Protein 3T5T (pdb70)

B-factor: mean 16.8, std 8.83, range [2.0, 46.46]

Organism: Streptomyces hygroscopicus subsp. limoneus (NCBI:txid264445)

CATH classification: 3.40.50.2000 (+1 more: 3.40.50.2000)

Solvent-accessible surface area: 35972 Å² total; per-residue (Å²): 131,44,27,0,1,2,4,84,3,56,24,58,54,55,86,30,111,95,88,53,111,123,58,6,82,3,33,34,47,51,38,9,17,13,0,0,1,0,0,14,37,34,139,35,39,0,7,0,2,4,70,51,128,78,2,69,126,7,6,59,116,67,113,124,10,10,88,0,69,4,79,35,47,71,134,13,74,1,78,12,21,125,5,78,51,56,20,11,155,49,0,40,67,3,3,8,14,66,28,6,31,1,1,2,1,8,8,16,24,9,26,56,112,12,54,8,22,65,112,6,86,99,3,50,42,22,6,36,127,0,4,79,49,0,0,72,22,2,27,156,28,0,76,181,6,90,117,3,31,1,1,1,0,5,13,5,0,6,7,0,0,28,31,0,20,124,97,48,90,119,7,20,0,0,0,0,0,14,9,0,3,0,9,16,17,3,2,33,1,0,7,70,72,1,8,36,18,3,0,65,6,0,0,7,0,3,0,0,0,0,8,1,68,45,4,2,94,16,0,1,43,0,0,35,38,20,7,128,65,12,158,46,59,67,154,48,42,8,0,66,13,159,87,42,86,1,69,1,51,45,5,23,1,0,14,12,68,115,27,67,86,157,34,6,174,36,3,124,150,13,0,107,60,36,79,0,0,0,4,6,9,60,0,8,1,1,24,4,1,33,6,1,0,66,0,1,8,55,5,24,153,70,40,53,14,133,111,6,52,0,0,0,1,2,24,41,38,40,85,143,4,96,26,8,48,64,3,23,116,38,0,86,50,0,12,62,84,1,31,93,110,58,32,102,51,18,2,77,55,25,65,36,86,52,35,75,45,21,15,4,0,0,76,32,0,11,0,0,3,4,0,1,4,4,13,4,5,17,45,28,0,0,34,0,5,37,8,12,127,104,39,3,14,0,1,0,0,25,24,3,2,0,18,82,30,0,12,169,88,17,84,40,2,0,0,4,7,20,20,28,3,8,89,11,2,40,41,1,22,90,21,31,102,190,103,29,34,102,30,3,36,120,7,62,84,18,0,113,83,84,28,10,112,48,3,3,96,38,0,44,82,4,3,63,56,10,68,90,66,98,128,60,94,40,25,0,2,2,11,106,9,60,25,56,58,54,88,21,116,94,89,55,110,124,57,5,83,6,34,45,46,54,33,9,27,13,0,0,6,0,0,8,37,36,136,35,33,0,5,0,3,1,55,44,139,73,5,53,124,8,8,59,129,65,90,119,10,13,83,0,58,6,80,30,49,72,127,13,70,0,62,8,22,127,3,69,51,92,97,23,193,86,7,104,50,24,72,2,10,44,24,2,59,15,0,0,1,7,12,23,24,9,16,53,112,13,53,8,22,67,92,4,90,109,4,47,48,62,17,36,130,4,4,86,46,0,0,70,18,2,28,160,27,0,76,178,5,94,88,4,16,1,0,1,0,6,15,14,0,0,4,0,0,26,32,0,14,120,94,52,78,116,8,20,0,0,0,0,0,17,8,0,0,0,9,16,16,2,0,33,1,0,8,75,72,2,8,34,16,0,0,61,5,0,0,6,0,2,0,0,0,0,10,0,69,42,5,1,93,16,0,1,42,0,0,38,40,20,4,133,58,13,156,45,61,67,150,45,42,7,0,70,14,162,89,44,60,1,66,0,53,45,4,24,1,0,14,17,63,137,23,70,75,158,36,6,174,41,3,123,153,13,0,106,64,34,83,0,0,0,4,7,9,62,1,3,2,2,25,3,0,30,5,1,0,66,0,2,14,49,2,23,159,71,40,52,14,140,123,4,51,0,0,0,1,2,24,45,39,54,80,130,39,110,32,14,49,66,2,20,119,39,0,87,56,2,12,62,81,0,32,90,108,58,33,100,53,18,3,74,52,26,67,38,77,58,35,86,47,24,14,4,0,0,97,25,0,23,0,0,2,3,0,1,4,5,12,5,6,18,44,29,0,0,37,0,6,37,20,11,136,109,40,3,10,0,1,0,0,25,26,3,2,0,17,85,29,0,9,173,91,18,79,40,2,0,0,4,6,16,19,29,3,6,88,12,1,36,40,2,28,87,26,19,97,197,99,46,34,105,23,5,32,119,4,64,85,17,0,113,81,80,28,11,114,48,3,2,93,37,0,43,84,5,5,63,53,6,54,62,34,55,102,92,119

Secondary structure (DSSP, 8-state):
-EEEEES---EEEEE-TTT-SEEEEEPSSHHHHHHHHHHHHHT--EEEE--SHHHHHHHHH-TT-EEEE-TTS-EEEEEEE---HHHHHHHHHHHSTTTHHHHHTT---SSS---B-HHHHHHHHHHHHHHHHHHHHHHHHTTT-SS-EEEEESGGGTTHHHHHHHH-TTS-EEEE--S----HHHHTTS-HHHHHHHHHHHTTSSEEEESSHHHHHHHHHHHHHH-TT-EEETTTTEEEETTEEEEEEE----B-GGG--PPPTTHHHHHTTSEEEEEEEESSGGG-HHHHHHHHHHHHHTSS-TTEEEEEEEE---TTSHHHHHHHHHHHHHHHHHHHHH-TTSEEEEE---HHHHHHHHHH-SEEEE--SSBS--SHHHHHHHH-SS--EEEEETTBTTHHHHGGGSEEE-TTBHHHHHHHHHHHHH--HHHHHHHHHHHHHHHTT-BHHHHHHHHHHHHHHHHHH-/--EEEEEES---EEEEE-TTTSSEEEEEPSSHHHHHHHHHHHHHT--EEEE--SHHHHHHHHH-TT-EEEE-TTS-EEEEEEE---TTTSS--S--HHHHHHHHHHTT---SSS---B-HHHHHHHHHHHHHHHHHHHHHHHHTTT-SSEEEEEESGGGTTHHHHHHHH-TTS-EEEE--S----HHHHTTS-HHHHHHHHHHHTTSSEEEESSHHHHHHHHHHHHHH-TT-EEETTTTEEEETTEEEEEEE----B-GGG--PPPTTHHHHHTTSEEEEEEEESSGGG-HHHHHHHHHHHHHTS--TTEEEEEEEE---TTSHHHHHHHHHHHHHHHHHHHHH-TTSEEEEE---HHHHHHHHHH-SEEEE--S-BS--SHHHHHHHH-SS--EEEEETTBTTHHHHGGGSEEE-TTBHHHHHHHHHHHHHS-HHHHHHHHHHHHHHHTT-BHHHHHHHHHHHHHHHHHHHHH-

InterPro domains:
  IPR001830 Glycosyl transferase, family 20 [PF00982] (48-471)
  IPR001830 Glycosyl transferase, family 20 [PTHR10788] (91-475)

Structure (mmCIF, N/CA/C/O backbone):
data_3T5T
#
_entry.id   3T5T
#
_cell.length_a   80.671
_cell.length_b   46.693
_cell.length_c   123.879
_cell.angle_alpha   90.00
_cell.angle_beta   108.08
_cell.angle_gamma   90.00
#
_symmetry.space_group_name_H-M   'P 1 21 1'
#
loop_
_entity.id
_entity.type
_entity.pdbx_description
1 polymer 'Putative glycosyltransferase'
2 non-polymer 'MAGNESIUM ION'
3 non-polymer IMIDAZOLE
4 water water
#
loop_
_atom_site.group_PDB
_atom_site.id
_atom_site.type_symbol
_atom_site.label_atom_id
_atom_site.label_alt_id
_atom_site.label_comp_id
_atom_site.label_asym_id
_atom_site.label_entity_id
_atom_site.label_seq_id
_atom_site.pdbx_PDB_ins_code
_atom_site.Cartn_x
_atom_site.Cartn_y
_atom_site.Cartn_z
_atom_site.occupancy
_atom_site.B_iso_or_equiv
_atom_site.auth_seq_id
_atom_site.auth_comp_id
_atom_site.auth_asym_id
_atom_site.auth_atom_id
_atom_site.pdbx_PDB_model_num
ATOM 1 N N . GLU A 1 4 ? 45.038 32.244 18.573 1.00 22.33 5 GLU A N 1
ATOM 2 C CA . GLU A 1 4 ? 45.291 30.787 18.472 1.00 21.45 5 GLU A CA 1
ATOM 3 C C . GLU A 1 4 ? 44.061 30.061 18.953 1.00 19.42 5 GLU A C 1
ATOM 4 O O . GLU A 1 4 ? 43.625 30.253 20.092 1.00 18.42 5 GLU A O 1
ATOM 10 N N . ILE A 1 5 ? 43.524 29.220 18.084 1.00 18.16 6 ILE A N 1
ATOM 11 C CA . ILE A 1 5 ? 42.301 28.501 18.377 1.00 16.84 6 ILE A CA 1
ATOM 12 C C . ILE A 1 5 ? 42.623 27.046 18.696 1.00 16.11 6 ILE A C 1
ATOM 13 O O . ILE A 1 5 ? 43.441 26.406 18.019 1.00 16.14 6 ILE A O 1
ATOM 18 N N . PHE A 1 6 ? 41.990 26.547 19.752 1.00 14.94 7 PHE A N 1
ATOM 19 C CA . PHE A 1 6 ? 42.203 25.190 20.219 1.00 14.17 7 PHE A CA 1
ATOM 20 C C . PHE A 1 6 ? 40.887 24.452 20.149 1.00 14.18 7 PHE A C 1
ATOM 21 O O . PHE A 1 6 ? 39.853 24.960 20.596 1.00 15.05 7 PHE A O 1
ATOM 29 N N . LEU A 1 7 ? 40.930 23.271 19.550 1.00 13.15 8 LEU A N 1
ATOM 30 C CA . LEU A 1 7 ? 39.713 22.532 19.249 1.00 12.43 8 LEU A CA 1
ATOM 31 C C . LEU A 1 7 ? 39.830 21.130 19.814 1.00 11.87 8 LEU A C 1
ATOM 32 O O . LEU A 1 7 ? 40.824 20.445 19.571 1.00 12.06 8 LEU A O 1
ATOM 37 N N . ALA A 1 8 ? 38.803 20.711 20.553 1.00 10.85 9 ALA A N 1
ATOM 38 C CA . ALA A 1 8 ? 38.801 19.401 21.201 1.00 10.77 9 ALA A CA 1
ATOM 39 C C . ALA A 1 8 ? 37.451 18.702 21.099 1.00 10.39 9 ALA A C 1
ATOM 40 O O . ALA A 1 8 ? 36.403 19.344 21.201 1.00 10.18 9 ALA A O 1
ATOM 42 N N . SER A 1 9 ? 37.489 17.383 20.903 1.00 10.25 10 SER A N 1
ATOM 43 C CA . SER A 1 9 ? 36.312 16.521 21.038 1.00 10.05 10 SER A CA 1
ATOM 44 C C . SER A 1 9 ? 36.834 15.125 21.334 1.00 10.54 10 SER A C 1
ATOM 45 O O . SER A 1 9 ? 37.996 14.818 21.046 1.00 10.65 10 SER A O 1
ATOM 48 N N . LYS A 1 10 ? 35.988 14.274 21.903 1.00 9.99 11 LYS A N 1
ATOM 49 C CA . LYS A 1 10 ? 36.455 12.957 22.347 1.00 10.70 11 LYS A CA 1
ATOM 50 C C . LYS A 1 10 ? 36.717 11.966 21.199 1.00 11.25 11 LYS A C 1
ATOM 51 O O . LYS A 1 10 ? 37.817 11.413 21.074 1.00 11.92 11 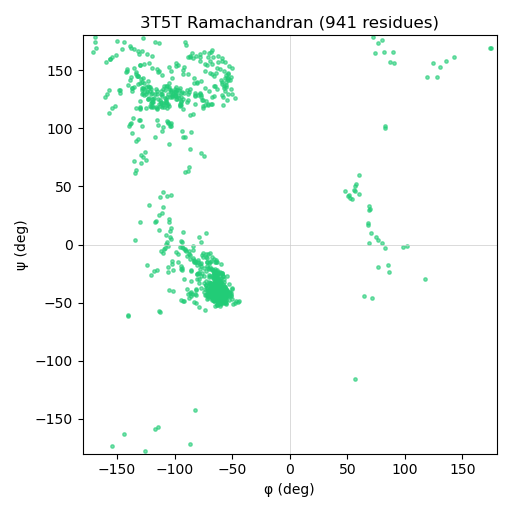LYS A O 1
ATOM 57 N N . ARG A 1 11 ? 35.695 11.735 20.383 1.00 11.95 12 ARG A N 1
ATOM 58 C CA . ARG A 1 11 ? 35.672 10.589 19.481 1.00 13.28 12 ARG A CA 1
ATOM 59 C C . ARG A 1 11 ? 36.436 10.785 18.183 1.00 13.71 12 ARG A C 1
ATOM 60 O O . ARG A 1 11 ? 36.121 11.685 17.405 1.00 13.66 12 ARG A O 1
ATOM 68 N N . ALA A 1 12 ? 37.419 9.914 17.963 1.00 14.53 13 ALA A N 1
ATOM 69 C CA . ALA A 1 12 ? 38.136 9.835 16.688 1.00 15.65 13 ALA A CA 1
ATOM 70 C C . ALA A 1 12 ? 38.305 8.365 16.307 1.00 16.42 13 ALA A C 1
ATOM 71 O O . ALA A 1 12 ? 39.070 7.633 16.944 1.00 16.97 13 ALA A O 1
ATOM 73 N N . ALA A 1 13 ? 37.574 7.938 15.282 1.00 16.94 14 ALA A N 1
ATOM 74 C CA . ALA A 1 13 ? 37.644 6.552 14.815 1.00 18.02 14 ALA A CA 1
ATOM 75 C C . ALA A 1 13 ? 38.672 6.438 13.695 1.00 18.78 14 ALA A C 1
ATOM 76 O O . ALA A 1 13 ? 38.372 6.641 12.513 1.00 18.77 14 ALA A O 1
ATOM 78 N N . ILE A 1 14 ? 39.894 6.112 14.095 1.00 19.18 15 ILE A N 1
ATOM 79 C CA . ILE A 1 14 ? 41.041 6.127 13.191 1.00 20.17 15 ILE A CA 1
ATOM 80 C C . ILE A 1 14 ? 41.468 4.710 12.839 1.00 21.03 15 ILE A C 1
ATOM 81 O O . ILE A 1 14 ? 41.510 3.822 13.688 1.00 20.39 15 ILE A O 1
ATOM 86 N N . THR A 1 15 ? 41.755 4.505 11.561 1.00 22.00 16 THR A N 1
ATOM 87 C CA . THR A 1 15 ? 42.355 3.265 11.093 1.00 23.25 16 THR A CA 1
ATOM 88 C C . THR A 1 15 ? 43.806 3.553 10.741 1.00 23.35 16 THR A C 1
ATOM 89 O O . THR A 1 15 ? 44.114 4.577 10.131 1.00 22.86 16 THR A O 1
ATOM 93 N N . TYR A 1 16 ? 44.694 2.655 11.156 1.00 24.09 17 TYR A N 1
ATOM 94 C CA . TYR A 1 16 ? 46.109 2.757 10.834 1.00 25.30 17 TYR A CA 1
ATOM 95 C C . TYR A 1 16 ? 46.478 1.641 9.870 1.00 26.13 17 TYR A C 1
ATOM 96 O O . TYR A 1 16 ? 46.342 0.456 10.187 1.00 26.83 17 TYR A O 1
ATOM 105 N N . ASP A 1 17 ? 46.918 2.028 8.679 1.00 26.56 18 ASP A N 1
ATOM 106 C CA . ASP A 1 17 ? 47.288 1.060 7.656 1.00 26.93 18 ASP A CA 1
ATOM 107 C C . ASP A 1 17 ? 48.479 1.575 6.864 1.00 27.28 18 ASP A C 1
ATOM 108 O O . ASP A 1 17 ? 49.178 2.482 7.314 1.00 26.64 18 ASP A O 1
ATOM 113 N N . THR A 1 18 ? 48.715 0.978 5.699 1.00 27.52 19 THR A N 1
ATOM 114 C CA . THR A 1 18 ? 49.747 1.444 4.785 1.00 28.08 19 THR A CA 1
ATOM 115 C C . THR A 1 18 ? 49.082 2.278 3.697 1.00 27.76 19 THR A C 1
ATOM 116 O O . THR A 1 18 ? 48.066 1.866 3.131 1.00 27.45 19 THR A O 1
ATOM 120 N N . ASP A 1 19 ? 49.638 3.461 3.435 1.00 27.31 20 ASP A N 1
ATOM 121 C CA . ASP A 1 19 ? 49.135 4.344 2.393 1.00 27.39 20 ASP A CA 1
ATOM 122 C C . ASP A 1 19 ? 49.390 3.674 1.046 1.00 27.52 20 ASP A C 1
ATOM 123 O O . ASP A 1 19 ? 50.537 3.369 0.720 1.00 27.43 20 ASP A O 1
ATOM 128 N N . PRO A 1 20 ? 48.321 3.430 0.266 1.00 27.19 21 PRO A N 1
ATOM 129 C CA . PRO A 1 20 ? 48.507 2.724 -1.004 1.00 27.72 21 PRO A CA 1
ATOM 130 C C . PRO A 1 20 ? 49.377 3.478 -2.009 1.00 28.06 21 PRO A C 1
ATOM 131 O O . PRO A 1 20 ? 50.007 2.849 -2.842 1.00 28.92 21 PRO A O 1
ATOM 135 N N . ALA A 1 21 ? 49.416 4.804 -1.920 1.00 27.75 22 ALA A N 1
ATOM 136 C CA . ALA A 1 21 ? 50.132 5.618 -2.903 1.00 28.43 22 ALA A CA 1
ATOM 137 C C . ALA A 1 21 ? 51.621 5.786 -2.602 1.00 28.56 22 ALA A C 1
ATOM 138 O O . ALA A 1 21 ? 52.431 5.904 -3.517 1.00 29.81 22 ALA A O 1
ATOM 140 N N . THR A 1 22 ? 51.979 5.799 -1.324 1.00 27.52 23 THR A N 1
ATOM 141 C CA . THR A 1 22 ? 53.354 6.107 -0.912 1.00 27.35 23 THR A CA 1
ATOM 142 C C . THR A 1 22 ? 54.051 4.926 -0.247 1.00 27.12 23 THR A C 1
ATOM 143 O O . THR A 1 22 ? 55.277 4.893 -0.170 1.00 27.24 23 THR A O 1
ATOM 147 N N . GLY A 1 23 ? 53.275 3.981 0.274 1.00 26.46 24 GLY A N 1
ATOM 148 C CA . GLY A 1 23 ? 53.842 2.835 0.979 1.00 26.78 24 GLY A CA 1
ATOM 149 C C . GLY A 1 23 ? 54.192 3.102 2.437 1.00 26.77 24 GLY A C 1
ATOM 150 O O . GLY A 1 23 ? 54.623 2.193 3.150 1.00 26.49 24 GLY A O 1
ATOM 151 N N . GLU A 1 24 ? 54.007 4.349 2.870 1.00 26.67 25 GLU A N 1
ATOM 152 C CA . GLU A 1 24 ? 54.310 4.775 4.245 1.00 27.16 25 GLU A CA 1
ATOM 153 C C . GLU A 1 24 ? 53.111 4.518 5.167 1.00 26.21 25 GLU A C 1
ATOM 154 O O . GLU A 1 24 ? 51.979 4.370 4.686 1.00 25.92 25 GLU A O 1
ATOM 160 N N . PRO A 1 25 ? 53.343 4.480 6.500 1.00 25.84 26 PRO A N 1
ATOM 161 C CA . PRO A 1 25 ? 52.219 4.304 7.427 1.00 25.25 26 PRO A CA 1
ATOM 162 C C . PRO A 1 25 ? 51.206 5.433 7.278 1.00 25.06 26 PRO A C 1
ATOM 163 O O . PRO A 1 25 ? 51.587 6.582 7.044 1.00 25.08 26 PRO A O 1
ATOM 167 N N . ARG A 1 26 ? 49.928 5.087 7.381 1.00 24.43 27 ARG A N 1
ATOM 168 C CA . ARG A 1 26 ? 48.849 6.043 7.186 1.00 24.41 27 ARG A CA 1
ATOM 169 C C . ARG A 1 26 ? 47.836 5.949 8.318 1.00 23.51 27 ARG A C 1
ATOM 170 O O . ARG A 1 26 ? 47.567 4.863 8.843 1.00 22.94 27 ARG A O 1
ATOM 178 N N . ALA A 1 27 ? 47.283 7.102 8.684 1.00 22.98 28 ALA A N 1
ATOM 179 C CA . ALA A 1 27 ? 46.127 7.166 9.570 1.00 22.77 28 ALA A CA 1
ATOM 180 C C . ALA A 1 27 ? 44.995 7.867 8.835 1.00 22.75 28 ALA A C 1
ATOM 181 O O . ALA A 1 27 ? 45.199 8.936 8.255 1.00 23.14 28 ALA A O 1
ATOM 183 N N . TRP A 1 28 ? 43.818 7.252 8.832 1.00 22.67 29 TRP A N 1
ATOM 184 C CA . TRP A 1 28 ? 42.645 7.871 8.222 1.00 23.17 29 TRP A CA 1
ATOM 185 C C . TRP A 1 28 ? 41.403 7.790 9.108 1.00 22.59 29 TRP A C 1
ATOM 186 O O . TRP A 1 28 ? 41.214 6.838 9.869 1.00 21.99 29 TRP A O 1
ATOM 197 N N . LEU A 1 29 ? 40.572 8.819 9.012 1.00 22.22 30 LEU A N 1
ATOM 198 C CA . LEU A 1 29 ? 39.402 8.950 9.863 1.00 22.26 30 LEU A CA 1
ATOM 199 C C . LEU A 1 29 ? 38.146 8.404 9.201 1.00 23.08 30 LEU A C 1
ATOM 200 O O . LEU A 1 29 ? 37.882 8.688 8.032 1.00 23.21 30 LEU A O 1
ATOM 205 N N . ALA A 1 30 ? 37.373 7.638 9.968 1.00 23.93 31 ALA A N 1
ATOM 206 C CA . ALA A 1 30 ? 36.080 7.136 9.511 1.00 24.98 31 ALA A CA 1
ATOM 207 C C . ALA A 1 30 ? 35.199 8.301 9.077 1.00 25.69 31 ALA A C 1
ATOM 208 O O . ALA A 1 30 ? 35.218 9.368 9.697 1.00 25.32 31 ALA A O 1
ATOM 210 N N . PRO A 1 31 ? 34.456 8.119 7.974 1.00 26.87 32 PRO A N 1
ATOM 211 C CA . PRO A 1 31 ? 33.532 9.156 7.543 1.00 27.40 32 PRO A CA 1
ATOM 212 C C . PRO A 1 31 ? 32.276 9.113 8.404 1.00 27.18 32 PRO A C 1
ATOM 213 O O . PRO A 1 31 ? 31.981 8.083 9.020 1.00 27.86 32 PRO A O 1
ATOM 217 N N . GLY A 1 32 ? 31.549 10.222 8.465 1.00 27.20 33 GLY A N 1
ATOM 218 C CA . GLY A 1 32 ? 30.325 10.271 9.263 1.00 26.62 33 GLY A CA 1
ATOM 219 C C . GLY A 1 32 ? 30.583 10.328 10.761 1.00 25.56 33 GLY A C 1
ATOM 220 O O . GLY A 1 32 ? 31.691 10.040 11.238 1.00 26.97 33 GLY A O 1
ATOM 221 N N . GLY A 1 33 ? 29.547 10.682 11.509 1.00 23.93 34 GLY A N 1
ATOM 222 C CA . GLY A 1 33 ? 29.674 10.888 12.934 1.00 21.79 34 GLY A CA 1
ATOM 223 C C . GLY A 1 33 ? 30.262 12.251 13.255 1.00 20.44 34 GLY A C 1
ATOM 224 O O . GLY A 1 33 ? 30.655 13.019 12.366 1.00 20.28 34 GLY A O 1
ATOM 225 N N . THR A 1 34 ? 30.328 12.534 14.545 1.00 18.87 35 THR A N 1
ATOM 226 C CA . THR A 1 34 ? 30.790 13.815 15.053 1.00 17.26 35 THR A CA 1
ATOM 227 C C . THR A 1 34 ? 32.281 14.049 14.775 1.00 16.62 35 THR A C 1
ATOM 228 O O . THR A 1 34 ? 32.692 15.174 14.486 1.00 15.57 35 THR A O 1
ATOM 232 N N . GLY A 1 35 ? 33.062 12.969 14.835 1.00 15.55 36 GLY A N 1
ATOM 233 C CA . GLY A 1 35 ? 34.496 13.028 14.598 1.00 15.49 36 GLY A CA 1
ATOM 234 C C . GLY A 1 35 ? 34.837 13.641 13.250 1.00 15.65 36 GLY A C 1
ATOM 235 O O . GLY A 1 35 ? 35.689 14.530 13.172 1.00 15.88 36 GLY A O 1
ATOM 236 N N . ASN A 1 36 ? 34.168 13.182 12.191 1.00 15.96 37 ASN A N 1
ATOM 237 C CA . ASN A 1 36 ? 34.384 13.747 10.854 1.00 16.50 37 ASN A CA 1
ATOM 238 C C . ASN A 1 36 ? 34.034 15.237 10.784 1.00 15.92 37 ASN A C 1
ATOM 239 O O . ASN A 1 36 ? 34.739 16.019 10.142 1.00 16.26 37 ASN A O 1
ATOM 244 N N . VAL A 1 37 ? 32.950 15.626 11.451 1.00 14.69 38 VAL A N 1
ATOM 245 C CA . VAL A 1 37 ? 32.543 17.026 11.503 1.00 13.91 38 VAL A CA 1
ATOM 246 C C . VAL A 1 37 ? 33.597 17.911 12.179 1.00 13.54 38 VAL A C 1
ATOM 247 O O . VAL A 1 37 ? 33.978 18.956 11.646 1.00 13.38 38 VAL A O 1
ATOM 251 N N . VAL A 1 38 ? 34.066 17.485 13.350 1.00 12.64 39 VAL A N 1
ATOM 252 C CA . VAL A 1 38 ? 35.075 18.242 14.087 1.00 12.32 39 VAL A CA 1
ATOM 253 C C . VAL A 1 38 ? 36.405 18.263 13.334 1.00 13.03 39 VAL A C 1
ATOM 254 O O . VAL A 1 38 ? 37.079 19.298 13.277 1.00 13.49 39 VAL A O 1
ATOM 258 N N . ALA A 1 39 ? 36.758 17.131 12.723 1.00 13.57 40 ALA A N 1
ATOM 259 C CA . ALA A 1 39 ? 37.970 17.041 11.911 1.00 14.29 40 ALA A CA 1
ATOM 260 C C . ALA A 1 39 ? 37.916 18.001 10.727 1.00 15.33 40 ALA A C 1
ATOM 261 O O . ALA A 1 39 ? 38.903 18.669 10.408 1.00 15.39 40 ALA A O 1
ATOM 263 N N . GLU A 1 40 ? 36.761 18.071 10.066 1.00 15.71 41 GLU A N 1
ATOM 264 C CA . GLU A 1 40 ? 36.611 19.021 8.968 1.00 16.74 41 GLU A CA 1
ATOM 265 C C . GLU A 1 40 ? 36.741 20.467 9.445 1.00 16.17 41 GLU A C 1
ATOM 266 O O . GLU A 1 40 ? 37.346 21.294 8.765 1.00 16.56 41 GLU A O 1
ATOM 272 N N . GLN A 1 41 ? 36.189 20.762 10.618 1.00 14.92 42 GLN A N 1
ATOM 273 C CA . GLN A 1 41 ? 36.352 22.079 11.223 1.00 14.69 42 GLN A CA 1
ATOM 274 C C . GLN A 1 41 ? 37.819 22.435 11.502 1.00 14.94 42 GLN A C 1
ATOM 275 O O . GLN A 1 41 ? 38.237 23.571 11.285 1.00 15.02 42 GLN A O 1
ATOM 281 N N . ALA A 1 42 ? 38.588 21.465 11.997 1.00 14.82 43 ALA A N 1
ATOM 282 C CA . ALA A 1 42 ? 40.035 21.641 12.182 1.00 15.60 43 ALA A CA 1
ATOM 283 C C . ALA A 1 42 ? 40.716 22.031 10.865 1.00 16.93 43 ALA A C 1
ATOM 284 O O . ALA A 1 42 ? 41.601 22.897 10.844 1.00 17.51 43 ALA A O 1
ATOM 286 N N . GLY A 1 43 ? 40.287 21.394 9.776 1.00 17.60 44 GLY A N 1
ATOM 287 C CA . GLY A 1 43 ? 40.800 21.686 8.440 1.00 18.88 44 GLY A CA 1
ATOM 288 C C . GLY A 1 43 ? 40.458 23.097 8.018 1.00 19.47 44 GLY A C 1
ATOM 289 O O . GLY A 1 43 ? 41.326 23.836 7.534 1.00 20.11 44 GLY A O 1
ATOM 290 N N . VAL A 1 44 ? 39.200 23.471 8.229 1.00 19.25 45 VAL A N 1
ATOM 291 C CA . VAL A 1 44 ? 38.690 24.802 7.879 1.00 19.70 45 VAL A CA 1
ATOM 292 C C . VAL A 1 44 ? 39.490 25.895 8.596 1.00 19.69 45 VAL A C 1
ATOM 293 O O . VAL A 1 44 ? 39.831 26.919 7.994 1.00 19.86 45 VAL A O 1
ATOM 297 N N . LEU A 1 45 ? 39.818 25.654 9.863 1.00 18.98 46 LEU A N 1
ATOM 298 C CA . LEU A 1 45 ? 40.507 26.642 10.681 1.00 19.21 46 LEU A CA 1
ATOM 299 C C . LEU A 1 45 ? 42.037 26.519 10.624 1.00 19.97 46 LEU A C 1
ATOM 300 O O . LEU A 1 45 ? 42.743 27.352 11.191 1.00 20.01 46 LEU A O 1
ATOM 305 N N . ASN A 1 46 ? 42.538 25.497 9.928 1.00 20.77 47 ASN A N 1
ATOM 306 C CA . ASN A 1 46 ? 43.977 25.214 9.861 1.00 22.09 47 ASN A CA 1
ATOM 307 C C . ASN A 1 46 ? 44.615 25.013 11.241 1.00 21.07 47 ASN A C 1
ATOM 308 O O . ASN A 1 46 ? 45.683 25.558 11.532 1.00 21.42 47 ASN A O 1
ATOM 313 N N . ILE A 1 47 ? 43.952 24.227 12.087 1.00 19.64 48 ILE A N 1
ATOM 314 C CA . ILE A 1 47 ? 44.436 23.958 13.443 1.00 18.59 48 ILE A CA 1
ATOM 315 C C . ILE A 1 47 ? 44.480 22.455 13.711 1.00 18.06 48 ILE A C 1
ATOM 316 O O . ILE A 1 47 ? 43.930 21.668 12.945 1.00 18.05 48 ILE A O 1
ATOM 321 N N . SER A 1 48 ? 45.158 22.061 14.783 1.00 17.55 49 SER A N 1
ATOM 322 C CA . SER A 1 48 ? 45.168 20.669 15.203 1.00 17.60 49 SER A CA 1
ATOM 323 C C . SER A 1 48 ? 43.864 20.340 15.915 1.00 16.40 49 SER A C 1
ATOM 324 O O . SER A 1 48 ? 43.114 21.230 16.327 1.00 16.56 49 SER A O 1
ATOM 327 N N . TRP A 1 49 ? 43.607 19.051 16.056 1.00 15.34 50 TRP A N 1
ATOM 328 C CA . TRP A 1 49 ? 42.419 18.564 16.726 1.00 14.43 50 TRP A CA 1
ATOM 329 C C . TRP A 1 49 ? 42.872 17.709 17.899 1.00 13.79 50 TRP A C 1
ATOM 330 O O . TRP A 1 49 ? 43.625 16.748 17.718 1.00 13.99 50 TRP A O 1
ATOM 341 N N . ILE A 1 50 ? 42.450 18.095 19.101 1.00 13.23 51 ILE A N 1
ATOM 342 C CA . ILE A 1 50 ? 42.728 17.315 20.311 1.00 12.47 51 ILE A CA 1
ATOM 343 C C . ILE A 1 50 ? 41.602 16.307 20.522 1.00 11.91 51 ILE A C 1
ATOM 344 O O . ILE A 1 50 ? 40.432 16.682 20.601 1.00 11.94 51 ILE A O 1
ATOM 349 N N . ALA A 1 51 ? 41.954 15.023 20.586 1.00 11.99 52 ALA A N 1
ATOM 350 C CA . ALA A 1 51 ? 40.940 13.968 20.744 1.00 11.42 52 ALA A CA 1
ATOM 351 C C . ALA A 1 51 ? 41.452 12.823 21.625 1.00 11.48 52 ALA A C 1
ATOM 352 O O . ALA A 1 51 ? 42.618 12.805 21.996 1.00 11.88 52 ALA A O 1
ATOM 354 N N . SER A 1 52 ? 40.594 11.858 21.947 1.00 11.37 53 SER A N 1
ATOM 355 C CA . SER A 1 52 ? 41.017 10.751 22.809 1.00 12.30 53 SER A CA 1
ATOM 356 C C . SER A 1 52 ? 41.662 9.624 22.021 1.00 13.11 53 SER A C 1
ATOM 357 O O . SER A 1 52 ? 41.121 9.187 21.010 1.00 13.46 53 SER A O 1
ATOM 360 N N . ALA A 1 53 ? 42.801 9.130 22.499 1.00 14.53 54 ALA A N 1
ATOM 361 C CA . ALA A 1 53 ? 43.286 7.827 22.058 1.00 16.42 54 ALA A CA 1
ATOM 362 C C . ALA A 1 53 ? 42.369 6.747 22.648 1.00 17.92 54 ALA A C 1
ATOM 363 O O . ALA A 1 53 ? 42.223 6.665 23.870 1.00 17.97 54 ALA A O 1
ATOM 365 N N . ASP A 1 54 ? 41.725 5.944 21.796 1.00 20.15 55 ASP A N 1
ATOM 366 C CA . ASP A 1 54 ? 40.751 4.942 22.281 1.00 22.43 55 ASP A CA 1
ATOM 367 C C . ASP A 1 54 ? 41.165 3.468 22.189 1.00 23.90 55 ASP A C 1
ATOM 368 O O . ASP A 1 54 ? 40.407 2.583 22.621 1.00 24.57 55 ASP A O 1
ATOM 373 N N . SER A 1 55 ? 42.339 3.212 21.612 1.00 24.92 56 SER A N 1
ATOM 374 C CA . SER A 1 55 ? 42.884 1.851 21.447 1.00 25.91 56 SER A CA 1
ATOM 375 C C . SER A 1 55 ? 44.406 1.855 21.584 1.00 26.22 56 SER A C 1
ATOM 376 O O . SER A 1 55 ? 45.015 2.927 21.567 1.00 26.28 56 SER A O 1
ATOM 379 N N . GLU A 1 56 ? 45.031 0.674 21.700 1.00 26.94 57 GLU A N 1
ATOM 380 C CA . GLU A 1 56 ? 46.498 0.607 21.814 1.00 27.62 57 GLU A CA 1
ATOM 381 C C . GLU A 1 56 ? 47.173 1.235 20.605 1.00 26.99 57 GLU A C 1
ATOM 382 O O . GLU A 1 56 ? 48.166 1.944 20.746 1.00 27.27 57 GLU A O 1
ATOM 388 N N . ASP A 1 57 ? 46.630 0.964 19.423 1.00 26.71 58 ASP A N 1
ATOM 389 C CA . ASP A 1 57 ? 47.134 1.558 18.184 1.00 26.58 58 ASP A CA 1
ATOM 390 C C . ASP A 1 57 ? 47.147 3.088 18.234 1.00 25.43 58 ASP A C 1
ATOM 391 O O . ASP A 1 57 ? 48.126 3.712 17.816 1.00 24.85 58 ASP A O 1
ATOM 396 N N . ASP A 1 58 ? 46.069 3.683 18.760 1.00 24.11 59 ASP A N 1
ATOM 397 C CA . ASP A 1 58 ? 46.006 5.133 18.968 1.00 23.41 59 ASP A CA 1
ATOM 398 C C . ASP A 1 58 ? 47.072 5.591 19.953 1.00 23.21 59 ASP A C 1
ATOM 399 O O . ASP A 1 58 ? 47.747 6.590 19.722 1.00 22.71 59 ASP A O 1
ATOM 404 N N . ARG A 1 59 ? 47.211 4.871 21.065 1.00 23.21 60 ARG A N 1
ATOM 405 C CA . ARG A 1 59 ? 48.257 5.193 22.026 1.00 24.01 60 ARG A CA 1
ATOM 406 C C . ARG A 1 59 ? 49.662 5.078 21.457 1.00 24.13 60 ARG A C 1
ATOM 407 O O . ARG A 1 59 ? 50.507 5.927 21.732 1.00 23.70 60 ARG A O 1
ATOM 415 N N . ARG A 1 60 ? 49.901 4.024 20.679 1.00 24.74 61 ARG A N 1
ATOM 416 C CA . ARG A 1 60 ? 51.196 3.822 20.028 1.00 25.53 61 ARG A CA 1
ATOM 417 C C . ARG A 1 60 ? 51.473 4.969 19.065 1.00 25.20 61 ARG A C 1
ATOM 418 O O . ARG A 1 60 ? 52.542 5.582 19.106 1.00 25.23 61 ARG A O 1
ATOM 426 N N . ALA A 1 61 ? 50.494 5.267 18.212 1.00 24.67 62 ALA A N 1
ATOM 427 C CA . ALA A 1 61 ? 50.640 6.324 17.216 1.00 24.64 62 ALA A CA 1
ATOM 428 C C . ALA A 1 61 ? 50.878 7.671 17.884 1.00 24.02 62 ALA A C 1
ATOM 429 O O . ALA A 1 61 ? 51.739 8.435 17.450 1.00 23.84 62 ALA A O 1
ATOM 431 N N . SER A 1 62 ? 50.132 7.935 18.958 1.00 23.65 63 SER A N 1
ATOM 432 C CA . SER A 1 62 ? 50.269 9.168 19.733 1.00 23.60 63 SER A CA 1
ATOM 433 C C . SER A 1 62 ? 51.653 9.266 20.380 1.00 24.12 63 SER A C 1
ATOM 434 O O . SER A 1 62 ? 52.302 10.317 20.316 1.00 23.71 63 SER A O 1
ATOM 437 N N . ALA A 1 63 ? 52.100 8.165 20.983 1.00 24.40 64 ALA A N 1
ATOM 438 C CA . ALA A 1 63 ? 53.407 8.127 21.634 1.00 25.70 64 ALA A CA 1
ATOM 439 C C . ALA A 1 63 ? 54.538 8.284 20.614 1.00 26.61 64 ALA A C 1
ATOM 440 O O . ALA A 1 63 ? 55.524 8.960 20.890 1.00 27.36 64 ALA A O 1
ATOM 442 N N . LEU A 1 64 ? 54.383 7.674 19.437 1.00 27.91 65 LEU A N 1
ATOM 443 C CA . LEU A 1 64 ? 55.409 7.732 18.380 1.00 29.31 65 LEU A CA 1
ATOM 444 C C . LEU A 1 64 ? 55.423 9.051 17.609 1.00 29.93 65 LEU A C 1
ATOM 445 O O . LEU A 1 64 ? 56.425 9.386 16.967 1.00 30.21 65 LEU A O 1
ATOM 450 N N . ASN A 1 65 ? 54.303 9.772 17.649 1.00 29.74 66 ASN A N 1
ATOM 451 C CA . ASN A 1 65 ? 54.165 11.064 16.978 1.00 30.57 66 ASN A CA 1
ATOM 452 C C . ASN A 1 65 ? 53.632 12.126 17.952 1.00 30.40 66 ASN A C 1
ATOM 453 O O . ASN A 1 65 ? 52.445 12.471 17.916 1.00 29.87 66 ASN A O 1
ATOM 458 N N . PRO A 1 66 ? 54.505 12.642 18.837 1.00 30.72 67 PRO A N 1
ATOM 459 C CA . PRO A 1 66 ? 54.082 13.596 19.871 1.00 30.71 67 PRO A CA 1
ATOM 460 C C . PRO A 1 66 ? 53.650 14.967 19.323 1.00 31.05 67 PRO A C 1
ATOM 461 O O . PRO A 1 66 ? 52.934 15.698 20.003 1.00 30.61 67 PRO A O 1
ATOM 465 N N . ASP A 1 67 ? 54.084 15.300 18.109 1.00 31.86 68 ASP A N 1
ATOM 466 C CA . ASP A 1 67 ? 53.694 16.553 17.455 1.00 32.22 68 ASP A CA 1
ATOM 467 C C . ASP A 1 67 ? 52.277 16.473 16.904 1.00 31.50 68 ASP A C 1
ATOM 468 O O . ASP A 1 67 ? 51.643 17.493 16.626 1.00 32.12 68 ASP A O 1
ATOM 473 N N . GLY A 1 68 ? 51.789 15.248 16.752 1.00 30.75 69 GLY A N 1
ATOM 474 C CA . GLY A 1 68 ? 50.465 15.007 16.207 1.00 29.44 69 GLY A CA 1
ATOM 475 C C . GLY A 1 68 ? 50.536 13.976 15.105 1.00 29.37 69 GLY A C 1
ATOM 476 O O . GLY A 1 68 ? 51.567 13.810 14.443 1.00 29.22 69 GLY A O 1
ATOM 477 N N . VAL A 1 69 ? 49.434 13.267 14.922 1.00 28.51 70 VAL A N 1
ATOM 478 C CA . VAL A 1 69 ? 49.343 12.277 13.878 1.00 29.00 70 VAL A CA 1
ATOM 479 C C . VAL A 1 69 ? 48.709 12.929 12.653 1.00 29.54 70 VAL A C 1
ATOM 480 O O . VAL A 1 69 ? 47.622 13.515 12.732 1.00 28.37 70 VAL A O 1
ATOM 484 N N . THR A 1 70 ? 49.422 12.859 11.533 1.00 30.52 71 THR A N 1
ATOM 485 C CA . THR A 1 70 ? 48.897 13.312 10.262 1.00 31.81 71 THR A CA 1
ATOM 486 C C . THR A 1 70 ? 47.795 12.349 9.871 1.00 32.38 71 THR A C 1
ATOM 487 O O . THR A 1 70 ? 48.007 11.144 9.759 1.00 32.45 71 THR A O 1
ATOM 491 N N . MET A 1 71 ? 46.601 12.889 9.699 1.00 33.29 72 MET A N 1
ATOM 492 C CA . MET A 1 71 ? 45.448 12.051 9.480 1.00 34.42 72 MET A CA 1
ATOM 493 C C . MET A 1 71 ? 44.702 12.501 8.243 1.00 35.15 72 MET A C 1
ATOM 494 O O . MET A 1 71 ? 44.451 13.692 8.047 1.00 35.08 72 MET A O 1
ATOM 499 N N . GLU A 1 72 ? 44.372 11.526 7.406 1.00 36.46 73 GLU A N 1
ATOM 500 C CA . GLU A 1 72 ? 43.671 11.765 6.158 1.00 37.87 73 GLU A CA 1
ATOM 501 C C . GLU A 1 72 ? 42.166 11.704 6.399 1.00 37.83 73 GLU A C 1
ATOM 502 O O . GLU A 1 72 ? 41.675 10.786 7.055 1.00 37.16 73 GLU A O 1
ATOM 508 N N . LEU A 1 73 ? 41.445 12.690 5.871 1.00 38.44 74 LEU A N 1
ATOM 509 C CA . LEU A 1 73 ? 39.983 12.709 5.944 1.00 38.69 74 LEU A CA 1
ATOM 510 C C . LEU A 1 73 ? 39.375 12.191 4.642 1.00 39.76 74 LEU A C 1
ATOM 511 O O . LEU A 1 73 ? 40.020 12.239 3.588 1.00 40.44 74 LEU A O 1
ATOM 516 N N . HIS A 1 74 ? 38.140 11.697 4.720 1.00 40.09 75 HIS A N 1
ATOM 517 C CA . HIS A 1 74 ? 37.437 11.154 3.552 1.00 41.29 75 HIS A CA 1
ATOM 518 C C . HIS A 1 74 ? 37.348 12.145 2.383 1.00 41.85 75 HIS A C 1
ATOM 519 O O . HIS A 1 74 ? 37.483 11.751 1.219 1.00 42.66 75 HIS A O 1
ATOM 526 N N . SER A 1 75 ? 37.130 13.421 2.701 1.00 41.68 76 SER A N 1
ATOM 527 C CA . SER A 1 75 ? 37.012 14.479 1.692 1.00 42.20 76 SER A CA 1
ATOM 528 C C . SER A 1 75 ? 38.308 14.676 0.911 1.00 42.59 76 SER A C 1
ATOM 529 O O . SER A 1 75 ? 38.314 15.315 -0.140 1.00 43.25 76 SER A O 1
ATOM 532 N N . GLY A 1 76 ? 39.398 14.124 1.437 1.00 42.35 77 GLY A N 1
ATOM 533 C CA . GLY A 1 76 ? 40.718 14.255 0.831 1.00 42.47 77 GLY A CA 1
ATOM 534 C C . GLY A 1 76 ? 41.702 14.987 1.725 1.00 41.81 77 GLY A C 1
ATOM 535 O O . GLY A 1 76 ? 42.902 14.716 1.681 1.00 42.36 77 GLY A O 1
ATOM 536 N N . ARG A 1 77 ? 41.187 15.900 2.550 1.00 40.69 78 ARG A N 1
ATOM 537 C CA . ARG A 1 77 ? 42.017 16.798 3.363 1.00 39.81 78 ARG A CA 1
ATOM 538 C C . ARG A 1 77 ? 42.908 16.101 4.395 1.00 38.46 78 ARG A C 1
ATOM 539 O O . ARG A 1 77 ? 42.686 14.943 4.756 1.00 38.15 78 ARG A O 1
ATOM 547 N N . GLU A 1 78 ? 43.913 16.834 4.865 1.00 37.08 79 GLU A N 1
ATOM 548 C CA . GLU A 1 78 ? 44.843 16.337 5.872 1.00 35.78 79 GLU A CA 1
ATOM 549 C C . GLU A 1 78 ? 44.957 17.319 7.034 1.00 33.70 79 GLU A C 1
ATOM 550 O O . GLU A 1 78 ? 45.068 18.534 6.828 1.00 33.82 79 GLU A O 1
ATOM 556 N N . ILE A 1 79 ? 44.902 16.779 8.249 1.00 31.24 80 ILE A N 1
ATOM 557 C CA . ILE A 1 79 ? 45.043 17.559 9.480 1.00 28.82 80 ILE A CA 1
ATOM 558 C C . ILE A 1 79 ? 45.927 16.816 10.487 1.00 27.83 80 ILE A C 1
ATOM 559 O O . ILE A 1 79 ? 46.242 15.638 10.298 1.00 27.85 80 ILE A O 1
ATOM 564 N N . LEU A 1 80 ? 46.314 17.505 11.557 1.00 26.12 81 LEU A N 1
ATOM 565 C CA . LEU A 1 80 ? 47.059 16.884 12.643 1.00 24.76 81 LEU A CA 1
ATOM 566 C C . LEU A 1 80 ? 46.133 16.604 13.814 1.00 23.12 81 LEU A C 1
ATOM 567 O O . LEU A 1 80 ? 45.391 17.488 14.257 1.00 22.30 81 LEU A O 1
ATOM 572 N N . VAL A 1 81 ? 46.166 15.368 14.298 1.00 21.67 82 VAL A N 1
ATOM 573 C CA . VAL A 1 81 ? 45.387 14.997 15.475 1.00 20.38 82 VAL A CA 1
ATOM 574 C C . VAL A 1 81 ? 46.311 14.727 16.656 1.00 20.14 82 VAL A C 1
ATOM 575 O O . VAL A 1 81 ? 47.305 14.000 16.541 1.00 19.90 82 VAL A O 1
ATOM 579 N N . ARG A 1 82 ? 45.997 15.363 17.777 1.00 19.34 83 ARG A N 1
ATOM 580 C CA . ARG A 1 82 ? 46.772 15.211 18.995 1.00 19.34 83 ARG A CA 1
ATOM 581 C C . ARG A 1 82 ? 45.958 14.340 19.940 1.00 18.09 83 ARG A C 1
ATOM 582 O O . ARG A 1 82 ? 44.969 14.795 20.518 1.00 17.38 83 ARG A O 1
ATOM 590 N N . LEU A 1 83 ? 46.360 13.079 20.067 1.00 17.42 84 LEU A N 1
ATOM 591 C CA . LEU A 1 83 ? 45.572 12.081 20.794 1.00 16.83 84 LEU A CA 1
ATOM 592 C C . LEU A 1 83 ? 46.009 11.942 22.246 1.00 16.53 84 LEU A C 1
ATOM 593 O O . LEU A 1 83 ? 47.181 11.646 22.529 1.00 17.03 84 LEU A O 1
ATOM 598 N N . ILE A 1 84 ? 45.063 12.156 23.156 1.00 15.25 85 ILE A N 1
ATOM 599 C CA . ILE A 1 84 ? 45.311 12.047 24.588 1.00 14.89 85 ILE A CA 1
ATOM 600 C C . ILE A 1 84 ? 45.370 10.587 25.017 1.00 15.31 85 ILE A C 1
ATOM 601 O O . ILE A 1 84 ? 44.450 9.812 24.761 1.00 14.07 85 ILE A O 1
ATOM 606 N N . ARG A 1 85 ? 46.449 10.226 25.700 1.00 16.30 86 ARG A N 1
ATOM 607 C CA . ARG A 1 85 ? 46.590 8.877 26.229 1.00 17.91 86 ARG A CA 1
ATOM 608 C C . ARG A 1 85 ? 46.026 8.834 27.643 1.00 17.99 86 ARG A C 1
ATOM 609 O O . ARG A 1 85 ? 46.714 9.158 28.609 1.00 19.08 86 ARG A O 1
ATOM 617 N N . HIS A 1 86 ? 44.747 8.480 27.750 1.00 17.62 87 HIS A N 1
ATOM 618 C CA . HIS A 1 86 ? 44.099 8.362 29.048 1.00 18.16 87 HIS A CA 1
ATOM 619 C C . HIS A 1 86 ? 44.517 7.049 29.692 1.00 18.90 87 HIS A C 1
ATOM 620 O O . HIS A 1 86 ? 44.957 6.132 29.002 1.00 19.76 87 HIS A O 1
ATOM 627 N N . ASP A 1 87 ? 44.334 6.951 31.006 1.00 19.65 88 ASP A N 1
ATOM 628 C CA . ASP A 1 87 ? 44.376 5.645 31.666 1.00 20.53 88 ASP A CA 1
ATOM 629 C C . ASP A 1 87 ? 43.322 4.729 31.038 1.00 20.37 88 ASP A C 1
ATOM 630 O O . ASP A 1 87 ? 42.150 5.103 30.944 1.00 19.67 88 ASP A O 1
ATOM 635 N N . PRO A 1 88 ? 43.734 3.531 30.584 1.00 20.71 89 PRO A N 1
ATOM 636 C CA . PRO A 1 88 ? 42.810 2.666 29.841 1.00 20.77 89 PRO A CA 1
ATOM 637 C C . PRO A 1 88 ? 41.565 2.252 30.643 1.00 20.55 89 PRO A C 1
ATOM 638 O O . PRO A 1 88 ? 40.475 2.150 30.067 1.00 20.69 89 PRO A O 1
ATOM 642 N N . ALA A 1 89 ? 41.719 2.043 31.948 1.00 20.23 90 ALA A N 1
ATOM 643 C CA . ALA A 1 89 ? 40.598 1.619 32.797 1.00 19.94 90 ALA A CA 1
ATOM 644 C C . ALA A 1 89 ? 39.605 2.762 32.978 1.00 19.59 90 ALA A C 1
ATOM 645 O O . ALA A 1 89 ? 38.386 2.562 32.854 1.00 19.64 90 ALA A O 1
ATOM 647 N N . VAL A 1 90 ? 40.126 3.949 33.274 1.00 18.80 91 VAL A N 1
ATOM 648 C CA . VAL A 1 90 ? 39.296 5.152 33.345 1.00 17.93 91 VAL A CA 1
ATOM 649 C C . VAL A 1 90 ? 38.547 5.329 32.026 1.00 17.77 91 VAL A C 1
ATOM 650 O O . VAL A 1 90 ? 37.322 5.482 32.025 1.00 16.81 91 VAL A O 1
ATOM 654 N N . PHE A 1 91 ? 39.276 5.264 30.908 1.00 17.50 92 PHE A N 1
ATOM 655 C CA . PHE A 1 91 ? 38.661 5.509 29.599 1.00 17.41 92 PHE A CA 1
ATOM 656 C C . PHE A 1 91 ? 37.543 4.520 29.268 1.00 17.45 92 PHE A C 1
ATOM 657 O O . PHE A 1 91 ? 36.465 4.918 28.817 1.00 17.13 92 PHE A O 1
ATOM 665 N N . ARG A 1 92 ? 37.805 3.233 29.490 1.00 17.94 93 ARG A N 1
ATOM 666 C CA . ARG A 1 92 ? 36.810 2.186 29.239 1.00 18.90 93 ARG A CA 1
ATOM 667 C C . ARG A 1 92 ? 35.503 2.432 29.982 1.00 17.96 93 ARG A C 1
ATOM 668 O O . ARG A 1 92 ? 34.424 2.306 29.393 1.00 17.64 93 ARG A O 1
ATOM 676 N N . ASN A 1 93 ? 35.604 2.796 31.262 1.00 17.40 94 ASN A N 1
ATOM 677 C CA . ASN A 1 93 ? 34.416 3.075 32.068 1.00 17.22 94 ASN A CA 1
ATOM 678 C C . ASN A 1 93 ? 33.711 4.350 31.631 1.00 16.60 94 ASN A C 1
ATOM 679 O O . ASN A 1 93 ? 32.479 4.417 31.655 1.00 16.44 94 ASN A O 1
ATOM 684 N N . VAL A 1 94 ? 34.485 5.367 31.252 1.00 15.71 95 VAL A N 1
ATOM 685 C CA . VAL A 1 94 ? 33.872 6.616 30.774 1.00 15.51 95 VAL A CA 1
ATOM 686 C C . VAL A 1 94 ? 33.122 6.363 29.461 1.00 15.79 95 VAL A C 1
ATOM 687 O O . VAL A 1 94 ? 31.979 6.801 29.289 1.00 15.59 95 VAL A O 1
ATOM 691 N N . GLN A 1 95 ? 33.739 5.623 28.546 1.00 16.78 96 GLN A N 1
ATOM 692 C CA . GLN A 1 95 ? 33.054 5.284 27.304 1.00 18.30 96 GLN A CA 1
ATOM 693 C C . GLN A 1 95 ? 31.726 4.570 27.608 1.00 18.84 96 GLN A C 1
ATOM 694 O O . GLN A 1 95 ? 30.718 4.831 26.951 1.00 17.97 96 GLN A O 1
ATOM 700 N N . ASN A 1 96 ? 31.705 3.728 28.645 1.00 20.23 97 ASN A N 1
ATOM 701 C CA . ASN A 1 96 ? 30.428 3.145 29.114 1.00 21.31 97 ASN A CA 1
ATOM 702 C C . ASN A 1 96 ? 29.379 4.181 29.595 1.00 21.42 97 ASN A C 1
ATOM 703 O O . ASN A 1 96 ? 28.199 4.099 29.234 1.00 22.01 97 ASN A O 1
ATOM 708 N N . PHE A 1 97 ? 29.835 5.134 30.411 1.00 20.65 98 PHE A N 1
ATOM 709 C CA . PHE A 1 97 ? 29.103 6.319 30.852 1.00 20.55 98 PHE A CA 1
ATOM 710 C C . PHE A 1 97 ? 28.528 7.126 29.672 1.00 20.34 98 PHE A C 1
ATOM 711 O O . PHE A 1 97 ? 27.455 7.721 29.781 1.00 20.18 98 PHE A O 1
ATOM 719 N N . MET A 1 98 ? 29.240 7.153 28.549 1.00 20.50 99 MET A N 1
ATOM 720 C CA . MET A 1 98 ? 28.789 7.936 27.388 1.00 20.95 99 MET A CA 1
ATOM 721 C C . MET A 1 98 ? 27.822 7.210 26.425 1.00 21.30 99 MET A C 1
ATOM 722 O O . MET A 1 98 ? 27.201 7.866 25.597 1.00 20.04 99 MET A O 1
ATOM 727 N N . THR A 1 99 ? 27.676 5.883 26.556 1.00 21.98 100 THR A N 1
ATOM 728 C CA . THR A 1 99 ? 26.774 5.082 25.685 1.00 22.28 100 THR A CA 1
ATOM 729 C C . THR A 1 99 ? 25.332 5.039 26.190 1.00 23.34 100 THR A C 1
ATOM 730 O O . THR A 1 99 ? 24.990 5.745 27.136 1.00 23.10 100 THR A O 1
ATOM 734 N N . ALA A 1 100 ? 24.493 4.205 25.568 1.00 23.75 101 ALA A N 1
ATOM 735 C CA . ALA A 1 100 ? 23.060 4.105 25.923 1.00 24.59 101 ALA A CA 1
ATOM 736 C C . ALA A 1 100 ? 22.789 3.552 27.334 1.00 24.99 101 ALA A C 1
ATOM 737 O O . ALA A 1 100 ? 21.658 3.601 27.828 1.00 25.06 101 ALA A O 1
ATOM 739 N N . ASN A 1 101 ? 23.818 2.997 27.967 1.00 25.25 102 ASN A N 1
ATOM 740 C CA . ASN A 1 101 ? 23.919 3.127 29.400 1.00 25.44 102 ASN A CA 1
ATOM 741 C C . ASN A 1 101 ? 24.140 4.641 29.639 1.00 24.32 102 ASN A C 1
ATOM 742 O O . ASN A 1 101 ? 24.762 5.309 28.826 1.00 25.20 102 ASN A O 1
ATOM 747 N N . LEU A 1 102 ? 23.596 5.193 30.714 1.00 23.05 103 LEU A N 1
ATOM 748 C CA . LEU A 1 102 ? 23.912 6.558 31.113 1.00 20.56 103 LEU A CA 1
ATOM 749 C C . LEU A 1 102 ? 23.651 7.664 30.061 1.00 18.55 103 LEU A C 1
ATOM 750 O O . LEU A 1 102 ? 22.497 7.904 29.698 1.00 18.00 103 LEU A O 1
ATOM 755 N N . MET A 1 103 ? 24.699 8.346 29.593 1.00 15.85 104 MET A N 1
ATOM 756 C CA . MET A 1 103 ? 24.503 9.681 29.020 1.00 14.30 104 MET A CA 1
ATOM 757 C C . MET A 1 103 ? 23.750 9.714 27.688 1.00 12.42 104 MET A C 1
ATOM 758 O O . MET A 1 103 ? 22.987 10.659 27.427 1.00 12.02 104 MET A O 1
ATOM 763 N N . TRP A 1 104 ? 23.927 8.677 26.867 1.00 10.90 105 TRP A N 1
ATOM 764 C CA . TRP A 1 104 ? 23.205 8.649 25.600 1.00 9.80 105 TRP A CA 1
ATOM 765 C C . TRP A 1 104 ? 21.691 8.556 25.847 1.00 8.95 105 TRP A C 1
ATOM 766 O O . TRP A 1 104 ? 20.913 9.247 25.184 1.00 8.41 105 TRP A O 1
ATOM 777 N N . ALA A 1 105 ? 21.284 7.702 26.787 1.00 7.87 106 ALA A N 1
ATOM 778 C CA . ALA A 1 105 ? 19.866 7.563 27.102 1.00 7.59 106 ALA A CA 1
ATOM 779 C C . ALA A 1 105 ? 19.330 8.801 27.807 1.00 7.12 106 ALA A C 1
ATOM 780 O O . ALA A 1 105 ? 18.146 9.077 27.716 1.00 7.45 106 ALA A O 1
ATOM 782 N N . ALA A 1 106 ? 20.197 9.517 28.521 1.00 6.72 107 ALA A N 1
ATOM 783 C CA . ALA A 1 106 ? 19.813 10.761 29.242 1.00 6.88 107 ALA A CA 1
ATOM 784 C C . ALA A 1 106 ? 19.526 11.914 28.305 1.00 7.39 107 ALA A C 1
ATOM 785 O O . ALA A 1 106 ? 18.597 12.689 28.547 1.00 8.84 107 ALA A O 1
ATOM 787 N N . ASN A 1 107 ? 20.311 12.038 27.237 1.00 7.36 108 ASN A N 1
ATOM 788 C CA . ASN A 1 107 ? 20.120 13.149 26.297 1.00 7.47 108 ASN A CA 1
ATOM 789 C C . ASN A 1 107 ? 19.293 12.777 25.073 1.00 6.78 108 ASN A C 1
ATOM 790 O O . ASN A 1 107 ? 18.828 13.653 24.350 1.00 8.31 108 ASN A O 1
ATOM 795 N N . ASN A 1 108 ? 19.112 11.480 24.834 1.00 6.75 109 ASN A N 1
ATOM 796 C CA . ASN A 1 108 ? 18.371 11.031 23.654 1.00 6.53 109 ASN A CA 1
ATOM 797 C C . ASN A 1 108 ? 17.099 10.272 23.974 1.00 6.88 109 ASN A C 1
ATOM 798 O O . ASN A 1 108 ? 16.579 9.550 23.116 1.00 6.99 109 ASN A O 1
ATOM 803 N N . TYR A 1 109 ? 16.610 10.443 25.204 1.00 6.80 110 TYR A N 1
ATOM 804 C CA . TYR A 1 109 ? 15.246 10.049 25.551 1.00 7.24 110 TYR A CA 1
ATOM 805 C C . TYR A 1 109 ? 15.009 8.554 25.347 1.00 7.52 110 TYR A C 1
ATOM 806 O O . TYR A 1 109 ? 14.146 8.162 24.543 1.00 8.88 110 TYR A O 1
ATOM 815 N N . GLY A 1 110 ? 15.780 7.726 26.057 1.00 7.11 111 GLY A N 1
ATOM 816 C CA . GLY A 1 110 ? 15.630 6.268 25.986 1.00 6.53 111 GLY A CA 1
ATOM 817 C C . GLY A 1 110 ? 15.010 5.563 27.185 1.00 6.65 111 GLY A C 1
ATOM 818 O O . GLY A 1 110 ? 14.859 4.334 27.171 1.00 6.86 111 GLY A O 1
ATOM 819 N N . TRP A 1 111 ? 14.630 6.318 28.212 1.00 5.74 112 TRP A N 1
ATOM 820 C CA . TRP A 1 111 ? 14.151 5.706 29.453 1.00 5.60 112 TRP A CA 1
ATOM 821 C C . TRP A 1 111 ? 12.636 5.790 29.633 1.00 5.71 112 TRP A C 1
ATOM 822 O O . TRP A 1 111 ? 12.023 6.834 29.370 1.00 6.38 112 TRP A O 1
ATOM 833 N N . ASP A 1 112 ? 12.036 4.702 30.125 1.00 5.77 113 ASP A N 1
ATOM 834 C CA . ASP A 1 112 ? 10.608 4.713 30.424 1.00 5.70 113 ASP A CA 1
ATOM 835 C C . ASP A 1 112 ? 10.215 5.203 31.822 1.00 5.21 113 ASP A C 1
ATOM 836 O O . ASP A 1 112 ? 9.022 5.301 32.104 1.00 5.26 113 ASP A O 1
ATOM 841 N N . ARG A 1 113 ? 11.214 5.466 32.678 1.00 5.42 114 ARG A N 1
ATOM 842 C CA . ARG A 1 113 ? 11.027 5.902 34.080 1.00 5.21 114 ARG A CA 1
ATOM 843 C C . ARG A 1 113 ? 10.355 4.869 34.999 1.00 5.39 114 ARG A C 1
ATOM 844 O O . ARG A 1 113 ? 10.821 4.635 36.123 1.00 5.48 114 ARG A O 1
ATOM 852 N N . TRP A 1 114 ? 9.285 4.221 34.532 1.00 5.48 115 TRP A N 1
ATOM 853 C CA . TRP A 1 114 ? 8.636 3.198 35.358 1.00 5.78 115 TRP A CA 1
ATOM 854 C C . TRP A 1 114 ? 9.554 2.019 35.726 1.00 6.29 115 TRP A C 1
ATOM 855 O O . TRP A 1 114 ? 9.541 1.533 36.868 1.00 6.60 115 TRP A O 1
ATOM 866 N N . THR A 1 115 ? 10.367 1.579 34.776 1.00 6.79 116 THR A N 1
ATOM 867 C CA . THR A 1 115 ? 11.215 0.413 35.024 1.00 7.02 116 THR A CA 1
ATOM 868 C C . THR A 1 115 ? 12.711 0.681 34.888 1.00 7.43 116 THR A C 1
ATOM 869 O O . THR A 1 115 ? 13.507 -0.068 35.456 1.00 8.45 116 THR A O 1
ATOM 873 N N . GLN A 1 116 ? 13.089 1.682 34.093 1.00 7.24 117 GLN A N 1
ATOM 874 C CA . GLN A 1 116 ? 14.487 2.086 33.937 1.00 8.02 117 GLN A CA 1
ATOM 875 C C . GLN A 1 116 ? 14.544 3.621 33.992 1.00 7.44 117 GLN A C 1
ATOM 876 O O . GLN A 1 116 ? 13.600 4.283 33.586 1.00 7.38 117 GLN A O 1
ATOM 882 N N . PRO A 1 117 ? 15.666 4.200 34.440 1.00 6.96 118 PRO A N 1
ATOM 883 C CA . PRO A 1 117 ? 16.884 3.593 34.943 1.00 6.95 118 PRO A CA 1
ATOM 884 C C . PRO A 1 117 ? 16.807 3.377 36.449 1.00 7.20 118 PRO A C 1
ATOM 885 O O . PRO A 1 117 ? 15.884 3.865 37.105 1.00 6.73 118 PRO A O 1
ATOM 889 N N . SER A 1 118 ? 17.796 2.676 36.994 1.00 7.50 119 SER A N 1
ATOM 890 C CA . SER A 1 118 ? 17.948 2.547 38.445 1.00 8.17 119 SER A CA 1
ATOM 891 C C . SER A 1 118 ? 19.423 2.689 38.720 1.00 8.53 119 SER A C 1
ATOM 892 O O . SER A 1 118 ? 20.200 1.754 38.446 1.00 10.27 119 SER A O 1
ATOM 895 N N . PHE A 1 119 ? 19.820 3.843 39.242 1.00 7.93 120 PHE A N 1
ATOM 896 C CA . PHE A 1 119 ? 21.249 4.117 39.419 1.00 7.95 120 PHE A CA 1
ATOM 897 C C . PHE A 1 119 ? 21.797 3.506 40.693 1.00 9.09 120 PHE A C 1
ATOM 898 O O . PHE A 1 119 ? 21.233 3.674 41.758 1.00 9.50 120 PHE A O 1
ATOM 906 N N . GLY A 1 120 ? 22.904 2.790 40.559 1.00 9.52 121 GLY A N 1
ATOM 907 C CA . GLY A 1 120 ? 23.548 2.168 41.697 1.00 11.08 121 GLY A CA 1
ATOM 908 C C . GLY A 1 120 ? 24.933 2.735 41.901 1.00 11.25 121 GLY A C 1
ATOM 909 O O . GLY A 1 120 ? 25.244 3.853 41.464 1.00 11.93 121 GLY A O 1
ATOM 910 N N . SER A 1 121 ? 25.769 1.971 42.598 1.00 12.25 122 SER A N 1
ATOM 911 C CA . SER A 1 121 ? 27.134 2.422 42.856 1.00 12.74 122 SER A CA 1
ATOM 912 C C . SER A 1 121 ? 27.909 2.599 41.543 1.00 12.81 122 SER A C 1
ATOM 913 O O . SER A 1 121 ? 28.848 3.393 41.485 1.00 12.91 122 SER A O 1
ATOM 916 N N . ASP A 1 122 ? 27.510 1.884 40.488 1.00 13.17 123 ASP A N 1
ATOM 917 C CA . ASP A 1 122 ? 28.172 2.044 39.183 1.00 13.63 123 ASP A CA 1
ATOM 918 C C . ASP A 1 122 ? 28.118 3.489 38.682 1.00 12.75 123 ASP A C 1
ATOM 919 O O . ASP A 1 122 ? 29.078 3.981 38.092 1.00 12.05 123 ASP A O 1
ATOM 924 N N . ALA A 1 123 ? 27.009 4.175 38.948 1.00 11.30 124 ALA A N 1
ATOM 925 C CA . ALA A 1 123 ? 26.890 5.575 38.548 1.00 11.39 124 ALA A CA 1
ATOM 926 C C . ALA A 1 123 ? 27.821 6.491 39.351 1.00 11.16 124 ALA A C 1
ATOM 927 O O . ALA A 1 123 ? 28.323 7.484 38.815 1.00 10.78 124 ALA A O 1
ATOM 929 N N . ARG A 1 124 ? 28.049 6.159 40.623 1.00 11.15 125 ARG A N 1
ATOM 930 C CA . ARG A 1 124 ? 28.973 6.912 41.488 1.00 12.00 125 ARG A CA 1
ATOM 931 C C . ARG A 1 124 ? 30.405 6.752 40.975 1.00 12.08 125 ARG A C 1
ATOM 932 O O . ARG A 1 124 ? 31.138 7.725 40.848 1.00 11.91 125 ARG A O 1
ATOM 940 N N . GLU A 1 125 ? 30.779 5.514 40.663 1.00 13.01 126 GLU A N 1
ATOM 941 C CA . GLU A 1 125 ? 32.118 5.221 40.135 1.00 13.62 126 GLU A CA 1
ATOM 942 C C . GLU A 1 125 ? 32.307 5.830 38.751 1.00 13.04 126 GLU A C 1
ATOM 943 O O . GLU A 1 125 ? 33.394 6.346 38.432 1.00 13.46 126 GLU A O 1
ATOM 949 N N . GLY A 1 126 ? 31.241 5.785 37.945 1.00 12.00 127 GLY A N 1
ATOM 950 C CA . GLY A 1 126 ? 31.225 6.388 36.607 1.00 11.55 127 GLY A CA 1
ATOM 951 C C . GLY A 1 126 ? 31.472 7.889 36.653 1.00 11.17 127 GLY A C 1
ATOM 952 O O . GLY A 1 126 ? 32.243 8.421 35.855 1.00 11.17 127 GLY A O 1
ATOM 953 N N . TRP A 1 127 ? 30.823 8.561 37.598 1.00 10.34 128 TRP A N 1
ATOM 954 C CA . TRP A 1 127 ? 30.990 9.998 37.759 1.00 10.52 128 TRP A CA 1
ATOM 955 C C . TRP A 1 127 ? 32.430 10.331 38.177 1.00 10.16 128 TRP A C 1
ATOM 956 O O . TRP A 1 127 ? 33.029 11.275 37.642 1.00 10.14 128 TRP A O 1
ATOM 967 N N . ALA A 1 128 ? 32.981 9.551 39.107 1.00 10.43 129 ALA A N 1
ATOM 968 C CA . ALA A 1 128 ? 34.370 9.733 39.536 1.00 10.35 129 ALA A CA 1
ATOM 969 C C . ALA A 1 128 ? 35.331 9.621 38.357 1.00 10.71 129 ALA A C 1
ATOM 970 O O . ALA A 1 128 ? 36.222 10.465 38.198 1.00 11.03 129 ALA A O 1
ATOM 972 N N . ASP A 1 129 ? 35.155 8.586 37.538 1.00 10.92 130 ASP A N 1
ATOM 973 C CA . ASP A 1 129 ? 35.994 8.373 36.359 1.00 11.77 130 ASP A CA 1
ATOM 974 C C . ASP A 1 129 ? 35.806 9.480 35.323 1.00 11.26 130 ASP A C 1
ATOM 975 O O . ASP A 1 129 ? 36.779 9.964 34.726 1.00 11.16 130 ASP A O 1
ATOM 980 N N . PHE A 1 130 ? 34.560 9.908 35.134 1.00 10.63 131 PHE A N 1
ATOM 981 C CA . PHE A 1 130 ? 34.282 11.065 34.285 1.00 10.99 131 PHE A CA 1
ATOM 982 C C . PHE A 1 130 ? 35.072 12.316 34.687 1.00 10.64 131 PHE A C 1
ATOM 983 O O . PHE A 1 130 ? 35.539 13.060 33.820 1.00 10.41 131 PHE A O 1
ATOM 991 N N . GLY A 1 131 ? 35.204 12.558 35.990 1.00 10.29 132 GLY A N 1
ATOM 992 C CA . GLY A 1 131 ? 35.978 13.690 36.502 1.00 11.20 132 GLY A CA 1
ATOM 993 C C . GLY A 1 131 ? 37.449 13.572 36.125 1.00 11.53 132 GLY A C 1
ATOM 994 O O . GLY A 1 131 ? 38.098 14.569 35.776 1.00 11.55 132 GLY A O 1
ATOM 995 N N . ARG A 1 132 ? 37.971 12.350 36.192 1.00 12.10 133 ARG A N 1
ATOM 996 C CA . ARG A 1 132 ? 39.373 12.108 35.850 1.00 12.66 133 ARG A CA 1
ATOM 997 C C . ARG A 1 132 ? 39.584 12.334 34.358 1.00 12.18 133 ARG A C 1
ATOM 998 O O . ARG A 1 132 ? 40.543 12.985 33.957 1.00 12.67 133 ARG A O 1
ATOM 1006 N N . PHE A 1 133 ? 38.675 11.797 33.544 1.00 11.01 134 PHE A N 1
ATOM 1007 C CA . PHE A 1 133 ? 38.694 11.963 32.085 1.00 10.78 134 PHE A CA 1
ATOM 1008 C C . PHE A 1 133 ? 38.596 13.444 31.687 1.00 10.49 134 PHE A C 1
ATOM 1009 O O . PHE A 1 133 ? 39.333 13.921 30.808 1.00 10.18 134 PHE A O 1
ATOM 1017 N N . THR A 1 134 ? 37.703 14.166 32.361 1.00 10.08 135 THR A N 1
ATOM 1018 C CA . THR A 1 134 ? 37.526 15.601 32.139 1.00 9.92 135 THR A CA 1
ATOM 1019 C C . THR A 1 134 ? 38.827 16.348 32.456 1.00 10.77 135 THR A C 1
ATOM 1020 O O . THR A 1 134 ? 39.242 17.239 31.708 1.00 10.55 135 THR A O 1
ATOM 1024 N N . ARG A 1 135 ? 39.474 15.967 33.552 1.00 11.31 136 ARG A N 1
ATOM 1025 C CA . ARG A 1 135 ? 40.731 16.602 33.947 1.00 12.95 136 ARG A CA 1
ATOM 1026 C C . ARG A 1 135 ? 41.825 16.333 32.907 1.00 13.29 136 ARG A C 1
ATOM 1027 O O . ARG A 1 135 ? 42.629 17.224 32.609 1.00 13.28 136 ARG A O 1
ATOM 1035 N N . ASP A 1 136 ? 41.843 15.125 32.343 1.00 14.18 137 ASP A N 1
ATOM 1036 C CA . ASP A 1 136 ? 42.799 14.796 31.271 1.00 15.27 137 ASP A CA 1
ATOM 1037 C C . ASP A 1 136 ? 42.632 15.696 30.071 1.00 14.56 137 ASP A C 1
ATOM 1038 O O . ASP A 1 136 ? 43.620 16.162 29.478 1.00 14.64 137 ASP A O 1
ATOM 1043 N N . PHE A 1 137 ? 41.379 15.948 29.703 1.00 13.53 138 PHE A N 1
ATOM 1044 C CA . PHE A 1 137 ? 41.115 16.815 28.578 1.00 12.52 138 PHE A CA 1
ATOM 1045 C C . PHE A 1 137 ? 41.501 18.248 28.858 1.00 11.95 138 PHE A C 1
ATOM 1046 O O . PHE A 1 137 ? 42.156 18.876 28.042 1.00 11.70 138 PHE A O 1
ATOM 1054 N N . ALA A 1 138 ? 41.099 18.764 30.014 1.00 11.48 139 ALA A N 1
ATOM 1055 C CA . ALA A 1 138 ? 41.450 20.126 30.372 1.00 11.27 139 ALA A CA 1
ATOM 1056 C C . ALA A 1 138 ? 42.960 20.298 30.439 1.00 11.87 139 ALA A C 1
ATOM 1057 O O . ALA A 1 138 ? 43.493 21.272 29.911 1.00 12.19 139 ALA A O 1
ATOM 1059 N N . ASP A 1 139 ? 43.658 19.341 31.049 1.00 11.76 140 ASP A N 1
ATOM 1060 C CA . ASP A 1 139 ? 45.126 19.415 31.097 1.00 13.10 140 ASP A CA 1
ATOM 1061 C C . ASP A 1 139 ? 45.762 19.399 29.702 1.00 13.07 140 ASP A C 1
ATOM 1062 O O . ASP A 1 139 ? 46.724 20.129 29.454 1.00 13.40 140 ASP A O 1
ATOM 1067 N N . ALA A 1 140 ? 45.243 18.567 28.795 1.00 12.42 141 ALA A N 1
ATOM 1068 C CA . ALA A 1 140 ? 45.741 18.558 27.408 1.00 12.60 141 ALA A CA 1
ATOM 1069 C C . ALA A 1 140 ? 45.547 19.899 26.707 1.00 12.32 141 ALA A C 1
ATOM 1070 O O . ALA A 1 140 ? 46.429 20.385 25.991 1.00 13.14 141 ALA A O 1
ATOM 1072 N N . ILE A 1 141 ? 44.368 20.473 26.891 1.00 11.80 142 ILE A N 1
ATOM 1073 C CA . ILE A 1 141 ? 44.007 21.706 26.218 1.00 11.15 142 ILE A CA 1
ATOM 1074 C C . ILE A 1 141 ? 44.848 22.842 26.803 1.00 11.48 142 ILE A C 1
ATOM 1075 O O . ILE A 1 141 ? 45.379 23.672 26.067 1.00 11.76 142 ILE A O 1
ATOM 1080 N N . LEU A 1 142 ? 44.970 22.862 28.127 1.00 11.23 143 LEU A N 1
ATOM 1081 C CA . LEU A 1 142 ? 45.774 23.889 28.801 1.00 11.54 143 LEU A CA 1
ATOM 1082 C C . LEU A 1 142 ? 47.254 23.763 28.453 1.00 12.00 143 LEU A C 1
ATOM 1083 O O . LEU A 1 142 ? 47.918 24.770 28.205 1.00 12.06 143 LEU A O 1
ATOM 1088 N N . LYS A 1 143 ? 47.756 22.529 28.405 1.00 12.00 144 LYS A N 1
ATOM 1089 C CA . LYS A 1 143 ? 49.151 22.277 28.044 1.00 12.70 144 LYS A CA 1
ATOM 1090 C C . LYS A 1 143 ? 49.412 22.823 26.637 1.00 13.03 144 LYS A C 1
ATOM 1091 O O . LYS A 1 143 ? 50.394 23.523 26.408 1.00 13.34 144 LYS A O 1
ATOM 1097 N N . SER A 1 144 ? 48.511 22.539 25.700 1.00 13.20 145 SER A N 1
ATOM 1098 C CA . SER A 1 144 ? 48.720 22.987 24.315 1.00 14.80 145 SER A CA 1
ATOM 1099 C C . SER A 1 144 ? 48.716 24.507 24.159 1.00 14.77 145 SER A C 1
ATOM 1100 O O . SER A 1 144 ? 49.359 25.042 23.255 1.00 15.12 145 SER A O 1
ATOM 1103 N N . SER A 1 145 ? 47.999 25.187 25.057 1.00 14.24 146 SER A N 1
ATOM 1104 C CA . SER A 1 145 ? 47.764 26.625 24.958 1.00 14.25 146 SER A CA 1
ATOM 1105 C C . SER A 1 145 ? 48.561 27.435 25.981 1.00 15.10 146 SER A C 1
ATOM 1106 O O . SER A 1 145 ? 48.357 28.644 26.113 1.00 15.39 146 SER A O 1
ATOM 1109 N N . ALA A 1 146 ? 49.472 26.781 26.697 1.00 15.27 147 ALA A N 1
ATOM 1110 C CA . ALA A 1 146 ? 50.070 27.402 27.884 1.00 16.48 147 ALA A CA 1
ATOM 1111 C C . ALA A 1 146 ? 50.836 28.705 27.615 1.00 17.47 147 ALA A C 1
ATOM 1112 O O . ALA A 1 146 ? 50.798 29.618 28.446 1.00 18.32 147 ALA A O 1
ATOM 1114 N N . GLN A 1 147 ? 51.512 28.801 26.472 1.00 18.62 148 GLN A N 1
ATOM 1115 C CA . GLN A 1 147 ? 52.259 30.026 26.128 1.00 19.99 148 GLN A CA 1
ATOM 1116 C C . GLN A 1 147 ? 51.413 31.035 25.347 1.00 20.00 148 GLN A C 1
ATOM 1117 O O . GLN A 1 147 ? 51.859 32.148 25.060 1.00 21.02 148 GLN A O 1
ATOM 1123 N N . SER A 1 148 ? 50.194 30.646 24.998 1.00 19.71 149 SER A N 1
ATOM 1124 C CA . SER A 1 148 ? 49.317 31.527 24.242 1.00 19.77 149 SER A CA 1
ATOM 1125 C C . SER A 1 148 ? 48.840 32.704 25.107 1.00 19.87 149 SER A C 1
ATOM 1126 O O . SER A 1 148 ? 48.409 32.526 26.244 1.00 19.18 149 SER A O 1
ATOM 1129 N N . ALA A 1 149 ? 48.938 33.911 24.563 1.00 20.28 150 ALA A N 1
ATOM 1130 C CA . ALA A 1 149 ? 48.482 35.099 25.273 1.00 20.63 150 ALA A CA 1
ATOM 1131 C C . ALA A 1 149 ? 46.960 35.192 25.282 1.00 20.43 150 ALA A C 1
ATOM 1132 O O . ALA A 1 149 ? 46.357 35.543 26.304 1.00 21.00 150 ALA A O 1
ATOM 1134 N N . ASP A 1 150 ? 46.350 34.861 24.144 1.00 20.06 151 ASP A N 1
ATOM 1135 C CA . ASP A 1 150 ? 44.915 35.025 23.938 1.00 19.91 151 ASP A CA 1
ATOM 1136 C C . ASP A 1 150 ? 44.270 33.782 23.290 1.00 18.17 151 ASP A C 1
ATOM 1137 O O . ASP A 1 150 ? 43.718 33.863 22.188 1.00 18.92 151 ASP A O 1
ATOM 1142 N N . PRO A 1 151 ? 44.329 32.628 23.976 1.00 16.60 152 PRO A N 1
ATOM 1143 C CA . PRO A 1 151 ? 43.790 31.402 23.388 1.00 15.07 152 PRO A CA 1
ATOM 1144 C C . PRO A 1 151 ? 42.265 31.433 23.290 1.00 14.12 152 PRO A C 1
ATOM 1145 O O . PRO A 1 151 ? 41.608 32.035 24.137 1.00 14.25 152 PRO A O 1
ATOM 1149 N N . VAL A 1 152 ? 41.733 30.783 22.260 1.00 12.97 153 VAL A N 1
ATOM 1150 C CA . VAL A 1 152 ? 40.290 30.614 22.054 1.00 12.58 153 VAL A CA 1
ATOM 1151 C C . VAL A 1 152 ? 40.020 29.121 22.118 1.00 11.88 153 VAL A C 1
ATOM 1152 O O . VAL A 1 152 ? 40.701 28.337 21.449 1.00 13.01 153 VAL A O 1
ATOM 1156 N N . TYR A 1 153 ? 39.044 28.729 22.932 1.00 11.29 154 TYR A N 1
ATOM 1157 C CA . TYR A 1 153 ? 38.745 27.323 23.146 1.00 10.72 154 TYR A CA 1
ATOM 1158 C C . TYR A 1 153 ? 37.393 26.938 22.548 1.00 10.58 154 TYR A C 1
ATOM 1159 O O . TYR A 1 153 ? 36.364 27.489 22.922 1.00 10.52 154 TYR A O 1
ATOM 1168 N N . LEU A 1 154 ? 37.422 25.967 21.642 1.00 10.32 155 LEU A N 1
ATOM 1169 C CA . LEU A 1 154 ? 36.221 25.398 21.036 1.00 9.97 155 LEU A CA 1
ATOM 1170 C C . LEU A 1 154 ? 36.145 23.946 21.470 1.00 9.86 155 LEU A C 1
ATOM 1171 O O . LEU A 1 154 ? 36.937 23.112 21.036 1.00 10.03 155 LEU A O 1
ATOM 1176 N N . VAL A 1 155 ? 35.208 23.674 22.367 1.00 8.93 156 VAL A N 1
ATOM 1177 C CA . VAL A 1 155 ? 35.074 22.387 23.023 1.00 8.76 156 VAL A CA 1
ATOM 1178 C C . VAL A 1 155 ? 33.822 21.740 22.452 1.00 8.45 156 VAL A C 1
ATOM 1179 O O . VAL A 1 155 ? 32.723 22.284 22.601 1.00 8.60 156 VAL A O 1
ATOM 1183 N N . HIS A 1 156 ? 33.982 20.589 21.800 1.00 8.33 157 HIS A N 1
ATOM 1184 C CA . HIS A 1 156 ? 32.870 19.949 21.113 1.00 9.07 157 HIS A CA 1
ATOM 1185 C C . HIS A 1 156 ? 32.336 18.635 21.680 1.00 8.98 157 HIS A C 1
ATOM 1186 O O . HIS A 1 156 ? 33.086 17.701 21.936 1.00 9.58 157 HIS A O 1
ATOM 1193 N N . ASP A 1 157 ? 31.011 18.634 21.834 1.00 9.21 158 ASP A N 1
ATOM 1194 C CA . ASP A 1 157 ? 30.125 17.498 22.146 1.00 8.68 158 ASP A CA 1
ATOM 1195 C C . ASP A 1 157 ? 30.009 17.085 23.619 1.00 8.73 158 ASP A C 1
ATOM 1196 O O . ASP A 1 157 ? 30.773 17.533 24.489 1.00 8.68 158 ASP A O 1
ATOM 1201 N N . TYR A 1 158 ? 28.993 16.265 23.876 1.00 8.06 159 TYR A N 1
ATOM 1202 C CA . TYR A 1 158 ? 28.478 16.051 25.216 1.00 7.62 159 TYR A CA 1
ATOM 1203 C C . TYR A 1 158 ? 29.490 15.391 26.139 1.00 7.32 159 TYR A C 1
ATOM 1204 O O . TYR A 1 158 ? 29.398 15.530 27.359 1.00 7.37 159 TYR A O 1
ATOM 1213 N N . GLN A 1 159 ? 30.461 14.671 25.579 1.00 6.99 160 GLN A N 1
ATOM 1214 C CA . GLN A 1 159 ? 31.455 14.021 26.435 1.00 7.24 160 GLN A CA 1
ATOM 1215 C C . GLN A 1 159 ? 32.365 14.990 27.178 1.00 7.35 160 GLN A C 1
ATOM 1216 O O . GLN A 1 159 ? 32.936 14.640 28.215 1.00 7.47 160 GLN A O 1
ATOM 1222 N N . LEU A 1 160 ? 32.466 16.209 26.652 1.00 6.84 161 LEU A N 1
ATOM 1223 C CA . LEU A 1 160 ? 33.352 17.213 27.210 1.00 7.40 161 LEU A CA 1
ATOM 1224 C C . LEU A 1 160 ? 32.603 18.297 28.010 1.00 7.42 161 LEU A C 1
ATOM 1225 O O . LEU A 1 160 ? 33.128 19.394 28.228 1.00 7.62 161 LEU A O 1
ATOM 1230 N N . VAL A 1 161 ? 31.396 17.984 28.479 1.00 6.95 162 VAL A N 1
ATOM 1231 C CA . VAL A 1 161 ? 30.596 18.982 29.223 1.00 6.97 162 VAL A CA 1
ATOM 1232 C C . VAL A 1 161 ? 31.267 19.492 30.503 1.00 7.69 162 VAL A C 1
ATOM 1233 O O . VAL A 1 161 ? 30.947 20.582 30.972 1.00 8.18 162 VAL A O 1
ATOM 1237 N N . GLY A 1 162 ? 32.187 18.713 31.063 1.00 7.64 163 GLY A N 1
ATOM 1238 C CA . GLY A 1 162 ? 32.886 19.119 32.286 1.00 7.51 163 GLY A CA 1
ATOM 1239 C C . GLY A 1 162 ? 34.054 20.047 32.035 1.00 8.26 163 GLY A C 1
ATOM 1240 O O . GLY A 1 162 ? 34.553 20.695 32.958 1.00 8.59 163 GLY A O 1
ATOM 1241 N N . VAL A 1 163 ? 34.487 20.121 30.785 1.00 7.62 164 VAL A N 1
ATOM 1242 C CA . VAL A 1 163 ? 35.738 20.816 30.451 1.00 8.04 164 VAL A CA 1
ATOM 1243 C C . VAL A 1 163 ? 35.699 22.349 30.661 1.00 8.13 164 VAL A C 1
ATOM 1244 O O . VAL A 1 163 ? 36.675 22.918 31.184 1.00 9.27 164 VAL A O 1
ATOM 1248 N N . PRO A 1 164 ? 34.599 23.030 30.271 1.00 8.48 165 PRO A N 1
ATOM 1249 C CA . PRO A 1 164 ? 34.657 24.499 30.381 1.00 8.88 165 PRO A CA 1
ATOM 1250 C C . PRO A 1 164 ? 34.983 25.031 31.783 1.00 9.13 165 PRO A C 1
ATOM 1251 O O . PRO A 1 164 ? 35.791 25.955 31.899 1.00 9.58 165 PRO A O 1
ATOM 1255 N N . ALA A 1 165 ? 34.400 24.443 32.829 1.00 9.27 166 ALA A N 1
ATOM 1256 C CA . ALA A 1 165 ? 34.697 24.872 34.196 1.00 9.21 166 ALA A CA 1
ATOM 1257 C C . ALA A 1 165 ? 36.198 24.772 34.520 1.00 9.40 166 ALA A C 1
ATOM 1258 O O . ALA A 1 165 ? 36.768 25.666 35.150 1.00 10.30 166 ALA A O 1
ATOM 1260 N N . LEU A 1 166 ? 36.833 23.685 34.091 1.00 9.73 167 LEU A N 1
ATOM 1261 C CA . LEU A 1 166 ? 38.259 23.496 34.372 1.00 9.74 167 LEU A CA 1
ATOM 1262 C C . LEU A 1 166 ? 39.124 24.485 33.589 1.00 10.23 167 LEU A C 1
ATOM 1263 O O . LEU A 1 166 ? 40.125 24.986 34.115 1.00 10.71 167 LEU A O 1
ATOM 1268 N N . LEU A 1 167 ? 38.761 24.753 32.332 1.00 10.40 168 LEU A N 1
ATOM 1269 C CA . LEU A 1 167 ? 39.484 25.761 31.537 1.00 11.17 168 LEU A CA 1
ATOM 1270 C C . LEU A 1 167 ? 39.326 27.155 32.136 1.00 11.65 168 LEU A C 1
ATOM 1271 O O . LEU A 1 167 ? 40.292 27.901 32.249 1.00 13.06 168 LEU A O 1
ATOM 1276 N N . ARG A 1 168 ? 38.098 27.497 32.513 1.00 11.64 169 ARG A N 1
ATOM 1277 C CA . ARG A 1 168 ? 37.791 28.802 33.099 1.00 12.16 169 ARG A CA 1
ATOM 1278 C C . ARG A 1 168 ? 38.564 29.041 34.406 1.00 13.31 169 ARG A C 1
ATOM 1279 O O . ARG A 1 168 ? 38.997 30.173 34.689 1.00 13.53 169 ARG A O 1
ATOM 1287 N N . GLU A 1 169 ? 38.766 27.979 35.180 1.00 13.44 170 GLU A N 1
ATOM 1288 C CA . GLU A 1 169 ? 39.561 28.064 36.414 1.00 15.27 170 GLU A CA 1
ATOM 1289 C C . GLU A 1 169 ? 40.970 28.607 36.157 1.00 15.29 170 GLU A C 1
ATOM 1290 O O . GLU A 1 169 ? 41.482 29.427 36.924 1.00 15.75 170 GLU A O 1
ATOM 1296 N N . GLN A 1 170 ? 41.583 28.170 35.065 1.00 14.92 171 GLN A N 1
ATOM 1297 C CA . GLN A 1 170 ? 42.956 28.561 34.749 1.00 15.51 171 GLN A CA 1
ATOM 1298 C C . GLN A 1 170 ? 43.001 29.794 33.872 1.00 15.57 171 GLN A C 1
ATOM 1299 O O . GLN A 1 170 ? 43.952 30.575 33.937 1.00 15.35 171 GLN A O 1
ATOM 1305 N N . ARG A 1 171 ? 41.961 29.948 33.060 1.00 15.01 172 ARG A N 1
ATOM 1306 C CA . ARG A 1 171 ? 41.890 30.993 32.050 1.00 15.58 172 ARG A CA 1
ATOM 1307 C C . ARG A 1 171 ? 40.619 31.816 32.241 1.00 15.94 172 ARG A C 1
ATOM 1308 O O . ARG A 1 171 ? 39.676 31.704 31.448 1.00 15.46 172 ARG A O 1
ATOM 1316 N N . PRO A 1 172 ? 40.587 32.660 33.289 1.00 16.35 173 PRO A N 1
ATOM 1317 C CA . PRO A 1 172 ? 39.366 33.410 33.591 1.00 17.15 173 PRO A CA 1
ATOM 1318 C C . PRO A 1 172 ? 38.852 34.280 32.438 1.00 17.20 173 PRO A C 1
ATOM 1319 O O . PRO A 1 172 ? 37.639 34.473 32.318 1.00 17.87 173 PRO A O 1
ATOM 1323 N N . ASP A 1 173 ? 39.755 34.767 31.591 1.00 18.03 174 ASP A N 1
ATOM 1324 C CA . ASP A 1 173 ? 39.389 35.736 30.548 1.00 18.47 174 ASP A CA 1
ATOM 1325 C C . ASP A 1 173 ? 39.298 35.158 29.132 1.00 17.33 174 ASP A C 1
ATOM 1326 O O . ASP A 1 173 ? 39.105 35.906 28.177 1.00 17.90 174 ASP A O 1
ATOM 1331 N N . ALA A 1 174 ? 39.428 33.844 28.984 1.00 15.03 175 ALA A N 1
ATOM 1332 C CA . ALA A 1 174 ? 39.446 33.244 27.643 1.00 13.96 175 ALA A CA 1
ATOM 1333 C C . ALA A 1 174 ? 38.036 33.003 27.065 1.00 13.16 175 ALA A C 1
ATOM 1334 O O . ALA A 1 174 ? 37.124 32.612 27.808 1.00 12.92 175 ALA A O 1
ATOM 1336 N N . PRO A 1 175 ? 37.865 33.199 25.738 1.00 12.25 176 PRO A N 1
ATOM 1337 C CA . PRO A 1 175 ? 36.630 32.786 25.074 1.00 11.79 176 PRO A CA 1
ATOM 1338 C C . PRO A 1 175 ? 36.561 31.264 25.099 1.00 10.85 176 PRO A C 1
ATOM 1339 O O . PRO A 1 175 ? 37.531 30.595 24.707 1.00 10.95 176 PRO A O 1
ATOM 1343 N N . ILE A 1 176 ? 35.451 30.729 25.604 1.00 9.68 177 ILE A N 1
ATOM 1344 C CA . ILE A 1 176 ? 35.229 29.283 25.597 1.00 9.18 177 ILE A CA 1
ATOM 1345 C C . ILE A 1 176 ? 33.854 28.990 25.020 1.00 8.69 177 ILE A C 1
ATOM 1346 O O . ILE A 1 176 ? 32.843 29.382 25.597 1.00 8.87 177 ILE A O 1
ATOM 1351 N N . LEU A 1 177 ? 33.831 28.281 23.894 1.00 8.37 178 LEU A N 1
ATOM 1352 C CA . LEU A 1 177 ? 32.590 27.753 23.344 1.00 8.39 178 LEU A CA 1
ATOM 1353 C C . LEU A 1 177 ? 32.453 26.279 23.713 1.00 7.95 178 LEU A C 1
ATOM 1354 O O . LEU A 1 177 ? 33.390 25.505 23.506 1.00 8.56 178 LEU A O 1
ATOM 1359 N N . LEU A 1 178 ? 31.303 25.901 24.275 1.00 7.63 179 LEU A N 1
ATOM 1360 C CA . LEU A 1 178 ? 30.917 24.484 24.338 1.00 7.44 179 LEU A CA 1
ATOM 1361 C C . LEU A 1 178 ? 29.810 24.268 23.327 1.00 7.50 179 LEU A C 1
ATOM 1362 O O . LEU A 1 178 ? 28.757 24.913 23.409 1.00 7.84 179 LEU A O 1
ATOM 1367 N N . PHE A 1 179 ? 30.057 23.381 22.359 1.00 7.35 180 PHE A N 1
ATOM 1368 C CA . PHE A 1 179 ? 29.040 23.051 21.375 1.00 7.46 180 PHE A CA 1
ATOM 1369 C C . PHE A 1 179 ? 28.611 21.602 21.497 1.00 7.53 180 PHE A C 1
ATOM 1370 O O . PHE A 1 179 ? 29.405 20.700 21.269 1.00 7.54 180 PHE A O 1
ATOM 1378 N N . VAL A 1 180 ? 27.336 21.406 21.812 1.00 7.71 181 VAL A N 1
ATOM 1379 C CA . VAL A 1 180 ? 26.776 20.068 22.010 1.00 7.93 181 VAL A CA 1
ATOM 1380 C C . VAL A 1 180 ? 26.060 19.622 20.744 1.00 7.86 181 VAL A C 1
ATOM 1381 O O . VAL A 1 180 ? 25.199 20.339 20.232 1.00 7.98 181 VAL A O 1
ATOM 1385 N N . HIS A 1 181 ? 26.420 18.429 20.258 1.00 7.98 182 HIS A N 1
ATOM 1386 C CA . HIS A 1 181 ? 25.917 17.905 18.971 1.00 7.62 182 HIS A CA 1
ATOM 1387 C C . HIS A 1 181 ? 24.653 17.069 19.099 1.00 7.75 182 HIS A C 1
ATOM 1388 O O . HIS A 1 181 ? 24.096 16.614 18.082 1.00 8.27 182 HIS A O 1
ATOM 1395 N N . ILE A 1 182 ? 24.209 16.859 20.332 1.00 7.22 183 ILE A N 1
ATOM 1396 C CA . ILE A 1 182 ? 23.045 16.024 20.588 1.00 7.15 183 ILE A CA 1
ATOM 1397 C C . ILE A 1 182 ? 21.920 16.847 21.215 1.00 5.95 183 ILE A C 1
ATOM 1398 O O . ILE A 1 182 ? 22.114 18.032 21.501 1.00 6.47 183 ILE A O 1
ATOM 1403 N N . PRO A 1 183 ? 20.733 16.251 21.415 1.00 6.28 184 PRO A N 1
ATOM 1404 C CA . PRO A 1 183 ? 19.677 17.052 22.017 1.00 5.56 184 PRO A CA 1
ATOM 1405 C C . PRO A 1 183 ? 19.981 17.390 23.474 1.00 5.41 184 PRO A C 1
ATOM 1406 O O . PRO A 1 183 ? 20.881 16.777 24.069 1.00 5.64 184 PRO A O 1
ATOM 1410 N N . TRP A 1 184 ? 19.233 18.345 24.024 1.00 5.38 185 TRP A N 1
ATOM 1411 C CA . TRP A 1 184 ? 19.161 18.526 25.482 1.00 5.12 185 TRP A CA 1
ATOM 1412 C C . TRP A 1 184 ? 17.717 18.221 25.902 1.00 5.05 185 TRP A C 1
ATOM 1413 O O . TRP A 1 184 ? 16.777 18.744 25.301 1.00 6.06 185 TRP A O 1
ATOM 1424 N N . PRO A 1 185 ? 17.540 17.360 26.911 1.00 5.45 186 PRO A N 1
ATOM 1425 C CA . PRO A 1 185 ? 16.194 16.907 27.253 1.00 4.90 186 PRO A CA 1
ATOM 1426 C C . PRO A 1 185 ? 15.417 17.881 28.116 1.00 4.93 186 PRO A C 1
ATOM 1427 O O . PRO A 1 185 ? 15.999 18.753 28.765 1.00 4.92 186 PRO A O 1
ATOM 1431 N N . SER A 1 186 ? 14.098 17.704 28.145 1.00 4.85 187 SER A N 1
ATOM 1432 C CA . SER A 1 186 ? 13.243 18.515 28.998 1.00 5.49 187 SER A CA 1
ATOM 1433 C C . SER A 1 186 ? 13.750 18.467 30.427 1.00 5.63 187 SER A C 1
ATOM 1434 O O . SER A 1 186 ? 14.340 17.470 30.843 1.00 5.66 187 SER A O 1
ATOM 1437 N N . ALA A 1 187 ? 13.465 19.516 31.199 1.00 5.30 188 ALA A N 1
ATOM 1438 C CA . ALA A 1 187 ? 13.925 19.563 32.594 1.00 5.18 188 ALA A CA 1
ATOM 1439 C C . ALA A 1 187 ? 13.542 18.322 33.410 1.00 5.52 188 ALA A C 1
ATOM 1440 O O . ALA A 1 187 ? 14.367 17.786 34.169 1.00 6.22 188 ALA A O 1
ATOM 1442 N N . ASP A 1 188 ? 12.293 17.866 33.277 1.00 5.47 189 ASP A N 1
ATOM 1443 C CA . ASP A 1 188 ? 11.827 16.720 34.071 1.00 4.97 189 ASP A CA 1
ATOM 1444 C C . ASP A 1 188 ? 12.628 15.459 33.744 1.00 4.87 189 ASP A C 1
ATOM 1445 O O . ASP A 1 188 ? 12.849 14.594 34.610 1.00 6.03 189 ASP A O 1
ATOM 1450 N N . TYR A 1 189 ? 13.076 15.374 32.496 1.00 4.79 190 TYR A N 1
ATOM 1451 C CA . TYR A 1 189 ? 13.794 14.203 32.021 1.00 4.74 190 TYR A CA 1
ATOM 1452 C C . TYR A 1 189 ? 15.256 14.294 32.430 1.00 4.75 190 TYR A C 1
ATOM 1453 O O . TYR A 1 189 ? 15.852 13.304 32.863 1.00 4.74 190 TYR A O 1
ATOM 1462 N N . TRP A 1 190 ? 15.834 15.488 32.292 1.00 5.62 191 TRP A N 1
ATOM 1463 C CA . TRP A 1 190 ? 17.198 15.728 32.762 1.00 5.54 191 TRP A CA 1
ATOM 146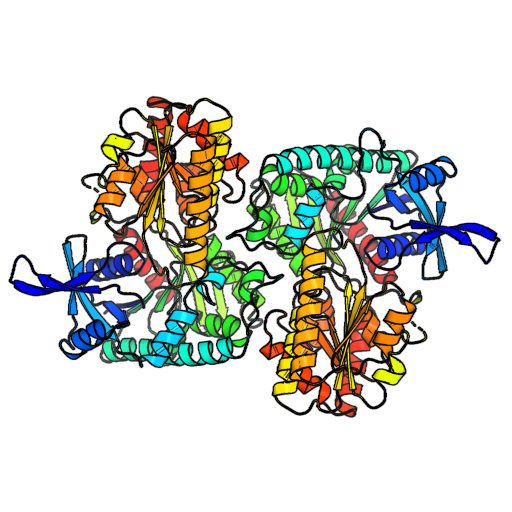4 C C . TRP A 1 190 ? 17.393 15.328 34.230 1.00 5.99 191 TRP A C 1
ATOM 1465 O O . TRP A 1 190 ? 18.408 14.713 34.587 1.00 6.66 191 TRP A O 1
ATOM 1476 N N . ARG A 1 191 ? 16.425 15.658 35.079 1.00 5.96 192 ARG A N 1
ATOM 1477 C CA . ARG A 1 191 ? 16.597 15.390 36.503 1.00 6.70 192 ARG A CA 1
ATOM 1478 C C . ARG A 1 191 ? 16.346 13.923 36.869 1.00 6.08 192 ARG A C 1
ATOM 1479 O O . ARG A 1 191 ? 16.398 13.554 38.029 1.00 6.06 192 ARG A O 1
ATOM 1487 N N . ILE A 1 192 ? 16.142 13.073 35.865 1.00 4.99 193 ILE A N 1
ATOM 1488 C CA . ILE A 1 192 ? 16.227 11.617 36.108 1.00 4.92 193 ILE A CA 1
ATOM 1489 C C . ILE A 1 192 ? 17.628 11.271 36.626 1.00 4.96 193 ILE A C 1
ATOM 1490 O O . ILE A 1 192 ? 17.776 10.412 37.488 1.00 5.40 193 ILE A O 1
ATOM 1495 N N . LEU A 1 193 ? 18.655 11.957 36.116 1.00 4.91 194 LEU A N 1
ATOM 1496 C CA . LEU A 1 193 ? 20.043 11.647 36.514 1.00 5.31 194 LEU A CA 1
ATOM 1497 C C . LEU A 1 193 ? 20.283 11.834 38.008 1.00 5.09 194 LEU A C 1
ATOM 1498 O O . LEU A 1 193 ? 19.635 12.674 38.645 1.00 6.19 194 LEU A O 1
ATOM 1503 N N . PRO A 1 194 ? 21.220 11.064 38.582 1.00 5.50 195 PRO A N 1
ATOM 1504 C CA . PRO A 1 194 ? 21.584 11.269 39.985 1.00 5.66 195 PRO A CA 1
ATOM 1505 C C . PRO A 1 194 ? 21.960 12.708 40.251 1.00 5.73 195 PRO A C 1
ATOM 1506 O O . PRO A 1 194 ? 22.526 13.377 39.381 1.00 6.06 195 PRO A O 1
ATOM 1510 N N . LYS A 1 195 ? 21.651 13.172 41.456 1.00 5.50 196 LYS A N 1
ATOM 1511 C CA . LYS A 1 195 ? 21.920 14.554 41.855 1.00 5.58 196 LYS A CA 1
ATOM 1512 C C . LYS A 1 195 ? 23.334 15.063 41.513 1.00 6.00 196 LYS A C 1
ATOM 1513 O O . LYS A 1 195 ? 23.478 16.153 40.961 1.00 6.42 196 LYS A O 1
ATOM 1519 N N . GLU A 1 196 ? 24.376 14.302 41.845 1.00 6.64 197 GLU A N 1
ATOM 1520 C CA . GLU A 1 196 ? 25.734 14.812 41.597 1.00 7.35 197 GLU A CA 1
ATOM 1521 C C . GLU A 1 196 ? 26.048 14.965 40.102 1.00 6.59 197 GLU A C 1
ATOM 1522 O O . GLU A 1 196 ? 26.840 15.814 39.711 1.00 6.54 197 GLU A O 1
ATOM 1528 N N . ILE A 1 197 ? 25.402 14.151 39.274 1.00 5.93 198 ILE A N 1
ATOM 1529 C CA . ILE A 1 197 ? 25.592 14.211 37.818 1.00 5.36 198 ILE A CA 1
ATOM 1530 C C . ILE A 1 197 ? 24.751 15.321 37.184 1.00 5.74 198 ILE A C 1
ATOM 1531 O O . ILE A 1 197 ? 25.285 16.153 36.432 1.00 5.41 198 ILE A O 1
ATOM 1536 N N . ARG A 1 198 ? 23.448 15.360 37.495 1.00 5.79 199 ARG A N 1
ATOM 1537 C CA . ARG A 1 198 ? 22.522 16.362 36.904 1.00 6.52 199 ARG A CA 1
ATOM 1538 C C . ARG A 1 198 ? 23.012 17.776 37.215 1.00 7.21 199 ARG A C 1
ATOM 1539 O O . ARG A 1 198 ? 22.942 18.684 36.373 1.00 7.60 199 ARG A O 1
ATOM 1547 N N . THR A 1 199 ? 23.509 17.966 38.430 1.00 7.48 200 THR A N 1
ATOM 1548 C CA . THR A 1 199 ? 24.046 19.282 38.816 1.00 7.29 200 THR A CA 1
ATOM 1549 C C . THR A 1 199 ? 25.509 19.467 38.394 1.00 7.24 200 THR A C 1
ATOM 1550 O O . THR A 1 199 ? 25.877 20.529 37.904 1.00 8.01 200 THR A O 1
ATOM 1554 N N . GLY A 1 200 ? 26.337 18.440 38.584 1.00 5.86 201 GLY A N 1
ATOM 1555 C CA . GLY A 1 200 ? 27.773 18.542 38.250 1.00 5.71 201 GLY A CA 1
ATOM 1556 C C . GLY A 1 200 ? 28.013 18.868 36.790 1.00 5.79 201 GLY A C 1
ATOM 1557 O O . GLY A 1 200 ? 28.940 19.629 36.453 1.00 6.45 201 GLY A O 1
ATOM 1558 N N . ILE A 1 201 ? 27.177 18.308 35.917 1.00 5.65 202 ILE A N 1
ATOM 1559 C CA . ILE A 1 201 ? 27.304 18.583 34.481 1.00 5.93 202 ILE A CA 1
ATOM 1560 C C . ILE A 1 201 ? 26.950 20.037 34.201 1.00 6.42 202 ILE A C 1
ATOM 1561 O O . ILE A 1 201 ? 27.678 20.721 33.473 1.00 6.14 202 ILE A O 1
ATOM 1566 N N . LEU A 1 202 ? 25.869 20.533 34.804 1.00 6.86 203 LEU A N 1
ATOM 1567 C CA . LEU A 1 202 ? 25.550 21.968 34.662 1.00 7.14 203 LEU A CA 1
ATOM 1568 C C . LEU A 1 202 ? 26.652 22.886 35.183 1.00 8.38 203 LEU A C 1
ATOM 1569 O O . LEU A 1 202 ? 26.985 23.896 34.535 1.00 8.17 203 LEU A O 1
ATOM 1574 N N . HIS A 1 203 ? 27.229 22.534 36.333 1.00 7.93 204 HIS A N 1
ATOM 1575 C CA . HIS A 1 203 ? 28.373 23.276 36.871 1.00 9.15 204 HIS A CA 1
ATOM 1576 C C . HIS A 1 203 ? 29.574 23.248 35.924 1.00 8.67 204 HIS A C 1
ATOM 1577 O O . HIS A 1 203 ? 30.359 24.195 35.891 1.00 9.45 204 HIS A O 1
ATOM 1584 N N . GLY A 1 204 ? 29.726 22.165 35.170 1.00 7.46 205 GLY A N 1
ATOM 1585 C CA . GLY A 1 204 ? 30.841 22.038 34.228 1.00 7.18 205 GLY A CA 1
ATOM 1586 C C . GLY A 1 204 ? 30.657 22.893 32.995 1.00 7.12 205 GLY A C 1
ATOM 1587 O O . GLY A 1 204 ? 31.625 23.382 32.441 1.00 7.11 205 GLY A O 1
ATOM 1588 N N . MET A 1 205 ? 29.398 23.056 32.571 1.00 7.14 206 MET A N 1
ATOM 1589 C CA . MET A 1 205 ? 29.056 23.716 31.303 1.00 6.61 206 MET A CA 1
ATOM 1590 C C . MET A 1 205 ? 28.945 25.234 31.434 1.00 6.97 206 MET A C 1
ATOM 1591 O O . MET A 1 205 ? 29.408 25.987 30.568 1.00 7.25 206 MET A O 1
ATOM 1596 N N . LEU A 1 206 ? 28.324 25.681 32.515 1.00 7.79 207 LEU A N 1
ATOM 1597 C CA . LEU A 1 206 ? 27.966 27.100 32.616 1.00 8.44 207 LEU A CA 1
ATOM 1598 C C . LEU A 1 206 ? 29.123 28.103 32.573 1.00 8.19 207 LEU A C 1
ATOM 1599 O O . LEU A 1 206 ? 28.907 29.227 32.129 1.00 9.19 207 LEU A O 1
ATOM 1604 N N . PRO A 1 207 ? 30.339 27.716 33.030 1.00 8.56 208 PRO A N 1
ATOM 1605 C CA . PRO A 1 207 ? 31.477 28.642 32.894 1.00 8.90 208 PRO A CA 1
ATOM 1606 C C . PRO A 1 207 ? 31.879 28.960 31.452 1.00 8.97 208 PRO A C 1
ATOM 1607 O O . PRO A 1 207 ? 32.626 29.914 31.248 1.00 9.83 208 PRO A O 1
ATOM 1611 N N . ALA A 1 208 ? 31.388 28.202 30.463 1.00 8.63 209 ALA A N 1
ATOM 1612 C CA . ALA A 1 208 ? 31.613 28.582 29.065 1.00 8.87 209 ALA A CA 1
ATOM 1613 C C . ALA A 1 208 ? 31.090 29.982 28.782 1.00 9.05 209 ALA A C 1
ATOM 1614 O O . ALA A 1 208 ? 30.115 30.430 29.393 1.00 10.06 209 ALA A O 1
ATOM 1616 N N . THR A 1 209 ? 31.745 30.663 27.850 1.00 9.49 210 THR A N 1
ATOM 1617 C CA . THR A 1 209 ? 31.275 31.951 27.350 1.00 9.17 210 THR A CA 1
ATOM 1618 C C . THR A 1 209 ? 29.959 31.737 26.610 1.00 9.50 210 THR A C 1
ATOM 1619 O O . THR A 1 209 ? 28.990 32.493 26.784 1.00 9.37 210 THR A O 1
ATOM 1623 N N . THR A 1 210 ? 29.949 30.694 25.787 1.00 9.33 211 THR A N 1
ATOM 1624 C CA . THR A 1 210 ? 28.839 30.383 24.897 1.00 8.99 211 THR A CA 1
ATOM 1625 C C . THR A 1 210 ? 28.585 28.883 24.937 1.00 8.81 211 THR A C 1
ATOM 1626 O O . THR A 1 210 ? 29.524 28.090 24.881 1.00 9.06 211 THR A O 1
ATOM 1630 N N . ILE A 1 211 ? 27.315 28.496 25.039 1.00 8.29 212 ILE A N 1
ATOM 1631 C CA . ILE A 1 211 ? 26.930 27.094 24.848 1.00 8.28 212 ILE A CA 1
ATOM 1632 C C . ILE A 1 211 ? 26.056 27.040 23.600 1.00 8.14 212 ILE A C 1
ATOM 1633 O O . ILE A 1 211 ? 25.061 27.752 23.503 1.00 8.93 212 ILE A O 1
ATOM 1638 N N . GLY A 1 212 ? 26.442 26.205 22.644 1.00 8.74 213 GLY A N 1
ATOM 1639 C CA . GLY A 1 212 ? 25.688 26.070 21.399 1.00 8.19 213 GLY A CA 1
ATOM 1640 C C . GLY A 1 212 ? 25.067 24.703 21.264 1.00 8.29 213 GLY A C 1
ATOM 1641 O O . GLY A 1 212 ? 25.621 23.710 21.752 1.00 7.65 213 GLY A O 1
ATOM 1642 N N . PHE A 1 213 ? 23.921 24.666 20.585 1.00 8.19 214 PHE A N 1
ATOM 1643 C CA . PHE A 1 213 ? 23.228 23.433 20.190 1.00 7.78 214 PHE A CA 1
ATOM 1644 C C . PHE A 1 213 ? 22.794 23.632 18.740 1.00 7.87 214 PHE A C 1
ATOM 1645 O O . PHE A 1 213 ? 22.853 24.752 18.218 1.00 8.26 214 PHE A O 1
ATOM 1653 N N . PHE A 1 214 ? 22.352 22.559 18.095 1.00 7.80 215 PHE A N 1
ATOM 1654 C CA . PHE A 1 214 ? 21.906 22.624 16.698 1.00 8.52 215 PHE A CA 1
ATOM 1655 C C . PHE A 1 214 ? 20.485 23.165 16.518 1.00 8.93 215 PHE A C 1
ATOM 1656 O O . PHE A 1 214 ? 20.089 23.524 15.392 1.00 9.27 215 PHE A O 1
ATOM 1664 N N . ALA A 1 215 ? 19.718 23.210 17.607 1.00 8.91 216 ALA A N 1
ATOM 1665 C CA . ALA A 1 215 ? 18.299 23.589 17.535 1.00 8.56 216 ALA A CA 1
ATOM 1666 C C . ALA A 1 215 ? 17.851 24.427 18.711 1.00 9.07 216 ALA A C 1
ATOM 1667 O O . ALA A 1 215 ? 18.338 24.254 19.846 1.00 9.20 216 ALA A O 1
ATOM 1669 N N . ASP A 1 216 ? 16.888 25.312 18.437 1.00 8.41 217 ASP A N 1
ATOM 1670 C CA . ASP A 1 216 ? 16.265 26.147 19.472 1.00 9.22 217 ASP A CA 1
ATOM 1671 C C . ASP A 1 216 ? 15.693 25.313 20.618 1.00 8.09 217 ASP A C 1
ATOM 1672 O O . ASP A 1 216 ? 15.776 25.719 21.769 1.00 8.29 217 ASP A O 1
ATOM 1677 N N . ARG A 1 217 ? 15.076 24.177 20.294 1.00 7.99 218 ARG A N 1
ATOM 1678 C CA . ARG A 1 217 ? 14.419 23.345 21.315 1.00 7.18 218 ARG A CA 1
ATOM 1679 C C . ARG A 1 217 ? 15.418 22.875 22.367 1.00 7.20 218 ARG A C 1
ATOM 1680 O O . ARG A 1 217 ? 15.107 22.828 23.569 1.00 7.60 218 ARG A O 1
ATOM 1688 N N . TRP A 1 218 ? 16.624 22.557 21.915 1.00 6.21 219 TRP A N 1
ATOM 1689 C CA . TRP A 1 218 ? 17.643 22.077 22.830 1.00 6.70 219 TRP A CA 1
ATOM 1690 C C . TRP A 1 218 ? 18.101 23.198 23.748 1.00 6.62 219 TRP A C 1
ATOM 1691 O O . TRP A 1 218 ? 18.248 22.992 24.951 1.00 7.40 219 TRP A O 1
ATOM 1702 N N . CYS A 1 219 ? 18.282 24.395 23.188 1.00 7.51 220 CYS A N 1
ATOM 1703 C CA . CYS A 1 219 ? 18.598 25.582 24.002 1.00 7.65 220 CYS A CA 1
ATOM 1704 C C . CYS A 1 219 ? 17.527 25.855 25.051 1.00 7.39 220 CYS A C 1
ATOM 1705 O O . CYS A 1 219 ? 17.865 26.106 26.208 1.00 7.76 220 CYS A O 1
ATOM 1708 N N . ARG A 1 220 ? 16.251 25.797 24.658 1.00 6.65 221 ARG A N 1
ATOM 1709 C CA . ARG A 1 220 ? 15.136 26.014 25.607 1.00 7.27 221 ARG A CA 1
ATOM 1710 C C . ARG A 1 220 ? 15.148 24.978 26.725 1.00 7.25 221 ARG A C 1
ATOM 1711 O O . ARG A 1 220 ? 14.983 25.335 27.913 1.00 6.77 221 ARG A O 1
ATOM 1719 N N . ASN A 1 221 ? 15.367 23.711 26.350 1.00 5.94 222 ASN A N 1
ATOM 1720 C CA . ASN A 1 221 ? 15.350 22.620 27.334 1.00 5.63 222 ASN A CA 1
ATOM 1721 C C . ASN A 1 221 ? 16.517 22.788 28.300 1.00 5.71 222 ASN A C 1
ATOM 1722 O O . ASN A 1 221 ? 16.368 22.530 29.504 1.00 5.78 222 ASN A O 1
ATOM 1727 N N . PHE A 1 222 ? 17.655 23.235 27.769 1.00 5.86 223 PHE A N 1
ATOM 1728 C CA . PHE A 1 222 ? 18.826 23.515 28.600 1.00 5.82 223 PHE A CA 1
ATOM 1729 C C . PHE A 1 222 ? 18.532 24.601 29.626 1.00 6.05 223 PHE A C 1
ATOM 1730 O O . PHE A 1 222 ? 18.791 24.407 30.813 1.00 6.64 223 PHE A O 1
ATOM 1738 N N . LEU A 1 223 ? 17.994 25.740 29.176 1.00 6.19 224 LEU A N 1
ATOM 1739 C CA . LEU A 1 223 ? 17.603 26.800 30.103 1.00 7.21 224 LEU A CA 1
ATOM 1740 C C . LEU A 1 223 ? 16.623 26.335 31.170 1.00 6.47 224 LEU A C 1
ATOM 1741 O O . LEU A 1 223 ? 16.783 26.679 32.341 1.00 6.44 224 LEU A O 1
ATOM 1746 N N . GLU A 1 224 ? 15.636 25.529 30.785 1.00 6.47 225 GLU A N 1
ATOM 1747 C CA . GLU A 1 224 ? 14.664 25.034 31.761 1.00 7.42 225 GLU A CA 1
ATOM 1748 C C . GLU A 1 224 ? 15.307 24.105 32.784 1.00 6.38 225 GLU A C 1
ATOM 1749 O O . GLU A 1 224 ? 14.942 24.137 33.958 1.00 6.62 225 GLU A O 1
ATOM 1755 N N . SER A 1 225 ? 16.276 23.311 32.330 1.00 6.46 226 SER A N 1
ATOM 1756 C CA . SER A 1 225 ? 17.029 22.429 33.230 1.00 6.11 226 SER A CA 1
ATOM 1757 C C . SER A 1 225 ? 17.817 23.241 34.271 1.00 6.50 226 SER A C 1
ATOM 1758 O O . SER A 1 225 ? 17.782 22.941 35.457 1.00 6.50 226 SER A O 1
ATOM 1761 N N . VAL A 1 226 ? 18.495 24.293 33.813 1.00 6.44 227 VAL A N 1
ATOM 1762 C CA . VAL A 1 226 ? 19.227 25.206 34.692 1.00 6.63 227 VAL A CA 1
ATOM 1763 C C . VAL A 1 226 ? 18.288 25.877 35.712 1.00 7.00 227 VAL A C 1
ATOM 1764 O O . VAL A 1 226 ? 18.563 25.867 36.917 1.00 6.88 227 VAL A O 1
ATOM 1768 N N . ALA A 1 227 ? 17.177 26.430 35.227 1.00 7.11 228 ALA A N 1
ATOM 1769 C CA . ALA A 1 227 ? 16.193 27.084 36.102 1.00 7.96 228 ALA A CA 1
ATOM 1770 C C . ALA A 1 227 ? 15.667 26.124 37.169 1.00 8.29 228 ALA A C 1
ATOM 1771 O O . ALA A 1 227 ? 15.461 26.511 38.331 1.00 8.50 228 ALA A O 1
ATOM 1773 N N . ASP A 1 228 ? 15.460 24.868 36.771 1.00 7.54 229 ASP A N 1
ATOM 1774 C CA . ASP A 1 228 ? 14.895 23.848 37.649 1.00 8.44 229 ASP A CA 1
ATOM 1775 C C . ASP A 1 228 ? 15.869 23.418 38.749 1.00 8.92 229 ASP A C 1
ATOM 1776 O O . ASP A 1 228 ? 15.480 23.267 39.909 1.00 10.11 229 ASP A O 1
ATOM 1781 N N . LEU A 1 229 ? 17.137 23.268 38.398 1.00 8.20 230 LEU A N 1
ATOM 1782 C CA . LEU A 1 229 ? 18.102 22.631 39.292 1.00 8.29 230 LEU A CA 1
ATOM 1783 C C . LEU A 1 229 ? 19.021 23.565 40.056 1.00 9.38 230 LEU A C 1
ATOM 1784 O O . LEU A 1 229 ? 19.559 23.175 41.088 1.00 9.90 230 LEU A O 1
ATOM 1789 N N . LEU A 1 230 ? 19.204 24.783 39.548 1.00 10.49 231 LEU A N 1
ATOM 1790 C CA . LEU A 1 230 ? 20.122 25.730 40.158 1.00 11.32 231 LEU A CA 1
ATOM 1791 C C . LEU A 1 230 ? 19.345 26.941 40.647 1.00 12.90 231 LEU A C 1
ATOM 1792 O O . LEU A 1 230 ? 19.132 27.879 39.882 1.00 12.06 231 LEU A O 1
ATOM 1797 N N . PRO A 1 231 ? 18.917 26.925 41.923 1.00 14.51 232 PRO A N 1
ATOM 1798 C CA . PRO A 1 231 ? 18.060 27.996 42.442 1.00 15.89 232 PRO A CA 1
ATOM 1799 C C . PRO A 1 231 ? 18.767 29.343 42.393 1.00 16.58 232 PRO A C 1
ATOM 1800 O O . PRO A 1 231 ? 18.093 30.387 42.356 1.00 17.15 232 PRO A O 1
ATOM 1804 N N . ASP A 1 232 ? 20.100 29.303 42.382 1.00 16.68 233 ASP A N 1
ATOM 1805 C CA . ASP A 1 232 ? 20.934 30.497 42.341 1.00 18.01 233 ASP A CA 1
ATOM 1806 C C . ASP A 1 232 ? 21.167 31.066 40.929 1.00 17.05 233 ASP A C 1
ATOM 1807 O O . ASP A 1 232 ? 21.764 32.132 40.758 1.00 17.73 233 ASP A O 1
ATOM 1812 N N . ALA A 1 233 ? 20.675 30.358 39.920 1.00 16.22 234 ALA A N 1
ATOM 1813 C CA . ALA A 1 233 ? 20.808 30.817 38.536 1.00 15.90 234 ALA A CA 1
ATOM 1814 C C . ALA A 1 233 ? 19.595 31.638 38.105 1.00 16.14 234 ALA A C 1
ATOM 1815 O O . ALA A 1 233 ? 18.474 31.392 38.547 1.00 16.35 234 ALA A O 1
ATOM 1817 N N . ARG A 1 234 ? 19.825 32.625 37.247 1.00 16.53 235 ARG A N 1
ATOM 1818 C CA . ARG A 1 234 ? 18.732 33.410 36.689 1.00 17.15 235 ARG A CA 1
ATOM 1819 C C . ARG A 1 234 ? 18.762 33.229 35.191 1.00 16.41 235 ARG A C 1
ATOM 1820 O O . ARG A 1 234 ? 19.792 33.483 34.565 1.00 15.84 235 ARG A O 1
ATOM 1828 N N . ILE A 1 235 ? 17.652 32.758 34.622 1.00 16.18 236 ILE A N 1
ATOM 1829 C CA . ILE A 1 235 ? 17.573 32.580 33.175 1.00 15.67 236 ILE A CA 1
ATOM 1830 C C . ILE A 1 235 ? 16.725 33.668 32.548 1.00 16.09 236 ILE A C 1
ATOM 1831 O O . ILE A 1 235 ? 15.831 34.223 33.189 1.00 15.24 236 ILE A O 1
ATOM 1836 N N . ASP A 1 236 ? 17.014 33.965 31.289 1.00 16.18 237 ASP A N 1
ATOM 1837 C CA . ASP A 1 236 ? 16.196 34.892 30.526 1.00 16.95 237 ASP A CA 1
ATOM 1838 C C . ASP A 1 236 ? 15.884 34.196 29.217 1.00 16.88 237 ASP A C 1
ATOM 1839 O O . ASP A 1 236 ? 16.764 34.043 28.372 1.00 16.19 237 ASP A O 1
ATOM 1844 N N . ARG A 1 237 ? 14.634 33.753 29.068 1.00 17.29 238 ARG A N 1
ATOM 1845 C CA . ARG A 1 237 ? 14.218 32.971 27.903 1.00 18.07 238 ARG A CA 1
ATOM 1846 C C . ARG A 1 237 ? 14.316 33.748 26.590 1.00 18.77 238 ARG A C 1
ATOM 1847 O O . ARG A 1 237 ? 14.553 33.163 25.531 1.00 20.00 238 ARG A O 1
ATOM 1855 N N . GLU A 1 238 ? 14.140 35.062 26.668 1.00 18.95 239 GLU A N 1
ATOM 1856 C CA . GLU A 1 238 ? 14.141 35.927 25.489 1.00 19.21 239 GLU A CA 1
ATOM 1857 C C . GLU A 1 238 ? 15.581 36.248 25.073 1.00 18.92 239 GLU A C 1
ATOM 1858 O O . GLU A 1 238 ? 15.921 36.197 23.884 1.00 19.99 239 GLU A O 1
ATOM 1864 N N . ALA A 1 239 ? 16.429 36.556 26.053 1.00 17.97 240 ALA A N 1
ATOM 1865 C CA . ALA A 1 239 ? 17.830 36.872 25.789 1.00 17.18 240 ALA A CA 1
ATOM 1866 C C . ALA A 1 239 ? 18.666 35.616 25.567 1.00 16.44 240 ALA A C 1
ATOM 1867 O O . ALA A 1 239 ? 19.803 35.718 25.098 1.00 15.76 240 ALA A O 1
ATOM 1869 N N . MET A 1 240 ? 18.098 34.458 25.917 1.00 15.37 241 MET A N 1
ATOM 1870 C CA . MET A 1 240 ? 18.804 33.170 25.878 1.00 15.01 241 MET A CA 1
ATOM 1871 C C . MET A 1 240 ? 20.079 33.233 26.727 1.00 13.91 241 MET A C 1
ATOM 1872 O O . MET A 1 240 ? 21.176 32.873 26.270 1.00 13.35 241 MET A O 1
ATOM 1877 N N . THR A 1 241 ? 19.945 33.697 27.962 1.00 13.05 242 THR A N 1
ATOM 1878 C CA . THR A 1 241 ? 21.115 33.802 28.839 1.00 13.18 242 THR A CA 1
ATOM 1879 C C . THR A 1 241 ? 20.893 33.106 30.170 1.00 12.60 242 THR A C 1
ATOM 1880 O O . THR A 1 241 ? 19.753 32.950 30.613 1.00 12.32 242 THR A O 1
ATOM 1884 N N . VAL A 1 242 ? 21.999 32.707 30.788 1.00 12.43 243 VAL A N 1
ATOM 1885 C CA . VAL A 1 242 ? 22.028 32.271 32.186 1.00 13.00 243 VAL A CA 1
ATOM 1886 C C . VAL A 1 242 ? 22.982 33.199 32.934 1.00 14.07 243 VAL A C 1
ATOM 1887 O O . VAL A 1 242 ? 24.094 33.476 32.450 1.00 14.44 243 VAL A O 1
ATOM 1891 N N . GLU A 1 243 ? 22.543 33.673 34.101 1.00 15.11 244 GLU A N 1
ATOM 1892 C CA . GLU A 1 243 ? 23.401 34.414 35.023 1.00 16.68 244 GLU A CA 1
ATOM 1893 C C . GLU A 1 243 ? 23.516 33.596 36.312 1.00 16.69 244 GLU A C 1
ATOM 1894 O O . GLU A 1 243 ? 22.511 33.315 36.975 1.00 16.18 244 GLU A O 1
ATOM 1900 N N . TRP A 1 244 ? 24.734 33.186 36.641 1.00 16.89 245 TRP A N 1
ATOM 1901 C CA . TRP A 1 244 ? 24.945 32.243 37.739 1.00 17.72 245 TRP A CA 1
ATOM 1902 C C . TRP A 1 244 ? 26.312 32.445 38.368 1.00 18.98 245 TRP A C 1
ATOM 1903 O O . TRP A 1 244 ? 27.327 32.301 37.700 1.00 19.57 245 TRP A O 1
ATOM 1914 N N . ARG A 1 245 ? 26.325 32.786 39.655 1.00 20.37 246 ARG A N 1
ATOM 1915 C CA . ARG A 1 245 ? 27.568 32.973 40.409 1.00 22.18 246 ARG A CA 1
ATOM 1916 C C . ARG A 1 245 ? 28.498 33.979 39.714 1.00 23.14 246 ARG A C 1
ATOM 1917 O O . ARG A 1 245 ? 29.710 33.806 39.680 1.00 23.93 246 ARG A O 1
ATOM 1925 N N . GLY A 1 246 ? 27.909 35.039 39.166 1.00 24.07 247 GLY A N 1
ATOM 1926 C CA . GLY A 1 246 ? 28.663 36.020 38.379 1.00 25.71 247 GLY A CA 1
ATOM 1927 C C . GLY A 1 246 ? 29.198 35.537 37.031 1.00 26.14 247 GLY A C 1
ATOM 1928 O O . GLY A 1 246 ? 29.899 36.292 36.354 1.00 27.58 247 GLY A O 1
ATOM 1929 N N . HIS A 1 247 ? 28.918 34.275 36.671 1.00 26.09 248 HIS A N 1
ATOM 1930 C CA . HIS A 1 247 ? 29.146 33.743 35.313 1.00 25.00 248 HIS A CA 1
ATOM 1931 C C . HIS A 1 247 ? 27.935 34.163 34.453 1.00 24.02 248 HIS A C 1
ATOM 1932 O O . HIS A 1 247 ? 26.780 33.961 34.849 1.00 23.12 248 HIS A O 1
ATOM 1939 N N . ARG A 1 248 ? 28.197 34.776 33.299 1.00 23.02 249 ARG A N 1
ATOM 1940 C CA . ARG A 1 248 ? 27.150 35.042 32.313 1.00 20.95 249 ARG A CA 1
ATOM 1941 C C . ARG A 1 248 ? 27.385 34.101 31.136 1.00 18.75 249 ARG A C 1
ATOM 1942 O O . ARG A 1 248 ? 28.495 34.059 30.595 1.00 18.41 249 ARG A O 1
ATOM 1950 N N . THR A 1 249 ? 26.357 33.332 30.764 1.00 15.74 250 THR A N 1
ATOM 1951 C CA . THR A 1 249 ? 26.463 32.354 29.681 1.00 13.73 250 THR A CA 1
ATOM 1952 C C . THR A 1 249 ? 25.395 32.629 28.632 1.00 12.62 250 THR A C 1
ATOM 1953 O O . THR A 1 249 ? 24.219 32.811 28.967 1.00 12.60 250 THR A O 1
ATOM 1957 N N . ARG A 1 250 ? 25.802 32.643 27.365 1.00 11.70 251 ARG A N 1
ATOM 1958 C CA . ARG A 1 250 ? 24.866 32.817 26.261 1.00 11.09 251 ARG A CA 1
ATOM 1959 C C . ARG A 1 250 ? 24.605 31.489 25.583 1.00 10.53 251 ARG A C 1
ATOM 1960 O O . ARG A 1 250 ? 25.538 30.736 25.274 1.00 10.32 251 ARG A O 1
ATOM 1968 N N . LEU A 1 251 ? 23.330 31.221 25.347 1.00 9.35 252 LEU A N 1
ATOM 1969 C CA . LEU A 1 251 ? 22.915 30.029 24.629 1.00 9.65 252 LEU A CA 1
ATOM 1970 C C . LEU A 1 251 ? 22.623 30.400 23.186 1.00 8.93 252 LEU A C 1
ATOM 1971 O O . LEU A 1 251 ? 21.928 31.375 22.925 1.00 10.25 252 LEU A O 1
ATOM 1976 N N . ARG A 1 252 ? 23.160 29.621 22.253 1.00 8.80 253 ARG A N 1
ATOM 1977 C CA . ARG A 1 252 ? 22.968 29.900 20.828 1.00 8.98 253 ARG A CA 1
ATOM 1978 C C . ARG A 1 252 ? 22.572 28.668 20.042 1.00 9.00 253 ARG A C 1
ATOM 1979 O O . ARG A 1 252 ? 23.018 27.554 20.336 1.00 9.15 253 ARG A O 1
ATOM 1987 N N . THR A 1 253 ? 21.726 28.884 19.038 1.00 9.13 254 THR A N 1
ATOM 1988 C CA . THR A 1 253 ? 21.397 27.851 18.072 1.00 9.40 254 THR A CA 1
ATOM 1989 C C . THR A 1 253 ? 22.256 28.079 16.849 1.00 10.43 254 THR A C 1
ATOM 1990 O O . THR A 1 253 ? 22.248 29.174 16.283 1.00 11.42 254 THR A O 1
ATOM 1994 N N . MET A 1 254 ? 22.995 27.044 16.446 1.00 10.58 255 MET A N 1
ATOM 1995 C CA . MET A 1 254 ? 23.850 27.127 15.264 1.00 11.07 255 MET A CA 1
ATOM 1996 C C . MET A 1 254 ? 23.615 25.860 14.435 1.00 11.01 255 MET A C 1
ATOM 1997 O O . MET A 1 254 ? 24.290 24.850 14.639 1.00 10.65 255 MET A O 1
ATOM 2002 N N . PRO A 1 255 ? 22.627 25.897 13.521 1.00 10.87 256 PRO A N 1
ATOM 2003 C CA . PRO A 1 255 ? 22.328 24.739 12.682 1.00 10.78 256 PRO A CA 1
ATOM 2004 C C . PRO A 1 255 ? 23.469 24.363 11.739 1.00 11.38 256 PRO A C 1
ATOM 2005 O O . PRO A 1 255 ? 24.232 25.228 11.288 1.00 11.98 256 PRO A O 1
ATOM 2009 N N . LEU A 1 256 ? 23.582 23.069 11.486 1.00 11.26 257 LEU A N 1
ATOM 2010 C CA . LEU A 1 256 ? 24.552 22.527 10.558 1.00 11.56 257 LEU A CA 1
ATOM 2011 C C . LEU A 1 256 ? 23.785 21.602 9.637 1.00 11.93 257 LEU A C 1
ATOM 2012 O O . LEU A 1 256 ? 22.895 20.868 10.083 1.00 12.30 257 LEU A O 1
ATOM 2017 N N . GLY A 1 257 ? 24.110 21.655 8.349 1.00 12.46 258 GLY A N 1
ATOM 2018 C CA . GLY A 1 257 ? 23.444 20.810 7.378 1.00 13.14 258 GLY A CA 1
ATOM 2019 C C . GLY A 1 257 ? 24.338 19.751 6.761 1.00 14.20 258 GLY A C 1
ATOM 2020 O O . GLY A 1 257 ? 24.045 18.553 6.848 1.00 14.55 258 GLY A O 1
ATOM 2021 N N . TYR A 1 258 ? 25.429 20.188 6.132 1.00 15.04 259 TYR A N 1
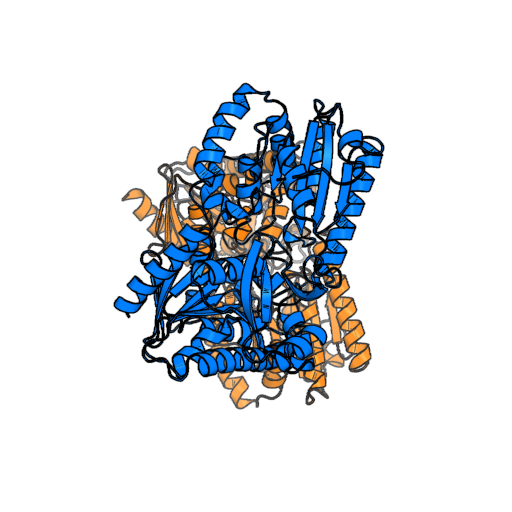ATOM 2022 C CA . TYR A 1 258 ? 26.256 19.288 5.336 1.00 15.96 259 TYR A CA 1
ATOM 2023 C C . TYR A 1 258 ? 27.578 19.943 4.951 1.00 17.40 259 TYR A C 1
ATOM 2024 O O . TYR A 1 258 ? 27.770 21.152 5.114 1.00 16.88 259 TYR A O 1
ATOM 2033 N N . SER A 1 259 ? 28.482 19.125 4.427 1.00 18.77 260 SER A N 1
ATOM 2034 C CA . SER A 1 259 ? 29.704 19.615 3.819 1.00 20.94 260 SER A CA 1
ATOM 2035 C C . SER A 1 259 ? 29.620 19.387 2.307 1.00 22.73 260 SER A C 1
ATOM 2036 O O . SER A 1 259 ? 29.443 18.248 1.863 1.00 22.88 260 SER A O 1
ATOM 2039 N N . PRO A 1 260 ? 29.730 20.468 1.510 1.00 24.62 261 PRO A N 1
ATOM 2040 C CA . PRO A 1 260 ? 29.689 20.312 0.054 1.00 26.73 261 PRO A CA 1
ATOM 2041 C C . PRO A 1 260 ? 30.752 19.330 -0.454 1.00 29.00 261 PRO A C 1
ATOM 2042 O O . PRO A 1 260 ? 30.489 18.550 -1.376 1.00 29.25 261 PRO A O 1
ATOM 2046 N N . LEU A 1 261 ? 31.920 19.343 0.185 1.00 31.10 262 LEU A N 1
ATOM 2047 C CA . LEU A 1 261 ? 33.060 18.527 -0.239 1.00 33.94 262 LEU A CA 1
ATOM 2048 C C . LEU A 1 261 ? 32.826 17.024 -0.063 1.00 34.90 262 LEU A C 1
ATOM 2049 O O . LEU A 1 261 ? 33.476 16.214 -0.726 1.00 36.05 262 LEU A O 1
ATOM 2054 N N . THR A 1 262 ? 31.890 16.656 0.809 1.00 35.79 263 THR A N 1
ATOM 2055 C CA . THR A 1 262 ? 31.572 15.243 1.030 1.00 36.53 263 THR A CA 1
ATOM 2056 C C . THR A 1 262 ? 30.481 14.725 0.075 1.00 37.01 263 THR A C 1
ATOM 2057 O O . THR A 1 262 ? 30.235 13.517 0.002 1.00 37.25 263 THR A O 1
ATOM 2061 N N . LEU A 1 263 ? 29.844 15.631 -0.665 1.00 37.25 264 LEU A N 1
ATOM 2062 C CA . LEU A 1 263 ? 28.820 15.235 -1.633 1.00 37.83 264 LEU A CA 1
ATOM 2063 C C . LEU A 1 263 ? 29.389 15.082 -3.043 1.00 38.87 264 LEU A C 1
ATOM 2064 O O . LEU A 1 263 ? 30.020 15.997 -3.575 1.00 39.61 264 LEU A O 1
ATOM 2069 N N . PRO A 1 268 ? 29.031 7.544 -7.256 1.00 39.45 269 PRO A N 1
ATOM 2070 C CA . PRO A 1 268 ? 29.346 6.277 -6.598 1.00 38.97 269 PRO A CA 1
ATOM 2071 C C . PRO A 1 268 ? 28.338 5.176 -6.945 1.00 38.78 269 PRO A C 1
ATOM 2072 O O . PRO A 1 268 ? 27.209 5.474 -7.349 1.00 39.03 269 PRO A O 1
ATOM 2076 N N . GLN A 1 269 ? 28.753 3.921 -6.793 1.00 38.31 270 GLN A N 1
ATOM 2077 C CA . GLN A 1 269 ? 27.900 2.771 -7.095 1.00 38.04 270 GLN A CA 1
ATOM 2078 C C . GLN A 1 269 ? 27.122 2.285 -5.870 1.00 36.33 270 GLN A C 1
ATOM 2079 O O . GLN A 1 269 ? 27.561 2.460 -4.736 1.00 35.72 270 GLN A O 1
ATOM 2085 N N . LEU A 1 270 ? 25.963 1.677 -6.117 1.00 35.50 271 LEU A N 1
ATOM 2086 C CA . LEU A 1 270 ? 25.144 1.074 -5.066 1.00 34.09 271 LEU A CA 1
ATOM 2087 C C . LEU A 1 270 ? 25.834 -0.177 -4.501 1.00 33.96 271 LEU A C 1
ATOM 2088 O O . LEU A 1 270 ? 26.692 -0.757 -5.166 1.00 34.78 271 LEU A O 1
ATOM 2093 N N . PRO A 1 271 ? 25.473 -0.590 -3.269 1.00 33.25 272 PRO A N 1
ATOM 2094 C CA . PRO A 1 271 ? 26.053 -1.815 -2.708 1.00 33.08 272 PRO A CA 1
ATOM 2095 C C . PRO A 1 271 ? 25.685 -3.031 -3.551 1.00 33.67 272 PRO A C 1
ATOM 2096 O O . PRO A 1 271 ? 24.680 -2.997 -4.270 1.00 33.79 272 PRO A O 1
ATOM 2100 N N . GLU A 1 272 ? 26.484 -4.092 -3.464 1.00 34.07 273 GLU A N 1
ATOM 2101 C CA . GLU A 1 272 ? 26.265 -5.277 -4.298 1.00 34.88 273 GLU A CA 1
ATOM 2102 C C . GLU A 1 272 ? 24.826 -5.770 -4.210 1.00 34.21 273 GLU A C 1
ATOM 2103 O O . GLU A 1 272 ? 24.248 -5.855 -3.122 1.00 33.61 273 GLU A O 1
ATOM 2109 N N . GLY A 1 273 ? 24.248 -6.055 -5.372 1.00 34.04 274 GLY A N 1
ATOM 2110 C CA . GLY A 1 273 ? 22.924 -6.651 -5.453 1.00 33.49 274 GLY A CA 1
ATOM 2111 C C . GLY A 1 273 ? 21.769 -5.672 -5.421 1.00 32.54 274 GLY A C 1
ATOM 2112 O O . GLY A 1 273 ? 20.687 -5.989 -5.907 1.00 32.50 274 GLY A O 1
ATOM 2113 N N . ILE A 1 274 ? 21.997 -4.488 -4.853 1.00 31.74 275 ILE A N 1
ATOM 2114 C CA . ILE A 1 274 ? 20.923 -3.501 -4.650 1.00 30.98 275 ILE A CA 1
ATOM 2115 C C . ILE A 1 274 ? 20.317 -2.981 -5.966 1.00 31.32 275 ILE A C 1
ATOM 2116 O O . ILE A 1 274 ? 19.091 -2.934 -6.108 1.00 30.73 275 ILE A O 1
ATOM 2121 N N . GLU A 1 275 ? 21.165 -2.620 -6.931 1.00 31.99 276 GLU A N 1
ATOM 2122 C CA . GLU A 1 275 ? 20.666 -2.104 -8.218 1.00 32.63 276 GLU A CA 1
ATOM 2123 C C . GLU A 1 275 ? 19.716 -3.086 -8.900 1.00 32.88 276 GLU A C 1
ATOM 2124 O O . GLU A 1 275 ? 18.624 -2.708 -9.327 1.00 32.76 276 GLU A O 1
ATOM 2130 N N . GLU A 1 276 ? 20.136 -4.346 -8.988 1.00 33.23 277 GLU A N 1
ATOM 2131 C CA . GLU A 1 276 ? 19.341 -5.379 -9.646 1.00 33.47 277 GLU A CA 1
ATOM 2132 C C . GLU A 1 276 ? 18.050 -5.659 -8.882 1.00 32.40 277 GLU A C 1
ATOM 2133 O O . GLU A 1 276 ? 16.983 -5.815 -9.485 1.00 32.49 277 GLU A O 1
ATOM 2139 N N . TRP A 1 277 ? 18.163 -5.717 -7.555 1.00 30.81 278 TRP A N 1
ATOM 2140 C CA . TRP A 1 277 ? 17.021 -5.939 -6.672 1.00 29.71 278 TRP A CA 1
ATOM 2141 C C . TRP A 1 277 ? 15.993 -4.805 -6.812 1.00 29.35 278 TRP A C 1
ATOM 2142 O O . TRP A 1 277 ? 14.787 -5.061 -6.883 1.00 29.64 278 TRP A O 1
ATOM 2153 N N . ALA A 1 278 ? 16.481 -3.568 -6.903 1.00 28.98 279 ALA A N 1
ATOM 2154 C CA . ALA A 1 278 ? 15.625 -2.375 -6.997 1.00 28.67 279 ALA A CA 1
ATOM 2155 C C . ALA A 1 278 ? 15.082 -2.095 -8.400 1.00 29.19 279 ALA A C 1
ATOM 2156 O O . ALA A 1 278 ? 14.126 -1.336 -8.553 1.00 29.15 279 ALA A O 1
ATOM 2158 N N . ASP A 1 279 ? 15.693 -2.704 -9.417 1.00 29.92 280 ASP A N 1
ATOM 2159 C CA . ASP A 1 279 ? 15.330 -2.448 -10.817 1.00 30.63 280 ASP A CA 1
ATOM 2160 C C . ASP A 1 279 ? 13.849 -2.694 -11.091 1.00 30.15 280 ASP A C 1
ATOM 2161 O O . ASP A 1 279 ? 13.295 -3.714 -10.687 1.00 30.31 280 ASP A O 1
ATOM 2166 N N . GLY A 1 280 ? 13.212 -1.742 -11.764 1.00 29.70 281 GLY A N 1
ATOM 2167 C CA . GLY A 1 280 ? 11.782 -1.811 -12.045 1.00 29.43 281 GLY A CA 1
ATOM 2168 C C . GLY A 1 280 ? 10.859 -1.489 -10.881 1.00 28.24 281 GLY A C 1
ATOM 2169 O O . GLY A 1 280 ? 9.636 -1.588 -11.009 1.00 28.48 281 GLY A O 1
ATOM 2170 N N . HIS A 1 281 ? 11.442 -1.105 -9.745 1.00 27.46 282 HIS A N 1
ATOM 2171 C CA . HIS A 1 281 ? 10.682 -0.810 -8.533 1.00 26.18 282 HIS A CA 1
ATOM 2172 C C . HIS A 1 281 ? 10.883 0.626 -8.060 1.00 25.43 282 HIS A C 1
ATOM 2173 O O . HIS A 1 281 ? 11.930 1.222 -8.302 1.00 25.70 282 HIS A O 1
ATOM 2180 N N . ARG A 1 282 ? 9.878 1.177 -7.382 1.00 24.50 283 ARG A N 1
ATOM 2181 C CA . ARG A 1 282 ? 10.075 2.406 -6.613 1.00 23.47 283 ARG A CA 1
ATOM 2182 C C . ARG A 1 282 ? 10.792 1.979 -5.340 1.00 22.54 283 ARG A C 1
ATOM 2183 O O . ARG A 1 282 ? 10.503 0.909 -4.799 1.00 22.72 283 ARG A O 1
ATOM 2191 N N . LEU A 1 283 ? 11.742 2.788 -4.880 1.00 21.01 284 LEU A N 1
ATOM 2192 C CA . LEU A 1 283 ? 12.538 2.418 -3.716 1.00 20.31 284 LEU A CA 1
ATOM 2193 C C . LEU A 1 283 ? 12.415 3.405 -2.563 1.00 18.82 284 LEU A C 1
ATOM 2194 O O . LEU A 1 283 ? 12.769 4.574 -2.692 1.00 19.04 284 LEU A O 1
ATOM 2199 N N . VAL A 1 284 ? 11.914 2.913 -1.440 1.00 17.93 285 VAL A N 1
ATOM 2200 C CA . VAL A 1 284 ? 11.911 3.686 -0.197 1.00 16.45 285 VAL A CA 1
ATOM 2201 C C . VAL A 1 284 ? 13.226 3.412 0.512 1.00 16.13 285 VAL A C 1
ATOM 2202 O O . VAL A 1 284 ? 13.608 2.251 0.676 1.00 16.57 285 VAL A O 1
ATOM 2206 N N . VAL A 1 285 ? 13.928 4.470 0.923 1.00 15.38 286 VAL A N 1
ATOM 2207 C CA . VAL A 1 285 ? 15.202 4.300 1.634 1.00 15.14 286 VAL A CA 1
ATOM 2208 C C . VAL A 1 285 ? 15.151 4.907 3.038 1.00 14.48 286 VAL A C 1
ATOM 2209 O O . VAL A 1 285 ? 14.852 6.092 3.201 1.00 14.25 286 VAL A O 1
ATOM 2213 N N . HIS A 1 286 ? 15.427 4.075 4.038 1.00 14.16 287 HIS A N 1
ATOM 2214 C CA . HIS A 1 286 ? 15.693 4.545 5.402 1.00 13.75 287 HIS A CA 1
ATOM 2215 C C . HIS A 1 286 ? 17.184 4.343 5.640 1.00 14.37 287 HIS A C 1
ATOM 2216 O O . HIS A 1 286 ? 17.717 3.274 5.330 1.00 15.05 287 HIS A O 1
ATOM 2223 N N . SER A 1 287 ? 17.861 5.359 6.168 1.00 14.47 288 SER A N 1
ATOM 2224 C CA . SER A 1 287 ? 19.322 5.286 6.348 1.00 15.83 288 SER A CA 1
ATOM 2225 C C . SER A 1 287 ? 19.753 5.845 7.702 1.00 15.57 288 SER A C 1
ATOM 2226 O O . SER A 1 287 ? 19.313 6.925 8.088 1.00 15.95 288 SER A O 1
ATOM 2229 N N . GLY A 1 288 ? 20.605 5.116 8.426 1.00 15.71 289 GLY A N 1
ATOM 2230 C CA . GLY A 1 288 ? 21.181 5.643 9.674 1.00 15.30 289 GLY A CA 1
ATOM 2231 C C . GLY A 1 288 ? 22.023 4.647 10.448 1.00 14.73 289 GLY A C 1
ATOM 2232 O O . GLY A 1 288 ? 22.021 3.460 10.141 1.00 14.98 289 GLY A O 1
ATOM 2233 N N . ARG A 1 289 ? 22.735 5.145 11.460 1.00 14.97 290 ARG A N 1
ATOM 2234 C CA . ARG A 1 289 ? 23.514 4.299 12.373 1.00 15.58 290 ARG A CA 1
ATOM 2235 C C . ARG A 1 289 ? 22.654 3.276 13.103 1.00 14.38 290 ARG A C 1
ATOM 2236 O O . ARG A 1 289 ? 21.441 3.462 13.250 1.00 13.94 290 ARG A O 1
ATOM 2244 N N . THR A 1 290 ? 23.286 2.201 13.572 1.00 13.36 291 THR A N 1
ATOM 2245 C CA . THR A 1 290 ? 22.619 1.228 14.430 1.00 12.81 291 THR A CA 1
ATOM 2246 C C . THR A 1 290 ? 22.452 1.833 15.829 1.00 12.63 291 THR A C 1
ATOM 2247 O O . THR A 1 290 ? 23.169 1.515 16.776 1.00 13.02 291 THR A O 1
ATOM 2251 N N . ASP A 1 291 ? 21.487 2.731 15.939 1.00 11.54 292 ASP A N 1
ATOM 2252 C CA . ASP A 1 291 ? 21.206 3.396 17.190 1.00 10.80 292 ASP A CA 1
ATOM 2253 C C . ASP A 1 291 ? 19.695 3.493 17.260 1.00 9.69 292 ASP A C 1
ATOM 2254 O O . ASP A 1 291 ? 19.061 3.811 16.258 1.00 9.23 292 ASP A O 1
ATOM 2259 N N . PRO A 1 292 ? 19.109 3.219 18.435 1.00 9.25 293 PRO A N 1
ATOM 2260 C CA . PRO A 1 292 ? 17.662 3.174 18.510 1.00 8.91 293 PRO A CA 1
ATOM 2261 C C . PRO A 1 292 ? 16.997 4.481 18.107 1.00 8.46 293 PRO A C 1
ATOM 2262 O O . PRO A 1 292 ? 15.850 4.456 17.683 1.00 9.14 293 PRO A O 1
ATOM 2266 N N . ILE A 1 293 ? 17.690 5.611 18.216 1.00 7.92 294 ILE A N 1
ATOM 2267 C CA . ILE A 1 293 ? 17.043 6.865 17.825 1.00 7.26 294 ILE A CA 1
ATOM 2268 C C . ILE A 1 293 ? 16.710 6.892 16.336 1.00 7.24 294 ILE A C 1
ATOM 2269 O O . ILE A 1 293 ? 15.827 7.613 15.932 1.00 7.08 294 ILE A O 1
ATOM 2274 N N . LYS A 1 294 ? 17.398 6.088 15.534 1.00 7.26 295 LYS A N 1
ATOM 2275 C CA . LYS A 1 294 ? 17.199 6.167 14.083 1.00 8.18 295 LYS A CA 1
ATOM 2276 C C . LYS A 1 294 ? 15.836 5.633 13.630 1.00 7.79 295 LYS A C 1
ATOM 2277 O O . LYS A 1 294 ? 15.363 6.006 12.568 1.00 8.66 295 LYS A O 1
ATOM 2283 N N . ASN A 1 295 ? 15.206 4.796 14.456 1.00 7.82 296 ASN A N 1
ATOM 2284 C CA . ASN A 1 295 ? 13.761 4.474 14.333 1.00 7.47 296 ASN A CA 1
ATOM 2285 C C . ASN A 1 295 ? 13.385 3.647 13.103 1.00 7.93 296 ASN A C 1
ATOM 2286 O O . ASN A 1 295 ? 12.265 3.741 12.606 1.00 8.55 296 ASN A O 1
ATOM 2291 N N . ALA A 1 296 ? 14.306 2.819 12.624 1.00 8.90 297 ALA A N 1
ATOM 2292 C CA . ALA A 1 296 ? 14.029 1.992 11.441 1.00 9.53 297 ALA A CA 1
ATOM 2293 C C . ALA A 1 296 ? 12.900 0.984 11.639 1.00 9.90 297 ALA A C 1
ATOM 2294 O O . ALA A 1 296 ? 12.217 0.641 10.673 1.00 10.80 297 ALA A O 1
ATOM 2296 N N . GLU A 1 297 ? 12.695 0.507 12.870 1.00 9.71 298 GLU A N 1
ATOM 2297 C CA . GLU A 1 297 ? 11.674 -0.520 13.093 1.00 10.31 298 GLU A CA 1
ATOM 2298 C C . GLU A 1 297 ? 10.315 0.073 12.788 1.00 9.98 298 GLU A C 1
ATOM 2299 O O . GLU A 1 297 ? 9.509 -0.542 12.094 1.00 9.74 298 GLU A O 1
ATOM 2305 N N . ARG A 1 298 ? 10.073 1.284 13.289 1.00 9.01 299 ARG A N 1
ATOM 2306 C CA . ARG A 1 298 ? 8.790 1.920 13.063 1.00 9.40 299 ARG A CA 1
ATOM 2307 C C . ARG A 1 298 ? 8.621 2.297 11.600 1.00 9.54 299 ARG A C 1
ATOM 2308 O O . ARG A 1 298 ? 7.511 2.246 11.089 1.00 9.82 299 ARG A O 1
ATOM 2316 N N . ALA A 1 299 ? 9.715 2.664 10.928 1.00 10.01 300 ALA A N 1
ATOM 2317 C CA . ALA A 1 299 ? 9.656 2.974 9.493 1.00 10.71 300 ALA A CA 1
ATOM 2318 C C . ALA A 1 299 ? 9.219 1.753 8.679 1.00 11.32 300 ALA A C 1
ATOM 2319 O O . ALA A 1 299 ? 8.407 1.877 7.759 1.00 11.57 300 ALA A O 1
ATOM 2321 N N . VAL A 1 300 ? 9.727 0.578 9.045 1.00 11.46 301 VAL A N 1
ATOM 2322 C CA . VAL A 1 300 ? 9.315 -0.675 8.371 1.00 12.15 301 VAL A CA 1
ATOM 2323 C C . VAL A 1 300 ? 7.842 -1.020 8.622 1.00 12.37 301 VAL A C 1
ATOM 2324 O O . VAL A 1 300 ? 7.110 -1.413 7.699 1.00 12.32 301 VAL A O 1
ATOM 2328 N N . ARG A 1 301 ? 7.410 -0.877 9.870 1.00 11.29 302 ARG A N 1
ATOM 2329 C CA . ARG A 1 301 ? 6.014 -1.131 10.218 1.00 11.69 302 ARG A CA 1
ATOM 2330 C C . ARG A 1 301 ? 5.098 -0.162 9.477 1.00 11.54 302 ARG A C 1
ATOM 2331 O O . ARG A 1 301 ? 4.024 -0.559 9.004 1.00 11.66 302 ARG A O 1
ATOM 2339 N N . ALA A 1 302 ? 5.516 1.106 9.370 1.00 11.26 303 ALA A N 1
ATOM 2340 C CA . ALA A 1 302 ? 4.717 2.104 8.661 1.00 11.25 303 ALA A CA 1
ATOM 2341 C C . ALA A 1 302 ? 4.614 1.753 7.194 1.00 12.12 303 ALA A C 1
ATOM 2342 O O . ALA A 1 302 ? 3.555 1.931 6.584 1.00 12.43 303 ALA A O 1
ATOM 2344 N N . PHE A 1 303 ? 5.708 1.247 6.630 1.00 11.98 304 PHE A N 1
ATOM 2345 C CA . PHE A 1 303 ? 5.724 0.785 5.248 1.00 13.09 304 PHE A CA 1
ATOM 2346 C C . PHE A 1 303 ? 4.721 -0.345 5.012 1.00 13.55 304 PHE A C 1
ATOM 2347 O O . PHE A 1 303 ? 3.960 -0.293 4.047 1.00 13.63 304 PHE A O 1
ATOM 2355 N N . VAL A 1 304 ? 4.732 -1.360 5.880 1.00 13.35 305 VAL A N 1
ATOM 2356 C CA . VAL A 1 304 ? 3.751 -2.447 5.806 1.00 14.21 305 VAL A CA 1
ATOM 2357 C C . VAL A 1 304 ? 2.318 -1.917 5.852 1.00 14.66 305 VAL A C 1
ATOM 2358 O O . VAL A 1 304 ? 1.477 -2.354 5.086 1.00 14.94 305 VAL A O 1
ATOM 2362 N N . LEU A 1 305 ? 2.048 -0.969 6.746 1.00 14.24 306 LEU A N 1
ATOM 2363 C CA . LEU A 1 305 ? 0.708 -0.393 6.838 1.00 14.98 306 LEU A CA 1
ATOM 2364 C C . LEU A 1 305 ? 0.317 0.293 5.540 1.00 15.44 306 LEU A C 1
ATOM 2365 O O . LEU A 1 305 ? -0.834 0.184 5.100 1.00 15.91 306 LEU A O 1
ATOM 2370 N N . ALA A 1 306 ? 1.270 0.993 4.926 1.00 15.81 307 ALA A N 1
ATOM 2371 C CA . ALA A 1 306 ? 1.003 1.683 3.663 1.00 16.78 307 ALA A CA 1
ATOM 2372 C C . ALA A 1 306 ? 0.747 0.672 2.546 1.00 17.89 307 ALA A C 1
ATOM 2373 O O . ALA A 1 306 ? -0.170 0.859 1.741 1.00 18.14 307 ALA A O 1
ATOM 2375 N N . ALA A 1 307 ? 1.551 -0.389 2.510 1.00 18.60 308 ALA A N 1
ATOM 2376 C CA . ALA A 1 307 ? 1.432 -1.419 1.459 1.00 20.56 308 ALA A CA 1
ATOM 2377 C C . ALA A 1 307 ? 0.101 -2.163 1.519 1.00 21.88 308 ALA A C 1
ATOM 2378 O O . ALA A 1 307 ? -0.449 -2.543 0.475 1.00 22.50 308 ALA A O 1
ATOM 2380 N N . ARG A 1 308 ? -0.416 -2.365 2.731 1.00 22.36 309 ARG A N 1
ATOM 2381 C CA . ARG A 1 308 ? -1.729 -2.988 2.936 1.00 23.96 309 ARG A CA 1
ATOM 2382 C C . ARG A 1 308 ? -2.860 -2.234 2.239 1.00 25.36 309 ARG A C 1
ATOM 2383 O O . ARG A 1 308 ? -3.883 -2.828 1.890 1.00 26.28 309 ARG A O 1
ATOM 2391 N N . GLY A 1 309 ? -2.665 -0.929 2.047 1.00 26.21 310 GLY A N 1
ATOM 2392 C CA . GLY A 1 309 ? -3.691 -0.050 1.500 1.00 27.89 310 GLY A CA 1
ATOM 2393 C C . GLY A 1 309 ? -3.753 -0.043 -0.012 1.00 29.55 310 GLY A C 1
ATOM 2394 O O . GLY A 1 309 ? -4.710 0.478 -0.593 1.00 30.23 310 GLY A O 1
ATOM 2395 N N . GLY A 1 310 ? -2.739 -0.632 -0.647 1.00 30.52 311 GLY A N 1
ATOM 2396 C CA . GLY A 1 310 ? -2.659 -0.697 -2.101 1.00 31.94 311 GLY A CA 1
ATOM 2397 C C . GLY A 1 310 ? -1.988 0.527 -2.690 1.00 32.38 311 GLY A C 1
ATOM 2398 O O . GLY A 1 310 ? -1.953 1.594 -2.069 1.00 32.46 311 GLY A O 1
ATOM 2399 N N . GLY A 1 311 ? -1.448 0.372 -3.892 1.00 33.19 312 GLY A N 1
ATOM 2400 C CA . GLY A 1 311 ? -0.808 1.480 -4.592 1.00 33.57 312 GLY A CA 1
ATOM 2401 C C . GLY A 1 311 ? 0.704 1.436 -4.510 1.00 33.57 312 GLY A C 1
ATOM 2402 O O . GLY A 1 311 ? 1.383 2.305 -5.067 1.00 34.12 312 GLY A O 1
ATOM 2403 N N . LEU A 1 312 ? 1.226 0.427 -3.810 1.00 33.06 313 LEU A N 1
ATOM 2404 C CA . LEU A 1 312 ? 2.664 0.239 -3.645 1.00 32.68 313 LEU A CA 1
ATOM 2405 C C . LEU A 1 312 ? 3.095 -1.136 -4.166 1.00 32.76 313 LEU A C 1
ATOM 2406 O O . LEU A 1 312 ? 4.011 -1.761 -3.633 1.00 32.35 313 LEU A O 1
ATOM 2411 N N . GLU A 1 313 ? 2.434 -1.602 -5.223 1.00 33.21 314 GLU A N 1
ATOM 2412 C CA . GLU A 1 313 ? 2.662 -2.958 -5.729 1.00 33.59 314 GLU A CA 1
ATOM 2413 C C . GLU A 1 313 ? 4.073 -3.189 -6.286 1.00 32.82 314 GLU A C 1
ATOM 2414 O O . GLU A 1 313 ? 4.601 -4.299 -6.201 1.00 33.41 314 GLU A O 1
ATOM 2420 N N . LYS A 1 314 ? 4.679 -2.149 -6.852 1.00 31.43 315 LYS A N 1
ATOM 2421 C CA . LYS A 1 314 ? 6.046 -2.265 -7.363 1.00 30.27 315 LYS A CA 1
ATOM 2422 C C . LYS A 1 314 ? 7.001 -1.410 -6.545 1.00 28.47 315 LYS A C 1
ATOM 2423 O O . LYS A 1 314 ? 7.894 -0.758 -7.085 1.00 28.00 315 LYS A O 1
ATOM 2429 N N . THR A 1 315 ? 6.800 -1.428 -5.231 1.00 26.48 316 THR A N 1
ATOM 2430 C CA . THR A 1 315 ? 7.626 -0.659 -4.317 1.00 24.66 316 THR A CA 1
ATOM 2431 C C . THR A 1 315 ? 8.377 -1.610 -3.396 1.00 23.69 316 THR A C 1
ATOM 2432 O O . THR A 1 315 ? 7.802 -2.568 -2.868 1.00 23.37 316 THR A O 1
ATOM 2436 N N . ARG A 1 316 ? 9.669 -1.350 -3.241 1.00 22.52 317 ARG A N 1
ATOM 2437 C CA . ARG A 1 316 ? 10.484 -2.044 -2.246 1.00 21.54 317 ARG A CA 1
ATOM 2438 C C . ARG A 1 316 ? 11.085 -1.070 -1.229 1.00 20.21 317 ARG A C 1
ATOM 2439 O O . ARG A 1 316 ? 11.135 0.143 -1.468 1.00 19.31 317 ARG A O 1
ATOM 2447 N N . MET A 1 317 ? 11.521 -1.604 -0.090 1.00 18.89 318 MET A N 1
ATOM 2448 C CA . MET A 1 317 ? 12.156 -0.774 0.930 1.00 17.96 318 MET A CA 1
ATOM 2449 C C . MET A 1 317 ? 13.542 -1.257 1.303 1.00 17.64 318 MET A C 1
ATOM 2450 O O . MET A 1 317 ? 13.748 -2.439 1.574 1.00 17.88 318 MET A O 1
ATOM 2455 N N . LEU A 1 318 ? 14.478 -0.318 1.316 1.00 17.16 319 LEU A N 1
ATOM 2456 C CA . LEU A 1 318 ? 15.848 -0.566 1.733 1.00 17.38 319 LEU A CA 1
ATOM 2457 C C . LEU A 1 318 ? 16.100 0.080 3.091 1.00 16.59 319 LEU A C 1
ATOM 2458 O O . LEU A 1 318 ? 15.912 1.287 3.256 1.00 16.30 319 LEU A O 1
ATOM 2463 N N . VAL A 1 319 ? 16.512 -0.740 4.052 1.00 16.45 320 VAL A N 1
ATOM 2464 C CA . VAL A 1 319 ? 16.919 -0.253 5.372 1.00 16.22 320 VAL A CA 1
ATOM 2465 C C . VAL A 1 319 ? 18.437 -0.289 5.412 1.00 16.81 320 VAL A C 1
ATOM 2466 O O . VAL A 1 319 ? 19.054 -1.354 5.503 1.00 16.59 320 VAL A O 1
ATOM 2470 N N . ARG A 1 320 ? 19.020 0.893 5.300 1.00 16.89 321 ARG A N 1
ATOM 2471 C CA . ARG A 1 320 ? 20.451 1.051 5.305 1.00 17.74 321 ARG A CA 1
ATOM 2472 C C . ARG A 1 320 ? 20.914 1.329 6.725 1.00 17.29 321 ARG A C 1
ATOM 2473 O O . ARG A 1 320 ? 20.557 2.348 7.306 1.00 15.97 321 ARG A O 1
ATOM 2481 N N . MET A 1 321 ? 21.712 0.427 7.284 1.00 17.70 322 MET A N 1
ATOM 2482 C CA . MET A 1 321 ? 22.149 0.575 8.655 1.00 18.25 322 MET A CA 1
ATOM 2483 C C . MET A 1 321 ? 23.665 0.631 8.711 1.00 18.46 322 MET A C 1
ATOM 2484 O O . MET A 1 321 ? 24.344 -0.184 8.087 1.00 19.54 322 MET A O 1
ATOM 2489 N N . ASN A 1 322 ? 24.190 1.604 9.447 1.00 18.42 323 ASN A N 1
ATOM 2490 C CA . ASN A 1 322 ? 25.638 1.768 9.577 1.00 19.19 323 ASN A CA 1
ATOM 2491 C C . ASN A 1 322 ? 26.105 1.257 10.932 1.00 19.19 323 ASN A C 1
ATOM 2492 O O . ASN A 1 322 ? 25.891 1.927 11.945 1.00 18.92 323 ASN A O 1
ATOM 2497 N N . PRO A 1 323 ? 26.730 0.058 10.955 1.00 20.23 324 PRO A N 1
ATOM 2498 C CA . PRO A 1 323 ? 27.141 -0.619 12.182 1.00 20.75 324 PRO A CA 1
ATOM 2499 C C . PRO A 1 323 ? 28.016 0.274 13.049 1.00 20.98 324 PRO A C 1
ATOM 2500 O O . PRO A 1 323 ? 29.039 0.780 12.582 1.00 22.24 324 PRO A O 1
ATOM 2504 N N . ASN A 1 324 ? 27.600 0.466 14.302 1.00 20.77 325 ASN A N 1
ATOM 2505 C CA . ASN A 1 324 ? 28.248 1.373 15.231 1.00 20.89 325 ASN A CA 1
ATOM 2506 C C . ASN A 1 324 ? 27.896 0.927 16.636 1.00 20.59 325 ASN A C 1
ATOM 2507 O O . ASN A 1 324 ? 26.723 0.986 17.038 1.00 19.41 325 ASN A O 1
ATOM 2512 N N . ARG A 1 325 ? 28.907 0.460 17.367 1.00 20.55 326 ARG A N 1
ATOM 2513 C CA . ARG A 1 325 ? 28.756 0.120 18.786 1.00 20.39 326 ARG A CA 1
ATOM 2514 C C . ARG A 1 325 ? 27.667 -0.922 19.025 1.00 19.59 326 ARG A C 1
ATOM 2515 O O . ARG A 1 325 ? 26.766 -0.740 19.856 1.00 19.34 326 ARG A O 1
ATOM 2523 N N . LEU A 1 326 ? 27.771 -2.022 18.286 1.00 19.84 327 LEU A N 1
ATOM 2524 C CA . LEU A 1 326 ? 26.835 -3.137 18.395 1.00 19.82 327 LEU A CA 1
ATOM 2525 C C . LEU A 1 326 ? 26.959 -3.911 19.713 1.00 19.80 327 LEU A C 1
ATOM 2526 O O . LEU A 1 326 ? 26.132 -4.779 20.016 1.00 20.64 327 LEU A O 1
ATOM 2531 N N . TYR A 1 327 ? 27.978 -3.586 20.504 1.00 19.13 328 TYR A N 1
ATOM 2532 C CA . TYR A 1 327 ? 28.132 -4.183 21.828 1.00 19.01 328 TYR A CA 1
ATOM 2533 C C . TYR A 1 327 ? 27.261 -3.515 22.895 1.00 18.29 328 TYR A C 1
ATOM 2534 O O . TYR A 1 327 ? 27.106 -4.052 23.993 1.00 18.95 328 TYR A O 1
ATOM 2543 N N . VAL A 1 328 ? 26.726 -2.332 22.594 1.00 17.11 329 VAL A N 1
ATOM 2544 C CA . VAL A 1 328 ? 25.835 -1.638 23.521 1.00 15.82 329 VAL A CA 1
ATOM 2545 C C . VAL A 1 328 ? 24.481 -2.331 23.447 1.00 15.46 329 VAL A C 1
ATOM 2546 O O . VAL A 1 328 ? 23.924 -2.459 22.351 1.00 15.43 329 VAL A O 1
ATOM 2550 N N . PRO A 1 329 ? 23.956 -2.803 24.601 1.00 14.98 330 PRO A N 1
ATOM 2551 C CA . PRO A 1 329 ? 22.699 -3.567 24.581 1.00 14.38 330 PRO A CA 1
ATOM 2552 C C . PRO A 1 329 ? 21.532 -2.910 23.817 1.00 13.49 330 PRO A C 1
ATOM 2553 O O . PRO A 1 329 ? 20.849 -3.596 23.044 1.00 13.55 330 PRO A O 1
ATOM 2557 N N . ALA A 1 330 ? 21.309 -1.613 24.014 1.00 12.47 331 ALA A N 1
ATOM 2558 C CA . ALA A 1 330 ? 20.216 -0.921 23.312 1.00 11.85 331 ALA A CA 1
ATOM 2559 C C . ALA A 1 330 ? 20.390 -0.932 21.783 1.00 11.88 331 ALA A C 1
ATOM 2560 O O . ALA A 1 330 ? 19.400 -0.962 21.044 1.00 11.58 331 ALA A O 1
ATOM 2562 N N . ASN A 1 331 ? 21.638 -0.891 21.313 1.00 11.70 332 ASN A N 1
ATOM 2563 C CA . ASN A 1 331 ? 21.917 -0.962 19.871 1.00 12.37 332 ASN A CA 1
ATOM 2564 C C . ASN A 1 331 ? 21.683 -2.366 19.329 1.00 12.68 332 ASN A C 1
ATOM 2565 O O . ASN A 1 331 ? 21.105 -2.536 18.262 1.00 13.00 332 ASN A O 1
ATOM 2570 N N . ALA A 1 332 ? 22.144 -3.376 20.066 1.00 12.90 333 ALA A N 1
ATOM 2571 C CA . ALA A 1 332 ? 21.899 -4.765 19.687 1.00 13.30 333 ALA A CA 1
ATOM 2572 C C . ALA A 1 332 ? 20.404 -5.062 19.629 1.00 13.17 333 ALA A C 1
ATOM 2573 O O . ALA A 1 332 ? 19.931 -5.716 18.686 1.00 14.67 333 ALA A O 1
ATOM 2575 N N . ASP A 1 333 ? 19.667 -4.582 20.633 1.00 12.90 334 ASP A N 1
ATOM 2576 C CA . ASP A 1 333 ? 18.225 -4.781 20.693 1.00 12.80 334 ASP A CA 1
ATOM 2577 C C . ASP A 1 333 ? 17.546 -4.108 19.509 1.00 12.30 334 ASP A C 1
ATOM 2578 O O . ASP A 1 333 ? 16.654 -4.688 18.901 1.00 11.90 334 ASP A O 1
ATOM 2583 N N . TYR A 1 334 ? 17.985 -2.887 19.202 1.00 11.45 335 TYR A N 1
ATOM 2584 C CA . TYR A 1 334 ? 17.466 -2.142 18.043 1.00 11.18 335 TYR A CA 1
ATOM 2585 C C . TYR A 1 334 ? 17.613 -2.924 16.742 1.00 11.67 335 TYR A C 1
ATOM 2586 O O . TYR A 1 334 ? 16.647 -3.086 15.998 1.00 11.55 335 TYR A O 1
ATOM 2595 N N . VAL A 1 335 ? 18.811 -3.442 16.488 1.00 12.23 336 VAL A N 1
ATOM 2596 C CA . VAL A 1 335 ? 19.055 -4.233 15.288 1.00 12.85 336 VAL A CA 1
ATOM 2597 C C . VAL A 1 335 ? 18.157 -5.467 15.253 1.00 13.65 336 VAL A C 1
ATOM 2598 O O . VAL A 1 335 ? 17.571 -5.764 14.225 1.00 13.55 336 VAL A O 1
ATOM 2602 N N . HIS A 1 336 ? 18.020 -6.157 16.383 1.00 13.65 337 HIS A N 1
ATOM 2603 C CA . HIS A 1 336 ? 17.124 -7.312 16.460 1.00 14.64 337 HIS A CA 1
ATOM 2604 C C . HIS A 1 336 ? 15.676 -6.957 16.119 1.00 14.33 337 HIS A C 1
ATOM 2605 O O . HIS A 1 336 ? 15.019 -7.669 15.360 1.00 14.57 337 HIS A O 1
ATOM 2612 N N . ARG A 1 337 ? 15.189 -5.845 16.661 1.00 13.62 338 ARG A N 1
ATOM 2613 C CA . ARG A 1 337 ? 13.823 -5.406 16.403 1.00 13.01 338 ARG A CA 1
ATOM 2614 C C . ARG A 1 337 ? 13.613 -5.043 14.935 1.00 12.96 338 ARG A C 1
ATOM 2615 O O . ARG A 1 337 ? 12.566 -5.338 14.367 1.00 13.36 338 ARG A O 1
ATOM 2623 N N . VAL A 1 338 ? 14.603 -4.389 14.332 1.00 12.50 339 VAL A N 1
ATOM 2624 C CA . VAL A 1 338 ? 14.542 -4.058 12.906 1.00 12.84 339 VAL A CA 1
ATOM 2625 C C . VAL A 1 338 ? 14.546 -5.334 12.051 1.00 13.43 339 VAL A C 1
ATOM 2626 O O . VAL A 1 338 ? 13.741 -5.464 11.139 1.00 13.79 339 VAL A O 1
ATOM 2630 N N . GLU A 1 339 ? 15.433 -6.275 12.364 1.00 14.08 340 GLU A N 1
ATOM 2631 C CA . GLU A 1 339 ? 15.451 -7.572 11.657 1.00 15.03 340 GLU A CA 1
ATOM 2632 C C . GLU A 1 339 ? 14.117 -8.312 11.744 1.00 15.46 340 GLU A C 1
ATOM 2633 O O . GLU A 1 339 ? 13.649 -8.881 10.752 1.00 16.42 340 GLU A O 1
ATOM 2639 N N . THR A 1 340 ? 13.524 -8.307 12.932 1.00 14.96 341 THR A N 1
ATOM 2640 C CA . THR A 1 340 ? 12.214 -8.913 13.173 1.00 15.18 341 THR A CA 1
ATOM 2641 C C . THR A 1 340 ? 11.138 -8.263 12.296 1.00 14.58 341 THR A C 1
ATOM 2642 O O . THR A 1 340 ? 10.367 -8.958 11.634 1.00 14.59 341 THR A O 1
ATOM 2646 N N . ALA A 1 341 ? 11.103 -6.931 12.271 1.00 14.05 342 ALA A N 1
ATOM 2647 C CA . ALA A 1 341 ? 10.083 -6.223 11.481 1.00 13.82 342 ALA A CA 1
ATOM 2648 C C . ALA A 1 341 ? 10.253 -6.460 9.980 1.00 14.66 342 ALA A C 1
ATOM 2649 O O . ALA A 1 341 ? 9.262 -6.582 9.247 1.00 15.13 342 ALA A O 1
ATOM 2651 N N . VAL A 1 342 ? 11.501 -6.520 9.524 1.00 15.09 343 VAL A N 1
ATOM 2652 C CA . VAL A 1 342 ? 11.783 -6.800 8.113 1.00 16.22 343 VAL A CA 1
ATOM 2653 C C . VAL A 1 342 ? 11.346 -8.218 7.711 1.00 17.19 343 VAL A C 1
ATOM 2654 O O . VAL A 1 342 ? 10.735 -8.416 6.649 1.00 17.59 343 VAL A O 1
ATOM 2658 N N . ALA A 1 343 ? 11.645 -9.200 8.559 1.00 17.80 344 ALA A N 1
ATOM 2659 C CA . ALA A 1 343 ? 11.181 -10.568 8.319 1.00 18.55 344 ALA A CA 1
ATOM 2660 C C . ALA A 1 343 ? 9.653 -10.668 8.321 1.00 18.83 344 ALA A C 1
ATOM 2661 O O . ALA A 1 343 ? 9.078 -11.368 7.493 1.00 19.28 344 ALA A O 1
ATOM 2663 N N . GLU A 1 344 ? 8.999 -9.962 9.239 1.00 18.69 345 GLU A N 1
ATOM 2664 C CA . GLU A 1 344 ? 7.538 -9.984 9.300 1.00 19.24 345 GLU A CA 1
ATOM 2665 C C . GLU A 1 344 ? 6.911 -9.262 8.110 1.00 19.09 345 GLU A C 1
ATOM 2666 O O . GLU A 1 344 ? 5.841 -9.665 7.640 1.00 19.96 345 GLU A O 1
ATOM 2672 N N . ALA A 1 345 ? 7.589 -8.225 7.609 1.00 18.60 346 ALA A N 1
ATOM 2673 C CA . ALA A 1 345 ? 7.140 -7.504 6.406 1.00 19.04 346 ALA A CA 1
ATOM 2674 C C . ALA A 1 345 ? 7.167 -8.423 5.196 1.00 19.99 346 ALA A C 1
ATOM 2675 O O . ALA A 1 345 ? 6.209 -8.474 4.417 1.00 20.22 346 ALA A O 1
ATOM 2677 N N . ASN A 1 346 ? 8.280 -9.135 5.047 1.00 20.59 347 ASN A N 1
ATOM 2678 C CA . ASN A 1 346 ? 8.449 -10.071 3.932 1.00 21.72 347 ASN A CA 1
ATOM 2679 C C . ASN A 1 346 ? 7.479 -11.238 3.986 1.00 22.74 347 ASN A C 1
ATOM 2680 O O . ASN A 1 346 ? 6.952 -11.664 2.948 1.00 23.65 347 ASN A O 1
ATOM 2685 N N . ALA A 1 347 ? 7.219 -11.737 5.193 1.00 23.13 348 ALA A N 1
ATOM 2686 C CA . ALA A 1 347 ? 6.266 -12.836 5.383 1.00 24.14 348 ALA A CA 1
ATOM 2687 C C . ALA A 1 347 ? 4.855 -12.436 4.944 1.00 24.63 348 ALA A C 1
ATOM 2688 O O . ALA A 1 347 ? 4.093 -13.271 4.440 1.00 25.02 348 ALA A O 1
ATOM 2690 N N . GLU A 1 348 ? 4.521 -11.156 5.126 1.00 24.84 349 GLU A N 1
ATOM 2691 C CA . GLU A 1 348 ? 3.209 -10.629 4.749 1.00 25.65 349 GLU A CA 1
ATOM 2692 C C . GLU A 1 348 ? 3.131 -10.163 3.298 1.00 25.99 349 GLU A C 1
ATOM 2693 O O . GLU A 1 348 ? 2.172 -10.490 2.588 1.00 26.43 349 GLU A O 1
ATOM 2699 N N . LEU A 1 349 ? 4.138 -9.409 2.859 1.00 25.92 350 LEU A N 1
ATOM 2700 C CA . LEU A 1 349 ? 4.069 -8.704 1.572 1.00 26.02 350 LEU A CA 1
ATOM 2701 C C . LEU A 1 349 ? 4.698 -9.479 0.419 1.00 27.03 350 LEU A C 1
ATOM 2702 O O . LEU A 1 349 ? 4.403 -9.210 -0.751 1.00 27.32 350 LEU A O 1
ATOM 2707 N N . GLY A 1 350 ? 5.572 -10.422 0.756 1.00 26.99 351 GLY A N 1
ATOM 2708 C CA . GLY A 1 350 ? 6.241 -11.247 -0.238 1.00 27.94 351 GLY A CA 1
ATOM 2709 C C . GLY A 1 350 ? 7.736 -11.217 -0.020 1.00 27.93 351 GLY A C 1
ATOM 2710 O O . GLY A 1 350 ? 8.292 -10.190 0.391 1.00 27.25 351 GLY A O 1
ATOM 2711 N N . SER A 1 351 ? 8.392 -12.347 -0.271 1.00 28.38 352 SER A N 1
ATOM 2712 C CA . SER A 1 351 ? 9.843 -12.436 -0.091 1.00 28.73 352 SER A CA 1
ATOM 2713 C C . SER A 1 351 ? 10.553 -11.299 -0.825 1.00 28.34 352 SER A C 1
ATOM 2714 O O . SER A 1 351 ? 10.128 -10.893 -1.911 1.00 28.80 352 SER A O 1
ATOM 2717 N N . ASP A 1 352 ? 11.602 -10.771 -0.196 1.00 27.96 353 ASP A N 1
ATOM 2718 C CA . ASP A 1 352 ? 12.478 -9.728 -0.763 1.00 27.46 353 ASP A CA 1
ATOM 2719 C C . ASP A 1 352 ? 11.842 -8.329 -0.969 1.00 26.24 353 ASP A C 1
ATOM 2720 O O . ASP A 1 352 ? 12.386 -7.497 -1.702 1.00 26.01 353 ASP A O 1
ATOM 2725 N N . THR A 1 353 ? 10.708 -8.070 -0.320 1.00 24.73 354 THR A N 1
ATOM 2726 C CA . THR A 1 353 ? 10.091 -6.740 -0.366 1.00 22.97 354 THR A CA 1
ATOM 2727 C C . THR A 1 353 ? 10.975 -5.718 0.360 1.00 22.23 354 THR A C 1
ATOM 2728 O O . THR A 1 353 ? 11.201 -4.599 -0.127 1.00 22.15 354 THR A O 1
ATOM 2732 N N . VAL A 1 354 ? 11.485 -6.121 1.518 1.00 20.86 355 VAL A N 1
ATOM 2733 C CA . VAL A 1 354 ? 12.322 -5.253 2.333 1.00 20.06 355 VAL A CA 1
ATOM 2734 C C . VAL A 1 354 ? 13.679 -5.917 2.550 1.00 20.38 355 VAL A C 1
ATOM 2735 O O . VAL A 1 354 ? 13.758 -7.113 2.841 1.00 20.27 355 VAL A O 1
ATOM 2739 N N . ARG A 1 355 ? 14.737 -5.124 2.403 1.00 20.47 356 ARG A N 1
ATOM 2740 C CA . ARG A 1 355 ? 16.098 -5.581 2.640 1.00 21.27 356 ARG A CA 1
ATOM 2741 C C . ARG A 1 355 ? 16.830 -4.672 3.600 1.00 21.04 356 ARG A C 1
ATOM 2742 O O . ARG A 1 355 ? 16.650 -3.454 3.578 1.00 21.22 356 ARG A O 1
ATOM 2750 N N . ILE A 1 356 ? 17.662 -5.286 4.432 1.00 21.09 357 ILE A N 1
ATOM 2751 C CA . ILE A 1 356 ? 18.611 -4.577 5.263 1.00 21.42 357 ILE A CA 1
ATOM 2752 C C . ILE A 1 356 ? 19.964 -4.621 4.561 1.00 22.47 357 ILE A C 1
ATOM 2753 O O . ILE A 1 356 ? 20.376 -5.676 4.081 1.00 22.82 357 ILE A O 1
ATOM 2758 N N . ASP A 1 357 ? 20.636 -3.478 4.474 1.00 22.77 358 ASP A N 1
ATOM 2759 C CA . ASP A 1 357 ? 21.990 -3.437 3.931 1.00 24.10 358 ASP A CA 1
ATOM 2760 C C . ASP A 1 357 ? 22.921 -2.676 4.863 1.00 24.43 358 ASP A C 1
ATOM 2761 O O . ASP A 1 357 ? 22.743 -1.471 5.083 1.00 23.96 358 ASP A O 1
ATOM 2766 N N . ASN A 1 358 ? 23.916 -3.394 5.390 1.00 25.16 359 ASN A N 1
ATOM 2767 C CA . ASN A 1 358 ? 24.786 -2.900 6.458 1.00 26.02 359 ASN A CA 1
ATOM 2768 C C . ASN A 1 358 ? 26.257 -2.715 6.101 1.00 26.33 359 ASN A C 1
ATOM 2769 O O . ASN A 1 358 ? 26.950 -3.688 5.777 1.00 27.52 359 ASN A O 1
ATOM 2774 N N . ASP A 1 359 ? 26.718 -1.464 6.169 1.00 25.92 360 ASP A N 1
ATOM 2775 C CA . ASP A 1 359 ? 28.147 -1.111 6.091 1.00 26.02 360 ASP A CA 1
ATOM 2776 C C . ASP A 1 359 ? 28.372 0.361 6.466 1.00 25.79 360 ASP A C 1
ATOM 2777 O O . ASP A 1 359 ? 27.406 1.103 6.693 1.00 25.68 360 ASP A O 1
ATOM 2782 N N . ASN A 1 360 ? 29.638 0.770 6.553 1.00 25.91 361 ASN A N 1
ATOM 2783 C CA . ASN A 1 360 ? 29.993 2.161 6.863 1.00 25.77 361 ASN A CA 1
ATOM 2784 C C . ASN A 1 360 ? 30.628 2.898 5.678 1.00 26.17 361 ASN A C 1
ATOM 2785 O O . ASN A 1 360 ? 31.404 3.850 5.846 1.00 26.39 361 ASN A O 1
ATOM 2790 N N . ASP A 1 361 ? 30.266 2.454 4.480 1.00 26.37 362 ASP A N 1
ATOM 2791 C CA . ASP A 1 361 ? 30.806 2.990 3.238 1.00 26.87 362 ASP A CA 1
ATOM 2792 C C . ASP A 1 361 ? 29.990 4.200 2.796 1.00 26.55 362 ASP A C 1
ATOM 2793 O O . ASP A 1 361 ? 28.837 4.053 2.392 1.00 26.26 362 ASP A O 1
ATOM 2798 N N . VAL A 1 362 ? 30.595 5.387 2.857 1.00 26.40 363 VAL A N 1
ATOM 2799 C CA . VAL A 1 362 ? 29.906 6.636 2.493 1.00 26.61 363 VAL A CA 1
ATOM 2800 C C . VAL A 1 362 ? 29.411 6.644 1.057 1.00 26.69 363 VAL A C 1
ATOM 2801 O O . VAL A 1 362 ? 28.319 7.142 0.774 1.00 26.35 363 VAL A O 1
ATOM 2805 N N . ASN A 1 363 ? 30.216 6.082 0.159 1.00 27.17 364 ASN A N 1
ATOM 2806 C CA . ASN A 1 363 ? 29.849 5.971 -1.237 1.00 27.49 364 ASN A CA 1
ATOM 2807 C C . ASN A 1 363 ? 28.557 5.199 -1.413 1.00 26.69 364 ASN A C 1
ATOM 2808 O O . ASN A 1 363 ? 27.694 5.614 -2.176 1.00 26.50 364 ASN A O 1
ATOM 2813 N N . HIS A 1 364 ? 28.421 4.090 -0.683 1.00 25.63 365 HIS A N 1
ATOM 2814 C CA . HIS A 1 364 ? 27.179 3.326 -0.696 1.00 24.59 365 HIS A CA 1
ATOM 2815 C C . HIS A 1 364 ? 26.006 4.151 -0.174 1.00 23.60 365 HIS A C 1
ATOM 2816 O O . HIS A 1 364 ? 24.925 4.109 -0.757 1.00 23.53 365 HIS A O 1
ATOM 2823 N N . THR A 1 365 ? 26.228 4.912 0.898 1.00 22.85 366 THR A N 1
ATOM 2824 C CA . THR A 1 365 ? 25.192 5.806 1.444 1.00 22.18 366 THR A CA 1
ATOM 2825 C C . THR A 1 365 ? 24.735 6.856 0.423 1.00 22.34 366 THR A C 1
ATOM 2826 O O . THR A 1 365 ? 23.541 7.012 0.187 1.00 22.16 366 THR A O 1
ATOM 2830 N N . ILE A 1 366 ? 25.685 7.564 -0.181 1.00 22.98 367 ILE A N 1
ATOM 2831 C CA . ILE A 1 366 ? 25.350 8.579 -1.188 1.00 23.39 367 ILE A CA 1
ATOM 2832 C C . ILE A 1 366 ? 24.578 7.981 -2.366 1.00 23.31 367 ILE A C 1
ATOM 2833 O O . ILE A 1 366 ? 23.594 8.569 -2.834 1.00 23.08 367 ILE A O 1
ATOM 2838 N N . ALA A 1 367 ? 25.013 6.805 -2.817 1.00 23.26 368 ALA A N 1
ATOM 2839 C CA . ALA A 1 367 ? 24.365 6.101 -3.926 1.00 23.71 368 ALA A CA 1
ATOM 2840 C C . ALA A 1 367 ? 22.924 5.738 -3.585 1.00 23.33 368 ALA A C 1
ATOM 2841 O O . ALA A 1 367 ? 22.032 5.853 -4.428 1.00 23.90 368 ALA A O 1
ATOM 2843 N N . CYS A 1 368 ? 22.700 5.303 -2.347 1.00 22.50 369 CYS A N 1
ATOM 2844 C CA . CYS A 1 368 ? 21.346 4.988 -1.903 1.00 22.00 369 CYS A CA 1
ATOM 2845 C C . CYS A 1 368 ? 20.489 6.253 -1.862 1.00 21.11 369 CYS A C 1
ATOM 2846 O O . CYS A 1 368 ? 19.321 6.217 -2.239 1.00 20.30 369 CYS A O 1
ATOM 2849 N N . PHE A 1 369 ? 21.084 7.368 -1.429 1.00 21.13 370 PHE A N 1
ATOM 2850 C CA . PHE A 1 369 ? 20.394 8.666 -1.420 1.00 20.85 370 PHE A CA 1
ATOM 2851 C C . PHE A 1 369 ? 19.966 9.073 -2.832 1.00 21.74 370 PHE A C 1
ATOM 2852 O O . PHE A 1 369 ? 18.856 9.571 -3.029 1.00 21.70 370 PHE A O 1
ATOM 2860 N N . ARG A 1 370 ? 20.867 8.869 -3.797 1.00 22.57 371 ARG A N 1
ATOM 2861 C CA . ARG A 1 370 ? 20.619 9.174 -5.211 1.00 23.41 371 ARG A CA 1
ATOM 2862 C C . ARG A 1 370 ? 19.494 8.335 -5.807 1.00 23.23 371 ARG A C 1
ATOM 2863 O O . ARG A 1 370 ? 18.645 8.852 -6.532 1.00 23.57 371 ARG A O 1
ATOM 2871 N N . ARG A 1 371 ? 19.494 7.042 -5.492 1.00 23.07 372 ARG A N 1
ATOM 2872 C CA . ARG A 1 371 ? 18.550 6.091 -6.081 1.00 22.76 372 ARG A CA 1
ATOM 2873 C C . ARG A 1 371 ? 17.139 6.237 -5.513 1.00 21.94 372 ARG A C 1
ATOM 2874 O O . ARG A 1 371 ? 16.162 5.923 -6.191 1.00 21.92 372 ARG A O 1
ATOM 2882 N N . ALA A 1 372 ? 17.037 6.724 -4.276 1.00 20.47 373 ALA A N 1
ATOM 2883 C CA . ALA A 1 372 ? 15.758 6.723 -3.559 1.00 19.48 373 ALA A CA 1
ATOM 2884 C C . ALA A 1 372 ? 14.640 7.462 -4.284 1.00 19.49 373 ALA A C 1
ATOM 2885 O O . ALA A 1 372 ? 14.848 8.549 -4.827 1.00 19.39 373 ALA A O 1
ATOM 2887 N N . ASP A 1 373 ? 13.461 6.845 -4.284 1.00 18.97 374 ASP A N 1
ATOM 2888 C CA . ASP A 1 373 ? 12.237 7.482 -4.760 1.00 19.50 374 ASP A CA 1
ATOM 2889 C C . ASP A 1 373 ? 11.474 8.135 -3.600 1.00 18.32 374 ASP A C 1
ATOM 2890 O O . ASP A 1 373 ? 10.631 9.014 -3.813 1.00 18.56 374 ASP A O 1
ATOM 2895 N N . LEU A 1 374 ? 11.778 7.686 -2.383 1.00 17.34 375 LEU A N 1
ATOM 2896 C CA . LEU A 1 374 ? 11.284 8.298 -1.138 1.00 15.74 375 LEU A CA 1
ATOM 2897 C C . LEU A 1 374 ? 12.355 8.136 -0.066 1.00 15.17 375 LEU A C 1
ATOM 2898 O O . LEU A 1 374 ? 12.909 7.055 0.096 1.00 14.48 375 LEU A O 1
ATOM 2903 N N . LEU A 1 375 ? 12.646 9.217 0.659 1.00 14.55 376 LEU A N 1
ATOM 2904 C CA . LEU A 1 375 ? 13.626 9.181 1.742 1.00 13.94 376 LEU A CA 1
ATOM 2905 C C . LEU A 1 375 ? 12.911 9.298 3.085 1.00 13.23 376 LEU A C 1
ATOM 2906 O O . LEU A 1 375 ? 11.985 10.095 3.215 1.00 13.52 376 LEU A O 1
ATOM 2911 N N . ILE A 1 376 ? 13.318 8.484 4.059 1.00 12.64 377 ILE A N 1
ATOM 2912 C CA . ILE A 1 376 ? 12.707 8.525 5.392 1.00 12.23 377 ILE A CA 1
ATOM 2913 C C . ILE A 1 376 ? 13.782 8.733 6.451 1.00 11.58 377 ILE A C 1
ATOM 2914 O O . ILE A 1 376 ? 14.681 7.898 6.594 1.00 11.83 377 ILE A O 1
ATOM 2919 N N . PHE A 1 377 ? 13.681 9.855 7.168 1.00 11.00 378 PHE A N 1
ATOM 2920 C CA . PHE A 1 377 ? 14.538 10.164 8.316 1.00 10.31 378 PHE A CA 1
ATOM 2921 C C . PHE A 1 377 ? 13.616 10.472 9.483 1.00 9.72 378 PHE A C 1
ATOM 2922 O O . PHE A 1 377 ? 13.332 11.634 9.784 1.00 9.81 378 PHE A O 1
ATOM 2930 N N . ASN A 1 378 ? 13.104 9.412 10.098 1.00 8.90 379 ASN A N 1
ATOM 2931 C CA . ASN A 1 378 ? 12.026 9.519 11.071 1.00 8.51 379 ASN A CA 1
ATOM 2932 C C . ASN A 1 378 ? 12.518 9.286 12.500 1.00 7.99 379 ASN A C 1
ATOM 2933 O O . ASN A 1 378 ? 11.836 8.648 13.298 1.00 8.50 379 ASN A O 1
ATOM 2938 N N . SER A 1 379 ? 13.681 9.834 12.833 1.00 8.23 380 SER A N 1
ATOM 2939 C CA . SER A 1 379 ? 14.305 9.589 14.152 1.00 8.13 380 SER A CA 1
ATOM 2940 C C . SER A 1 379 ? 13.350 9.841 15.312 1.00 7.75 380 SER A C 1
ATOM 2941 O O . SER A 1 379 ? 12.537 10.761 15.267 1.00 7.76 380 SER A O 1
ATOM 2944 N N . THR A 1 380 ? 13.462 9.030 16.365 1.00 6.82 381 THR A N 1
ATOM 2945 C CA . THR A 1 380 ? 12.682 9.291 17.574 1.00 6.80 381 THR A CA 1
ATOM 2946 C C . THR A 1 380 ? 13.045 10.660 18.149 1.00 6.55 381 THR A C 1
ATOM 2947 O O . THR A 1 380 ? 12.191 11.381 18.641 1.00 6.59 381 THR A O 1
ATOM 2951 N N . VAL A 1 381 ? 14.334 10.984 18.078 1.00 7.03 382 VAL A N 1
ATOM 2952 C CA . VAL A 1 381 ? 14.867 12.306 18.363 1.00 7.21 382 VAL A CA 1
ATOM 2953 C C . VAL A 1 381 ? 16.234 12.345 17.663 1.00 7.13 382 VAL A C 1
ATOM 2954 O O . VAL A 1 381 ? 16.810 11.292 17.381 1.00 8.23 382 VAL A O 1
ATOM 2958 N N . ASP A 1 382 ? 16.743 13.535 17.352 1.00 7.99 383 ASP A N 1
ATOM 2959 C CA . ASP A 1 382 ? 18.072 13.624 16.724 1.00 8.86 383 ASP A CA 1
ATOM 2960 C C . ASP A 1 382 ? 18.608 15.020 17.014 1.00 8.30 383 ASP A C 1
ATOM 2961 O O . ASP A 1 382 ? 17.888 16.011 16.868 1.00 8.32 383 ASP A O 1
ATOM 2966 N N . GLY A 1 383 ? 19.858 15.116 17.452 1.00 7.52 384 GLY A N 1
ATOM 2967 C CA . GLY A 1 383 ? 20.459 16.435 17.690 1.00 7.54 384 GLY A CA 1
ATOM 2968 C C . GLY A 1 383 ? 20.272 17.333 16.483 1.00 8.45 384 GLY A C 1
ATOM 2969 O O . GLY A 1 383 ? 19.877 18.493 16.624 1.00 8.21 384 GLY A O 1
ATOM 2970 N N . GLN A 1 384 ? 20.554 16.797 15.291 1.00 8.78 385 GLN A N 1
ATOM 2971 C CA . GLN A 1 384 ? 20.233 17.510 14.046 1.00 10.19 385 GLN A CA 1
ATOM 2972 C C . GLN A 1 384 ? 19.706 16.562 12.971 1.00 10.84 385 GLN A C 1
ATOM 2973 O O . GLN A 1 384 ? 18.539 16.672 12.564 1.00 11.22 385 GLN A O 1
ATOM 2979 N N . ASN A 1 385 ? 20.553 15.598 12.586 1.00 11.80 386 ASN A N 1
ATOM 2980 C CA . ASN A 1 385 ? 20.385 14.721 11.404 1.00 12.52 386 ASN A CA 1
ATOM 2981 C C . ASN A 1 385 ? 20.887 15.435 10.149 1.00 12.77 386 ASN A C 1
ATOM 2982 O O . ASN A 1 385 ? 20.208 16.311 9.594 1.00 12.83 386 ASN A O 1
ATOM 2987 N N . LEU A 1 386 ? 22.105 15.088 9.734 1.00 13.38 387 LEU A N 1
ATOM 2988 C CA . LEU A 1 386 ? 22.707 15.742 8.577 1.00 13.66 387 LEU A CA 1
ATOM 2989 C C . LEU A 1 386 ? 22.266 15.057 7.287 1.00 14.43 387 LEU A C 1
ATOM 2990 O O . LEU A 1 386 ? 22.288 15.665 6.212 1.00 13.93 387 LEU A O 1
ATOM 2995 N N . SER A 1 387 ? 21.842 13.799 7.404 1.00 14.67 388 SER A N 1
ATOM 2996 C CA . SER A 1 387 ? 21.369 13.039 6.250 1.00 15.36 388 SER A CA 1
ATOM 2997 C C . SER A 1 387 ? 20.176 13.707 5.574 1.00 15.40 388 SER A C 1
ATOM 2998 O O . SER A 1 387 ? 20.023 13.625 4.363 1.00 15.54 388 SER A O 1
ATOM 3001 N N . THR A 1 388 ? 19.335 14.389 6.349 1.00 14.47 389 THR A N 1
ATOM 3002 C CA . THR A 1 388 ? 18.188 15.064 5.739 1.00 14.99 389 THR A CA 1
ATOM 3003 C C . THR A 1 388 ? 18.560 16.323 4.931 1.00 14.88 389 THR A C 1
ATOM 3004 O O . THR A 1 388 ? 17.715 16.882 4.240 1.00 15.62 389 THR A O 1
ATOM 3008 N N . PHE A 1 389 ? 19.806 16.779 5.042 1.00 14.43 390 PHE A N 1
ATOM 3009 C CA . PHE A 1 389 ? 20.315 17.837 4.166 1.00 15.00 390 PHE A CA 1
ATOM 3010 C C . PHE A 1 389 ? 21.042 17.204 2.980 1.00 15.30 390 PHE A C 1
ATOM 3011 O O . PHE A 1 389 ? 20.803 17.580 1.838 1.00 16.18 390 PHE A O 1
ATOM 3019 N N . GLU A 1 390 ? 21.915 16.235 3.262 1.00 15.63 391 GLU A N 1
ATOM 3020 C CA . GLU A 1 390 ? 22.707 15.566 2.220 1.00 16.16 391 GLU A CA 1
ATOM 3021 C C . GLU A 1 390 ? 21.829 14.882 1.179 1.00 16.37 391 GLU A C 1
ATOM 3022 O O . GLU A 1 390 ? 22.078 15.019 -0.018 1.00 16.85 391 GLU A O 1
ATOM 3028 N N . ALA A 1 391 ? 20.821 14.134 1.630 1.00 15.66 392 ALA A N 1
ATOM 3029 C CA . ALA A 1 391 ? 20.038 13.296 0.712 1.00 16.23 392 ALA A CA 1
ATOM 3030 C C . ALA A 1 391 ? 19.268 14.091 -0.343 1.00 16.65 392 ALA A C 1
ATOM 3031 O O . ALA A 1 391 ? 19.407 13.798 -1.536 1.00 18.04 392 ALA A O 1
ATOM 3033 N N . PRO A 1 392 ? 18.477 15.106 0.067 1.00 16.57 393 PRO A N 1
ATOM 3034 C CA . PRO A 1 392 ? 17.796 15.865 -0.992 1.00 17.29 393 PRO A CA 1
ATOM 3035 C C . PRO A 1 392 ? 18.764 16.570 -1.944 1.00 18.16 393 PRO A C 1
ATOM 3036 O O . PRO A 1 392 ? 18.444 16.747 -3.122 1.00 19.65 393 PRO A O 1
ATOM 3040 N N . LEU A 1 393 ? 19.938 16.955 -1.449 1.00 18.45 394 LEU A N 1
ATOM 3041 C CA . LEU A 1 393 ? 20.901 17.684 -2.282 1.00 19.70 394 LEU A CA 1
ATOM 3042 C C . LEU A 1 393 ? 21.573 16.802 -3.338 1.00 20.69 394 LEU A C 1
ATOM 3043 O O . LEU A 1 393 ? 22.047 17.311 -4.354 1.00 22.10 394 LEU A O 1
ATOM 3048 N N . VAL A 1 394 ? 21.593 15.487 -3.113 1.00 21.30 395 VAL A N 1
ATOM 3049 C CA . VAL A 1 394 ? 22.157 14.551 -4.102 1.00 22.15 395 VAL A CA 1
ATOM 3050 C C . VAL A 1 394 ? 21.117 13.742 -4.875 1.00 22.88 395 VAL A C 1
ATOM 3051 O O . VAL A 1 394 ? 21.426 13.214 -5.950 1.00 23.27 395 VAL A O 1
ATOM 3055 N N . ASN A 1 395 ? 19.900 13.646 -4.340 1.00 22.66 396 ASN A N 1
ATOM 3056 C CA . ASN A 1 395 ? 18.858 12.818 -4.945 1.00 23.82 396 ASN A CA 1
ATOM 3057 C C . ASN A 1 395 ? 18.572 13.194 -6.393 1.00 25.29 396 ASN A C 1
ATOM 3058 O O . ASN A 1 395 ? 18.579 14.369 -6.742 1.00 25.93 396 ASN A O 1
ATOM 3063 N N . GLU A 1 396 ? 18.301 12.188 -7.218 1.00 26.75 397 GLU A N 1
ATOM 3064 C CA . GLU A 1 396 ? 18.135 12.389 -8.654 1.00 28.55 397 GLU A CA 1
ATOM 3065 C C . GLU A 1 396 ? 16.723 12.059 -9.145 1.00 28.34 397 GLU A C 1
ATOM 3066 O O . GLU A 1 396 ? 16.509 11.822 -10.340 1.00 29.72 397 GLU A O 1
ATOM 3072 N N . ARG A 1 397 ? 15.763 12.058 -8.225 1.00 27.01 398 ARG A N 1
ATOM 3073 C CA . ARG A 1 397 ? 14.398 11.611 -8.506 1.00 26.52 398 ARG A CA 1
ATOM 3074 C C . ARG A 1 397 ? 13.368 12.571 -7.951 1.00 25.23 398 ARG A C 1
ATOM 3075 O O . ARG A 1 397 ? 12.171 12.308 -8.027 1.00 25.04 398 ARG A O 1
ATOM 3083 N N . ASP A 1 398 ? 13.834 13.679 -7.382 1.00 24.15 399 ASP A N 1
ATOM 3084 C CA . ASP A 1 398 ? 12.967 14.604 -6.658 1.00 23.18 399 ASP A CA 1
ATOM 3085 C C . ASP A 1 398 ? 12.146 13.852 -5.616 1.00 21.87 399 ASP A C 1
ATOM 3086 O O . ASP A 1 398 ? 10.950 14.089 -5.440 1.00 21.89 399 ASP A O 1
ATOM 3091 N N . ALA A 1 399 ? 12.816 12.929 -4.932 1.00 20.85 400 ALA A N 1
ATOM 3092 C CA . ALA A 1 399 ? 12.195 12.149 -3.871 1.00 19.48 400 ALA A CA 1
ATOM 3093 C C . ALA A 1 399 ? 11.663 13.073 -2.788 1.00 18.44 400 ALA A C 1
ATOM 3094 O O . ALA A 1 399 ? 12.299 14.077 -2.457 1.00 18.09 400 ALA A O 1
ATOM 3096 N N . ASP A 1 400 ? 10.479 12.756 -2.266 1.00 17.51 401 ASP A N 1
ATOM 3097 C CA . ASP A 1 400 ? 9.994 13.437 -1.086 1.00 16.99 401 ASP A CA 1
ATOM 3098 C C . ASP A 1 400 ? 10.826 12.964 0.090 1.00 15.94 401 ASP A C 1
ATOM 3099 O O . ASP A 1 400 ? 11.521 11.936 0.021 1.00 15.43 401 ASP A O 1
ATOM 3104 N N . VAL A 1 401 ? 10.786 13.755 1.151 1.00 15.12 402 VAL A N 1
ATOM 3105 C CA . VAL A 1 401 ? 11.476 13.419 2.388 1.00 14.37 402 VAL A CA 1
ATOM 3106 C C . VAL A 1 401 ? 10.438 13.372 3.498 1.00 13.46 402 VAL A C 1
ATOM 3107 O O . VAL A 1 401 ? 9.667 14.322 3.681 1.00 12.72 402 VAL A O 1
ATOM 3111 N N . ILE A 1 402 ? 10.399 12.245 4.205 1.00 12.62 403 ILE A N 1
ATOM 3112 C CA . ILE A 1 402 ? 9.631 12.137 5.443 1.00 11.98 403 ILE A CA 1
ATOM 3113 C C . ILE A 1 402 ? 10.606 12.402 6.585 1.00 11.47 403 ILE A C 1
ATOM 3114 O O . ILE A 1 402 ? 11.612 11.708 6.734 1.00 11.45 403 ILE A O 1
ATOM 3119 N N . LEU A 1 403 ? 10.327 13.446 7.355 1.00 10.89 404 LEU A N 1
ATOM 3120 C CA . LEU A 1 403 ? 11.252 13.882 8.388 1.00 10.74 404 LEU A CA 1
ATOM 3121 C C . LEU A 1 403 ? 10.539 13.937 9.717 1.00 9.84 404 LEU A C 1
ATOM 3122 O O . LEU A 1 403 ? 9.479 14.548 9.825 1.00 8.98 404 LEU A O 1
ATOM 3127 N N . SER A 1 404 ? 11.125 13.315 10.738 1.00 8.47 405 SER A N 1
ATOM 3128 C CA . SER A 1 404 ? 10.583 13.449 12.080 1.00 8.38 405 SER A CA 1
ATOM 3129 C C . SER A 1 404 ? 10.646 14.885 12.586 1.00 7.93 405 SER A C 1
ATOM 3130 O O . SER A 1 404 ? 11.688 15.550 12.498 1.00 8.10 405 SER A O 1
ATOM 3133 N N . GLU A 1 405 ? 9.528 15.334 13.152 1.00 7.24 406 GLU A N 1
ATOM 3134 C CA . GLU A 1 405 ? 9.446 16.630 13.824 1.00 8.06 406 GLU A CA 1
ATOM 3135 C C . GLU A 1 405 ? 10.423 16.775 15.003 1.00 7.86 406 GLU A C 1
ATOM 3136 O O . GLU A 1 405 ? 10.659 17.891 15.484 1.00 8.67 406 GLU A O 1
ATOM 3142 N N . THR A 1 406 ? 10.958 15.653 15.483 1.00 7.46 407 THR A N 1
ATOM 3143 C CA . THR A 1 406 ? 11.861 15.658 16.640 1.00 7.45 407 THR A CA 1
ATOM 3144 C C . THR A 1 406 ? 13.353 15.724 16.285 1.00 7.71 407 THR A C 1
ATOM 3145 O O . THR A 1 406 ? 14.202 15.687 17.184 1.00 7.80 407 THR A O 1
ATOM 3149 N N . CYS A 1 407 ? 13.668 15.809 14.990 1.00 8.52 408 CYS A N 1
ATOM 3150 C CA . CYS A 1 407 ? 15.041 16.065 14.541 1.00 9.01 408 CYS A CA 1
ATOM 3151 C C . CYS A 1 407 ? 15.326 17.555 14.635 1.00 8.45 408 CYS A C 1
ATOM 3152 O O . CYS A 1 407 ? 14.478 18.370 14.264 1.00 8.47 408 CYS A O 1
ATOM 3155 N N . GLY A 1 408 ? 16.531 17.906 15.073 1.00 7.99 409 GLY A N 1
ATOM 3156 C CA . GLY A 1 408 ? 16.975 19.306 15.046 1.00 8.06 409 GLY A CA 1
ATOM 3157 C C . GLY A 1 408 ? 16.761 19.932 13.684 1.00 8.52 409 GLY A C 1
ATOM 3158 O O . GLY A 1 408 ? 16.372 21.100 13.567 1.00 9.26 409 GLY A O 1
ATOM 3159 N N . ALA A 1 409 ? 17.007 19.136 12.648 1.00 7.88 410 ALA A N 1
ATOM 3160 C CA . ALA A 1 409 ? 16.876 19.592 11.261 1.00 8.48 410 ALA A CA 1
ATOM 3161 C C . ALA A 1 409 ? 15.470 20.080 10.922 1.00 8.96 410 ALA A C 1
ATOM 3162 O O . ALA A 1 409 ? 15.307 20.904 10.017 1.00 9.33 410 ALA A O 1
ATOM 3164 N N . ALA A 1 410 ? 14.456 19.593 11.646 1.00 8.82 411 ALA A N 1
ATOM 3165 C CA . ALA A 1 410 ? 13.067 19.979 11.346 1.00 9.40 411 ALA A CA 1
ATOM 3166 C C . ALA A 1 410 ? 12.838 21.477 11.530 1.00 9.62 411 ALA A C 1
ATOM 3167 O O . ALA A 1 410 ? 11.937 22.057 10.921 1.00 10.19 411 ALA A O 1
ATOM 3169 N N . GLU A 1 411 ? 13.652 22.107 12.371 1.00 9.71 412 GLU A N 1
ATOM 3170 C CA . GLU A 1 411 ? 13.536 23.545 12.598 1.00 10.14 412 GLU A CA 1
ATOM 3171 C C . GLU A 1 411 ? 13.904 24.353 11.349 1.00 11.06 412 GLU A C 1
ATOM 3172 O O . GLU A 1 411 ? 13.449 25.484 11.178 1.00 11.63 412 GLU A O 1
ATOM 3178 N N . VAL A 1 412 ? 14.736 23.773 10.493 1.00 11.32 413 VAL A N 1
ATOM 3179 C CA . VAL A 1 412 ? 15.144 24.423 9.241 1.00 12.70 413 VAL A CA 1
ATOM 3180 C C . VAL A 1 412 ? 14.375 23.876 8.040 1.00 12.96 413 VAL A C 1
ATOM 3181 O O . VAL A 1 412 ? 13.965 24.647 7.157 1.00 13.61 413 VAL A O 1
ATOM 3185 N N . LEU A 1 413 ? 14.158 22.559 8.024 1.00 12.72 414 LEU A N 1
ATOM 3186 C CA . LEU A 1 413 ? 13.602 21.869 6.850 1.00 13.40 414 LEU A CA 1
ATOM 3187 C C . LEU A 1 413 ? 12.192 21.303 7.014 1.00 13.18 414 LEU A C 1
ATOM 3188 O O . LEU A 1 413 ? 11.621 20.794 6.050 1.00 13.91 414 LEU A O 1
ATOM 3193 N N . GLY A 1 414 ? 11.628 21.374 8.215 1.00 13.07 415 GLY A N 1
ATOM 3194 C CA . GLY A 1 414 ? 10.301 20.774 8.469 1.00 13.71 415 GLY A CA 1
ATOM 3195 C C . GLY A 1 414 ? 9.208 21.193 7.501 1.00 14.33 415 GLY A C 1
ATOM 3196 O O . GLY A 1 414 ? 8.400 20.368 7.046 1.00 14.17 415 GLY A O 1
ATOM 3197 N N . GLU A 1 415 ? 9.187 22.477 7.162 1.00 15.08 416 GLU A N 1
ATOM 3198 C CA . GLU A 1 415 ? 8.137 23.007 6.291 1.00 16.04 416 GLU A CA 1
ATOM 3199 C C . GLU A 1 415 ? 8.336 22.610 4.834 1.00 15.94 416 GLU A C 1
ATOM 3200 O O . GLU A 1 415 ? 7.439 22.801 4.007 1.00 16.32 416 GLU A O 1
ATOM 3206 N N . TYR A 1 416 ? 9.509 22.059 4.521 1.00 15.00 417 TYR A N 1
ATOM 3207 C CA . TYR A 1 416 ? 9.854 21.687 3.151 1.00 15.28 417 TYR A CA 1
ATOM 3208 C C . TYR A 1 416 ? 9.794 20.180 2.942 1.00 15.07 417 TYR A C 1
ATOM 3209 O O . TYR A 1 416 ? 10.021 19.690 1.833 1.00 16.09 417 TYR A O 1
ATOM 3218 N N . CYS A 1 417 ? 9.473 19.457 4.010 1.00 14.01 418 CYS A N 1
ATOM 3219 C CA . CYS A 1 417 ? 9.405 17.999 3.975 1.00 13.88 418 CYS A CA 1
ATOM 3220 C C . CYS A 1 417 ? 8.035 17.561 4.488 1.00 13.04 418 CYS A C 1
ATOM 3221 O O . CYS A 1 417 ? 7.190 18.406 4.795 1.00 13.43 418 CYS A O 1
ATOM 3224 N N . ARG A 1 418 ? 7.804 16.253 4.572 1.00 12.11 419 ARG A N 1
ATOM 3225 C CA . ARG A 1 418 ? 6.593 15.753 5.215 1.00 12.10 419 ARG A CA 1
ATOM 3226 C C . ARG A 1 418 ? 6.958 15.481 6.662 1.00 11.15 419 ARG A C 1
ATOM 3227 O O . ARG A 1 418 ? 7.555 14.452 6.985 1.00 11.34 419 ARG A O 1
ATOM 3235 N N . SER A 1 419 ? 6.644 16.448 7.523 1.00 10.75 420 SER A N 1
ATOM 3236 C CA . SER A 1 419 ? 6.968 16.352 8.942 1.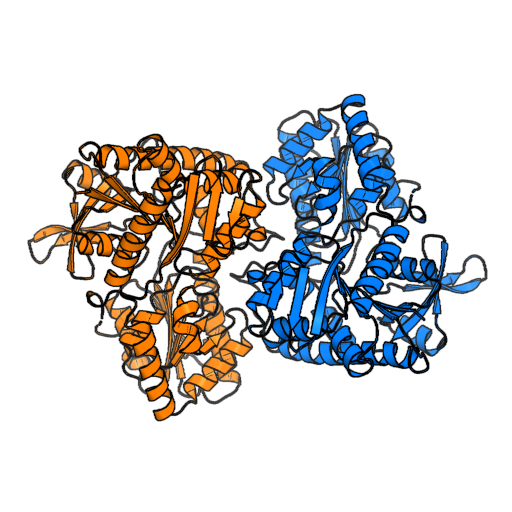00 10.27 420 SER A CA 1
ATOM 3237 C C . SER A 1 419 ? 5.996 15.422 9.655 1.00 10.14 420 SER A C 1
ATOM 3238 O O . SER A 1 419 ? 4.767 15.590 9.542 1.00 10.67 420 SER A O 1
ATOM 3241 N N . VAL A 1 420 ? 6.549 14.459 10.392 1.00 9.25 421 VAL A N 1
ATOM 3242 C CA . VAL A 1 420 ? 5.737 13.455 11.073 1.00 8.78 421 VAL A CA 1
ATOM 3243 C C . VAL A 1 420 ? 6.093 13.292 12.550 1.00 7.62 421 VAL A C 1
ATOM 3244 O O . VAL A 1 420 ? 7.211 13.583 12.985 1.00 7.98 421 VAL A O 1
ATOM 3248 N N . ASN A 1 421 ? 5.109 12.830 13.312 1.00 7.79 422 ASN A N 1
ATOM 3249 C CA . ASN A 1 421 ? 5.321 12.309 14.659 1.00 7.11 422 ASN A CA 1
ATOM 3250 C C . ASN A 1 421 ? 5.941 10.910 14.487 1.00 6.88 422 ASN A C 1
ATOM 3251 O O . ASN A 1 421 ? 5.333 10.030 13.875 1.00 6.89 422 ASN A O 1
ATOM 3256 N N . PRO A 1 422 ? 7.161 10.702 15.016 1.00 6.24 423 PRO A N 1
ATOM 3257 C CA . PRO A 1 422 ? 7.892 9.456 14.736 1.00 6.60 423 PRO A CA 1
ATOM 3258 C C . PRO A 1 422 ? 7.316 8.225 15.452 1.00 6.64 423 PRO A C 1
ATOM 3259 O O . PRO A 1 422 ? 7.742 7.090 15.178 1.00 6.94 423 PRO A O 1
ATOM 3263 N N . PHE A 1 423 ? 6.358 8.457 16.352 1.00 6.34 424 PHE A N 1
ATOM 3264 C CA . PHE A 1 423 ? 5.722 7.373 17.136 1.00 6.24 424 PHE A CA 1
ATOM 3265 C C . PHE A 1 423 ? 4.397 6.936 16.559 1.00 7.08 424 PHE A C 1
ATOM 3266 O O . PHE A 1 423 ? 3.819 5.952 17.026 1.00 7.65 424 PHE A O 1
ATOM 3274 N N . ASP A 1 424 ? 3.927 7.652 15.537 1.00 6.94 425 ASP A N 1
ATOM 3275 C CA . ASP A 1 424 ? 2.603 7.403 14.981 1.00 7.41 425 ASP A CA 1
ATOM 3276 C C . ASP A 1 424 ? 2.748 6.654 13.663 1.00 7.94 425 ASP A C 1
ATOM 3277 O O . ASP A 1 424 ? 3.083 7.256 12.640 1.00 8.32 425 ASP A O 1
ATOM 3282 N N . LEU A 1 425 ? 2.502 5.340 13.701 1.00 8.15 426 LEU A N 1
ATOM 3283 C CA . LEU A 1 425 ? 2.667 4.501 12.513 1.00 8.94 426 LEU A CA 1
ATOM 3284 C C . LEU A 1 425 ? 1.667 4.849 11.402 1.00 9.45 426 LEU A C 1
ATOM 3285 O O . LEU A 1 425 ? 1.988 4.748 10.220 1.00 9.71 426 LEU A O 1
ATOM 3290 N N . VAL A 1 426 ? 0.460 5.248 11.788 1.00 9.64 427 VAL A N 1
ATOM 3291 C CA . VAL A 1 426 ? -0.580 5.518 10.805 1.00 10.57 427 VAL A CA 1
ATOM 3292 C C . VAL A 1 426 ? -0.209 6.813 10.104 1.00 10.38 427 VAL A C 1
ATOM 3293 O O . VAL A 1 426 ? -0.310 6.913 8.884 1.00 10.89 427 VAL A O 1
ATOM 3297 N N . GLU A 1 427 ? 0.233 7.812 10.867 1.00 9.39 428 GLU A N 1
ATOM 3298 C CA . GLU A 1 427 ? 0.639 9.056 10.218 1.00 9.64 428 GLU A CA 1
ATOM 3299 C C . GLU A 1 427 ? 1.769 8.797 9.230 1.00 9.75 428 GLU A C 1
ATOM 3300 O O . GLU A 1 427 ? 1.764 9.319 8.100 1.00 10.41 428 GLU A O 1
ATOM 3306 N N . GLN A 1 428 ? 2.738 7.991 9.660 1.00 9.51 429 GLN A N 1
ATOM 3307 C CA . GLN A 1 428 ? 3.897 7.721 8.826 1.00 9.82 429 GLN A CA 1
ATOM 3308 C C . GLN A 1 428 ? 3.503 6.918 7.601 1.00 10.13 429 GLN A C 1
ATOM 3309 O O . GLN A 1 428 ? 3.998 7.205 6.528 1.00 10.40 429 GLN A O 1
ATOM 3315 N N . ALA A 1 429 ? 2.589 5.957 7.765 1.00 10.62 430 ALA A N 1
ATOM 3316 C CA . ALA A 1 429 ? 2.074 5.179 6.621 1.00 11.65 430 ALA A CA 1
ATOM 3317 C C . ALA A 1 429 ? 1.358 6.079 5.618 1.00 12.46 430 ALA A C 1
ATOM 3318 O O . ALA A 1 429 ? 1.578 5.964 4.404 1.00 13.22 430 ALA A O 1
ATOM 3320 N N . GLU A 1 430 ? 0.522 6.986 6.126 1.00 12.73 431 GLU A N 1
ATOM 3321 C CA . GLU A 1 430 ? -0.204 7.920 5.260 1.00 13.49 431 GLU A CA 1
ATOM 3322 C C . GLU A 1 430 ? 0.758 8.837 4.508 1.00 13.50 431 GLU A C 1
ATOM 3323 O O . GLU A 1 430 ? 0.517 9.160 3.342 1.00 14.00 431 GLU A O 1
ATOM 3329 N N . ALA A 1 431 ? 1.862 9.220 5.157 1.00 13.10 432 ALA A N 1
ATOM 3330 C CA . ALA A 1 431 ? 2.896 10.034 4.506 1.00 12.78 432 ALA A CA 1
ATOM 3331 C C . ALA A 1 431 ? 3.664 9.259 3.433 1.00 13.45 432 ALA A C 1
ATOM 3332 O O . ALA A 1 431 ? 3.997 9.819 2.404 1.00 13.70 432 ALA A O 1
ATOM 3334 N N . ILE A 1 432 ? 3.954 7.984 3.686 1.00 13.68 433 ILE A N 1
ATOM 3335 C CA . ILE A 1 432 ? 4.581 7.113 2.682 1.00 14.08 433 ILE A CA 1
ATOM 3336 C C . ILE A 1 432 ? 3.670 7.027 1.451 1.00 15.57 433 ILE A C 1
ATOM 3337 O O . ILE A 1 432 ? 4.120 7.231 0.322 1.00 16.15 433 ILE A O 1
ATOM 3342 N N . SER A 1 433 ? 2.393 6.743 1.690 1.00 16.29 434 SER A N 1
ATOM 3343 C CA . SER A 1 433 ? 1.401 6.662 0.618 1.00 17.58 434 SER A CA 1
ATOM 3344 C C . SER A 1 433 ? 1.245 7.959 -0.171 1.00 17.52 434 SER A C 1
ATOM 3345 O O . SER A 1 433 ? 1.211 7.929 -1.406 1.00 18.85 434 SER A O 1
ATOM 3348 N N . ALA A 1 434 ? 1.157 9.087 0.528 1.00 17.17 435 ALA A N 1
ATOM 3349 C CA . ALA A 1 434 ? 0.996 10.382 -0.142 1.00 17.67 435 ALA A CA 1
ATOM 3350 C C . ALA A 1 434 ? 2.248 10.763 -0.916 1.00 18.29 435 ALA A C 1
ATOM 3351 O O . ALA A 1 434 ? 2.153 11.309 -2.011 1.00 18.88 435 ALA A O 1
ATOM 3353 N N . ALA A 1 435 ? 3.418 10.462 -0.351 1.00 18.41 436 ALA A N 1
ATOM 3354 C CA . ALA A 1 435 ? 4.686 10.767 -1.009 1.00 19.09 436 ALA A CA 1
ATOM 3355 C C . ALA A 1 435 ? 4.834 10.050 -2.343 1.00 20.45 436 ALA A C 1
ATOM 3356 O O . ALA A 1 435 ? 5.368 10.613 -3.299 1.00 21.65 436 ALA A O 1
ATOM 3358 N N . LEU A 1 436 ? 4.359 8.811 -2.402 1.00 21.12 437 LEU A N 1
ATOM 3359 C CA . LEU A 1 436 ? 4.474 8.003 -3.613 1.00 22.43 437 LEU A CA 1
ATOM 3360 C C . LEU A 1 436 ? 3.255 8.089 -4.536 1.00 23.23 437 LEU A C 1
ATOM 3361 O O . LEU A 1 436 ? 3.255 7.488 -5.610 1.00 24.36 437 LEU A O 1
ATOM 3366 N N . ALA A 1 437 ? 2.226 8.830 -4.128 1.00 23.76 438 ALA A N 1
ATOM 3367 C CA . ALA A 1 437 ? 1.066 9.051 -4.993 1.00 24.50 438 ALA A CA 1
ATOM 3368 C C . ALA A 1 437 ? 1.327 10.195 -5.974 1.00 25.35 438 ALA A C 1
ATOM 3369 O O . ALA A 1 437 ? 0.574 10.381 -6.932 1.00 26.00 438 ALA A O 1
ATOM 3371 N N . ALA A 1 438 ? 2.393 10.953 -5.720 1.00 25.72 439 ALA A N 1
ATOM 3372 C CA . ALA A 1 438 ? 2.766 12.096 -6.537 1.00 26.80 439 ALA A CA 1
ATOM 3373 C C . ALA A 1 438 ? 3.906 11.718 -7.469 1.00 27.99 439 ALA A C 1
ATOM 3374 O O . ALA A 1 438 ? 4.920 11.169 -7.027 1.00 28.57 439 ALA A O 1
ATOM 3376 N N . GLY A 1 439 ? 3.727 12.021 -8.749 1.00 29.77 440 GLY A N 1
ATOM 3377 C CA . GLY A 1 439 ? 4.705 11.723 -9.792 1.00 31.37 440 GLY A CA 1
ATOM 3378 C C . GLY A 1 439 ? 5.822 12.748 -9.907 1.00 32.02 440 GLY A C 1
ATOM 3379 O O . GLY A 1 439 ? 6.255 13.299 -8.904 1.00 30.76 440 GLY A O 1
ATOM 3380 N N . PRO A 1 440 ? 6.264 13.051 -11.149 1.00 33.22 441 PRO A N 1
ATOM 3381 C CA . PRO A 1 440 ? 7.528 13.783 -11.331 1.00 33.42 441 PRO A CA 1
ATOM 3382 C C . PRO A 1 440 ? 7.477 15.258 -10.928 1.00 33.39 441 PRO A C 1
ATOM 3383 O O . PRO A 1 440 ? 8.353 15.721 -10.180 1.00 32.90 441 PRO A O 1
ATOM 3387 N N . ARG A 1 441 ? 6.420 15.943 -11.380 1.00 33.29 442 ARG A N 1
ATOM 3388 C CA . ARG A 1 441 ? 6.282 17.400 -11.395 1.00 33.29 442 ARG A CA 1
ATOM 3389 C C . ARG A 1 441 ? 5.848 18.024 -10.078 1.00 32.68 442 ARG A C 1
ATOM 3390 O O . ARG A 1 441 ? 6.298 19.128 -9.725 1.00 32.81 442 ARG A O 1
ATOM 3398 N N . GLN A 1 442 ? 4.933 17.340 -9.385 1.00 32.28 443 GLN A N 1
ATOM 3399 C CA . GLN A 1 442 ? 4.439 17.730 -8.060 1.00 31.30 443 GLN A CA 1
ATOM 3400 C C . GLN A 1 442 ? 5.620 17.860 -7.158 1.00 30.63 443 GLN A C 1
ATOM 3401 O O . GLN A 1 442 ? 5.816 18.871 -6.437 1.00 31.13 443 GLN A O 1
ATOM 3407 N N . ARG A 1 443 ? 6.407 16.789 -7.185 1.00 29.15 444 ARG A N 1
ATOM 3408 C CA . ARG A 1 443 ? 7.533 16.672 -6.322 1.00 27.18 444 ARG A CA 1
ATOM 3409 C C . ARG A 1 443 ? 8.599 17.638 -6.792 1.00 26.39 444 ARG A C 1
ATOM 3410 O O . ARG A 1 443 ? 9.232 18.279 -5.965 1.00 25.84 444 ARG A O 1
ATOM 3418 N N . ALA A 1 444 ? 8.750 17.785 -8.112 1.00 26.18 445 ALA A N 1
ATOM 3419 C CA . ALA A 1 444 ? 9.802 18.642 -8.679 1.00 25.50 445 ALA A CA 1
ATOM 3420 C C . ALA A 1 444 ? 9.877 20.019 -8.013 1.00 24.74 445 ALA A C 1
ATOM 3421 O O . ALA A 1 444 ? 10.957 20.448 -7.592 1.00 24.64 445 ALA A O 1
ATOM 3423 N N . GLU A 1 445 ? 8.731 20.692 -7.903 1.00 24.28 446 GLU A N 1
ATOM 3424 C CA . GLU A 1 445 ? 8.659 22.032 -7.308 1.00 24.12 446 GLU A CA 1
ATOM 3425 C C . GLU A 1 445 ? 9.036 22.019 -5.815 1.00 22.53 446 GLU A C 1
ATOM 3426 O O . GLU A 1 445 ? 9.912 22.778 -5.378 1.00 21.90 446 GLU A O 1
ATOM 3432 N N . ALA A 1 446 ? 8.382 21.148 -5.046 1.00 21.18 447 ALA A N 1
ATOM 3433 C CA . ALA A 1 446 ? 8.734 20.942 -3.637 1.00 19.55 447 ALA A CA 1
ATOM 3434 C C . ALA A 1 446 ? 10.198 20.522 -3.427 1.00 19.19 447 ALA A C 1
ATOM 3435 O O . ALA A 1 446 ? 10.864 21.019 -2.510 1.00 18.04 447 ALA A O 1
ATOM 3437 N N . ALA A 1 447 ? 10.697 19.616 -4.271 1.00 18.69 448 ALA A N 1
ATOM 3438 C CA . ALA A 1 447 ? 12.093 19.168 -4.169 1.00 18.72 448 ALA A CA 1
ATOM 3439 C C . ALA A 1 447 ? 13.087 20.304 -4.402 1.00 18.79 448 ALA A C 1
ATOM 3440 O O . ALA A 1 447 ? 14.109 20.393 -3.726 1.00 18.03 448 ALA A O 1
ATOM 3442 N N . ALA A 1 448 ? 12.776 21.183 -5.352 1.00 18.93 449 ALA A N 1
ATOM 3443 C CA . ALA A 1 448 ? 13.620 22.349 -5.607 1.00 19.08 449 ALA A CA 1
ATOM 3444 C C . ALA A 1 448 ? 13.615 23.305 -4.413 1.00 18.68 449 ALA A C 1
ATOM 3445 O O . ALA A 1 448 ? 14.667 23.812 -4.024 1.00 19.06 449 ALA A O 1
ATOM 3447 N N . ARG A 1 449 ? 12.440 23.534 -3.825 1.00 18.52 450 ARG A N 1
ATOM 3448 C CA . ARG A 1 449 ? 12.335 24.415 -2.663 1.00 18.25 450 ARG A CA 1
ATOM 3449 C C . ARG A 1 449 ? 13.086 23.805 -1.471 1.00 17.08 450 ARG A C 1
ATOM 3450 O O . ARG A 1 449 ? 13.710 24.530 -0.693 1.00 16.84 450 ARG A O 1
ATOM 3458 N N . ARG A 1 450 ? 13.038 22.475 -1.362 1.00 16.51 451 ARG A N 1
ATOM 3459 C CA . ARG A 1 450 ? 13.733 21.731 -0.297 1.00 16.00 451 ARG A CA 1
ATOM 3460 C C . ARG A 1 450 ? 15.243 21.863 -0.431 1.00 16.26 451 ARG A C 1
ATOM 3461 O O . ARG A 1 450 ? 15.946 22.177 0.544 1.00 16.31 451 ARG A O 1
ATOM 3469 N N . ARG A 1 451 ? 15.742 21.642 -1.645 1.00 16.44 452 ARG A N 1
ATOM 3470 C CA . ARG A 1 451 ? 17.168 21.826 -1.912 1.00 16.73 452 ARG A CA 1
ATOM 3471 C C . ARG A 1 451 ? 17.597 23.263 -1.619 1.00 17.04 452 ARG A C 1
ATOM 3472 O O . ARG A 1 451 ? 18.648 23.475 -1.021 1.00 16.76 452 ARG A O 1
ATOM 3480 N N . ASP A 1 452 ? 16.779 24.240 -2.023 1.00 17.30 453 ASP A N 1
ATOM 3481 C CA . ASP A 1 452 ? 17.075 25.652 -1.743 1.00 17.81 453 ASP A CA 1
ATOM 3482 C C . ASP A 1 452 ? 17.155 25.934 -0.242 1.00 16.70 453 ASP A C 1
ATOM 3483 O O . ASP A 1 452 ? 17.998 26.712 0.203 1.00 17.13 453 ASP A O 1
ATOM 3488 N N . ALA A 1 453 ? 16.265 25.316 0.529 1.00 15.50 454 ALA A N 1
ATOM 3489 C CA . ALA A 1 453 ? 16.258 25.486 1.978 1.00 14.99 454 ALA A CA 1
ATOM 3490 C C . ALA A 1 453 ? 17.496 24.869 2.632 1.00 14.68 454 ALA A C 1
ATOM 3491 O O . ALA A 1 453 ? 18.017 25.403 3.622 1.00 14.72 454 ALA A O 1
ATOM 3493 N N . ALA A 1 454 ? 17.942 23.741 2.085 1.00 14.12 455 ALA A N 1
ATOM 3494 C CA . ALA A 1 454 ? 19.063 22.983 2.654 1.00 13.97 455 ALA A CA 1
ATOM 3495 C C . ALA A 1 454 ? 20.418 23.599 2.310 1.00 13.95 455 ALA A C 1
ATOM 3496 O O . ALA A 1 454 ? 21.340 23.547 3.127 1.00 13.81 455 ALA A O 1
ATOM 3498 N N . ARG A 1 455 ? 20.519 24.200 1.119 1.00 14.51 456 ARG A N 1
ATOM 3499 C CA . ARG A 1 455 ? 21.820 24.617 0.543 1.00 14.79 456 ARG A CA 1
ATOM 3500 C C . ARG A 1 455 ? 22.719 25.524 1.402 1.00 14.82 456 ARG A C 1
ATOM 3501 O O . ARG A 1 455 ? 23.924 25.302 1.466 1.00 14.61 456 ARG A O 1
ATOM 3509 N N . PRO A 1 456 ? 22.146 26.553 2.056 1.00 15.06 457 PRO A N 1
ATOM 3510 C CA . PRO A 1 456 ? 23.008 27.499 2.778 1.00 14.94 457 PRO A CA 1
ATOM 3511 C C . PRO A 1 456 ? 23.687 26.938 4.027 1.00 14.24 457 PRO A C 1
ATOM 3512 O O . PRO A 1 456 ? 24.641 27.538 4.516 1.00 14.57 457 PRO A O 1
ATOM 3516 N N . TRP A 1 457 ? 23.216 25.796 4.524 1.00 13.27 458 TRP A N 1
ATOM 3517 C CA . TRP A 1 457 ? 23.589 25.335 5.863 1.00 12.74 458 TRP A CA 1
ATOM 3518 C C . TRP A 1 457 ? 24.831 24.452 5.815 1.00 13.01 458 TRP A C 1
ATOM 3519 O O . TRP A 1 457 ? 24.803 23.273 6.157 1.00 13.14 458 TRP A O 1
ATOM 3530 N N . THR A 1 458 ? 25.931 25.052 5.370 1.00 13.40 459 THR A N 1
ATOM 3531 C CA . THR A 1 458 ? 27.186 24.334 5.179 1.00 13.60 459 THR A CA 1
ATOM 3532 C C . THR A 1 458 ? 28.010 24.241 6.457 1.00 13.36 459 THR A C 1
ATOM 3533 O O . THR A 1 458 ? 27.784 24.984 7.423 1.00 12.40 459 THR A O 1
ATOM 3537 N N . LEU A 1 459 ? 28.995 23.344 6.437 1.00 13.90 460 LEU A N 1
AT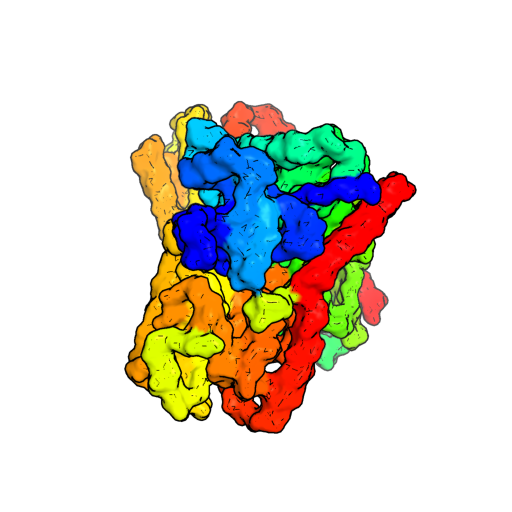OM 3538 C CA . LEU A 1 459 ? 29.952 23.228 7.530 1.00 14.27 460 LEU A CA 1
ATOM 3539 C C . LEU A 1 459 ? 30.740 24.519 7.753 1.00 14.30 460 LEU A C 1
ATOM 3540 O O . LEU A 1 459 ? 30.863 24.966 8.881 1.00 14.27 460 LEU A O 1
ATOM 3545 N N . GLU A 1 460 ? 31.264 25.126 6.691 1.00 15.40 461 GLU A N 1
ATOM 3546 C CA . GLU A 1 460 ? 32.034 26.361 6.849 1.00 16.35 461 GLU A CA 1
ATOM 3547 C C . GLU A 1 460 ? 31.176 27.511 7.404 1.00 15.67 461 GLU A C 1
ATOM 3548 O O . GLU A 1 460 ? 31.653 28.293 8.227 1.00 15.97 461 GLU A O 1
ATOM 3554 N N . ALA A 1 461 ? 29.908 27.589 6.994 1.00 14.91 462 ALA A N 1
ATOM 3555 C CA . ALA A 1 461 ? 28.987 28.589 7.564 1.00 14.52 462 ALA A CA 1
ATOM 3556 C C . ALA A 1 461 ? 28.797 28.395 9.069 1.00 13.51 462 ALA A C 1
ATOM 3557 O O . ALA A 1 461 ? 28.754 29.364 9.836 1.00 13.57 462 ALA A O 1
ATOM 3559 N N . TRP A 1 462 ? 28.704 27.136 9.480 1.00 13.02 463 TRP A N 1
ATOM 3560 C CA . TRP A 1 462 ? 28.488 26.763 10.888 1.00 12.27 463 TRP A CA 1
ATOM 3561 C C . TRP A 1 462 ? 29.723 27.083 11.745 1.00 12.37 463 TRP A C 1
ATOM 3562 O O . TRP A 1 462 ? 29.606 27.559 12.884 1.00 11.87 463 TRP A O 1
ATOM 3573 N N . VAL A 1 463 ? 30.903 26.837 11.189 1.00 12.58 464 VAL A N 1
ATOM 3574 C CA . VAL A 1 463 ? 32.152 27.206 11.860 1.00 13.04 464 VAL A CA 1
ATOM 3575 C C . VAL A 1 463 ? 32.191 28.734 12.015 1.00 13.45 464 VAL A C 1
ATOM 3576 O O . VAL A 1 463 ? 32.543 29.242 13.079 1.00 13.02 464 VAL A O 1
ATOM 3580 N N . GLN A 1 464 ? 31.813 29.471 10.965 1.00 14.21 465 GLN A N 1
ATOM 3581 C CA . GLN A 1 464 ? 31.751 30.928 11.073 1.00 15.48 465 GLN A CA 1
ATOM 3582 C C . GLN A 1 464 ? 30.759 31.375 12.145 1.00 14.92 465 GLN A C 1
ATOM 3583 O O . GLN A 1 464 ? 31.034 32.324 12.879 1.00 15.62 465 GLN A O 1
ATOM 3589 N N . ALA A 1 465 ? 29.622 30.686 12.238 1.00 14.39 466 ALA A N 1
ATOM 3590 C CA . ALA A 1 465 ? 28.627 31.007 13.265 1.00 14.15 466 ALA A CA 1
ATOM 3591 C C . ALA A 1 465 ? 29.215 30.805 14.662 1.00 13.49 466 ALA A C 1
ATOM 3592 O O . ALA A 1 465 ? 28.940 31.593 15.575 1.00 13.75 466 ALA A O 1
ATOM 3594 N N . GLN A 1 466 ? 30.031 29.764 14.825 1.00 12.77 467 GLN A N 1
ATOM 3595 C CA . GLN A 1 466 ? 30.687 29.495 16.110 1.00 12.49 467 GLN A CA 1
ATOM 3596 C C . GLN A 1 466 ? 31.577 30.657 16.509 1.00 12.92 467 GLN A C 1
ATOM 3597 O O . GLN A 1 466 ? 31.495 31.156 17.634 1.00 12.60 467 GLN A O 1
ATOM 3603 N N . LEU A 1 467 ? 32.429 31.078 15.576 1.00 13.32 468 LEU A N 1
ATOM 3604 C CA . LEU A 1 467 ? 33.365 32.163 15.834 1.00 14.25 468 LEU A CA 1
ATOM 3605 C C . LEU A 1 467 ? 32.673 33.504 16.055 1.00 14.51 468 LEU A C 1
ATOM 3606 O O . LEU A 1 467 ? 33.043 34.230 16.981 1.00 14.53 468 LEU A O 1
ATOM 3611 N N . ASP A 1 468 ? 31.655 33.807 15.239 1.00 15.22 469 ASP A N 1
ATOM 3612 C CA . ASP A 1 468 ? 30.944 35.083 15.343 1.00 15.92 469 ASP A CA 1
ATOM 3613 C C . ASP A 1 468 ? 30.182 35.175 16.655 1.00 15.28 469 ASP A C 1
ATOM 3614 O O . ASP A 1 468 ? 30.175 36.225 17.297 1.00 15.50 469 ASP A O 1
ATOM 3619 N N . GLY A 1 469 ? 29.526 34.072 17.021 1.00 14.46 470 GLY A N 1
ATOM 3620 C CA . GLY A 1 469 ? 28.728 34.005 18.247 1.00 13.40 470 GLY A CA 1
ATOM 3621 C C . GLY A 1 469 ? 29.625 34.138 19.459 1.00 13.06 470 GLY A C 1
ATOM 3622 O O . GLY A 1 469 ? 29.386 34.964 20.342 1.00 12.90 470 GLY A O 1
ATOM 3623 N N . LEU A 1 470 ? 30.699 33.358 19.463 1.00 12.17 471 LEU A N 1
ATOM 3624 C CA . LEU A 1 470 ? 31.646 33.377 20.563 1.00 12.02 471 LEU A CA 1
ATOM 3625 C C . LEU A 1 470 ? 32.286 34.754 20.721 1.00 12.54 471 LEU A C 1
ATOM 3626 O O . LEU A 1 470 ? 32.450 35.235 21.846 1.00 12.82 471 LEU A O 1
ATOM 3631 N N . ALA A 1 471 ? 32.668 35.382 19.608 1.00 12.81 472 ALA A N 1
ATOM 3632 C CA . ALA A 1 471 ? 33.292 36.706 19.681 1.00 13.71 472 ALA A CA 1
ATOM 3633 C C . ALA A 1 471 ? 32.377 37.753 20.325 1.00 13.62 472 ALA A C 1
ATOM 3634 O O . ALA A 1 471 ? 32.820 38.529 21.176 1.00 14.03 472 ALA A O 1
ATOM 3636 N N . ALA A 1 472 ? 31.107 37.759 19.930 1.00 13.99 473 ALA A N 1
ATOM 3637 C CA . ALA A 1 472 ? 30.151 38.726 20.469 1.00 14.09 473 ALA A CA 1
ATOM 3638 C C . ALA A 1 472 ? 29.912 38.467 21.950 1.00 14.12 473 ALA A C 1
ATOM 3639 O O . ALA A 1 472 ? 29.906 39.400 22.758 1.00 14.10 473 ALA A O 1
ATOM 3641 N N . ASP A 1 473 ? 29.751 37.192 22.301 1.00 13.84 474 ASP A N 1
ATOM 3642 C CA . ASP A 1 473 ? 29.504 36.798 23.692 1.00 14.25 474 ASP A CA 1
ATOM 3643 C C . ASP A 1 473 ? 30.708 37.122 24.588 1.00 14.78 474 ASP A C 1
ATOM 3644 O O . ASP A 1 473 ? 30.539 37.627 25.703 1.00 14.61 474 ASP A O 1
ATOM 3649 N N . HIS A 1 474 ? 31.915 36.872 24.080 1.00 15.13 475 HIS A N 1
ATOM 3650 C CA . HIS A 1 474 ? 33.145 37.207 24.806 1.00 15.68 475 HIS A CA 1
ATOM 3651 C C . HIS A 1 474 ? 33.262 38.715 25.066 1.00 16.87 475 HIS A C 1
ATOM 3652 O O . HIS A 1 474 ? 33.643 39.147 26.160 1.00 16.72 475 HIS A O 1
ATOM 3659 N N . ALA A 1 475 ? 32.941 39.516 24.059 1.00 17.63 476 ALA A N 1
ATOM 3660 C CA . ALA A 1 475 ? 32.998 40.966 24.230 1.00 19.50 476 ALA A CA 1
ATOM 3661 C C . ALA A 1 475 ? 31.944 41.461 25.222 1.00 20.87 476 ALA A C 1
ATOM 3662 O O . ALA A 1 475 ? 32.142 42.485 25.874 1.00 22.31 476 ALA A O 1
ATOM 3664 N N . ALA A 1 476 ? 30.834 40.729 25.334 1.00 21.36 477 ALA A N 1
ATOM 3665 C CA . ALA A 1 476 ? 29.786 41.047 26.315 1.00 22.62 477 ALA A CA 1
ATOM 3666 C C . ALA A 1 476 ? 30.187 40.626 27.731 1.00 23.67 477 ALA A C 1
ATOM 3667 O O . ALA A 1 476 ? 29.697 41.185 28.711 1.00 24.42 477 ALA A O 1
ATOM 3669 N N . ARG A 1 477 ? 31.076 39.643 27.825 1.00 24.81 478 ARG A N 1
ATOM 3670 C CA . ARG A 1 477 ? 31.542 39.153 29.117 1.00 25.41 478 ARG A CA 1
ATOM 3671 C C . ARG A 1 477 ? 33.006 39.514 29.348 1.00 26.17 478 ARG A C 1
ATOM 3672 O O . ARG A 1 477 ? 33.330 40.285 30.251 1.00 27.59 478 ARG A O 1
ATOM 3680 N N . GLY B 1 2 ? -25.938 33.031 44.389 1.00 29.48 3 GLY B N 1
ATOM 3681 C CA . GLY B 1 2 ? -27.086 32.960 43.431 1.00 28.93 3 GLY B CA 1
ATOM 3682 C C . GLY B 1 2 ? -26.836 31.974 42.299 1.00 28.51 3 GLY B C 1
ATOM 3683 O O . GLY B 1 2 ? -27.570 31.956 41.305 1.00 29.23 3 GLY B O 1
ATOM 3684 N N . SER B 1 3 ? -25.802 31.152 42.457 1.00 27.17 4 SER B N 1
ATOM 3685 C CA . SER B 1 3 ? -25.436 30.142 41.460 1.00 25.90 4 SER B CA 1
ATOM 3686 C C . SER B 1 3 ? -25.609 28.730 41.999 1.00 24.51 4 SER B C 1
ATOM 3687 O O . SER B 1 3 ? -25.424 28.484 43.192 1.00 25.27 4 SER B O 1
ATOM 3690 N N . GLU B 1 4 ? -25.947 27.806 41.105 1.00 22.50 5 GLU B N 1
ATOM 3691 C CA . GLU B 1 4 ? -25.995 26.385 41.423 1.00 20.24 5 GLU B CA 1
ATOM 3692 C C . GLU B 1 4 ? -24.702 25.748 40.913 1.00 17.42 5 GLU B C 1
ATOM 3693 O O . GLU B 1 4 ? -24.289 25.999 39.780 1.00 15.57 5 GLU B O 1
ATOM 3699 N N . ILE B 1 5 ? -24.075 24.922 41.751 1.00 15.19 6 ILE B N 1
ATOM 3700 C CA . ILE B 1 5 ? -22.791 24.303 41.407 1.00 13.25 6 ILE B CA 1
ATOM 3701 C C . ILE B 1 5 ? -22.982 22.838 40.994 1.00 12.10 6 ILE B C 1
ATOM 3702 O O . ILE B 1 5 ? -23.669 22.069 41.668 1.00 11.39 6 ILE B O 1
ATOM 3707 N N . PHE B 1 6 ? -22.363 22.479 39.875 1.00 10.25 7 PHE B N 1
ATOM 3708 C CA . PHE B 1 6 ? -22.434 21.139 39.324 1.00 10.13 7 PHE B CA 1
ATOM 3709 C C . PHE B 1 6 ? -21.048 20.533 39.291 1.00 10.05 7 PHE B C 1
ATOM 3710 O O . PHE B 1 6 ? -20.111 21.136 38.761 1.00 11.06 7 PHE B O 1
ATOM 3718 N N . LEU B 1 7 ? -20.931 19.357 39.889 1.00 9.19 8 LEU B N 1
ATOM 3719 C CA . LEU B 1 7 ? -19.647 18.736 40.131 1.00 8.36 8 LEU B CA 1
ATOM 3720 C C . LEU B 1 7 ? -19.654 17.370 39.486 1.00 8.32 8 LEU B C 1
ATOM 3721 O O . LEU B 1 7 ? -20.533 16.547 39.773 1.00 8.95 8 LEU B O 1
ATOM 3726 N N . ALA B 1 8 ? -18.663 17.127 38.632 1.00 8.04 9 ALA B N 1
ATOM 3727 C CA . ALA B 1 8 ? -18.615 15.880 37.890 1.00 8.33 9 ALA B CA 1
ATOM 3728 C C . ALA B 1 8 ? -17.222 15.289 37.830 1.00 8.06 9 ALA B C 1
ATOM 3729 O O . ALA B 1 8 ? -16.236 16.012 37.750 1.00 7.43 9 ALA B O 1
ATOM 3731 N N . SER B 1 9 ? -17.156 13.955 37.881 1.00 8.36 10 SER B N 1
ATOM 3732 C CA . SER B 1 9 ? -15.937 13.231 37.558 1.00 7.98 10 SER B CA 1
ATOM 3733 C C . SER B 1 9 ? -16.352 11.868 37.002 1.00 8.23 10 SER B C 1
ATOM 3734 O O . SER B 1 9 ? -17.505 11.463 37.168 1.00 8.88 10 SER B O 1
ATOM 3737 N N . LYS B 1 10 ? -15.451 11.158 36.327 1.00 7.67 11 LYS B N 1
ATOM 3738 C CA . LYS B 1 10 ? -15.887 9.923 35.657 1.00 8.88 11 LYS B CA 1
ATOM 3739 C C . LYS B 1 10 ? -16.040 8.725 36.595 1.00 9.36 11 LYS B C 1
ATOM 3740 O O . LYS B 1 10 ? -17.100 8.099 36.628 1.00 8.91 11 LYS B O 1
ATOM 3746 N N . ARG B 1 11 ? -14.986 8.416 37.346 1.00 10.17 12 ARG B N 1
ATOM 3747 C CA . ARG B 1 11 ? -14.904 7.155 38.074 1.00 11.24 12 ARG B CA 1
ATOM 3748 C C . ARG B 1 11 ? -15.634 7.182 39.399 1.00 11.70 12 ARG B C 1
ATOM 3749 O O . ARG B 1 11 ? -15.397 8.052 40.212 1.00 11.95 12 ARG B O 1
ATOM 3757 N N . ALA B 1 12 ? -16.513 6.207 39.612 1.00 12.68 13 ALA B N 1
ATOM 3758 C CA . ALA B 1 12 ? -17.165 6.053 40.902 1.00 13.89 13 ALA B CA 1
ATOM 3759 C C . ALA B 1 12 ? -17.226 4.557 41.236 1.00 14.76 13 ALA B C 1
ATOM 3760 O O . ALA B 1 12 ? -18.030 3.825 40.671 1.00 15.87 13 ALA B O 1
ATOM 3762 N N . ALA B 1 13 ? -16.350 4.120 42.137 1.00 15.10 14 ALA B N 1
ATOM 3763 C CA . ALA B 1 13 ? -16.226 2.705 42.477 1.00 15.84 14 ALA B CA 1
ATOM 3764 C C . ALA B 1 13 ? -17.232 2.356 43.567 1.00 16.17 14 ALA B C 1
ATOM 3765 O O . ALA B 1 13 ? -16.908 2.326 44.754 1.00 15.62 14 ALA B O 1
ATOM 3767 N N . ILE B 1 14 ? -18.468 2.109 43.142 1.00 17.07 15 ILE B N 1
ATOM 3768 C CA . ILE B 1 14 ? -19.587 1.956 44.076 1.00 17.89 15 ILE B CA 1
ATOM 3769 C C . ILE B 1 14 ? -20.000 0.490 44.195 1.00 19.30 15 ILE B C 1
ATOM 3770 O O . ILE B 1 14 ? -20.189 -0.185 43.183 1.00 19.38 15 ILE B O 1
ATOM 3775 N N . THR B 1 15 ? -20.097 0.019 45.443 1.00 20.31 16 THR B N 1
ATOM 3776 C CA . THR B 1 15 ? -20.576 -1.325 45.799 1.00 22.49 16 THR B CA 1
ATOM 3777 C C . THR B 1 15 ? -21.998 -1.172 46.316 1.00 22.70 16 THR B C 1
ATOM 3778 O O . THR B 1 15 ? -22.356 -0.135 46.892 1.00 22.63 16 THR B O 1
ATOM 3782 N N . TYR B 1 16 ? -22.804 -2.205 46.101 1.00 23.68 17 TYR B N 1
ATOM 3783 C CA . TYR B 1 16 ? -24.174 -2.244 46.584 1.00 24.51 17 TYR B CA 1
ATOM 3784 C C . TYR B 1 16 ? -24.328 -3.436 47.533 1.00 25.26 17 TYR B C 1
ATOM 3785 O O . TYR B 1 16 ? -23.975 -4.573 47.190 1.00 25.97 17 TYR B O 1
ATOM 3794 N N . ASP B 1 17 ? -24.804 -3.157 48.743 1.00 25.42 18 ASP B N 1
ATOM 3795 C CA . ASP B 1 17 ? -24.944 -4.177 49.788 1.00 25.61 18 ASP B CA 1
ATOM 3796 C C . ASP B 1 17 ? -26.042 -3.767 50.767 1.00 25.47 18 ASP B C 1
ATOM 3797 O O . ASP B 1 17 ? -26.745 -2.795 50.523 1.00 25.23 18 ASP B O 1
ATOM 3802 N N . THR B 1 18 ? -26.212 -4.521 51.853 1.00 25.43 19 THR B N 1
ATOM 3803 C CA . THR B 1 18 ? -27.167 -4.139 52.897 1.00 25.30 19 THR B CA 1
ATOM 3804 C C . THR B 1 18 ? -26.458 -3.306 53.976 1.00 24.78 19 THR B C 1
ATOM 3805 O O . THR B 1 18 ? -25.377 -3.675 54.445 1.00 25.18 19 THR B O 1
ATOM 3809 N N . ASP B 1 19 ? -27.051 -2.165 54.325 1.00 24.32 20 ASP B N 1
ATOM 3810 C CA . ASP B 1 19 ? -26.563 -1.321 55.409 1.00 23.82 20 ASP B CA 1
ATOM 3811 C C . ASP B 1 19 ? -26.914 -2.025 56.722 1.00 23.78 20 ASP B C 1
ATOM 3812 O O . ASP B 1 19 ? -28.086 -2.271 56.985 1.00 23.78 20 ASP B O 1
ATOM 3817 N N . PRO B 1 20 ? -25.902 -2.355 57.544 1.00 23.41 21 PRO B N 1
ATOM 3818 C CA . PRO B 1 20 ? -26.247 -2.944 58.848 1.00 23.58 21 PRO B CA 1
ATOM 3819 C C . PRO B 1 20 ? -27.012 -1.984 59.772 1.00 23.42 21 PRO B C 1
ATOM 3820 O O . PRO B 1 20 ? -27.722 -2.426 60.666 1.00 23.69 21 PRO B O 1
ATOM 3824 N N . ALA B 1 21 ? -26.870 -0.679 59.560 1.00 23.17 22 ALA B N 1
ATOM 3825 C CA . ALA B 1 21 ? -27.524 0.290 60.443 1.00 23.63 22 ALA B CA 1
ATOM 3826 C C . ALA B 1 21 ? -29.031 0.359 60.225 1.00 24.02 22 ALA B C 1
ATOM 3827 O O . ALA B 1 21 ? -29.783 0.622 61.159 1.00 24.79 22 ALA B O 1
ATOM 3829 N N . THR B 1 22 ? -29.466 0.114 58.987 1.00 23.88 23 THR B N 1
ATOM 3830 C CA . THR B 1 22 ? -30.862 0.317 58.588 1.00 23.96 23 THR B CA 1
ATOM 3831 C C . THR B 1 22 ? -31.511 -0.935 57.991 1.00 23.89 23 THR B C 1
ATOM 3832 O O . THR B 1 22 ? -32.730 -1.004 57.867 1.00 24.00 23 THR B O 1
ATOM 3836 N N . GLY B 1 23 ? -30.694 -1.900 57.576 1.00 23.60 24 GLY B N 1
ATOM 3837 C CA . GLY B 1 23 ? -31.198 -3.093 56.895 1.00 24.40 24 GLY B CA 1
ATOM 3838 C C . GLY B 1 23 ? -31.714 -2.805 55.493 1.00 24.48 24 GLY B C 1
ATOM 3839 O O . GLY B 1 23 ? -32.339 -3.660 54.863 1.00 24.92 24 GLY B O 1
ATOM 3840 N N . GLU B 1 24 ? -31.450 -1.591 55.012 1.00 24.75 25 GLU B N 1
ATOM 3841 C CA . GLU B 1 24 ? -31.856 -1.162 53.675 1.00 25.10 25 GLU B CA 1
ATOM 3842 C C . GLU B 1 24 ? -30.677 -1.324 52.708 1.00 24.44 25 GLU B C 1
ATOM 3843 O O . GLU B 1 24 ? -29.520 -1.320 53.139 1.00 23.65 25 GLU B O 1
ATOM 3849 N N . PRO B 1 25 ? -30.965 -1.498 51.400 1.00 24.30 26 PRO B N 1
ATOM 3850 C CA . PRO B 1 25 ? -29.916 -1.535 50.385 1.00 24.09 26 PRO B CA 1
ATOM 3851 C C . PRO B 1 25 ? -29.065 -0.268 50.455 1.00 23.67 26 PRO B C 1
ATOM 3852 O O . PRO B 1 25 ? -29.609 0.826 50.595 1.00 23.53 26 PRO B O 1
ATOM 3856 N N . ARG B 1 26 ? -27.745 -0.432 50.381 1.00 23.43 27 ARG B N 1
ATOM 3857 C CA . ARG B 1 26 ? -26.792 0.661 50.592 1.00 23.07 27 ARG B CA 1
ATOM 3858 C C . ARG B 1 26 ? -25.823 0.775 49.419 1.00 22.41 27 ARG B C 1
ATOM 3859 O O . ARG B 1 26 ? -25.355 -0.244 48.897 1.00 22.91 27 ARG B O 1
ATOM 3867 N N . ALA B 1 27 ? -25.529 2.007 49.009 1.00 21.91 28 ALA B N 1
ATOM 3868 C CA . ALA B 1 27 ? -24.401 2.273 48.108 1.00 21.43 28 ALA B CA 1
ATOM 3869 C C . ALA B 1 27 ? -23.213 2.823 48.871 1.00 20.75 28 ALA B C 1
ATOM 3870 O O . ALA B 1 27 ? -23.334 3.810 49.603 1.00 20.60 28 ALA B O 1
ATOM 3872 N N . TRP B 1 28 ? -22.052 2.198 48.699 1.00 20.80 29 TRP B N 1
ATOM 3873 C CA . TRP B 1 28 ? -20.857 2.739 49.331 1.00 20.69 29 TRP B CA 1
ATOM 3874 C C . TRP B 1 28 ? -19.664 2.801 48.390 1.00 19.83 29 TRP B C 1
ATOM 3875 O O . TRP B 1 28 ? -19.524 2.003 47.461 1.00 19.32 29 TRP B O 1
ATOM 3886 N N . LEU B 1 29 ? -18.830 3.797 48.635 1.00 19.18 30 LEU B N 1
ATOM 3887 C CA . LEU B 1 29 ? -17.755 4.122 47.738 1.00 19.09 30 LEU B CA 1
ATOM 3888 C C . LEU B 1 29 ? -16.479 3.486 48.227 1.00 19.48 30 LEU B C 1
ATOM 3889 O O . LEU B 1 29 ? -16.119 3.634 49.389 1.00 19.50 30 LEU B O 1
ATOM 3894 N N . ALA B 1 30 ? -15.802 2.772 47.336 1.00 20.52 31 ALA B N 1
ATOM 3895 C CA . ALA B 1 30 ? -14.458 2.270 47.622 1.00 21.86 31 ALA B CA 1
ATOM 3896 C C . ALA B 1 30 ? -13.552 3.421 48.074 1.00 22.30 31 ALA B C 1
ATOM 3897 O O . ALA B 1 30 ? -13.692 4.552 47.603 1.00 22.37 31 ALA B O 1
ATOM 3899 N N . PRO B 1 31 ? -12.646 3.147 49.032 1.00 23.20 32 PRO B N 1
ATOM 3900 C CA . PRO B 1 31 ? -11.764 4.200 49.520 1.00 23.53 32 PRO B CA 1
ATOM 3901 C C . PRO B 1 31 ? -10.686 4.588 48.499 1.00 23.46 32 PRO B C 1
ATOM 3902 O O . PRO B 1 31 ? -10.338 3.789 47.625 1.00 24.58 32 PRO B O 1
ATOM 3906 N N . GLY B 1 32 ? -10.198 5.818 48.603 1.00 23.54 33 GLY B N 1
ATOM 3907 C CA . GLY B 1 32 ? -9.091 6.291 47.770 1.00 22.67 33 GLY B CA 1
ATOM 3908 C C . GLY B 1 32 ? -9.441 6.533 46.314 1.00 21.67 33 GLY B C 1
ATOM 3909 O O . GLY B 1 32 ? -10.579 6.308 45.873 1.00 22.48 33 GLY B O 1
ATOM 3910 N N . GLY B 1 33 ? -8.449 6.998 45.563 1.00 19.74 34 GLY B N 1
ATOM 3911 C CA . GLY B 1 33 ? -8.657 7.392 44.188 1.00 17.73 34 GLY B CA 1
ATOM 3912 C C . GLY B 1 33 ? -9.336 8.752 44.124 1.00 15.86 34 GLY B C 1
ATOM 3913 O O . GLY B 1 33 ? -9.752 9.310 45.153 1.00 15.49 34 GLY B O 1
ATOM 3914 N N . THR B 1 34 ? -9.456 9.266 42.907 1.00 14.17 35 THR B N 1
ATOM 3915 C CA . THR B 1 34 ? -10.071 10.568 42.657 1.00 12.72 35 THR B CA 1
ATOM 3916 C C . THR B 1 34 ? -11.519 10.595 43.156 1.00 12.02 35 THR B C 1
ATOM 3917 O O . THR B 1 34 ? -11.971 11.609 43.699 1.00 10.85 35 THR B O 1
ATOM 3921 N N . GLY B 1 35 ? -12.218 9.470 42.985 1.00 11.32 36 GLY B N 1
ATOM 3922 C CA . GLY B 1 35 ? -13.629 9.334 43.377 1.00 11.92 36 GLY B CA 1
ATOM 3923 C C . GLY B 1 35 ? -13.876 9.732 44.823 1.00 11.94 36 GLY B C 1
ATOM 3924 O O . GLY B 1 35 ? -14.790 10.508 45.126 1.00 11.37 36 GLY B O 1
ATOM 3925 N N . ASN B 1 36 ? -13.037 9.229 45.723 1.00 12.27 37 ASN B N 1
ATOM 3926 C CA . ASN B 1 36 ? -13.201 9.567 47.133 1.00 12.86 37 ASN B CA 1
ATOM 3927 C C . ASN B 1 36 ? -13.024 11.060 47.407 1.00 11.97 37 ASN B C 1
ATOM 392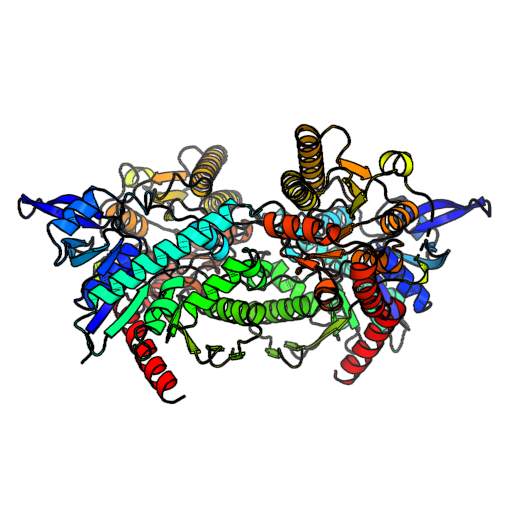8 O O . ASN B 1 36 ? -13.762 11.639 48.207 1.00 12.17 37 ASN B O 1
ATOM 3933 N N . VAL B 1 37 ? -12.073 11.685 46.709 1.00 10.78 38 VAL B N 1
ATOM 3934 C CA . VAL B 1 37 ? -11.811 13.114 46.857 1.00 9.82 38 VAL B CA 1
ATOM 3935 C C . VAL B 1 37 ? -12.998 13.937 46.357 1.00 9.72 38 VAL B C 1
ATOM 3936 O O . VAL B 1 37 ? -13.465 14.851 47.040 1.00 9.28 38 VAL B O 1
ATOM 3940 N N . VAL B 1 38 ? -13.482 13.595 45.169 1.00 8.72 39 VAL B N 1
ATOM 3941 C CA . VAL B 1 38 ? -14.596 14.319 44.561 1.00 8.74 39 VAL B CA 1
ATOM 3942 C C . VAL B 1 38 ? -15.883 14.152 45.361 1.00 9.16 39 VAL B C 1
ATOM 3943 O O . VAL B 1 38 ? -16.626 15.124 45.581 1.00 8.87 39 VAL B O 1
ATOM 3947 N N . ALA B 1 39 ? -16.131 12.929 45.820 1.00 9.06 40 ALA B N 1
ATOM 3948 C CA . ALA B 1 39 ? -17.279 12.665 46.681 1.00 10.28 40 ALA B CA 1
ATOM 3949 C C . ALA B 1 39 ? -17.242 13.495 47.962 1.00 10.70 40 ALA B C 1
ATOM 3950 O O . ALA B 1 39 ? -18.259 14.061 48.370 1.00 11.88 40 ALA B O 1
ATOM 3952 N N . GLU B 1 40 ? -16.080 13.581 48.600 1.00 11.00 41 GLU B N 1
ATOM 3953 C CA . GLU B 1 40 ? -15.937 14.442 49.787 1.00 11.66 41 GLU B CA 1
ATOM 3954 C C . GLU B 1 40 ? -16.203 15.913 49.480 1.00 11.13 41 GLU B C 1
ATOM 3955 O O . GLU B 1 40 ? -16.856 16.602 50.259 1.00 11.53 41 GLU B O 1
ATOM 3961 N N . GLN B 1 41 ? -15.725 16.387 48.329 1.00 10.55 42 GLN B N 1
ATOM 3962 C CA . GLN B 1 41 ? -16.042 17.742 47.856 1.00 10.51 42 GLN B CA 1
ATOM 3963 C C . GLN B 1 41 ? -17.550 17.932 47.666 1.00 10.99 42 GLN B C 1
ATOM 3964 O O . GLN B 1 41 ? -18.090 18.977 48.012 1.00 11.07 42 GLN B O 1
ATOM 3970 N N . ALA B 1 42 ? -18.231 16.925 47.115 1.00 10.89 43 ALA B N 1
ATOM 3971 C CA . ALA B 1 42 ? -19.690 17.003 46.983 1.00 12.06 43 ALA B CA 1
ATOM 3972 C C . ALA B 1 42 ? -20.324 17.228 48.352 1.00 12.71 43 ALA B C 1
ATOM 3973 O O . ALA B 1 42 ? -21.228 18.043 48.496 1.00 13.70 43 ALA B O 1
ATOM 3975 N N . GLY B 1 43 ? -19.807 16.521 49.356 1.00 12.78 44 GLY B N 1
ATOM 3976 C CA . GLY B 1 43 ? -20.262 16.662 50.738 1.00 13.58 44 GLY B CA 1
ATOM 3977 C C . GLY B 1 43 ? -19.991 18.024 51.349 1.00 14.15 44 GLY B C 1
ATOM 3978 O O . GLY B 1 43 ? -20.871 18.594 51.998 1.00 15.08 44 GLY B O 1
ATOM 3979 N N . VAL B 1 44 ? -18.776 18.536 51.148 1.00 13.88 45 VAL B N 1
ATOM 3980 C CA . VAL B 1 44 ? -18.401 19.882 51.633 1.00 14.16 45 VAL B CA 1
ATOM 3981 C C . VAL B 1 44 ? -19.335 20.949 51.039 1.00 14.24 45 VAL B C 1
ATOM 3982 O O . VAL B 1 44 ? -19.772 21.876 51.738 1.00 14.28 45 VAL B O 1
ATOM 3986 N N . LEU B 1 45 ? -19.660 20.795 49.756 1.00 13.79 46 LEU B N 1
ATOM 3987 C CA . LEU B 1 45 ? -20.478 21.774 49.029 1.00 14.31 46 LEU B CA 1
ATOM 3988 C C . LEU B 1 45 ? -21.994 21.548 49.135 1.00 15.41 46 LEU B C 1
ATOM 3989 O O . LEU B 1 45 ? -22.790 22.410 48.717 1.00 15.64 46 LEU B O 1
ATOM 3994 N N . ASN B 1 46 ? -22.388 20.413 49.712 1.00 15.81 47 ASN B N 1
ATOM 3995 C CA . ASN B 1 46 ? -23.807 20.014 49.776 1.00 17.30 47 ASN B CA 1
ATOM 3996 C C . ASN B 1 46 ? -24.451 19.969 48.395 1.00 16.51 47 ASN B C 1
ATOM 3997 O O . ASN B 1 46 ? -25.548 20.506 48.173 1.00 16.65 47 ASN B O 1
ATOM 4002 N N . ILE B 1 47 ? -23.753 19.340 47.452 1.00 15.28 48 ILE B N 1
ATOM 4003 C CA . ILE B 1 47 ? -24.281 19.188 46.095 1.00 14.14 48 ILE B CA 1
ATOM 4004 C C . ILE B 1 47 ? -24.152 17.739 45.669 1.00 13.99 48 ILE B C 1
ATOM 4005 O O . ILE B 1 47 ? -23.438 16.972 46.306 1.00 13.52 48 ILE B O 1
ATOM 4010 N N . SER B 1 48 ? -24.871 17.364 44.614 1.00 13.76 49 SER B N 1
ATOM 4011 C CA . SER B 1 48 ? -24.780 16.021 44.059 1.00 13.74 49 SER B CA 1
ATOM 4012 C C . SER B 1 48 ? -23.470 15.824 43.309 1.00 12.55 49 SER B C 1
ATOM 4013 O O . SER B 1 48 ? -22.856 16.782 42.841 1.00 12.29 49 SER B O 1
ATOM 4016 N N . TRP B 1 49 ? -23.056 14.567 43.212 1.00 11.24 50 TRP B N 1
ATOM 4017 C CA . TRP B 1 49 ? -21.889 14.188 42.425 1.00 10.91 50 TRP B CA 1
ATOM 4018 C C . TRP B 1 49 ? -22.355 13.510 41.153 1.00 10.78 50 TRP B C 1
ATOM 4019 O O . TRP B 1 49 ? -23.050 12.494 41.208 1.00 11.55 50 TRP B O 1
ATOM 4030 N N . ILE B 1 50 ? -21.982 14.080 40.011 1.00 10.25 51 ILE B N 1
ATOM 4031 C CA . ILE B 1 50 ? -22.310 13.482 38.720 1.00 10.18 51 ILE B CA 1
ATOM 4032 C C . ILE B 1 50 ? -21.136 12.606 38.318 1.00 9.56 51 ILE B C 1
ATOM 4033 O O . ILE B 1 50 ? -19.997 13.078 38.272 1.00 9.23 51 ILE B O 1
ATOM 4038 N N . ALA B 1 51 ? -21.409 11.332 38.034 1.00 9.36 52 ALA B N 1
ATOM 4039 C CA . ALA B 1 51 ? -20.360 10.386 37.624 1.00 8.92 52 ALA B CA 1
ATOM 4040 C C . ALA B 1 51 ? -20.931 9.316 36.687 1.00 9.25 52 ALA B C 1
ATOM 4041 O O . ALA B 1 51 ? -22.137 9.277 36.472 1.00 10.15 52 ALA B O 1
ATOM 4043 N N . SER B 1 52 ? -20.072 8.444 36.154 1.00 9.93 53 SER B N 1
ATOM 4044 C CA . SER B 1 52 ? -20.512 7.436 35.168 1.00 10.68 53 SER B CA 1
ATOM 4045 C C . SER B 1 52 ? -21.022 6.128 35.773 1.00 10.96 53 SER B C 1
ATOM 4046 O O . SER B 1 52 ? -20.369 5.532 36.616 1.00 11.02 53 SER B O 1
ATOM 4049 N N . ALA B 1 53 ? -22.186 5.685 35.307 1.00 12.47 54 ALA B N 1
ATOM 4050 C CA . ALA B 1 53 ? -22.619 4.307 35.547 1.00 14.13 54 ALA B CA 1
ATOM 4051 C C . ALA B 1 53 ? -21.848 3.441 34.567 1.00 15.70 54 ALA B C 1
ATOM 4052 O O . ALA B 1 53 ? -21.786 3.754 33.375 1.00 15.64 54 ALA B O 1
ATOM 4054 N N . ASP B 1 54 ? -21.236 2.372 35.065 1.00 17.31 55 ASP B N 1
ATOM 4055 C CA . ASP B 1 54 ? -20.415 1.518 34.212 1.00 19.20 55 ASP B CA 1
ATOM 4056 C C . ASP B 1 54 ? -20.761 0.039 34.357 1.00 19.93 55 ASP B C 1
ATOM 4057 O O . ASP B 1 54 ? -19.962 -0.827 34.003 1.00 20.60 55 ASP B O 1
ATOM 4062 N N . SER B 1 55 ? -21.947 -0.238 34.882 1.00 20.75 56 SER B N 1
ATOM 4063 C CA . SER B 1 55 ? -22.407 -1.611 35.082 1.00 21.70 56 SER B CA 1
ATOM 4064 C C . SER B 1 55 ? -23.924 -1.637 35.078 1.00 22.55 56 SER B C 1
ATOM 4065 O O . SER B 1 55 ? -24.572 -0.605 35.275 1.00 22.49 56 SER B O 1
ATOM 4068 N N . GLU B 1 56 ? -24.493 -2.823 34.868 1.00 23.35 57 GLU B N 1
ATOM 4069 C CA . GLU B 1 56 ? -25.935 -3.002 34.970 1.00 24.69 57 GLU B CA 1
ATOM 4070 C C . GLU B 1 56 ? -26.462 -2.559 36.339 1.00 23.95 57 GLU B C 1
ATOM 4071 O O . GLU B 1 56 ? -27.502 -1.910 36.425 1.00 24.25 57 GLU B O 1
ATOM 4077 N N . ASP B 1 57 ? -25.731 -2.907 37.397 1.00 23.77 58 ASP B N 1
ATOM 4078 C CA . ASP B 1 57 ? -26.090 -2.522 38.767 1.00 23.78 58 ASP B CA 1
ATOM 4079 C C . ASP B 1 57 ? -26.214 -1.006 38.924 1.00 23.20 58 ASP B C 1
ATOM 4080 O O . ASP B 1 57 ? -27.161 -0.514 39.545 1.00 22.69 58 ASP B O 1
ATOM 4085 N N . ASP B 1 58 ? -25.252 -0.279 38.356 1.00 22.58 59 ASP B N 1
ATOM 4086 C CA . ASP B 1 58 ? -25.250 1.180 38.413 1.00 22.03 59 ASP B CA 1
ATOM 4087 C C . ASP B 1 58 ? -26.446 1.753 37.676 1.00 22.32 59 ASP B C 1
ATOM 4088 O O . ASP B 1 58 ? -27.121 2.651 38.179 1.00 21.65 59 ASP B O 1
ATOM 4093 N N . ARG B 1 59 ? -26.701 1.220 36.481 1.00 22.99 60 ARG B N 1
ATOM 4094 C CA . ARG B 1 59 ? -27.823 1.657 35.661 1.00 23.92 60 ARG B CA 1
ATOM 4095 C C . ARG B 1 59 ? -29.137 1.418 36.388 1.00 24.21 60 ARG B C 1
ATOM 4096 O O . ARG B 1 59 ? -29.998 2.303 36.422 1.00 24.14 60 ARG B O 1
ATOM 4104 N N . ARG B 1 60 ? -29.264 0.233 36.989 1.00 24.83 61 ARG B N 1
ATOM 4105 C CA . ARG B 1 60 ? -30.450 -0.165 37.749 1.00 26.26 61 ARG B CA 1
ATOM 4106 C C . ARG B 1 60 ? -30.695 0.755 38.947 1.00 25.73 61 ARG B C 1
ATOM 4107 O O . ARG B 1 60 ? -31.817 1.223 39.158 1.00 26.38 61 ARG B O 1
ATOM 4115 N N . ALA B 1 61 ? -29.637 1.024 39.712 1.00 24.91 62 ALA B N 1
ATOM 4116 C CA . ALA B 1 61 ? -29.704 1.921 40.861 1.00 24.45 62 ALA B CA 1
ATOM 4117 C C . ALA B 1 61 ? -30.082 3.332 40.446 1.00 24.11 62 ALA B C 1
ATOM 4118 O O . ALA B 1 61 ? -30.870 3.990 41.117 1.00 23.83 62 ALA B O 1
ATOM 4120 N N . SER B 1 62 ? -29.508 3.787 39.336 1.00 23.90 63 SER B N 1
ATOM 4121 C CA . SER B 1 62 ? -29.749 5.126 38.823 1.00 24.41 63 SER B CA 1
ATOM 4122 C C . SER B 1 62 ? -31.178 5.284 38.290 1.00 25.18 63 SER B C 1
ATOM 4123 O O . SER B 1 62 ? -31.815 6.315 38.513 1.00 25.16 63 SER B O 1
ATOM 4126 N N . ALA B 1 63 ? -31.679 4.253 37.612 1.00 26.11 64 ALA B N 1
ATOM 4127 C CA . ALA B 1 63 ? -33.042 4.259 37.061 1.00 27.37 64 ALA B CA 1
ATOM 4128 C C . ALA B 1 63 ? -34.130 4.263 38.143 1.00 28.34 64 ALA B C 1
ATOM 4129 O O . ALA B 1 63 ? -35.204 4.841 37.951 1.00 28.72 64 ALA B O 1
ATOM 4131 N N . LEU B 1 64 ? -33.850 3.612 39.269 1.00 29.20 65 LEU B N 1
ATOM 4132 C CA . LEU B 1 64 ? -34.783 3.563 40.399 1.00 30.39 65 LEU B CA 1
ATOM 4133 C C . LEU B 1 64 ? -34.729 4.837 41.236 1.00 30.73 65 LEU B C 1
ATOM 4134 O O . LEU B 1 64 ? -35.697 5.183 41.922 1.00 31.17 65 LEU B O 1
ATOM 4139 N N . ASN B 1 65 ? -33.590 5.525 41.176 1.00 30.55 66 ASN B N 1
ATOM 4140 C CA . ASN B 1 65 ? -33.364 6.746 41.946 1.00 30.87 66 ASN B CA 1
ATOM 4141 C C . ASN B 1 65 ? -32.865 7.885 41.049 1.00 30.58 66 ASN B C 1
ATOM 4142 O O . ASN B 1 65 ? -31.700 8.275 41.140 1.00 29.85 66 ASN B O 1
ATOM 4147 N N . PRO B 1 66 ? -33.741 8.424 40.173 1.00 31.02 67 PRO B N 1
ATOM 4148 C CA . PRO B 1 66 ? -33.283 9.432 39.214 1.00 31.08 67 PRO B CA 1
ATOM 4149 C C . PRO B 1 66 ? -32.861 10.745 39.868 1.00 31.15 67 PRO B C 1
ATOM 4150 O O . PRO B 1 66 ? -32.079 11.498 39.283 1.00 31.29 67 PRO B O 1
ATOM 4154 N N . ASP B 1 67 ? -33.374 10.994 41.073 1.00 31.75 68 ASP B N 1
ATOM 4155 C CA . ASP B 1 67 ? -32.959 12.121 41.907 1.00 31.81 68 ASP B CA 1
ATOM 4156 C C . ASP B 1 67 ? -31.554 11.897 42.483 1.00 31.01 68 ASP B C 1
ATOM 4157 O O . ASP B 1 67 ? -30.915 12.831 42.976 1.00 31.11 68 ASP B O 1
ATOM 4162 N N . GLY B 1 68 ? -31.080 10.656 42.413 1.00 30.08 69 GLY B N 1
ATOM 4163 C CA . GLY B 1 68 ? -29.737 10.310 42.865 1.00 29.07 69 GLY B CA 1
ATOM 4164 C C . GLY B 1 68 ? -29.736 9.205 43.907 1.00 28.66 69 GLY B C 1
ATOM 4165 O O . GLY B 1 68 ? -30.737 8.980 44.596 1.00 28.84 69 GLY B O 1
ATOM 4166 N N . VAL B 1 69 ? -28.610 8.513 44.009 1.00 27.81 70 VAL B N 1
ATOM 4167 C CA . VAL B 1 69 ? -28.432 7.472 45.010 1.00 28.06 70 VAL B CA 1
ATOM 4168 C C . VAL B 1 69 ? -27.760 8.068 46.244 1.00 28.17 70 VAL B C 1
ATOM 4169 O O . VAL B 1 69 ? -26.755 8.776 46.134 1.00 27.19 70 VAL B O 1
ATOM 4173 N N . THR B 1 70 ? -28.334 7.797 47.414 1.00 28.85 71 THR B N 1
ATOM 4174 C CA . THR B 1 70 ? -27.712 8.161 48.683 1.00 29.63 71 THR B CA 1
ATOM 4175 C C . THR B 1 70 ? -26.511 7.248 48.897 1.00 30.40 71 THR B C 1
ATOM 4176 O O . THR B 1 70 ? -26.637 6.025 48.914 1.00 30.34 71 THR B O 1
ATOM 4180 N N . MET B 1 71 ? -25.335 7.848 49.020 1.00 31.53 72 MET B N 1
ATOM 4181 C CA . MET B 1 71 ? -24.102 7.067 49.049 1.00 32.69 72 MET B CA 1
ATOM 4182 C C . MET B 1 71 ? -23.318 7.343 50.315 1.00 33.45 72 MET B C 1
ATOM 4183 O O . MET B 1 71 ? -23.265 8.485 50.802 1.00 33.66 72 MET B O 1
ATOM 4188 N N . GLU B 1 72 ? -22.736 6.273 50.855 1.00 34.30 73 GLU B N 1
ATOM 4189 C CA . GLU B 1 72 ? -21.975 6.324 52.095 1.00 35.31 73 GLU B CA 1
ATOM 4190 C C . GLU B 1 72 ? -20.479 6.403 51.811 1.00 35.28 73 GLU B C 1
ATOM 4191 O O . GLU B 1 72 ? -19.918 5.559 51.094 1.00 35.03 73 GLU B O 1
ATOM 4197 N N . LEU B 1 73 ? -19.851 7.428 52.378 1.00 35.81 74 LEU B N 1
ATOM 4198 C CA . LEU B 1 73 ? -18.409 7.638 52.258 1.00 35.98 74 LEU B CA 1
ATOM 4199 C C . LEU B 1 73 ? -17.704 6.851 53.359 1.00 36.71 74 LEU B C 1
ATOM 4200 O O . LEU B 1 73 ? -18.349 6.448 54.334 1.00 37.19 74 LEU B O 1
ATOM 4205 N N . HIS B 1 74 ? -16.395 6.621 53.209 1.00 37.06 75 HIS B N 1
ATOM 4206 C CA . HIS B 1 74 ? -15.598 6.025 54.295 1.00 37.78 75 HIS B CA 1
ATOM 4207 C C . HIS B 1 74 ? -15.659 6.905 55.547 1.00 38.13 75 HIS B C 1
ATOM 4208 O O . HIS B 1 74 ? -15.675 6.398 56.675 1.00 38.77 75 HIS B O 1
ATOM 4215 N N . SER B 1 75 ? -15.705 8.220 55.337 1.00 38.07 76 SER B N 1
ATOM 4216 C CA . SER B 1 75 ? -15.821 9.190 56.429 1.00 38.34 76 SER B CA 1
ATOM 4217 C C . SER B 1 75 ? -17.220 9.189 57.042 1.00 38.54 76 SER B C 1
ATOM 4218 O O . SER B 1 75 ? -17.563 10.087 57.814 1.00 39.08 76 SER B O 1
ATOM 4221 N N . GLY B 1 76 ? -18.031 8.201 56.663 1.00 38.46 77 GLY B N 1
ATOM 4222 C CA . GLY B 1 76 ? -19.395 8.053 57.183 1.00 38.28 77 GLY B CA 1
ATOM 4223 C C . GLY B 1 76 ? -20.387 9.022 56.565 1.00 37.64 77 GLY B C 1
ATOM 4224 O O . GLY B 1 76 ? -21.602 8.799 56.612 1.00 38.14 77 GLY B O 1
ATOM 4225 N N . ARG B 1 77 ? -19.865 10.093 55.970 1.00 36.63 78 ARG B N 1
ATOM 4226 C CA . ARG B 1 77 ? -20.681 11.189 55.451 1.00 35.74 78 ARG B CA 1
ATOM 4227 C C . ARG B 1 77 ? -21.539 10.746 54.267 1.00 34.60 78 ARG B C 1
ATOM 4228 O O . ARG B 1 77 ? -21.271 9.702 53.646 1.00 34.45 78 ARG B O 1
ATOM 4236 N N . GLU B 1 78 ? -22.574 11.532 53.965 1.00 33.41 79 GLU B N 1
ATOM 4237 C CA . GLU B 1 78 ? -23.532 11.156 52.922 1.00 31.88 79 GLU B CA 1
ATOM 4238 C C . GLU B 1 78 ? -23.851 12.250 51.904 1.00 29.84 79 GLU B C 1
ATOM 4239 O O . GLU B 1 78 ? -24.014 13.427 52.239 1.00 29.91 79 GLU B O 1
ATOM 4245 N N . ILE B 1 79 ? -23.912 11.824 50.649 1.00 27.54 80 ILE B N 1
ATOM 4246 C CA . ILE B 1 79 ? -24.172 12.693 49.511 1.00 25.06 80 ILE B CA 1
ATOM 4247 C C . ILE B 1 79 ? -25.129 11.975 48.561 1.00 23.97 80 ILE B C 1
ATOM 4248 O O . ILE B 1 79 ? -25.417 10.788 48.741 1.00 24.21 80 ILE B O 1
ATOM 4253 N N . LEU B 1 80 ? -25.621 12.695 47.561 1.00 21.96 81 LEU B N 1
ATOM 4254 C CA . LEU B 1 80 ? -26.347 12.078 46.461 1.00 20.86 81 LEU B CA 1
ATOM 4255 C C . LEU B 1 80 ? -25.404 11.907 45.284 1.00 19.61 81 LEU B C 1
ATOM 4256 O O . LEU B 1 80 ? -24.692 12.839 44.915 1.00 18.16 81 LEU B O 1
ATOM 4261 N N . VAL B 1 81 ? -25.390 10.707 44.713 1.00 18.88 82 VAL B N 1
ATOM 4262 C CA . VAL B 1 81 ? -24.612 10.447 43.505 1.00 18.16 82 VAL B CA 1
ATOM 4263 C C . VAL B 1 81 ? -25.564 10.216 42.342 1.00 17.90 82 VAL B C 1
ATOM 4264 O O . VAL B 1 81 ? -26.510 9.413 42.437 1.00 18.34 82 VAL B O 1
ATOM 4268 N N . ARG B 1 82 ? -25.339 10.959 41.268 1.00 17.45 83 ARG B N 1
ATOM 4269 C CA . ARG B 1 82 ? -26.149 10.832 40.076 1.00 18.30 83 ARG B CA 1
ATOM 4270 C C . ARG B 1 82 ? -25.329 10.199 38.954 1.00 17.23 83 ARG B C 1
ATOM 4271 O O . ARG B 1 82 ? -24.506 10.859 38.301 1.00 16.62 83 ARG B O 1
ATOM 4279 N N . LEU B 1 83 ? -25.561 8.907 38.742 1.00 16.53 84 LEU B N 1
ATOM 4280 C CA . LEU B 1 83 ? -24.788 8.144 37.766 1.00 15.54 84 LEU B CA 1
ATOM 4281 C C . LEU B 1 83 ? -25.418 8.229 36.386 1.00 15.81 84 LEU B C 1
ATOM 4282 O O . LEU B 1 83 ? -26.604 7.923 36.212 1.00 15.89 84 LEU B O 1
ATOM 4287 N N . ILE B 1 84 ? -24.622 8.676 35.416 1.00 14.75 85 ILE B N 1
ATOM 4288 C CA . ILE B 1 84 ? -25.067 8.827 34.030 1.00 15.00 85 ILE B CA 1
ATOM 4289 C C . ILE B 1 84 ? -25.213 7.458 33.384 1.00 15.67 85 ILE B C 1
ATOM 4290 O O . ILE B 1 84 ? -24.268 6.669 33.352 1.00 14.01 85 ILE B O 1
ATOM 4295 N N . ARG B 1 85 ? -26.404 7.184 32.870 1.00 17.00 86 ARG B N 1
ATOM 4296 C CA . ARG B 1 85 ? -26.688 5.864 32.312 1.00 19.05 86 ARG B CA 1
ATOM 4297 C C . ARG B 1 85 ? -26.296 5.787 30.837 1.00 19.66 86 ARG B C 1
ATOM 4298 O O . ARG B 1 85 ? -27.156 5.662 29.958 1.00 20.57 86 ARG B O 1
ATOM 4306 N N . HIS B 1 86 ? -24.991 5.866 30.582 1.00 19.59 87 HIS B N 1
ATOM 4307 C CA . HIS B 1 86 ? -24.438 5.745 29.236 1.00 20.39 87 HIS B CA 1
ATOM 4308 C C . HIS B 1 86 ? -25.020 4.499 28.581 1.00 21.97 87 HIS B C 1
ATOM 4309 O O . HIS B 1 86 ? -25.005 3.421 29.178 1.00 22.25 87 HIS B O 1
ATOM 4316 N N . ASP B 1 87 ? -25.542 4.656 27.367 1.00 23.92 88 ASP B N 1
ATOM 4317 C CA . ASP B 1 87 ? -26.238 3.555 26.702 1.00 26.31 88 ASP B CA 1
ATOM 4318 C C . ASP B 1 87 ? -25.320 2.349 26.550 1.00 27.26 88 ASP B C 1
ATOM 4319 O O . ASP B 1 87 ? -24.276 2.445 25.902 1.00 26.96 88 ASP B O 1
ATOM 4324 N N . PRO B 1 88 ? -25.717 1.207 27.143 1.00 28.92 89 PRO B N 1
ATOM 4325 C CA . PRO B 1 88 ? -24.883 -0.004 27.179 1.00 30.05 89 PRO B CA 1
ATOM 4326 C C . PRO B 1 88 ? -24.628 -0.633 25.805 1.00 31.25 89 PRO B C 1
ATOM 4327 O O . PRO B 1 88 ? -23.621 -1.329 25.625 1.00 31.72 89 PRO B O 1
ATOM 4331 N N . ALA B 1 89 ? -25.531 -0.395 24.854 1.00 32.28 90 ALA B N 1
ATOM 4332 C CA . ALA B 1 89 ? -25.357 -0.890 23.485 1.00 33.18 90 ALA B CA 1
ATOM 4333 C C . ALA B 1 89 ? -24.380 -0.034 22.675 1.00 33.11 90 ALA B C 1
ATOM 4334 O O . ALA B 1 89 ? -23.711 -0.535 21.772 1.00 33.81 90 ALA B O 1
ATOM 4336 N N . VAL B 1 90 ? -24.298 1.255 23.003 1.00 32.87 91 VAL B N 1
ATOM 4337 C CA . VAL B 1 90 ? -23.386 2.174 22.324 1.00 32.40 91 VAL B CA 1
ATOM 4338 C C . VAL B 1 90 ? -22.053 2.238 23.059 1.00 32.16 91 VAL B C 1
ATOM 4339 O O . VAL B 1 90 ? -20.988 2.133 22.443 1.00 32.37 91 VAL B O 1
ATOM 4343 N N . PHE B 1 91 ? -22.125 2.421 24.375 1.00 31.52 92 PHE B N 1
ATOM 4344 C CA . PHE B 1 91 ? -20.941 2.442 25.230 1.00 31.00 92 PHE B CA 1
ATOM 4345 C C . PHE B 1 91 ? -20.904 1.111 25.976 1.00 31.05 92 PHE B C 1
ATOM 4346 O O . PHE B 1 91 ? -21.440 0.977 27.078 1.00 31.44 92 PHE B O 1
ATOM 4354 N N . ARG B 1 92 ? -20.296 0.115 25.333 1.00 30.94 93 ARG B N 1
ATOM 4355 C CA . ARG B 1 92 ? -20.331 -1.265 25.806 1.00 30.76 93 ARG B CA 1
ATOM 4356 C C . ARG B 1 92 ? -19.452 -1.438 27.034 1.00 29.55 93 ARG B C 1
ATOM 4357 O O . ARG B 1 92 ? -19.764 -2.221 27.941 1.00 29.57 93 ARG B O 1
ATOM 4365 N N . ASN B 1 93 ? -18.356 -0.694 27.052 1.00 27.88 94 ASN B N 1
ATOM 4366 C CA . ASN B 1 93 ? -17.395 -0.774 28.134 1.00 26.62 94 ASN B CA 1
ATOM 4367 C C . ASN B 1 93 ? -16.976 0.640 28.502 1.00 25.12 94 ASN B C 1
ATOM 4368 O O . ASN B 1 93 ? -16.085 1.218 27.871 1.00 24.72 94 ASN B O 1
ATOM 4373 N N . VAL B 1 94 ? -17.642 1.183 29.521 1.00 24.11 95 VAL B N 1
ATOM 4374 C CA . VAL B 1 94 ? -17.361 2.521 30.031 1.00 23.39 95 VAL B CA 1
ATOM 4375 C C . VAL B 1 94 ? -16.161 2.511 30.967 1.00 23.15 95 VAL B C 1
ATOM 4376 O O . VAL B 1 94 ? -15.423 3.500 31.039 1.00 22.56 95 VAL B O 1
ATOM 4380 N N . GLN B 1 95 ? -15.957 1.383 31.650 1.00 23.14 96 GLN B N 1
ATOM 4381 C CA . GLN B 1 95 ? -14.879 1.216 32.628 1.00 23.88 96 GLN B CA 1
ATOM 4382 C C . GLN B 1 95 ? -13.518 1.620 32.089 1.00 23.68 96 GLN B C 1
ATOM 4383 O O . GLN B 1 95 ? -12.717 2.241 32.788 1.00 23.77 96 GLN B O 1
ATOM 4389 N N . ASN B 1 96 ? -13.262 1.246 30.844 1.00 23.58 97 ASN B N 1
ATOM 4390 C CA . ASN B 1 96 ? -11.950 1.386 30.253 1.00 24.03 97 ASN B CA 1
ATOM 4391 C C . ASN B 1 96 ? -12.038 2.108 28.915 1.00 23.53 97 ASN B C 1
ATOM 4392 O O . ASN B 1 96 ? -12.440 1.518 27.915 1.00 24.06 97 ASN B O 1
ATOM 4397 N N . PHE B 1 97 ? -11.695 3.391 28.897 1.00 21.75 98 PHE B N 1
ATOM 4398 C CA . PHE B 1 97 ? -11.637 4.112 27.633 1.00 21.28 98 PHE B CA 1
ATOM 4399 C C . PHE B 1 97 ? -10.210 4.259 27.176 1.00 19.85 98 PHE B C 1
ATOM 4400 O O . PHE B 1 97 ? -9.367 4.718 27.936 1.00 19.08 98 PHE B O 1
ATOM 4408 N N . MET B 1 98 ? -9.954 3.859 25.932 1.00 19.03 99 MET B N 1
ATOM 4409 C CA . MET B 1 98 ? -8.600 3.780 25.394 1.00 18.12 99 MET B CA 1
ATOM 4410 C C . MET B 1 98 ? -7.859 5.111 25.398 1.00 16.14 99 MET B C 1
ATOM 4411 O O . MET B 1 98 ? -6.694 5.155 25.772 1.00 15.43 99 MET B O 1
ATOM 4416 N N . THR B 1 99 ? -8.519 6.179 24.954 1.00 14.74 100 THR B N 1
ATOM 4417 C CA . THR B 1 99 ? -7.859 7.482 24.910 1.00 13.36 100 THR B CA 1
ATOM 4418 C C . THR B 1 99 ? -7.420 7.921 26.306 1.00 12.70 100 THR B C 1
ATOM 4419 O O . THR B 1 99 ? -6.327 8.455 26.477 1.00 11.86 100 THR B O 1
ATOM 4423 N N . ALA B 1 100 ? -8.274 7.695 27.301 1.00 12.13 101 ALA B N 1
ATOM 4424 C CA . ALA B 1 100 ? -7.934 8.035 28.670 1.00 12.04 101 ALA B CA 1
ATOM 4425 C C . ALA B 1 100 ? -6.728 7.221 29.138 1.00 12.02 101 ALA B C 1
ATOM 4426 O O . ALA B 1 100 ? -5.862 7.737 29.845 1.00 11.36 101 ALA B O 1
ATOM 4428 N N . ASN B 1 101 ? -6.669 5.947 28.751 1.00 11.71 102 ASN B N 1
ATOM 4429 C CA . ASN B 1 101 ? -5.528 5.103 29.125 1.00 12.39 102 ASN B CA 1
ATOM 4430 C C . ASN B 1 101 ? -4.235 5.562 28.474 1.00 12.58 102 ASN B C 1
ATOM 4431 O O . ASN B 1 101 ? -3.165 5.461 29.076 1.00 12.29 102 ASN B O 1
ATOM 4436 N N . LEU B 1 102 ? -4.333 6.066 27.245 1.00 12.57 103 LEU B N 1
ATOM 4437 C CA . LEU B 1 102 ? -3.154 6.635 26.588 1.00 12.34 103 LEU B CA 1
ATOM 4438 C C . LEU B 1 102 ? -2.710 7.895 27.319 1.00 11.56 103 LEU B C 1
ATOM 4439 O O . LEU B 1 102 ? -1.513 8.111 27.504 1.00 10.71 103 LEU B O 1
ATOM 4444 N N . MET B 1 103 ? -3.670 8.719 27.738 1.00 10.69 104 MET B N 1
ATOM 4445 C CA . MET B 1 103 ? -3.333 9.934 28.461 1.00 10.10 104 MET B CA 1
ATOM 4446 C C . MET B 1 103 ? -2.709 9.579 29.813 1.00 10.23 104 MET B C 1
ATOM 4447 O O . MET B 1 103 ? -1.783 10.240 30.246 1.00 8.95 104 MET B O 1
ATOM 4452 N N . TRP B 1 104 ? -3.197 8.520 30.459 1.00 9.78 105 TRP B N 1
ATOM 4453 C CA . TRP B 1 104 ? -2.577 8.071 31.720 1.00 10.08 105 TRP B CA 1
ATOM 4454 C C . TRP B 1 104 ? -1.090 7.760 31.525 1.00 9.92 105 TRP B C 1
ATOM 4455 O O . TRP B 1 104 ? -0.244 8.269 32.260 1.00 9.75 105 TRP B O 1
ATOM 4466 N N . ALA B 1 105 ? -0.774 6.958 30.511 1.00 9.42 106 ALA B N 1
ATOM 4467 C CA . ALA B 1 105 ? 0.601 6.586 30.234 1.00 8.69 106 ALA B CA 1
ATOM 4468 C C . ALA B 1 105 ? 1.443 7.814 29.836 1.00 8.10 106 ALA B C 1
ATOM 4469 O O . ALA B 1 105 ? 2.588 7.970 30.287 1.00 8.66 106 ALA B O 1
ATOM 4471 N N . ALA B 1 106 ? 0.879 8.695 29.021 1.00 7.21 107 ALA B N 1
ATOM 4472 C CA . ALA B 1 106 ? 1.609 9.912 28.615 1.00 7.13 107 ALA B CA 1
ATOM 4473 C C . ALA B 1 106 ? 1.908 10.794 29.817 1.00 7.44 107 ALA B C 1
ATOM 4474 O O . ALA B 1 106 ? 3.068 11.168 30.045 1.00 7.43 107 ALA B O 1
ATOM 4476 N N . ASN B 1 107 ? 0.876 11.078 30.611 1.00 6.29 108 ASN B N 1
ATOM 4477 C CA . ASN B 1 107 ? 1.008 12.059 31.700 1.00 6.49 108 ASN B CA 1
ATOM 4478 C C . ASN B 1 107 ? 1.781 11.558 32.897 1.00 6.11 108 ASN B C 1
ATOM 4479 O O . ASN B 1 107 ? 2.274 12.358 33.687 1.00 6.95 108 ASN B O 1
ATOM 4484 N N . ASN B 1 108 ? 1.889 10.237 33.029 1.00 5.03 109 ASN B N 1
ATOM 4485 C CA . ASN B 1 108 ? 2.701 9.643 34.081 1.00 4.72 109 ASN B CA 1
ATOM 4486 C C . ASN B 1 108 ? 4.037 9.081 33.586 1.00 5.37 109 ASN B C 1
ATOM 4487 O O . ASN B 1 108 ? 4.751 8.414 34.330 1.00 5.58 109 ASN B O 1
ATOM 4492 N N . TYR B 1 109 ? 4.375 9.417 32.345 1.00 5.58 110 TYR B N 1
ATOM 4493 C CA . TYR B 1 109 ? 5.729 9.214 31.777 1.00 6.13 110 TYR B CA 1
ATOM 4494 C C . TYR B 1 109 ? 6.137 7.764 31.553 1.00 6.81 110 TYR B C 1
ATOM 4495 O O . TYR B 1 109 ? 7.320 7.445 31.610 1.00 8.90 110 TYR B O 1
ATOM 4504 N N . GLY B 1 110 ? 5.191 6.893 31.223 1.00 6.10 111 GLY B N 1
ATOM 4505 C CA . GLY B 1 110 ? 5.505 5.458 31.194 1.00 5.46 111 GLY B CA 1
ATOM 4506 C C . GLY B 1 110 ? 6.152 4.869 29.943 1.00 6.38 111 GLY B C 1
ATOM 4507 O O . GLY B 1 110 ? 6.444 3.672 29.919 1.00 7.21 111 GLY B O 1
ATOM 4508 N N . TRP B 1 111 ? 6.383 5.687 28.921 1.00 5.73 112 TRP B N 1
ATOM 4509 C CA . TRP B 1 111 ? 6.983 5.199 27.670 1.00 6.25 112 TRP B CA 1
ATOM 4510 C C . TRP B 1 111 ? 8.468 5.544 27.525 1.00 6.13 112 TRP B C 1
ATOM 4511 O O . TRP B 1 111 ? 8.892 6.662 27.856 1.00 6.71 112 TRP B O 1
ATOM 4522 N N . ASP B 1 112 ? 9.235 4.614 26.947 1.00 6.30 113 ASP B N 1
ATOM 4523 C CA . ASP B 1 112 ? 10.667 4.853 26.717 1.00 6.19 113 ASP B CA 1
ATOM 4524 C C . ASP B 1 112 ? 11.017 5.560 25.399 1.00 5.88 113 ASP B C 1
ATOM 4525 O O . ASP B 1 112 ? 12.171 5.908 25.200 1.00 6.01 113 ASP B O 1
ATOM 4530 N N . ARG B 1 113 ? 10.035 5.717 24.514 1.00 6.08 114 ARG B N 1
ATOM 4531 C CA . ARG B 1 113 ? 10.198 6.361 23.195 1.00 6.08 114 ARG B CA 1
ATOM 4532 C C . ARG B 1 113 ? 11.003 5.499 22.200 1.00 6.39 114 ARG B C 1
ATOM 4533 O O . ARG B 1 113 ? 10.576 5.344 21.068 1.00 7.02 114 ARG B O 1
ATOM 4541 N N . TRP B 1 114 ? 12.133 4.930 22.627 1.00 6.83 115 TRP B N 1
ATOM 4542 C CA . TRP B 1 114 ? 12.915 4.059 21.724 1.00 7.42 115 TRP B CA 1
ATOM 4543 C C . TRP B 1 114 ? 12.105 2.862 21.237 1.00 8.03 115 TRP B C 1
ATOM 4544 O O . TRP B 1 114 ? 12.168 2.503 20.054 1.00 8.33 115 TRP B O 1
ATOM 4555 N N . THR B 1 115 ? 11.338 2.250 22.135 1.00 7.82 116 THR B N 1
ATOM 4556 C CA . THR B 1 115 ? 10.606 1.029 21.759 1.00 9.17 116 THR B CA 1
ATOM 4557 C C . THR B 1 115 ? 9.087 1.120 21.838 1.00 9.25 116 THR B C 1
ATOM 4558 O O . THR B 1 115 ? 8.404 0.341 21.166 1.00 9.72 116 THR B O 1
ATOM 4562 N N . GLN B 1 116 ? 8.576 2.050 22.653 1.00 8.99 117 GLN B N 1
ATOM 4563 C CA . GLN B 1 116 ? 7.144 2.277 22.845 1.00 9.13 117 GLN B CA 1
ATOM 4564 C C . GLN B 1 116 ? 6.941 3.786 22.957 1.00 7.65 117 GLN B C 1
ATOM 4565 O O . GLN B 1 116 ? 7.834 4.491 23.427 1.00 7.64 117 GLN B O 1
ATOM 4571 N N . PRO B 1 117 ? 5.771 4.291 22.556 1.00 7.48 118 PRO B N 1
ATOM 4572 C CA . PRO B 1 117 ? 4.639 3.580 21.942 1.00 7.54 118 PRO B CA 1
ATOM 4573 C C . PRO B 1 117 ? 4.735 3.580 20.406 1.00 8.33 118 PRO B C 1
ATOM 4574 O O . PRO B 1 117 ? 5.591 4.243 19.826 1.00 7.71 118 PRO B O 1
ATOM 4578 N N . SER B 1 118 ? 3.816 2.868 19.764 1.00 8.47 119 SER B N 1
ATOM 4579 C CA . SER B 1 118 ? 3.694 2.880 18.314 1.00 9.12 119 SER B CA 1
ATOM 4580 C C . SER B 1 118 ? 2.216 2.890 18.033 1.00 9.17 119 SER B C 1
ATOM 4581 O O . SER B 1 118 ? 1.539 1.855 18.152 1.00 10.20 119 SER B O 1
ATOM 4584 N N . PHE B 1 119 ? 1.705 4.069 17.685 1.00 9.27 120 PHE B N 1
ATOM 4585 C CA . PHE B 1 119 ? 0.264 4.241 17.526 1.00 9.17 120 PHE B CA 1
ATOM 4586 C C . PHE B 1 119 ? -0.215 3.725 16.187 1.00 9.99 120 PHE B C 1
ATOM 4587 O O . PHE B 1 119 ? 0.343 4.053 15.138 1.00 9.92 120 PHE B O 1
ATOM 4595 N N . GLY B 1 120 ? -1.240 2.883 16.240 1.00 10.80 121 GLY B N 1
ATOM 4596 C CA . GLY B 1 120 ? -1.849 2.344 15.035 1.00 11.71 121 GLY B CA 1
ATOM 4597 C C . GLY B 1 120 ? -3.276 2.822 14.873 1.00 12.12 121 GLY B C 1
ATOM 4598 O O . GLY B 1 120 ? -3.664 3.863 15.407 1.00 12.14 121 GLY B O 1
ATOM 4599 N N . SER B 1 121 ? -4.064 2.057 14.123 1.00 13.17 122 SER B N 1
ATOM 4600 C CA . SER B 1 121 ? -5.462 2.420 13.879 1.00 14.18 122 SER B CA 1
ATOM 4601 C C . SER B 1 121 ? -6.300 2.423 15.156 1.00 13.66 122 SER B C 1
ATOM 4602 O O . SER B 1 121 ? -7.296 3.155 15.227 1.00 14.19 122 SER B O 1
ATOM 4605 N N . ASP B 1 122 ? -5.901 1.617 16.145 1.00 14.39 123 ASP B N 1
ATOM 4606 C CA . ASP B 1 122 ? -6.573 1.559 17.447 1.00 14.53 123 ASP B CA 1
ATOM 4607 C C . ASP B 1 122 ? -6.668 2.954 18.077 1.00 13.53 123 ASP B C 1
ATOM 4608 O O . ASP B 1 122 ? -7.687 3.295 18.672 1.00 13.07 123 ASP B O 1
ATOM 4613 N N . ALA B 1 123 ? -5.615 3.753 17.933 1.00 12.33 124 ALA B N 1
ATOM 4614 C CA . ALA B 1 123 ? -5.604 5.112 18.505 1.00 12.14 124 ALA B CA 1
ATOM 4615 C C . ALA B 1 123 ? -6.607 6.034 17.827 1.00 12.19 124 ALA B C 1
ATOM 4616 O O . ALA B 1 123 ? -7.193 6.907 18.483 1.00 12.07 124 ALA B O 1
ATOM 4618 N N . ARG B 1 124 ? -6.805 5.845 16.521 1.00 12.99 125 ARG B N 1
ATOM 4619 C CA . ARG B 1 124 ? -7.777 6.616 15.743 1.00 13.53 125 ARG B CA 1
ATOM 4620 C C . ARG B 1 124 ? -9.195 6.262 16.191 1.00 13.91 125 ARG B C 1
ATOM 4621 O O . ARG B 1 124 ? -10.038 7.150 16.414 1.00 13.54 125 ARG B O 1
ATOM 4629 N N . GLU B 1 125 ? -9.443 4.958 16.320 1.00 14.27 126 GLU B N 1
ATOM 4630 C CA . GLU B 1 125 ? -10.755 4.448 16.758 1.00 14.85 126 GLU B CA 1
ATOM 4631 C C . GLU B 1 125 ? -11.054 4.898 18.176 1.00 13.41 126 GLU B C 1
ATOM 4632 O O . GLU B 1 125 ? -12.188 5.284 18.483 1.00 13.15 126 GLU B O 1
ATOM 4638 N N . GLY B 1 126 ? -10.031 4.839 19.030 1.00 12.32 127 GLY B N 1
ATOM 4639 C CA . GLY B 1 126 ? -10.143 5.261 20.413 1.00 11.63 127 GLY B CA 1
ATOM 4640 C C . GLY B 1 126 ? -10.499 6.736 20.512 1.00 11.05 127 GLY B C 1
ATOM 4641 O O . GLY B 1 126 ? -11.333 7.121 21.330 1.00 11.12 127 GLY B O 1
ATOM 4642 N N . TRP B 1 127 ? -9.863 7.563 19.679 1.00 10.47 128 TRP B N 1
ATOM 4643 C CA . TRP B 1 127 ? -10.149 9.000 19.666 1.00 10.11 128 TRP B CA 1
ATOM 4644 C C . TRP B 1 127 ? -11.594 9.291 19.267 1.00 10.61 128 TRP B C 1
ATOM 4645 O O . TRP B 1 127 ? -12.236 10.176 19.860 1.00 11.15 128 TRP B O 1
ATOM 4656 N N . ALA B 1 128 ? -12.107 8.555 18.277 1.00 11.18 129 ALA B N 1
ATOM 4657 C CA . ALA B 1 128 ? -13.529 8.686 17.898 1.00 11.51 129 ALA B CA 1
ATOM 4658 C C . ALA B 1 128 ? -14.444 8.330 19.073 1.00 12.05 129 ALA B C 1
ATOM 4659 O O . ALA B 1 128 ? -15.411 9.059 19.352 1.00 12.33 129 ALA B O 1
ATOM 4661 N N . ASP B 1 129 ? -14.136 7.228 19.759 1.00 12.70 130 ASP B N 1
ATOM 4662 C CA . ASP B 1 129 ? -14.890 6.806 20.947 1.00 13.50 130 ASP B CA 1
ATOM 4663 C C . ASP B 1 129 ? -14.808 7.848 22.063 1.00 13.05 130 ASP B C 1
ATOM 4664 O O . ASP B 1 129 ? -15.816 8.149 22.695 1.00 13.00 130 ASP B O 1
ATOM 4669 N N . PHE B 1 130 ? -13.613 8.404 22.279 1.00 13.01 131 PHE B N 1
ATOM 4670 C CA . PHE B 1 130 ? -13.404 9.516 23.230 1.00 13.41 131 PHE B CA 1
ATOM 4671 C C . PHE B 1 130 ? -14.412 10.625 22.987 1.00 13.36 131 PHE B C 1
ATOM 4672 O O . PHE B 1 130 ? -15.085 11.079 23.924 1.00 13.06 131 PHE B O 1
ATOM 4680 N N . GLY B 1 131 ? -14.506 11.053 21.726 1.00 12.54 132 GLY B N 1
ATOM 4681 C CA . GLY B 1 131 ? -15.443 12.088 21.312 1.00 12.67 132 GLY B CA 1
ATOM 4682 C C . GLY B 1 131 ? -16.877 11.762 21.677 1.00 12.26 132 GLY B C 1
ATOM 4683 O O . GLY B 1 131 ? -17.601 12.633 22.176 1.00 12.49 132 GLY B O 1
ATOM 4684 N N . ARG B 1 132 ? -17.291 10.519 21.423 1.00 11.97 133 ARG B N 1
ATOM 4685 C CA . ARG B 1 132 ? -18.663 10.091 21.725 1.00 12.96 133 ARG B CA 1
ATOM 4686 C C . ARG B 1 132 ? -18.944 10.101 23.219 1.00 12.17 133 ARG B C 1
ATOM 4687 O O . ARG B 1 132 ? -19.990 10.602 23.659 1.00 12.40 133 ARG B O 1
ATOM 4695 N N . PHE B 1 133 ? -17.999 9.578 23.995 1.00 11.41 134 PHE B N 1
ATOM 4696 C CA . PHE B 1 133 ? -18.134 9.550 25.446 1.00 11.12 134 PHE B CA 1
ATOM 4697 C C . PHE B 1 133 ? -18.152 10.978 26.017 1.00 10.57 134 PHE B C 1
ATOM 4698 O O . PHE B 1 133 ? -19.012 11.304 26.836 1.00 10.11 134 PHE B O 1
ATOM 4706 N N . THR B 1 134 ? -17.226 11.822 25.552 1.00 9.51 135 THR B N 1
ATOM 4707 C CA . THR B 1 134 ? -17.150 13.211 26.000 1.00 9.73 135 THR B CA 1
ATOM 4708 C C . THR B 1 134 ? -18.480 13.917 25.762 1.00 10.18 135 THR B C 1
ATOM 4709 O O . THR B 1 134 ? -18.979 14.619 26.645 1.00 9.99 135 THR B O 1
ATOM 4713 N N . ARG B 1 135 ? -19.045 13.722 24.574 1.00 10.68 136 ARG B N 1
ATOM 4714 C CA . ARG B 1 135 ? -20.323 14.332 24.246 1.00 11.63 136 ARG B CA 1
ATOM 4715 C C . ARG B 1 135 ? -21.446 13.806 25.136 1.00 11.91 136 ARG B C 1
ATOM 4716 O O . ARG B 1 135 ? -22.271 14.587 25.629 1.00 11.72 136 ARG B O 1
ATOM 4724 N N . ASP B 1 136 ? -21.479 12.495 25.346 1.00 11.99 137 ASP B N 1
ATOM 4725 C CA . ASP B 1 136 ? -22.512 11.898 26.186 1.00 12.84 137 ASP B CA 1
ATOM 4726 C C . ASP B 1 136 ? -22.440 12.445 27.622 1.00 12.14 137 ASP B C 1
ATOM 4727 O O . ASP B 1 136 ? -23.467 12.804 28.208 1.00 11.96 137 ASP B O 1
ATOM 4732 N N . PHE B 1 137 ? -21.219 12.563 28.150 1.00 11.21 138 PHE B N 1
ATOM 4733 C CA . PHE B 1 137 ? -20.981 13.103 29.496 1.00 10.58 138 PHE B CA 1
ATOM 4734 C C . PHE B 1 137 ? -21.347 14.582 29.605 1.00 11.09 138 PHE B C 1
ATOM 4735 O O . PHE B 1 137 ? -22.034 14.977 30.547 1.00 11.69 138 PHE B O 1
ATOM 4743 N N . ALA B 1 138 ? -20.884 15.386 28.649 1.00 10.52 139 ALA B N 1
ATOM 4744 C CA . ALA B 1 138 ? -21.217 16.813 28.628 1.00 10.16 139 ALA B CA 1
ATOM 4745 C C . ALA B 1 138 ? -22.719 17.034 28.546 1.00 10.33 139 ALA B C 1
ATOM 4746 O O . ALA B 1 138 ? -23.241 17.929 29.200 1.00 10.65 139 ALA B O 1
ATOM 4748 N N . ASP B 1 139 ? -23.401 16.238 27.723 1.00 10.87 140 ASP B N 1
ATOM 4749 C CA . ASP B 1 139 ? -24.858 16.365 27.573 1.00 12.11 140 ASP B CA 1
ATOM 4750 C C . ASP B 1 139 ? -25.563 16.086 28.887 1.00 11.83 140 ASP B C 1
ATOM 4751 O O . ASP B 1 139 ? -26.562 16.727 29.209 1.00 12.08 140 ASP B O 1
ATOM 4756 N N . ALA B 1 140 ? -25.046 15.119 29.641 1.00 11.59 141 ALA B N 1
ATOM 4757 C CA . ALA B 1 140 ? -25.647 14.767 30.926 1.00 11.32 141 ALA B CA 1
ATOM 4758 C C . ALA B 1 140 ? -25.486 15.901 31.931 1.00 10.73 141 ALA B C 1
ATOM 4759 O O . ALA B 1 140 ? -26.391 16.166 32.711 1.00 11.66 141 ALA B O 1
ATOM 4761 N N . ILE B 1 141 ? -24.335 16.569 31.897 1.00 10.25 142 ILE B N 1
ATOM 4762 C CA . ILE B 1 141 ? -24.075 17.719 32.772 1.00 9.48 142 ILE B CA 1
ATOM 4763 C C . ILE B 1 141 ? -24.994 18.875 32.400 1.00 9.90 142 ILE B C 1
ATOM 4764 O O . ILE B 1 141 ? -25.547 19.547 33.275 1.00 10.12 142 ILE B O 1
ATOM 4769 N N . LEU B 1 142 ? -25.152 19.095 31.099 1.00 9.30 143 LEU B N 1
ATOM 4770 C CA . LEU B 1 142 ? -26.027 20.147 30.593 1.00 9.83 143 LEU B CA 1
ATOM 4771 C C . LEU B 1 142 ? -27.495 19.862 30.918 1.00 10.32 143 LEU B C 1
ATOM 4772 O O . LEU B 1 142 ? -28.249 20.788 31.267 1.00 10.39 143 LEU B O 1
ATOM 4777 N N . LYS B 1 143 ? -27.893 18.591 30.855 1.00 10.61 144 LYS B N 1
ATOM 4778 C CA . LYS B 1 143 ? -29.273 18.208 31.238 1.00 11.85 144 LYS B CA 1
ATOM 4779 C C . LYS B 1 143 ? -29.482 18.434 32.747 1.00 12.13 144 LYS B C 1
ATOM 4780 O O . LYS B 1 143 ? -30.506 18.987 33.179 1.00 12.31 144 LYS B O 1
ATOM 4786 N N . SER B 1 144 ? -28.492 18.034 33.541 1.00 12.02 145 SER B N 1
ATOM 4787 C CA . SER B 1 144 ? -28.536 18.227 35.000 1.00 12.93 145 SER B CA 1
ATOM 4788 C C . SER B 1 144 ? -28.715 19.687 35.406 1.00 12.36 145 SER B C 1
ATOM 4789 O O . SER B 1 144 ? -29.345 19.984 36.436 1.00 12.19 145 SER B O 1
ATOM 4792 N N . SER B 1 145 ? -28.165 20.591 34.586 1.00 11.60 146 SER B N 1
ATOM 4793 C CA . SER B 1 145 ? -28.155 22.031 34.879 1.00 11.80 146 SER B CA 1
ATOM 4794 C C . SER B 1 145 ? -29.189 22.836 34.085 1.00 12.12 146 SER B C 1
ATOM 4795 O O . SER B 1 145 ? -29.125 24.070 34.046 1.00 12.53 146 SER B O 1
ATOM 4798 N N . ALA B 1 146 ? -30.143 22.133 33.476 1.00 12.70 147 ALA B N 1
ATOM 4799 C CA . ALA B 1 146 ? -31.183 22.750 32.639 1.00 13.84 147 ALA B CA 1
ATOM 4800 C C . ALA B 1 146 ? -32.058 23.750 33.383 1.00 14.91 147 ALA B C 1
ATOM 4801 O O . ALA B 1 146 ? -32.561 24.700 32.778 1.00 15.14 147 ALA B O 1
ATOM 4803 N N . GLN B 1 147 ? -32.254 23.538 34.683 1.00 15.42 148 GLN B N 1
ATOM 4804 C CA . GLN B 1 147 ? -33.063 24.476 35.474 1.00 16.82 148 GLN B CA 1
ATOM 4805 C C . GLN B 1 147 ? -32.231 25.565 36.146 1.00 16.77 148 GLN B C 1
ATOM 4806 O O . GLN B 1 147 ? -32.735 26.291 37.011 1.00 17.33 148 GLN B O 1
ATOM 4812 N N . SER B 1 148 ? -30.963 25.672 35.761 1.00 15.42 149 SER B N 1
ATOM 4813 C CA . SER B 1 148 ? -30.077 26.667 36.343 1.00 15.59 149 SER B CA 1
ATOM 4814 C C . SER B 1 148 ? -29.802 27.784 35.351 1.00 15.28 149 SER B C 1
ATOM 4815 O O . SER B 1 148 ? -29.340 27.528 34.247 1.00 14.64 149 SER B O 1
ATOM 4818 N N . ALA B 1 149 ? -30.125 29.018 35.741 1.00 15.59 150 ALA B N 1
ATOM 4819 C CA . ALA B 1 149 ? -29.816 30.192 34.930 1.00 16.60 150 ALA B CA 1
ATOM 4820 C C . ALA B 1 149 ? -28.348 30.593 35.020 1.00 16.93 150 ALA B C 1
ATOM 4821 O O . ALA B 1 149 ? -27.809 31.183 34.080 1.00 17.84 150 ALA B O 1
ATOM 4823 N N . ASP B 1 150 ? -27.713 30.266 36.145 1.00 16.51 151 ASP B N 1
ATOM 4824 C CA . ASP B 1 150 ? -26.323 30.665 36.411 1.00 16.54 151 ASP B CA 1
ATOM 4825 C C . ASP B 1 150 ? -25.479 29.503 36.932 1.00 15.10 151 ASP B C 1
ATOM 4826 O O . ASP B 1 150 ? -25.001 29.530 38.068 1.00 14.91 151 ASP B O 1
ATOM 4831 N N . PRO B 1 151 ? -25.292 28.470 36.101 1.00 13.52 152 PRO B N 1
ATOM 4832 C CA . PRO B 1 151 ? -24.562 27.297 36.588 1.00 12.10 152 PRO B CA 1
ATOM 4833 C C . PRO B 1 151 ? -23.068 27.541 36.727 1.00 11.36 152 PRO B C 1
ATOM 4834 O O . PRO B 1 151 ? -22.500 28.327 35.971 1.00 10.77 152 PRO B O 1
ATOM 4838 N N . VAL B 1 152 ? -22.460 26.855 37.686 1.00 10.48 153 VAL B N 1
ATOM 4839 C CA . VAL B 1 152 ? -21.020 26.842 37.853 1.00 9.95 153 VAL B CA 1
ATOM 4840 C C . VAL B 1 152 ? -20.604 25.382 37.681 1.00 9.75 153 VAL B C 1
ATOM 4841 O O . VAL B 1 152 ? -21.153 24.499 38.344 1.00 10.86 153 VAL B O 1
ATOM 4845 N N . TYR B 1 153 ? -19.678 25.128 36.769 1.00 9.18 154 TYR B N 1
ATOM 4846 C CA . TYR B 1 153 ? -19.286 23.751 36.460 1.00 8.57 154 TYR B CA 1
ATOM 4847 C C . TYR B 1 153 ? -17.907 23.438 37.003 1.00 8.28 154 TYR B C 1
ATOM 4848 O O . TYR B 1 153 ? -16.944 24.128 36.667 1.00 8.42 154 TYR B O 1
ATOM 4857 N N . LEU B 1 154 ? -17.831 22.400 37.835 1.00 7.78 155 LEU B N 1
ATOM 4858 C CA . LEU B 1 154 ? -16.567 21.914 38.366 1.00 7.51 155 LEU B CA 1
ATOM 4859 C C . LEU B 1 154 ? -16.331 20.511 37.819 1.00 7.67 155 LEU B C 1
ATOM 4860 O O . LEU B 1 154 ? -16.946 19.538 38.264 1.00 8.58 155 LEU B O 1
ATOM 4865 N N . VAL B 1 155 ? -15.443 20.438 36.833 1.00 6.76 156 VAL B N 1
ATOM 4866 C CA . VAL B 1 155 ? -15.192 19.214 36.084 1.00 6.67 156 VAL B CA 1
ATOM 4867 C C . VAL B 1 155 ? -13.862 18.639 36.546 1.00 6.01 156 VAL B C 1
ATOM 4868 O O . VAL B 1 155 ? -12.814 19.298 36.412 1.00 5.48 156 VAL B O 1
ATOM 4872 N N . HIS B 1 156 ? -13.900 17.416 37.083 1.00 5.58 157 HIS B N 1
ATOM 4873 C CA . HIS B 1 156 ? -12.718 16.814 37.700 1.00 5.84 157 HIS B CA 1
ATOM 4874 C C . HIS B 1 156 ? -12.130 15.613 36.974 1.00 6.05 157 HIS B C 1
ATOM 4875 O O . HIS B 1 156 ? -12.812 14.613 36.689 1.00 7.27 157 HIS B O 1
ATOM 4882 N N . ASP B 1 157 ? -10.844 15.777 36.685 1.00 6.19 158 ASP B N 1
ATOM 4883 C CA . ASP B 1 157 ? -9.871 14.755 36.256 1.00 6.23 158 ASP B CA 1
ATOM 4884 C C . ASP B 1 157 ? -9.772 14.527 34.752 1.00 6.39 158 ASP B C 1
ATOM 4885 O O . ASP B 1 157 ? -10.620 14.964 33.966 1.00 7.19 158 ASP B O 1
ATOM 4890 N N . TYR B 1 158 ? -8.695 13.836 34.378 1.00 6.57 159 TYR B N 1
ATOM 4891 C CA . TYR B 1 158 ? -8.229 13.798 33.008 1.00 6.57 159 TYR B CA 1
ATOM 4892 C C . TYR B 1 158 ? -9.170 13.150 32.004 1.00 6.57 159 TYR B C 1
ATOM 4893 O O . TYR B 1 158 ? -9.105 13.468 30.812 1.00 7.25 159 TYR B O 1
ATOM 4902 N N . GLN B 1 159 ? -10.052 12.256 32.462 1.00 6.00 160 GLN B N 1
ATOM 4903 C CA . GLN B 1 159 ? -10.976 11.604 31.537 1.00 6.39 160 GLN B CA 1
ATOM 4904 C C . GLN B 1 159 ? -11.947 12.609 30.930 1.00 6.07 160 GLN B C 1
ATOM 4905 O O . GLN B 1 159 ? -12.545 12.343 29.893 1.00 6.50 160 GLN B O 1
ATOM 4911 N N . LEU B 1 160 ? -12.114 13.744 31.602 1.00 6.46 161 LEU B N 1
ATOM 4912 C CA . LEU B 1 160 ? -13.099 14.732 31.186 1.00 6.17 161 LEU B CA 1
ATOM 4913 C C . LEU B 1 160 ? -12.476 15.958 30.509 1.00 6.49 161 LEU B C 1
ATOM 4914 O O . LEU B 1 160 ? -13.115 17.004 30.392 1.00 6.42 161 LEU B O 1
ATOM 4919 N N . VAL B 1 161 ? -11.242 15.820 30.034 1.00 5.93 162 VAL B N 1
ATOM 4920 C CA . VAL B 1 161 ? -10.547 16.945 29.376 1.00 6.29 162 VAL B CA 1
ATOM 4921 C C . VAL B 1 161 ? -11.279 17.518 28.168 1.00 6.52 162 VAL B C 1
ATOM 4922 O O . VAL B 1 161 ? -11.089 18.688 27.826 1.00 7.15 162 VAL B O 1
ATOM 4926 N N . GLY B 1 162 ? -12.093 16.698 27.506 1.00 7.54 163 GLY B N 1
ATOM 4927 C CA . GLY B 1 162 ? -12.882 17.181 26.371 1.00 7.32 163 GLY B CA 1
ATOM 4928 C C . GLY B 1 162 ? -14.125 17.982 26.746 1.00 7.47 163 GLY B C 1
ATOM 4929 O O . GLY B 1 162 ? -14.692 18.684 25.904 1.00 8.28 163 GLY B O 1
ATOM 4930 N N . VAL B 1 163 ? -14.556 17.864 27.999 1.00 6.98 164 VAL B N 1
ATOM 4931 C CA . VAL B 1 163 ? -15.836 18.433 28.458 1.00 7.08 164 VAL B CA 1
ATOM 4932 C C . VAL B 1 163 ? -15.936 19.977 28.442 1.00 6.59 164 VAL B C 1
ATOM 4933 O O . VAL B 1 163 ? -16.955 20.494 28.001 1.00 6.99 164 VAL B O 1
ATOM 4937 N N . PRO B 1 164 ? -14.905 20.705 28.911 1.00 6.59 165 PRO B N 1
ATOM 4938 C CA . PRO B 1 164 ? -15.068 22.186 28.953 1.00 7.01 165 PRO B CA 1
ATOM 4939 C C . PRO B 1 164 ? -15.449 22.836 27.610 1.00 7.15 165 PRO B C 1
ATOM 4940 O O . PRO B 1 164 ? -16.303 23.727 27.573 1.00 8.21 165 PRO B O 1
ATOM 4944 N N . ALA B 1 165 ? -14.848 22.392 26.512 1.00 7.49 166 ALA B N 1
ATOM 4945 C CA . ALA B 1 165 ? -15.212 22.941 25.206 1.00 8.36 166 ALA B CA 1
ATOM 4946 C C . ALA B 1 165 ? -16.706 22.796 24.916 1.00 8.62 166 ALA B C 1
ATOM 4947 O O . ALA B 1 165 ? -17.339 23.725 24.388 1.00 9.51 166 ALA B O 1
ATOM 4949 N N . LEU B 1 166 ? -17.266 21.640 25.270 1.00 8.58 167 LEU B N 1
ATOM 4950 C CA . LEU B 1 166 ? -18.670 21.363 24.969 1.00 9.94 167 LEU B CA 1
ATOM 4951 C C . LEU B 1 166 ? -19.601 22.160 25.871 1.00 9.86 167 LEU B C 1
ATOM 4952 O O . LEU B 1 166 ? -20.658 22.633 25.425 1.00 10.38 167 LEU B O 1
ATOM 4957 N N . LEU B 1 167 ? -19.216 22.310 27.137 1.00 9.24 168 LEU B N 1
ATOM 4958 C CA . LEU B 1 167 ? -19.989 23.135 28.047 1.00 9.17 168 LEU B CA 1
ATOM 4959 C C . LEU B 1 167 ? -19.924 24.594 27.602 1.00 10.17 168 LEU B C 1
ATOM 4960 O O . LEU B 1 167 ? -20.952 25.281 27.581 1.00 10.28 168 LEU B O 1
ATOM 4965 N N . ARG B 1 168 ? -18.731 25.063 27.223 1.00 9.94 169 ARG B N 1
ATOM 4966 C CA . ARG B 1 168 ? -18.579 26.468 26.814 1.00 10.62 169 ARG B CA 1
ATOM 4967 C C . ARG B 1 168 ? -19.439 26.791 25.591 1.00 11.84 169 ARG B C 1
ATOM 4968 O O . ARG B 1 168 ? -19.988 27.889 25.492 1.00 11.62 169 ARG B O 1
ATOM 4976 N N . GLU B 1 169 ? -19.544 25.843 24.664 1.00 12.42 170 GLU B N 1
ATOM 4977 C CA . GLU B 1 169 ? -20.361 26.038 23.455 1.00 14.10 170 GLU B CA 1
ATOM 4978 C C . GLU B 1 169 ? -21.833 26.320 23.791 1.00 14.24 170 GLU B C 1
ATOM 4979 O O . GLU B 1 169 ? -22.471 27.163 23.152 1.00 14.17 170 GLU B O 1
ATOM 4985 N N . GLN B 1 170 ? -22.354 25.631 24.802 1.00 13.30 171 GLN B N 1
ATOM 4986 C CA . GLN B 1 170 ? -23.760 25.751 25.177 1.00 14.22 171 GLN B CA 1
ATOM 4987 C C . GLN B 1 170 ? -24.013 26.786 26.266 1.00 13.79 171 GLN B C 1
ATOM 4988 O O . GLN B 1 170 ? -25.132 27.280 26.398 1.00 14.14 171 GLN B O 1
ATOM 4994 N N . ARG B 1 171 ? -22.972 27.103 27.041 1.00 12.97 172 ARG B N 1
ATOM 4995 C CA . ARG B 1 171 ? -23.071 28.014 28.188 1.00 13.03 172 ARG B CA 1
ATOM 4996 C C . ARG B 1 171 ? -21.891 28.975 28.143 1.00 13.23 172 ARG B C 1
ATOM 4997 O O . ARG B 1 171 ? -20.956 28.878 28.943 1.00 12.71 172 ARG B O 1
ATOM 5005 N N . PRO B 1 172 ? -21.923 29.908 27.184 1.00 13.62 173 PRO B N 1
ATOM 5006 C CA . PRO B 1 172 ? -20.740 30.729 26.939 1.00 13.81 173 PRO B CA 1
ATOM 5007 C C . PRO B 1 172 ? -20.295 31.563 28.140 1.00 14.15 173 PRO B C 1
ATOM 5008 O O . PRO B 1 172 ? -19.117 31.898 28.228 1.00 14.75 173 PRO B O 1
ATOM 5012 N N . ASP B 1 173 ? -21.211 31.880 29.054 1.00 14.73 174 ASP B N 1
ATOM 5013 C CA . ASP B 1 173 ? -20.889 32.766 30.182 1.00 15.57 174 ASP B CA 1
ATOM 5014 C C . ASP B 1 173 ? -20.672 32.051 31.530 1.00 14.52 174 ASP B C 1
ATOM 5015 O O . ASP B 1 173 ? -20.448 32.698 32.559 1.00 15.41 174 ASP B O 1
ATOM 5020 N N . ALA B 1 174 ? -20.706 30.725 31.524 1.00 12.84 175 ALA B N 1
ATOM 5021 C CA . ALA B 1 174 ? -20.620 29.971 32.771 1.00 11.83 175 ALA B CA 1
ATOM 5022 C C . ALA B 1 174 ? -19.177 29.838 33.273 1.00 11.25 175 ALA B C 1
ATOM 5023 O O . ALA B 1 174 ? -18.270 29.590 32.473 1.00 10.84 175 ALA B O 1
ATOM 5025 N N . PRO B 1 175 ? -18.966 29.986 34.598 1.00 10.02 176 PRO B N 1
ATOM 5026 C CA . PRO B 1 175 ? -17.666 29.643 35.153 1.00 9.23 176 PRO B CA 1
ATOM 5027 C C . PRO B 1 175 ? -17.448 28.136 35.012 1.00 8.64 176 PRO B C 1
ATOM 5028 O O . PRO B 1 175 ? -18.307 27.340 35.412 1.00 8.76 176 PRO B O 1
ATOM 5032 N N . ILE B 1 176 ? -16.320 27.761 34.434 1.00 7.84 177 ILE B N 1
ATOM 5033 C CA . ILE B 1 176 ? -15.988 26.349 34.249 1.00 7.03 177 ILE B CA 1
ATOM 5034 C C . ILE B 1 176 ? -14.587 26.114 34.764 1.00 7.05 177 ILE B C 1
ATOM 5035 O O . ILE B 1 176 ? -13.646 26.715 34.267 1.00 6.34 177 ILE B O 1
ATOM 5040 N N . LEU B 1 177 ? -14.459 25.259 35.774 1.00 6.47 178 LEU B N 1
ATOM 5041 C CA . LEU B 1 177 ? -13.149 24.806 36.251 1.00 6.24 178 LEU B CA 1
ATOM 5042 C C . LEU B 1 177 ? -12.936 23.409 35.728 1.00 6.37 178 LEU B C 1
ATOM 5043 O O . LEU B 1 177 ? -13.824 22.560 35.845 1.00 6.82 178 LEU B O 1
ATOM 5048 N N . LEU B 1 178 ? -11.772 23.169 35.145 1.00 5.64 179 LEU B N 1
ATOM 5049 C CA . LEU B 1 178 ? -11.326 21.796 34.922 1.00 6.04 179 LEU B CA 1
ATOM 5050 C C . LEU B 1 178 ? -10.167 21.545 35.868 1.00 6.26 179 LEU B C 1
ATOM 5051 O O . LEU B 1 178 ? -9.155 22.253 35.789 1.00 6.36 179 LEU B O 1
ATOM 5056 N N . PHE B 1 179 ? -10.305 20.559 36.757 1.00 6.11 180 PHE B N 1
ATOM 5057 C CA . PHE B 1 179 ? -9.225 20.237 37.681 1.00 5.87 180 PHE B CA 1
ATOM 5058 C C . PHE B 1 179 ? -8.653 18.869 37.375 1.00 5.59 180 PHE B C 1
ATOM 5059 O O . PHE B 1 179 ? -9.359 17.872 37.462 1.00 6.50 180 PHE B O 1
ATOM 5067 N N . VAL B 1 180 ? -7.366 18.842 37.038 1.00 5.34 181 VAL B N 1
ATOM 5068 C CA . VAL B 1 180 ? -6.694 17.606 36.655 1.00 5.28 181 VAL B CA 1
ATOM 5069 C C . VAL B 1 180 ? -5.908 17.068 37.864 1.00 5.77 181 VAL B C 1
ATOM 5070 O O . VAL B 1 180 ? -5.148 17.813 38.477 1.00 5.54 181 VAL B O 1
ATOM 5074 N N . HIS B 1 181 ? -6.134 15.789 38.210 1.00 5.85 182 HIS B N 1
ATOM 5075 C CA . HIS B 1 181 ? -5.542 15.170 39.404 1.00 5.32 182 HIS B CA 1
ATOM 5076 C C . HIS B 1 181 ? -4.224 14.464 39.144 1.00 4.98 182 HIS B C 1
ATOM 5077 O O . HIS B 1 181 ? -3.616 13.939 40.070 1.00 6.00 182 HIS B O 1
ATOM 5084 N N . ILE B 1 182 ? -3.804 14.444 37.890 1.00 5.16 183 ILE B N 1
ATOM 5085 C CA . ILE B 1 182 ? -2.582 13.736 37.497 1.00 5.01 183 ILE B CA 1
ATOM 5086 C C . ILE B 1 182 ? -1.548 14.777 37.031 1.00 4.41 183 ILE B C 1
ATOM 5087 O O . ILE B 1 182 ? -1.878 15.980 36.917 1.00 4.39 183 ILE B O 1
ATOM 5092 N N . PRO B 1 183 ? -0.306 14.346 36.759 1.00 4.31 184 PRO B N 1
ATOM 5093 C CA . PRO B 1 183 ? 0.679 15.313 36.285 1.00 4.50 184 PRO B CA 1
ATOM 5094 C C . PRO B 1 183 ? 0.328 15.825 34.887 1.00 4.42 184 PRO B C 1
ATOM 5095 O O . PRO B 1 183 ? -0.526 15.251 34.211 1.00 4.53 184 PRO B O 1
ATOM 5099 N N . TRP B 1 184 ? 1.002 16.893 34.462 1.00 4.49 185 TRP B N 1
ATOM 5100 C CA . TRP B 1 184 ? 1.070 17.201 33.038 1.00 4.50 185 TRP B CA 1
ATOM 5101 C C . TRP B 1 184 ? 2.519 17.071 32.625 1.00 4.52 185 TRP B C 1
ATOM 5102 O O . TRP B 1 184 ? 3.390 17.606 33.321 1.00 5.15 185 TRP B O 1
ATOM 5113 N N . PRO B 1 185 ? 2.778 16.354 31.516 1.00 4.56 186 PRO B N 1
ATOM 5114 C CA . PRO B 1 185 ? 4.151 16.060 31.143 1.00 4.60 186 PRO B CA 1
ATOM 5115 C C . PRO B 1 185 ? 4.806 17.193 30.357 1.00 4.99 186 PRO B C 1
ATOM 5116 O O . PRO B 1 185 ? 4.108 18.021 29.770 1.00 4.81 186 PRO B O 1
ATOM 5120 N N . SER B 1 186 ? 6.139 17.191 30.331 1.00 4.80 187 SER B N 1
ATOM 5121 C CA . SER B 1 186 ? 6.902 18.154 29.547 1.00 5.80 187 SER B CA 1
ATOM 5122 C C . SER B 1 186 ? 6.368 18.201 28.117 1.00 5.50 187 SER B C 1
ATOM 5123 O O . SER B 1 186 ? 5.850 17.197 27.613 1.00 5.86 187 SER B O 1
ATOM 5126 N N . ALA B 1 187 ? 6.527 19.349 27.462 1.00 5.63 188 ALA B N 1
ATOM 5127 C CA . ALA B 1 187 ? 6.045 19.520 26.081 1.00 5.97 188 ALA B CA 1
ATOM 5128 C C . ALA B 1 187 ? 6.543 18.419 25.136 1.00 5.61 188 ALA B C 1
ATOM 5129 O O . ALA B 1 187 ? 5.754 17.896 24.353 1.00 6.56 188 ALA B O 1
ATOM 5131 N N . ASP B 1 188 ? 7.838 18.064 25.222 1.00 5.76 189 ASP B N 1
ATOM 5132 C CA . ASP B 1 188 ? 8.427 17.075 24.302 1.00 5.99 189 ASP B CA 1
ATOM 5133 C C . ASP B 1 188 ? 7.751 15.725 24.498 1.00 5.49 189 ASP B C 1
ATOM 5134 O O . ASP B 1 188 ? 7.636 14.919 23.559 1.00 6.89 189 ASP B O 1
ATOM 5139 N N . TYR B 1 189 ? 7.277 15.496 25.712 1.00 5.28 190 TYR B N 1
ATOM 5140 C CA . TYR B 1 189 ? 6.697 14.206 26.057 1.00 5.16 190 TYR B CA 1
ATOM 5141 C C . TYR B 1 189 ? 5.227 14.178 25.671 1.00 5.14 190 TYR B C 1
ATOM 5142 O O . TYR B 1 189 ? 4.730 13.180 25.140 1.00 5.17 190 TYR B O 1
ATOM 5151 N N . TRP B 1 190 ? 4.518 15.257 25.976 1.00 5.52 191 TRP B N 1
ATOM 5152 C CA . TRP B 1 190 ? 3.114 15.370 25.542 1.00 5.10 191 TRP B CA 1
ATOM 5153 C C . TRP B 1 190 ? 2.955 15.114 24.033 1.00 6.00 191 TRP B C 1
ATOM 5154 O O . TRP B 1 190 ? 2.016 14.425 23.591 1.00 5.54 191 TRP B O 1
ATOM 5165 N N . ARG B 1 191 ? 3.886 15.639 23.243 1.00 5.57 192 ARG B N 1
ATOM 5166 C CA . ARG B 1 191 ? 3.737 15.537 21.790 1.00 7.02 192 ARG B CA 1
ATOM 5167 C C . ARG B 1 191 ? 4.086 14.146 21.239 1.00 6.19 192 ARG B C 1
ATOM 5168 O O . ARG B 1 191 ? 4.002 13.919 20.053 1.00 6.86 192 ARG B O 1
ATOM 5176 N N . ILE B 1 192 ? 4.425 13.197 22.114 1.00 5.61 193 ILE B N 1
ATOM 5177 C CA . ILE B 1 192 ? 4.456 11.795 21.685 1.00 5.69 193 ILE B CA 1
ATOM 5178 C C . ILE B 1 192 ? 3.097 11.358 21.130 1.00 5.73 193 ILE B C 1
ATOM 5179 O O . ILE B 1 192 ? 3.030 10.568 20.190 1.00 5.92 193 ILE B O 1
ATOM 5184 N N . LEU B 1 193 ? 2.015 11.873 21.712 1.00 6.04 194 LEU B N 1
ATOM 5185 C CA . LEU B 1 193 ? 0.666 11.440 21.324 1.00 6.14 194 LEU B CA 1
ATOM 5186 C C . LEU B 1 193 ? 0.369 11.796 19.868 1.00 6.08 194 LEU B C 1
ATOM 5187 O O . LEU B 1 193 ? 0.910 12.783 19.344 1.00 6.94 194 LEU B O 1
ATOM 5192 N N . PRO B 1 194 ? -0.500 11.017 19.204 1.00 6.60 195 PRO B N 1
ATOM 5193 C CA . PRO B 1 194 ? -0.841 11.351 17.820 1.00 6.70 195 PRO B CA 1
ATOM 5194 C C . PRO B 1 194 ? -1.311 12.785 17.683 1.00 6.87 195 PRO B C 1
ATOM 5195 O O . PRO B 1 194 ? -1.929 13.328 18.600 1.00 7.12 195 PRO B O 1
ATOM 5199 N N . LYS B 1 195 ? -1.010 13.384 16.534 1.00 6.72 196 LYS B N 1
ATOM 5200 C CA . LYS B 1 195 ? -1.432 14.758 16.252 1.00 6.56 196 LYS B CA 1
ATOM 5201 C C . LYS B 1 195 ? -2.879 15.079 16.623 1.00 7.03 196 LYS B C 1
ATOM 5202 O O . LYS B 1 195 ? -3.113 16.084 17.282 1.00 6.44 196 LYS B O 1
ATOM 5208 N N . GLU B 1 196 ? -3.835 14.244 16.221 1.00 7.54 197 GLU B N 1
ATOM 5209 C CA . GLU B 1 196 ? -5.243 14.595 16.506 1.00 8.14 197 GLU B CA 1
ATOM 5210 C C . GLU B 1 196 ? -5.580 14.588 18.009 1.00 7.73 197 GLU B C 1
ATOM 5211 O O . GLU B 1 196 ? -6.427 15.354 18.461 1.00 7.67 197 GLU B O 1
ATOM 5217 N N . ILE B 1 197 ? -4.875 13.761 18.776 1.00 6.64 198 ILE B N 1
ATOM 5218 C CA . ILE B 1 197 ? -5.102 13.644 20.214 1.00 6.55 198 ILE B CA 1
ATOM 5219 C C . ILE B 1 197 ? -4.359 14.756 20.991 1.00 6.57 198 ILE B C 1
ATOM 5220 O O . ILE B 1 197 ? -4.955 15.440 21.843 1.00 5.65 198 ILE B O 1
ATOM 5225 N N . ARG B 1 198 ? -3.065 14.931 20.698 1.00 6.53 199 ARG B N 1
ATOM 5226 C CA . ARG B 1 198 ? -2.227 15.954 21.371 1.00 6.84 199 ARG B CA 1
ATOM 5227 C C . ARG B 1 198 ? -2.827 17.353 21.219 1.00 6.60 199 ARG B C 1
ATOM 5228 O O . ARG B 1 198 ? -2.760 18.155 22.148 1.00 6.80 199 ARG B O 1
ATOM 5236 N N . THR B 1 199 ? -3.418 17.639 20.058 1.00 6.98 200 THR B N 1
ATOM 5237 C CA . THR B 1 199 ? -4.043 18.945 19.833 1.00 7.48 200 THR B CA 1
ATOM 5238 C C . THR B 1 199 ? -5.495 18.925 20.292 1.00 7.02 200 THR B C 1
ATOM 5239 O O . THR B 1 199 ? -5.942 19.874 20.933 1.00 7.93 200 THR B O 1
ATOM 5243 N N . GLY B 1 200 ? -6.213 17.845 19.983 1.00 6.85 201 GLY B N 1
ATOM 5244 C CA . GLY B 1 200 ? -7.632 17.726 20.320 1.00 7.09 201 GLY B CA 1
ATOM 5245 C C . GLY B 1 200 ? -7.914 17.877 21.807 1.00 6.43 201 GLY B C 1
ATOM 5246 O O . GLY B 1 200 ? -8.896 18.530 22.210 1.00 7.20 201 GLY B O 1
ATOM 5247 N N . ILE B 1 201 ? -7.073 17.248 22.626 1.00 6.05 202 ILE B N 1
ATOM 5248 C CA . ILE B 1 201 ? -7.208 17.377 24.085 1.00 6.11 202 ILE B CA 1
ATOM 5249 C C . ILE B 1 201 ? -7.049 18.841 24.534 1.00 5.93 202 ILE B C 1
ATOM 5250 O O . ILE B 1 201 ? -7.860 19.337 25.325 1.00 5.46 202 ILE B O 1
ATOM 5255 N N . LEU B 1 202 ? -6.040 19.535 24.006 1.00 5.61 203 LEU B N 1
ATOM 5256 C CA . LEU B 1 202 ? -5.831 20.938 24.353 1.00 6.58 203 LEU B CA 1
ATOM 5257 C C . LEU B 1 202 ? -7.025 21.797 23.929 1.00 6.55 203 LEU B C 1
ATOM 5258 O O . LEU B 1 202 ? -7.474 22.663 24.693 1.00 7.25 203 LEU B O 1
ATOM 5263 N N . HIS B 1 203 ? -7.561 21.529 22.736 1.00 7.60 204 HIS B N 1
ATOM 5264 C CA . HIS B 1 203 ? -8.772 22.231 22.266 1.00 8.24 204 HIS B CA 1
ATOM 5265 C C . HIS B 1 203 ? -9.966 22.004 23.212 1.00 8.43 204 HIS B C 1
ATOM 5266 O O . HIS B 1 203 ? -10.818 22.884 23.355 1.00 8.53 204 HIS B O 1
ATOM 5273 N N . GLY B 1 204 ? -10.022 20.824 23.826 1.00 7.62 205 GLY B N 1
ATOM 5274 C CA . GLY B 1 204 ? -11.095 20.465 24.755 1.00 7.19 205 GLY B CA 1
ATOM 5275 C C . GLY B 1 204 ? -10.987 21.191 26.086 1.00 6.67 205 GLY B C 1
ATOM 5276 O O . GLY B 1 204 ? -12.001 21.548 26.687 1.00 6.62 205 GLY B O 1
ATOM 5277 N N . MET B 1 205 ? -9.753 21.422 26.528 1.00 6.13 206 MET B N 1
ATOM 5278 C CA . MET B 1 205 ? -9.465 22.002 27.846 1.00 6.21 206 MET B CA 1
ATOM 5279 C C . MET B 1 205 ? -9.492 23.534 27.884 1.00 6.87 206 MET B C 1
ATOM 5280 O O . MET B 1 205 ? -9.996 24.134 28.842 1.00 6.81 206 MET B O 1
ATOM 5285 N N . LEU B 1 206 ? -8.944 24.164 26.858 1.00 6.65 207 LEU B N 1
ATOM 5286 C CA . LEU B 1 206 ? -8.740 25.606 26.885 1.00 7.65 207 LEU B CA 1
ATOM 5287 C C . LEU B 1 206 ? -9.998 26.488 27.065 1.00 7.43 207 LEU B C 1
ATOM 5288 O O . LEU B 1 206 ? -9.902 27.602 27.589 1.00 8.05 207 LEU B O 1
ATOM 5293 N N . PRO B 1 207 ? -11.174 26.017 26.615 1.00 7.11 208 PRO B N 1
ATOM 5294 C CA . PRO B 1 207 ? -12.370 26.826 26.864 1.00 7.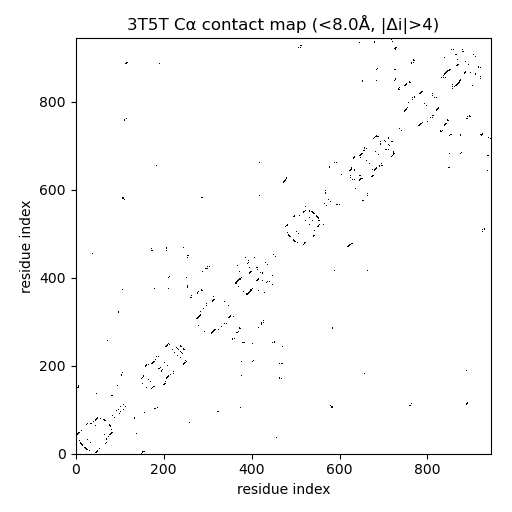52 208 PRO B CA 1
ATOM 5295 C C . PRO B 1 207 ? -12.786 26.942 28.334 1.00 7.24 208 PRO B C 1
ATOM 5296 O O . PRO B 1 207 ? -13.628 27.776 28.651 1.00 7.64 208 PRO B O 1
ATOM 5300 N N . ALA B 1 208 ? -12.189 26.138 29.225 1.00 6.79 209 ALA B N 1
ATOM 5301 C CA . ALA B 1 208 ? -12.367 26.326 30.675 1.00 6.69 209 ALA B CA 1
ATOM 5302 C C . ALA B 1 208 ? -11.995 27.751 31.116 1.00 7.10 209 ALA B C 1
ATOM 5303 O O . ALA B 1 208 ? -11.084 28.367 30.563 1.00 6.50 209 ALA B O 1
ATOM 5305 N N . THR B 1 209 ? -12.706 28.266 32.113 1.00 7.17 210 THR B N 1
ATOM 5306 C CA . THR B 1 209 ? -12.325 29.528 32.750 1.00 7.19 210 THR B CA 1
ATOM 5307 C C . THR B 1 209 ? -10.964 29.352 33.433 1.00 7.75 210 THR B C 1
ATOM 5308 O O . THR B 1 209 ? -10.052 30.174 33.275 1.00 7.48 210 THR B O 1
ATOM 5312 N N . THR B 1 210 ? -10.850 28.253 34.187 1.00 7.30 211 THR B N 1
ATOM 5313 C CA . THR B 1 210 ? -9.679 27.944 34.986 1.00 7.03 211 THR B CA 1
ATOM 5314 C C . THR B 1 210 ? -9.328 26.475 34.780 1.00 6.30 211 THR B C 1
ATOM 5315 O O . THR B 1 210 ? -10.207 25.625 34.803 1.00 6.39 211 THR B O 1
ATOM 5319 N N . ILE B 1 211 ? -8.040 26.206 34.585 1.00 6.15 212 ILE B N 1
ATOM 5320 C CA . ILE B 1 211 ? -7.520 24.842 34.622 1.00 5.75 212 ILE B CA 1
ATOM 5321 C C . ILE B 1 211 ? -6.629 24.729 35.849 1.00 5.41 212 ILE B C 1
ATOM 5322 O O . ILE B 1 211 ? -5.683 25.508 36.014 1.00 6.20 212 ILE B O 1
ATOM 5327 N N . GLY B 1 212 ? -6.952 23.779 36.721 1.00 5.30 213 GLY B N 1
ATOM 5328 C CA . GLY B 1 212 ? -6.178 23.579 37.946 1.00 5.24 213 GLY B CA 1
ATOM 5329 C C . GLY B 1 212 ? -5.405 22.274 37.934 1.00 5.20 213 GLY B C 1
ATOM 5330 O O . GLY B 1 212 ? -5.872 21.273 37.376 1.00 5.44 213 GLY B O 1
ATOM 5331 N N . PHE B 1 213 ? -4.222 22.308 38.549 1.00 5.46 214 PHE B N 1
ATOM 5332 C CA . PHE B 1 213 ? -3.410 21.105 38.808 1.00 5.03 214 PHE B CA 1
ATOM 5333 C C . PHE B 1 213 ? -2.965 21.149 40.263 1.00 5.50 214 PHE B C 1
ATOM 5334 O O . PHE B 1 213 ? -3.055 22.195 40.914 1.00 5.25 214 PHE B O 1
ATOM 5342 N N . PHE B 1 214 ? -2.452 20.021 40.764 1.00 5.73 215 PHE B N 1
ATOM 5343 C CA . PHE B 1 214 ? -1.975 19.966 42.163 1.00 6.25 215 PHE B CA 1
ATOM 5344 C C . PHE B 1 214 ? -0.606 20.625 42.398 1.00 6.04 215 PHE B C 1
ATOM 5345 O O . PHE B 1 214 ? -0.236 20.887 43.545 1.00 6.80 215 PHE B O 1
ATOM 5353 N N . ALA B 1 215 ? 0.152 20.869 41.325 1.00 6.16 216 ALA B N 1
ATOM 5354 C CA . ALA B 1 215 ? 1.529 21.352 41.448 1.00 5.86 216 ALA B CA 1
ATOM 5355 C C . ALA B 1 215 ? 1.871 22.379 40.380 1.00 5.87 216 ALA B C 1
ATOM 5356 O O . ALA B 1 215 ? 1.355 22.325 39.243 1.00 5.98 216 ALA B O 1
ATOM 5358 N N . ASP B 1 216 ? 2.761 23.295 40.749 1.00 6.00 217 ASP B N 1
ATOM 5359 C CA . ASP B 1 216 ? 3.284 24.284 39.826 1.00 6.70 217 ASP B CA 1
ATOM 5360 C C . ASP B 1 216 ? 3.898 23.654 38.578 1.00 6.23 217 ASP B C 1
ATOM 5361 O O . ASP B 1 216 ? 3.726 24.163 37.466 1.00 6.16 217 ASP B O 1
ATOM 5366 N N . ARG B 1 217 ? 4.641 22.558 38.771 1.00 6.04 218 ARG B N 1
ATOM 5367 C CA . ARG B 1 217 ? 5.355 21.932 37.653 1.00 5.00 218 ARG B CA 1
ATOM 5368 C C . ARG B 1 217 ? 4.373 21.507 36.567 1.00 5.23 218 ARG B C 1
ATOM 5369 O O . ARG B 1 217 ? 4.671 21.616 35.381 1.00 5.53 218 ARG B O 1
ATOM 5377 N N . TRP B 1 218 ? 3.197 21.041 36.976 1.00 4.86 219 TRP B N 1
ATOM 5378 C CA . TRP B 1 218 ? 2.211 20.571 36.010 1.00 4.66 219 TRP B CA 1
ATOM 5379 C C . TRP B 1 218 ? 1.635 21.748 35.237 1.00 5.14 219 TRP B C 1
ATOM 5380 O O . TRP B 1 218 ? 1.461 21.666 34.020 1.00 5.24 219 TRP B O 1
ATOM 5391 N N . CYS B 1 219 ? 1.359 22.849 35.931 1.00 5.34 220 CYS B N 1
ATOM 5392 C CA . CYS B 1 219 ? 0.894 24.043 35.227 1.00 6.16 220 CYS B CA 1
ATOM 5393 C C . CYS B 1 219 ? 1.933 24.506 34.207 1.00 6.27 220 CYS B C 1
ATOM 5394 O O . CYS B 1 219 ? 1.576 24.836 33.084 1.00 6.04 220 CYS B O 1
ATOM 5397 N N . ARG B 1 220 ? 3.207 24.561 34.613 1.00 5.91 221 ARG B N 1
ATOM 5398 C CA . ARG B 1 220 ? 4.283 24.987 33.693 1.00 6.57 221 ARG B CA 1
ATOM 5399 C C . ARG B 1 220 ? 4.342 24.080 32.473 1.00 6.27 221 ARG B C 1
ATOM 5400 O O . ARG B 1 220 ? 4.454 24.557 31.352 1.00 6.45 221 ARG B O 1
ATOM 5408 N N . ASN B 1 221 ? 4.289 22.766 32.690 1.00 5.49 222 ASN B N 1
ATOM 5409 C CA . ASN B 1 221 ? 4.380 21.849 31.573 1.00 5.04 222 ASN B CA 1
ATOM 5410 C C . ASN B 1 221 ? 3.172 21.967 30.653 1.00 5.08 222 ASN B C 1
ATOM 5411 O O . ASN B 1 221 ? 3.311 21.841 29.446 1.00 5.23 222 ASN B O 1
ATOM 5416 N N . PHE B 1 222 ? 2.002 22.255 31.229 1.00 5.19 223 PHE B N 1
ATOM 5417 C CA . PHE B 1 222 ? 0.797 22.436 30.426 1.00 5.11 223 PHE B CA 1
ATOM 5418 C C . PHE B 1 222 ? 0.989 23.648 29.516 1.00 5.69 223 PHE B C 1
ATOM 5419 O O . PHE B 1 222 ? 0.702 23.572 28.331 1.00 5.65 223 PHE B O 1
ATOM 5427 N N . LEU B 1 223 ? 1.444 24.771 30.079 1.00 5.82 224 LEU B N 1
ATOM 5428 C CA . LEU B 1 223 ? 1.622 25.981 29.276 1.00 6.91 224 LEU B CA 1
ATOM 5429 C C . LEU B 1 223 ? 2.617 25.759 28.152 1.00 7.34 224 LEU B C 1
ATOM 5430 O O . LEU B 1 223 ? 2.425 26.250 27.029 1.00 7.99 224 LEU B O 1
ATOM 5435 N N . GLU B 1 224 ? 3.685 25.024 28.453 1.00 7.12 225 GLU B N 1
ATOM 5436 C CA . GLU B 1 224 ? 4.699 24.757 27.444 1.00 7.39 225 GLU B CA 1
ATOM 5437 C C . GLU B 1 224 ? 4.137 23.903 26.324 1.00 6.54 225 GLU B C 1
ATOM 5438 O O . GLU B 1 224 ? 4.475 24.134 25.157 1.00 6.58 225 GLU B O 1
ATOM 5444 N N . SER B 1 225 ? 3.269 22.952 26.674 1.00 5.63 226 SER B N 1
ATOM 5445 C CA . SER B 1 225 ? 2.621 22.091 25.686 1.00 5.83 226 SER B CA 1
ATOM 5446 C C . SER B 1 225 ? 1.748 22.922 24.744 1.00 5.75 226 SER B C 1
ATOM 5447 O O . SER B 1 225 ? 1.770 22.733 23.536 1.00 5.89 226 SER B O 1
ATOM 5450 N N . VAL B 1 226 ? 0.983 23.846 25.311 1.00 5.79 227 VAL B N 1
ATOM 5451 C CA . VAL B 1 226 ? 0.142 24.733 24.506 1.00 6.01 227 VAL B CA 1
ATOM 5452 C C . VAL B 1 226 ? 1.002 25.577 23.565 1.00 6.82 227 VAL B C 1
ATOM 5453 O O . VAL B 1 226 ? 0.708 25.700 22.367 1.00 7.51 227 VAL B O 1
ATOM 5457 N N . ALA B 1 227 ? 2.074 26.151 24.103 1.00 7.15 228 ALA B N 1
ATOM 5458 C CA . ALA B 1 227 ? 2.936 27.019 23.299 1.00 8.15 228 ALA B CA 1
ATOM 5459 C C . ALA B 1 227 ? 3.564 26.252 22.145 1.00 8.74 228 ALA B C 1
ATOM 5460 O O . ALA B 1 227 ? 3.716 26.769 21.023 1.00 9.16 228 ALA B O 1
ATOM 5462 N N . ASP B 1 228 ? 3.898 25.004 22.424 1.00 7.52 229 ASP B N 1
ATOM 5463 C CA . ASP B 1 228 ? 4.536 24.127 21.454 1.00 8.72 229 ASP B CA 1
ATOM 5464 C C . ASP B 1 228 ? 3.608 23.744 20.296 1.00 8.52 229 ASP B C 1
ATOM 5465 O O . ASP B 1 228 ? 4.029 23.724 19.136 1.00 9.80 229 ASP B O 1
ATOM 5470 N N . LEU B 1 229 ? 2.343 23.476 20.601 1.00 7.96 230 LEU B N 1
ATOM 5471 C CA . LEU B 1 229 ? 1.466 22.824 19.635 1.00 8.20 230 LEU B CA 1
ATOM 5472 C C . LEU B 1 229 ? 0.419 23.709 18.977 1.00 9.08 230 LEU B C 1
ATOM 5473 O O . LEU B 1 229 ? -0.072 23.360 17.904 1.00 10.26 230 LEU B O 1
ATOM 5478 N N . LEU B 1 230 ? 0.048 24.812 19.620 1.00 10.27 231 LEU B N 1
ATOM 5479 C CA . LEU B 1 230 ? -1.021 25.666 19.117 1.00 11.27 231 LEU B CA 1
ATOM 5480 C C . LEU B 1 230 ? -0.468 26.992 18.641 1.00 12.69 231 LEU B C 1
ATOM 5481 O O . LEU B 1 230 ? -0.247 27.891 19.452 1.00 11.71 231 LEU B O 1
ATOM 5486 N N . PRO B 1 231 ? -0.238 27.120 17.321 1.00 14.56 232 PRO B N 1
ATOM 5487 C CA . PRO B 1 231 ? 0.427 28.325 16.822 1.00 16.16 232 PRO B CA 1
ATOM 5488 C C . PRO B 1 231 ? -0.441 29.557 17.054 1.00 17.13 232 PRO B C 1
ATOM 5489 O O . PRO B 1 231 ? 0.086 30.669 17.159 1.00 18.05 232 PRO B O 1
ATOM 5493 N N . ASP B 1 232 ? -1.747 29.316 17.145 1.00 17.52 233 ASP B N 1
ATOM 5494 C CA . ASP B 1 232 ? -2.753 30.323 17.420 1.00 18.39 233 ASP B CA 1
ATOM 5495 C C . ASP B 1 232 ? -2.767 30.851 18.879 1.00 17.48 233 ASP B C 1
ATOM 5496 O O . ASP B 1 232 ? -3.289 31.944 19.157 1.00 17.98 233 ASP B O 1
ATOM 5501 N N . ALA B 1 233 ? -2.161 30.102 19.794 1.00 15.62 234 ALA B N 1
ATOM 5502 C CA . ALA B 1 233 ? -2.221 30.435 21.220 1.00 15.14 234 ALA B CA 1
ATOM 5503 C C . ALA B 1 233 ? -1.098 31.369 21.641 1.00 15.08 234 ALA B C 1
ATOM 5504 O O . ALA B 1 233 ? 0.010 31.294 21.110 1.00 15.49 234 ALA B O 1
ATOM 5506 N N . ARG B 1 234 ? -1.387 32.233 22.607 1.00 14.96 235 ARG B N 1
ATOM 5507 C CA . ARG B 1 234 ? -0.350 33.062 23.218 1.00 15.88 235 ARG B CA 1
ATOM 5508 C C . ARG B 1 234 ? -0.320 32.767 24.707 1.00 14.69 235 ARG B C 1
ATOM 5509 O O . ARG B 1 234 ? -1.325 32.942 25.385 1.00 14.66 235 ARG B O 1
ATOM 5517 N N . ILE B 1 235 ? 0.824 32.291 25.195 1.00 14.03 236 ILE B N 1
ATOM 5518 C CA . ILE B 1 235 ? 0.978 31.988 26.616 1.00 13.19 236 ILE B CA 1
ATOM 5519 C C . ILE B 1 235 ? 1.696 33.121 27.330 1.00 13.40 236 ILE B C 1
ATOM 5520 O O . ILE B 1 235 ? 2.460 33.883 26.725 1.00 13.30 236 ILE B O 1
ATOM 5525 N N . ASP B 1 236 ? 1.430 33.234 28.619 1.00 12.60 237 ASP B N 1
ATOM 5526 C CA . ASP B 1 236 ? 2.139 34.184 29.449 1.00 13.10 237 ASP B CA 1
ATOM 5527 C C . ASP B 1 236 ? 2.584 33.391 30.664 1.00 12.65 237 ASP B C 1
ATOM 5528 O O . ASP B 1 236 ? 1.763 33.019 31.500 1.00 12.09 237 ASP B O 1
ATOM 5533 N N . ARG B 1 237 ? 3.882 33.112 30.742 1.00 13.63 238 ARG B N 1
ATOM 5534 C CA . ARG B 1 237 ? 4.437 32.252 31.802 1.00 14.48 238 ARG B CA 1
ATOM 5535 C C . ARG B 1 237 ? 4.404 32.913 33.176 1.00 15.09 238 ARG B C 1
ATOM 5536 O O . ARG B 1 237 ? 4.352 32.228 34.193 1.00 16.05 238 ARG B O 1
ATOM 5544 N N . GLU B 1 238 ? 4.430 34.241 33.201 1.00 15.46 239 GLU B N 1
ATOM 5545 C CA . GLU B 1 238 ? 4.405 34.972 34.457 1.00 15.67 239 GLU B CA 1
ATOM 5546 C C . GLU B 1 238 ? 2.979 35.096 34.982 1.00 15.16 239 GLU B C 1
ATOM 5547 O O . GLU B 1 238 ? 2.755 34.976 36.184 1.00 15.86 239 GLU B O 1
ATOM 5553 N N . ALA B 1 239 ? 2.020 35.309 34.080 1.00 14.11 240 ALA B N 1
ATOM 5554 C CA . ALA B 1 239 ? 0.612 35.419 34.453 1.00 13.67 240 ALA B CA 1
ATOM 5555 C C . ALA B 1 239 ? -0.077 34.063 34.595 1.00 13.24 240 ALA B C 1
ATOM 5556 O O . ALA B 1 239 ? -1.165 33.999 35.169 1.00 13.13 240 ALA B O 1
ATOM 5558 N N . MET B 1 240 ? 0.559 33.000 34.082 1.00 12.14 241 MET B N 1
ATOM 5559 C CA . MET B 1 240 ? -0.054 31.656 34.031 1.00 12.45 241 MET B CA 1
ATOM 5560 C C . MET B 1 240 ? -1.342 31.691 33.199 1.00 11.78 241 MET B C 1
ATOM 5561 O O . MET B 1 240 ? -2.377 31.120 33.586 1.00 10.69 241 MET B O 1
ATOM 5566 N N . THR B 1 241 ? -1.290 32.377 32.061 1.00 10.82 242 THR B N 1
ATOM 5567 C CA . THR B 1 241 ? -2.472 32.471 31.201 1.00 10.50 242 THR B CA 1
ATOM 5568 C C . THR B 1 241 ? -2.236 31.947 29.784 1.00 10.64 242 THR B C 1
ATOM 5569 O O . THR B 1 241 ? -1.108 31.907 29.302 1.00 10.12 242 THR B O 1
ATOM 5573 N N . VAL B 1 242 ? -3.337 31.553 29.143 1.00 10.59 243 VAL B N 1
ATOM 5574 C CA . VAL B 1 242 ? -3.378 31.250 27.712 1.00 11.15 243 VAL B CA 1
ATOM 5575 C C . VAL B 1 242 ? -4.474 32.116 27.096 1.00 11.99 243 VAL B C 1
ATOM 5576 O O . VAL B 1 242 ? -5.559 32.253 27.665 1.00 11.00 243 VAL B O 1
ATOM 5580 N N . GLU B 1 243 ? -4.175 32.719 25.948 1.00 12.90 244 GLU B N 1
ATOM 5581 C CA . GLU B 1 243 ? -5.188 33.380 25.133 1.00 14.96 244 GLU B CA 1
ATOM 5582 C C . GLU B 1 243 ? -5.200 32.650 23.794 1.00 14.81 244 GLU B C 1
ATOM 5583 O O . GLU B 1 243 ? -4.169 32.539 23.140 1.00 14.16 244 GLU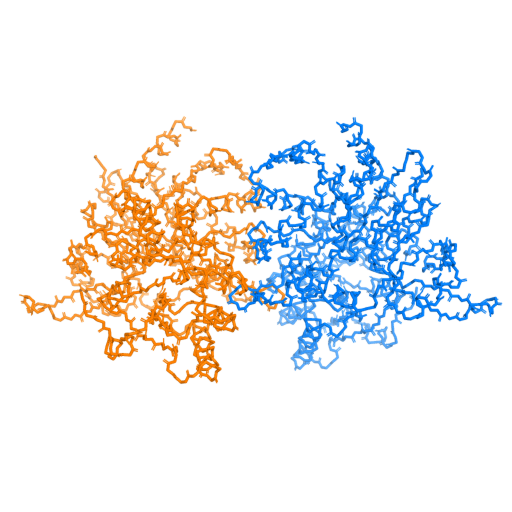 B O 1
ATOM 5589 N N . TRP B 1 244 ? -6.356 32.120 23.412 1.00 15.28 245 TRP B N 1
ATOM 5590 C CA . TRP B 1 244 ? -6.440 31.258 22.223 1.00 16.28 245 TRP B CA 1
ATOM 5591 C C . TRP B 1 244 ? -7.847 31.304 21.637 1.00 17.94 245 TRP B C 1
ATOM 5592 O O . TRP B 1 244 ? -8.810 30.927 22.302 1.00 18.19 245 TRP B O 1
ATOM 5603 N N . ARG B 1 245 ? -7.952 31.792 20.401 1.00 19.21 246 ARG B N 1
ATOM 5604 C CA . ARG B 1 245 ? -9.224 31.801 19.662 1.00 21.04 246 ARG B CA 1
ATOM 5605 C C . ARG B 1 245 ? -10.371 32.411 20.463 1.00 21.91 246 ARG B C 1
ATOM 5606 O O . ARG B 1 245 ? -11.490 31.886 20.453 1.00 22.87 246 ARG B O 1
ATOM 5614 N N . GLY B 1 246 ? -10.083 33.502 21.165 1.00 22.42 247 GLY B N 1
ATOM 5615 C CA . GLY B 1 246 ? -11.090 34.185 21.972 1.00 23.22 247 GLY B CA 1
ATOM 5616 C C . GLY B 1 246 ? -11.391 33.569 23.330 1.00 23.19 247 GLY B C 1
ATOM 5617 O O . GLY B 1 246 ? -12.270 34.063 24.041 1.00 23.69 247 GLY B O 1
ATOM 5618 N N . HIS B 1 247 ? -10.694 32.479 23.675 1.00 22.23 248 HIS B N 1
ATOM 5619 C CA . HIS B 1 247 ? -10.733 31.909 25.025 1.00 21.36 248 HIS B CA 1
ATOM 5620 C C . HIS B 1 247 ? -9.553 32.468 25.837 1.00 20.75 248 HIS B C 1
ATOM 5621 O O . HIS B 1 247 ? -8.407 32.423 25.381 1.00 20.42 248 HIS B O 1
ATOM 5628 N N . ARG B 1 248 ? -9.837 33.034 27.013 1.00 19.59 249 ARG B N 1
ATOM 5629 C CA . ARG B 1 248 ? -8.786 33.381 27.980 1.00 17.59 249 ARG B CA 1
ATOM 5630 C C . ARG B 1 248 ? -8.852 32.322 29.071 1.00 15.26 249 ARG B C 1
ATOM 5631 O O . ARG B 1 248 ? -9.926 32.076 29.623 1.00 14.05 249 ARG B O 1
ATOM 5639 N N . THR B 1 249 ? -7.720 31.686 29.369 1.00 12.57 250 THR B N 1
ATOM 5640 C CA . THR B 1 249 ? -7.700 30.596 30.343 1.00 11.17 250 THR B CA 1
ATOM 5641 C C . THR B 1 249 ? -6.642 30.869 31.398 1.00 9.78 250 THR B C 1
ATOM 5642 O O . THR B 1 249 ? -5.520 31.208 31.061 1.00 10.00 250 THR B O 1
ATOM 5646 N N . ARG B 1 250 ? -6.984 30.679 32.669 1.00 8.74 251 ARG B N 1
ATOM 5647 C CA . ARG B 1 250 ? -5.991 30.807 33.744 1.00 8.77 251 ARG B CA 1
ATOM 5648 C C . ARG B 1 250 ? -5.592 29.434 34.270 1.00 8.32 251 ARG B C 1
ATOM 5649 O O . ARG B 1 250 ? -6.456 28.586 34.531 1.00 8.11 251 ARG B O 1
ATOM 5657 N N . LEU B 1 251 ? -4.284 29.235 34.425 1.00 6.92 252 LEU B N 1
ATOM 5658 C CA . LEU B 1 251 ? -3.759 28.035 35.093 1.00 6.96 252 LEU B CA 1
ATOM 5659 C C . LEU B 1 251 ? -3.480 28.330 36.570 1.00 6.60 252 LEU B C 1
ATOM 5660 O O . LEU B 1 251 ? -2.887 29.370 36.903 1.00 7.39 252 LEU B O 1
ATOM 5665 N N . ARG B 1 252 ? -3.940 27.436 37.445 1.00 6.38 253 ARG B N 1
ATOM 5666 C CA . ARG B 1 252 ? -3.742 27.574 38.887 1.00 6.82 253 ARG B CA 1
ATOM 5667 C C . ARG B 1 252 ? -3.231 26.294 39.508 1.00 6.89 253 ARG B C 1
ATOM 5668 O O . ARG B 1 252 ? -3.600 25.195 39.086 1.00 6.52 253 ARG B O 1
ATOM 5676 N N . THR B 1 253 ? -2.373 26.459 40.512 1.00 7.16 254 THR B N 1
ATOM 5677 C CA . THR B 1 253 ? -1.960 25.368 41.383 1.00 6.90 254 THR B CA 1
ATOM 5678 C C . THR B 1 253 ? -2.825 25.410 42.628 1.00 7.78 254 THR B C 1
ATOM 5679 O O . THR B 1 253 ? -2.907 26.447 43.293 1.00 8.31 254 THR B O 1
ATOM 5683 N N . MET B 1 254 ? -3.467 24.290 42.937 1.00 7.28 255 MET B N 1
ATOM 5684 C CA . MET B 1 254 ? -4.277 24.160 44.144 1.00 8.02 255 MET B CA 1
ATOM 5685 C C . MET B 1 254 ? -3.882 22.860 44.847 1.00 7.81 255 MET B C 1
ATOM 5686 O O . MET B 1 254 ? -4.430 21.789 44.544 1.00 7.38 255 MET B O 1
ATOM 5691 N N . PRO B 1 255 ? -2.894 22.934 45.759 1.00 7.67 256 PRO B N 1
ATOM 5692 C CA . PRO B 1 255 ? -2.468 21.709 46.461 1.00 7.88 256 PRO B CA 1
ATOM 5693 C C . PRO B 1 255 ? -3.524 21.146 47.392 1.00 7.87 256 PRO B C 1
ATOM 5694 O O . PRO B 1 255 ? -4.307 21.899 47.993 1.00 8.22 256 PRO B O 1
ATOM 5698 N N . LEU B 1 256 ? -3.527 19.825 47.498 1.00 7.57 257 LEU B N 1
ATOM 5699 C CA . LEU B 1 256 ? -4.408 19.087 48.390 1.00 8.01 257 LEU B CA 1
ATOM 5700 C C . LEU B 1 256 ? -3.545 18.147 49.214 1.00 8.60 257 LEU B C 1
ATOM 5701 O O . LEU B 1 256 ? -2.615 17.524 48.678 1.00 8.93 257 LEU B O 1
ATOM 5706 N N . GLY B 1 257 ? -3.872 18.022 50.498 1.00 9.00 258 GLY B N 1
ATOM 5707 C CA . GLY B 1 257 ? -3.148 17.122 51.377 1.00 9.23 258 GLY B CA 1
ATOM 5708 C C . GLY B 1 257 ? -3.939 15.939 51.892 1.00 9.70 258 GLY B C 1
ATOM 5709 O O . GLY B 1 257 ? -3.523 14.795 51.713 1.00 10.12 258 GLY B O 1
ATOM 5710 N N . TYR B 1 258 ? -5.067 16.206 52.554 1.00 9.97 259 TYR B N 1
ATOM 5711 C CA . TYR B 1 258 ? -5.791 15.162 53.295 1.00 11.11 259 TYR B CA 1
ATOM 5712 C C . TYR B 1 258 ? -7.145 15.659 53.774 1.00 12.52 259 TYR B C 1
ATOM 5713 O O . TYR B 1 258 ? -7.409 16.853 53.798 1.00 11.75 259 TYR B O 1
ATOM 5722 N N . SER B 1 259 ? -7.990 14.723 54.194 1.00 14.24 260 SER B N 1
ATOM 5723 C CA . SER B 1 259 ? -9.250 15.062 54.851 1.00 16.56 260 SER B CA 1
ATOM 5724 C C . SER B 1 259 ? -9.133 14.752 56.350 1.00 17.91 260 SER B C 1
ATOM 5725 O O . SER B 1 259 ? -8.909 13.600 56.714 1.00 18.02 260 SER B O 1
ATOM 5728 N N . PRO B 1 260 ? -9.246 15.780 57.224 1.00 19.38 261 PRO B N 1
ATOM 5729 C CA . PRO B 1 260 ? -9.128 15.520 58.668 1.00 21.27 261 PRO B CA 1
ATOM 5730 C C . PRO B 1 260 ? -10.149 14.503 59.177 1.00 23.27 261 PRO B C 1
ATOM 5731 O O . PRO B 1 260 ? -9.810 13.654 59.997 1.00 23.54 261 PRO B O 1
ATOM 5735 N N . LEU B 1 261 ? -11.376 14.569 58.672 1.00 25.49 262 LEU B N 1
ATOM 5736 C CA . LEU B 1 261 ? -12.449 13.685 59.151 1.00 28.27 262 LEU B CA 1
ATOM 5737 C C . LEU B 1 261 ? -12.258 12.206 58.790 1.00 29.38 262 LEU B C 1
ATOM 5738 O O . LEU B 1 261 ? -12.927 11.338 59.356 1.00 30.31 262 LEU B O 1
ATOM 5743 N N . THR B 1 262 ? -11.346 11.919 57.865 1.00 30.42 263 THR B N 1
ATOM 5744 C CA . THR B 1 262 ? -11.030 10.534 57.494 1.00 31.39 263 THR B CA 1
ATOM 5745 C C . THR B 1 262 ? -9.821 9.971 58.248 1.00 31.71 263 THR B C 1
ATOM 5746 O O . THR B 1 262 ? -9.453 8.806 58.064 1.00 32.12 263 THR B O 1
ATOM 5750 N N . LEU B 1 263 ? -9.194 10.798 59.080 1.00 31.95 264 LEU B N 1
ATOM 5751 C CA . LEU B 1 263 ? -8.096 10.334 59.921 1.00 32.23 264 LEU B CA 1
ATOM 5752 C C . LEU B 1 263 ? -8.547 10.231 61.371 1.00 32.79 264 LEU B C 1
ATOM 5753 O O . LEU B 1 263 ? -9.582 10.781 61.739 1.00 33.54 264 LEU B O 1
ATOM 5758 N N . PRO B 1 268 ? -6.847 2.012 64.860 1.00 31.20 269 PRO B N 1
ATOM 5759 C CA . PRO B 1 268 ? -7.144 0.784 64.121 1.00 30.89 269 PRO B CA 1
ATOM 5760 C C . PRO B 1 268 ? -6.088 -0.284 64.344 1.00 30.57 269 PRO B C 1
ATOM 5761 O O . PRO B 1 268 ? -4.975 0.027 64.759 1.00 31.02 269 PRO B O 1
ATOM 5765 N N . GLN B 1 269 ? -6.429 -1.534 64.052 1.00 30.33 270 GLN B N 1
ATOM 5766 C CA . GLN B 1 269 ? -5.487 -2.633 64.214 1.00 29.72 270 GLN B CA 1
ATOM 5767 C C . GLN B 1 269 ? -4.697 -2.938 62.941 1.00 28.16 270 GLN B C 1
ATOM 5768 O O . GLN B 1 269 ? -5.170 -2.715 61.817 1.00 27.33 270 GLN B O 1
ATOM 5774 N N . LEU B 1 270 ? -3.478 -3.429 63.139 1.00 26.87 271 LEU B N 1
ATOM 5775 C CA . LEU B 1 270 ? -2.604 -3.843 62.050 1.00 25.92 271 LEU B CA 1
ATOM 5776 C C . LEU B 1 270 ? -3.166 -5.080 61.347 1.00 25.99 271 LEU B C 1
ATOM 5777 O O . LEU B 1 270 ? -3.938 -5.837 61.954 1.00 26.36 271 LEU B O 1
ATOM 5782 N N . PRO B 1 271 ? -2.801 -5.283 60.064 1.00 25.23 272 PRO B N 1
ATOM 5783 C CA . PRO B 1 271 ? -3.198 -6.506 59.363 1.00 25.34 272 PRO B CA 1
ATOM 5784 C C . PRO B 1 271 ? -2.744 -7.767 60.098 1.00 25.93 272 PRO B C 1
ATOM 5785 O O . PRO B 1 271 ? -1.800 -7.714 60.895 1.00 25.32 272 PRO B O 1
ATOM 5789 N N . GLU B 1 272 ? -3.424 -8.883 59.826 1.00 26.53 273 GLU B N 1
ATOM 5790 C CA . GLU B 1 272 ? -3.103 -10.180 60.420 1.00 27.28 273 GLU B CA 1
ATOM 5791 C C . GLU B 1 272 ? -1.606 -10.491 60.354 1.00 26.71 273 GLU B C 1
ATOM 5792 O O . GLU B 1 272 ? -0.996 -10.432 59.281 1.00 26.54 273 GLU B O 1
ATOM 5798 N N . GLY B 1 273 ? -1.026 -10.804 61.511 1.00 26.17 274 GLY B N 1
ATOM 5799 C CA . GLY B 1 273 ? 0.364 -11.254 61.596 1.00 25.87 274 GLY B CA 1
ATOM 5800 C C . GLY B 1 273 ? 1.420 -10.163 61.669 1.00 24.94 274 GLY B C 1
ATOM 5801 O O . GLY B 1 273 ? 2.559 -10.425 62.068 1.00 24.98 274 GLY B O 1
ATOM 5802 N N . ILE B 1 274 ? 1.053 -8.937 61.299 1.00 24.18 275 ILE B N 1
ATOM 5803 C CA . ILE B 1 274 ? 2.045 -7.863 61.156 1.00 23.29 275 ILE B CA 1
ATOM 5804 C C . ILE B 1 274 ? 2.642 -7.363 62.473 1.00 23.37 275 ILE B C 1
ATOM 5805 O O . ILE B 1 274 ? 3.864 -7.187 62.566 1.00 22.67 275 ILE B O 1
ATOM 5810 N N . GLU B 1 275 ? 1.793 -7.148 63.481 1.00 23.93 276 GLU B N 1
ATOM 5811 C CA . GLU B 1 275 ? 2.264 -6.677 64.785 1.00 24.63 276 GLU B CA 1
ATOM 5812 C C . GLU B 1 275 ? 3.322 -7.614 65.387 1.00 24.85 276 GLU B C 1
ATOM 5813 O O . GLU B 1 275 ? 4.363 -7.151 65.862 1.00 24.61 276 GLU B O 1
ATOM 5819 N N . GLU B 1 276 ? 3.059 -8.923 65.348 1.00 25.09 277 GLU B N 1
ATOM 5820 C CA . GLU B 1 276 ? 3.981 -9.922 65.914 1.00 25.55 277 GLU B CA 1
ATOM 5821 C C . GLU B 1 276 ? 5.277 -10.033 65.106 1.00 24.76 277 GLU B C 1
ATOM 5822 O O . GLU B 1 276 ? 6.366 -10.163 65.678 1.00 24.59 277 GLU B O 1
ATOM 5828 N N . TRP B 1 277 ? 5.144 -9.976 63.780 1.00 23.34 278 TRP B N 1
ATOM 5829 C CA . TRP B 1 277 ? 6.285 -10.009 62.865 1.00 22.31 278 TRP B CA 1
ATOM 5830 C C . TRP B 1 277 ? 7.197 -8.788 63.061 1.00 21.98 278 TRP B C 1
ATOM 5831 O O . TRP B 1 277 ? 8.421 -8.921 63.066 1.00 22.13 278 TRP B O 1
ATOM 5842 N N . ALA B 1 278 ? 6.592 -7.613 63.256 1.00 21.32 279 ALA B N 1
ATOM 5843 C CA . ALA B 1 278 ? 7.343 -6.361 63.395 1.00 21.00 279 ALA B CA 1
ATOM 5844 C C . ALA B 1 278 ? 7.868 -6.107 64.816 1.00 21.14 279 ALA B C 1
ATOM 5845 O O . ALA B 1 278 ? 8.732 -5.256 65.023 1.00 20.63 279 ALA B O 1
ATOM 5847 N N . ASP B 1 279 ? 7.353 -6.854 65.792 1.00 21.97 280 ASP B N 1
ATOM 5848 C CA . ASP B 1 279 ? 7.729 -6.651 67.188 1.00 22.49 280 ASP B CA 1
ATOM 5849 C C . ASP B 1 279 ? 9.241 -6.684 67.409 1.00 22.14 280 ASP B C 1
ATOM 5850 O O . ASP B 1 279 ? 9.926 -7.604 66.963 1.00 22.24 280 ASP B O 1
ATOM 5855 N N . GLY B 1 280 ? 9.744 -5.660 68.095 1.00 21.86 281 GLY B N 1
ATOM 5856 C CA . GLY B 1 280 ? 11.165 -5.555 68.424 1.00 21.57 281 GLY B CA 1
ATOM 5857 C C . GLY B 1 280 ? 12.035 -5.163 67.243 1.00 20.66 281 GLY B C 1
ATOM 5858 O O . GLY B 1 280 ? 13.263 -5.151 67.347 1.00 20.62 281 GLY B O 1
ATOM 5859 N N . HIS B 1 281 ? 11.398 -4.846 66.116 1.00 19.85 282 HIS B N 1
ATOM 5860 C CA . HIS B 1 281 ? 12.113 -4.387 64.931 1.00 19.18 282 HIS B CA 1
ATOM 5861 C C . HIS B 1 281 ? 11.738 -2.953 64.591 1.00 18.50 282 HIS B C 1
ATOM 5862 O O . HIS B 1 281 ? 10.627 -2.512 64.890 1.00 18.49 282 HIS B O 1
ATOM 5869 N N . ARG B 1 282 ? 12.668 -2.222 63.981 1.00 17.44 283 ARG B N 1
ATOM 5870 C CA . ARG B 1 282 ? 12.319 -0.970 63.309 1.00 16.73 283 ARG B CA 1
ATOM 5871 C C . ARG B 1 282 ? 11.599 -1.358 62.017 1.00 15.83 283 ARG B C 1
ATOM 5872 O O . ARG B 1 282 ? 12.035 -2.274 61.315 1.00 15.96 283 ARG B O 1
ATOM 5880 N N . LEU B 1 283 ? 10.488 -0.687 61.726 1.00 14.52 284 LEU B N 1
ATOM 5881 C CA . LEU B 1 283 ? 9.689 -1.005 60.537 1.00 13.41 284 LEU B CA 1
ATOM 5882 C C . LEU B 1 283 ? 9.686 0.102 59.494 1.00 12.30 284 LEU B C 1
ATOM 5883 O O . LEU B 1 283 ? 9.253 1.223 59.765 1.00 12.39 284 LEU B O 1
ATOM 5888 N N . VAL B 1 284 ? 10.147 -0.250 58.299 1.00 11.07 285 VAL B N 1
ATOM 5889 C CA . VAL B 1 284 ? 10.104 0.634 57.132 1.00 10.06 285 VAL B CA 1
ATOM 5890 C C . VAL B 1 284 ? 8.812 0.268 56.412 1.00 9.67 285 VAL B C 1
ATOM 5891 O O . VAL B 1 284 ? 8.531 -0.914 56.199 1.00 10.46 285 VAL B O 1
ATOM 5895 N N . VAL B 1 285 ? 8.010 1.275 56.063 1.00 9.18 286 VAL B N 1
ATOM 5896 C CA . VAL B 1 285 ? 6.735 1.036 55.395 1.00 8.75 286 VAL B CA 1
ATOM 5897 C C . VAL B 1 285 ? 6.694 1.786 54.067 1.00 8.59 286 VAL B C 1
ATOM 5898 O O . VAL B 1 285 ? 6.916 2.997 54.037 1.00 8.23 286 VAL B O 1
ATOM 5902 N N . HIS B 1 286 ? 6.425 1.054 52.983 1.00 8.47 287 HIS B N 1
ATOM 5903 C CA . HIS B 1 286 ? 6.112 1.641 51.672 1.00 8.65 287 HIS B CA 1
ATOM 5904 C C . HIS B 1 286 ? 4.645 1.312 51.436 1.00 9.04 287 HIS B C 1
ATOM 5905 O O . HIS B 1 286 ? 4.220 0.181 51.668 1.00 9.52 287 HIS B O 1
ATOM 5912 N N . SER B 1 287 ? 3.861 2.302 51.029 1.00 9.13 288 SER B N 1
ATOM 5913 C CA . SER B 1 287 ? 2.429 2.075 50.833 1.00 9.88 288 SER B CA 1
ATOM 5914 C C . SER B 1 287 ? 1.967 2.743 49.545 1.00 9.80 288 SER B C 1
ATOM 5915 O O . SER B 1 287 ? 2.337 3.884 49.262 1.00 9.49 288 SER B O 1
ATOM 5918 N N . GLY B 1 288 ? 1.179 2.024 48.752 1.00 9.38 289 GLY B N 1
ATOM 5919 C CA . GLY B 1 288 ? 0.533 2.618 47.585 1.00 8.97 289 GLY B CA 1
ATOM 5920 C C . GLY B 1 288 ? -0.220 1.613 46.737 1.00 9.38 289 GLY B C 1
ATOM 5921 O O . GLY B 1 288 ? -0.087 0.406 46.931 1.00 9.73 289 GLY B O 1
ATOM 5922 N N . ARG B 1 289 ? -1.017 2.118 45.800 1.00 9.57 290 ARG B N 1
ATOM 5923 C CA . ARG B 1 289 ? -1.728 1.275 44.836 1.00 10.25 290 ARG B CA 1
ATOM 5924 C C . ARG B 1 289 ? -0.795 0.407 43.991 1.00 9.29 290 ARG B C 1
ATOM 5925 O O . ARG B 1 289 ? 0.406 0.683 43.873 1.00 9.56 290 ARG B O 1
ATOM 5933 N N . THR B 1 290 ? -1.355 -0.640 43.397 1.00 8.60 291 THR B N 1
ATOM 5934 C CA . THR B 1 290 ? -0.613 -1.489 42.459 1.00 8.89 291 THR B CA 1
ATOM 5935 C C . THR B 1 290 ? -0.512 -0.775 41.120 1.00 8.66 291 THR B C 1
ATOM 5936 O O . THR B 1 290 ? -1.262 -1.055 40.182 1.00 9.50 291 THR B O 1
ATOM 5940 N N . ASP B 1 291 ? 0.419 0.174 41.049 1.00 7.90 292 ASP B N 1
ATOM 5941 C CA . ASP B 1 291 ? 0.597 1.021 39.878 1.00 7.69 292 ASP B CA 1
ATOM 5942 C C . ASP B 1 291 ? 2.097 1.307 39.827 1.00 7.21 292 ASP B C 1
ATOM 5943 O O . ASP B 1 291 ? 2.669 1.682 40.846 1.00 7.11 292 ASP B O 1
ATOM 5948 N N . PRO B 1 292 ? 2.737 1.117 38.655 1.00 7.08 293 PRO B N 1
ATOM 5949 C CA . PRO B 1 292 ? 4.188 1.268 38.580 1.00 6.49 293 PRO B CA 1
ATOM 5950 C C . PRO B 1 292 ? 4.708 2.615 39.084 1.00 5.41 293 PRO B C 1
ATOM 5951 O O . PRO B 1 292 ? 5.840 2.671 39.556 1.00 6.01 293 PRO B O 1
ATOM 5955 N N . ILE B 1 293 ? 3.904 3.676 39.013 1.00 5.39 294 ILE B N 1
ATOM 5956 C CA . ILE B 1 293 ? 4.415 4.970 39.507 1.00 4.99 294 ILE B CA 1
ATOM 5957 C C . ILE B 1 293 ? 4.727 4.952 41.011 1.00 5.11 294 ILE B C 1
ATOM 5958 O O . ILE B 1 293 ? 5.508 5.771 41.490 1.00 4.75 294 ILE B O 1
ATOM 5963 N N . LYS B 1 294 ? 4.129 4.026 41.757 1.00 4.81 295 LYS B N 1
ATOM 5964 C CA . LYS B 1 294 ? 4.349 3.992 43.211 1.00 4.86 295 LYS B CA 1
ATOM 5965 C C . LYS B 1 294 ? 5.756 3.518 43.632 1.00 5.17 295 LYS B C 1
ATOM 5966 O O . LYS B 1 294 ? 6.204 3.815 44.744 1.00 5.88 295 LYS B O 1
ATOM 5972 N N . ASN B 1 295 ? 6.442 2.823 42.721 1.00 4.99 296 ASN B N 1
ATOM 5973 C CA . ASN B 1 295 ? 7.904 2.636 42.764 1.00 5.04 296 ASN B CA 1
ATOM 5974 C C . ASN B 1 295 ? 8.393 1.731 43.892 1.00 5.21 296 ASN B C 1
ATOM 5975 O O . ASN B 1 295 ? 9.528 1.879 44.378 1.00 5.55 296 ASN B O 1
ATOM 5980 N N . ALA B 1 296 ? 7.563 0.764 44.282 1.00 5.76 297 ALA B N 1
ATOM 5981 C CA . ALA B 1 296 ? 7.955 -0.135 45.388 1.00 6.17 297 ALA B CA 1
ATOM 5982 C C . ALA B 1 296 ? 9.144 -1.028 45.078 1.00 6.51 297 ALA B C 1
ATOM 5983 O O . ALA B 1 296 ? 9.867 -1.427 46.004 1.00 7.12 297 ALA B O 1
ATOM 5985 N N . GLU B 1 297 ? 9.325 -1.394 43.807 1.00 6.30 298 GLU B N 1
ATOM 5986 C CA . GLU B 1 297 ? 10.469 -2.238 43.441 1.00 7.34 298 GLU B CA 1
ATOM 5987 C C . GLU B 1 297 ? 11.775 -1.526 43.800 1.00 7.22 298 GLU B C 1
ATOM 5988 O O . GLU B 1 297 ? 12.654 -2.102 44.453 1.00 7.39 298 GLU B O 1
ATOM 5994 N N . ARG B 1 298 ? 11.891 -0.272 43.377 1.00 6.31 299 ARG B N 1
ATOM 5995 C CA . ARG B 1 298 ? 13.078 0.514 43.693 1.00 6.32 299 ARG B CA 1
ATOM 5996 C C . ARG B 1 298 ? 13.217 0.771 45.205 1.00 6.80 299 ARG B C 1
ATOM 5997 O O . ARG B 1 298 ? 14.339 0.793 45.713 1.00 6.87 299 ARG B O 1
ATOM 6005 N N . ALA B 1 299 ? 12.097 0.968 45.913 1.00 7.06 300 ALA B N 1
ATOM 6006 C CA . ALA B 1 299 ? 12.135 1.119 47.373 1.00 7.49 300 ALA B CA 1
ATOM 6007 C C . ALA B 1 299 ? 12.728 -0.123 48.029 1.00 7.78 300 ALA B C 1
ATOM 6008 O O . ALA B 1 299 ? 13.565 -0.012 48.930 1.00 8.36 300 ALA B O 1
ATOM 6010 N N . VAL B 1 300 ? 12.318 -1.302 47.559 1.00 7.65 301 VAL B N 1
ATOM 6011 C CA . VAL B 1 300 ? 12.854 -2.561 48.127 1.00 8.09 301 VAL B CA 1
ATOM 6012 C C . VAL B 1 300 ? 14.347 -2.734 47.828 1.00 8.76 301 VAL B C 1
ATOM 6013 O O . VAL B 1 300 ? 15.129 -3.078 48.717 1.00 9.31 301 VAL B O 1
ATOM 6017 N N . ARG B 1 301 ? 14.745 -2.472 46.588 1.00 8.82 302 ARG B N 1
ATOM 6018 C CA . ARG B 1 301 ? 16.158 -2.562 46.211 1.00 9.15 302 ARG B CA 1
ATOM 6019 C C . ARG B 1 301 ? 17.007 -1.548 46.975 1.00 8.55 302 ARG B C 1
ATOM 6020 O O . ARG B 1 301 ? 18.129 -1.863 47.387 1.00 8.76 302 ARG B O 1
ATOM 6028 N N . ALA B 1 302 ? 16.448 -0.364 47.229 1.00 7.63 303 ALA B N 1
ATOM 6029 C CA . ALA B 1 302 ? 17.167 0.645 48.005 1.00 7.90 303 ALA B CA 1
ATOM 6030 C C . ALA B 1 302 ? 17.334 0.171 49.446 1.00 8.65 303 ALA B C 1
ATOM 6031 O O . ALA B 1 302 ? 18.385 0.399 50.057 1.00 8.97 303 ALA B O 1
ATOM 6033 N N . PHE B 1 303 ? 16.305 -0.482 49.988 1.00 8.56 304 PHE B N 1
ATOM 6034 C CA . PHE B 1 303 ? 16.384 -1.053 51.336 1.00 9.39 304 PHE B CA 1
ATOM 6035 C C . PHE B 1 303 ? 17.495 -2.091 51.420 1.00 9.73 304 PHE B C 1
ATOM 6036 O O . PHE B 1 303 ? 18.268 -2.116 52.387 1.00 9.81 304 PHE B O 1
ATOM 6044 N N . VAL B 1 304 ? 17.578 -2.950 50.408 1.00 9.97 305 VAL B N 1
ATOM 6045 C CA . VAL B 1 304 ? 18.633 -3.962 50.380 1.00 10.42 305 VAL B CA 1
ATOM 6046 C C . VAL B 1 304 ? 20.015 -3.309 50.360 1.00 10.76 305 VAL B C 1
ATOM 6047 O O . VAL B 1 304 ? 20.905 -3.723 51.091 1.00 11.69 305 VAL B O 1
ATOM 6051 N N . LEU B 1 305 ? 20.192 -2.271 49.544 1.00 10.58 306 LEU B N 1
ATOM 6052 C CA . LEU B 1 305 ? 21.471 -1.572 49.503 1.00 11.02 306 LEU B CA 1
ATOM 6053 C C . LEU B 1 305 ? 21.777 -0.880 50.824 1.00 11.13 306 LEU B C 1
ATOM 6054 O O . LEU B 1 305 ? 22.927 -0.830 51.255 1.00 11.69 306 LEU B O 1
ATOM 6059 N N . ALA B 1 306 ? 20.755 -0.330 51.465 1.00 11.47 307 ALA B N 1
ATOM 6060 C CA . ALA B 1 306 ? 20.953 0.269 52.785 1.00 12.27 307 ALA B CA 1
ATOM 6061 C C . ALA B 1 306 ? 21.454 -0.776 53.790 1.00 13.38 307 ALA B C 1
ATOM 6062 O O . ALA B 1 306 ? 22.402 -0.518 54.537 1.00 13.95 307 ALA B O 1
ATOM 6064 N N . ALA B 1 307 ? 20.839 -1.958 53.786 1.00 14.27 308 ALA B N 1
ATOM 6065 C CA . ALA B 1 307 ? 21.252 -3.045 54.671 1.00 16.17 308 ALA B CA 1
ATOM 6066 C C . ALA B 1 307 ? 22.694 -3.466 54.400 1.00 17.55 308 ALA B C 1
ATOM 6067 O O . ALA B 1 307 ? 23.431 -3.806 55.333 1.00 17.91 308 ALA B O 1
ATOM 6069 N N . ARG B 1 308 ? 23.092 -3.438 53.129 1.00 18.31 309 ARG B N 1
ATOM 6070 C CA . ARG B 1 308 ? 24.463 -3.789 52.738 1.00 20.36 309 ARG B CA 1
ATOM 6071 C C . ARG B 1 308 ? 25.503 -2.883 53.376 1.00 21.54 309 ARG B C 1
ATOM 6072 O O . ARG B 1 308 ? 26.607 -3.327 53.680 1.00 22.42 309 ARG B O 1
ATOM 6080 N N . GLY B 1 309 ? 25.144 -1.619 53.573 1.00 22.09 310 GLY B N 1
ATOM 6081 C CA . GLY B 1 309 ? 26.029 -0.645 54.213 1.00 23.52 310 GLY B CA 1
ATOM 6082 C C . GLY B 1 309 ? 26.158 -0.799 55.722 1.00 24.47 310 GLY B C 1
ATOM 6083 O O . GLY B 1 309 ? 26.971 -0.112 56.345 1.00 24.58 310 GLY B O 1
ATOM 6084 N N . GLY B 1 310 ? 25.350 -1.680 56.312 1.00 24.93 311 GLY B N 1
ATOM 6085 C CA . GLY B 1 310 ? 25.399 -1.964 57.749 1.00 26.51 311 GLY B CA 1
ATOM 6086 C C . GLY B 1 310 ? 24.481 -1.098 58.596 1.00 27.01 311 GLY B C 1
ATOM 6087 O O . GLY B 1 310 ? 24.101 0.001 58.183 1.00 26.94 311 GLY B O 1
ATOM 6088 N N . GLY B 1 311 ? 24.114 -1.601 59.776 1.00 27.82 312 GLY B N 1
ATOM 6089 C CA . GLY B 1 311 ? 23.309 -0.831 60.732 1.00 28.21 312 GLY B CA 1
ATOM 6090 C C . GLY B 1 311 ? 21.807 -1.087 60.778 1.00 28.27 312 GLY B C 1
ATOM 6091 O O . GLY B 1 311 ? 21.095 -0.491 61.601 1.00 28.49 312 GLY B O 1
ATOM 6092 N N . LEU B 1 312 ? 21.316 -1.971 59.913 1.00 27.84 313 LEU B N 1
ATOM 6093 C CA . LEU B 1 312 ? 19.880 -2.263 59.833 1.00 27.50 313 LEU B CA 1
ATOM 6094 C C . LEU B 1 312 ? 19.531 -3.660 60.342 1.00 27.53 313 LEU B C 1
ATOM 6095 O O . LEU B 1 312 ? 18.590 -4.296 59.858 1.00 27.08 313 LEU B O 1
ATOM 6100 N N . GLU B 1 313 ? 20.289 -4.126 61.331 1.00 27.84 314 GLU B N 1
ATOM 6101 C CA . GLU B 1 313 ? 20.193 -5.512 61.802 1.00 28.24 314 GLU B CA 1
ATOM 6102 C C . GLU B 1 313 ? 18.793 -5.908 62.290 1.00 27.21 314 GLU B C 1
ATOM 6103 O O . GLU B 1 313 ? 18.305 -7.005 61.991 1.00 28.56 314 GLU B O 1
ATOM 6109 N N . LYS B 1 314 ? 18.147 -5.015 63.027 1.00 25.28 315 LYS B N 1
ATOM 6110 C CA . LYS B 1 314 ? 16.837 -5.312 63.596 1.00 23.48 315 LYS B CA 1
ATOM 6111 C C . LYS B 1 314 ? 15.776 -4.473 62.898 1.00 21.59 315 LYS B C 1
ATOM 6112 O O . LYS B 1 314 ? 14.911 -3.876 63.542 1.00 20.71 315 LYS B O 1
ATOM 6118 N N . THR B 1 315 ? 15.862 -4.437 61.573 1.00 19.23 316 THR B N 1
ATOM 6119 C CA . THR B 1 315 ? 14.947 -3.642 60.755 1.00 17.80 316 THR B CA 1
ATOM 6120 C C . THR B 1 315 ? 14.242 -4.538 59.748 1.00 16.60 316 THR B C 1
ATOM 6121 O O . THR B 1 315 ? 14.867 -5.402 59.122 1.00 16.49 316 THR B O 1
ATOM 6125 N N . ARG B 1 316 ? 12.937 -4.336 59.607 1.00 15.20 317 ARG B N 1
ATOM 6126 C CA . ARG B 1 316 ? 12.163 -5.039 58.588 1.00 14.67 317 ARG B CA 1
ATOM 6127 C C . ARG B 1 316 ? 11.438 -4.048 57.686 1.00 13.49 317 ARG B C 1
ATOM 6128 O O . ARG B 1 316 ? 11.321 -2.866 58.022 1.00 12.44 317 ARG B O 1
ATOM 6136 N N . MET B 1 317 ? 10.970 -4.532 56.537 1.00 11.88 318 MET B N 1
ATOM 6137 C CA . MET B 1 317 ? 10.277 -3.665 55.585 1.00 11.63 318 MET B CA 1
ATOM 6138 C C . MET B 1 317 ? 8.948 -4.277 55.212 1.00 10.80 318 MET B C 1
ATOM 6139 O O . MET B 1 317 ? 8.877 -5.443 54.865 1.00 11.55 318 MET B O 1
ATOM 6144 N N . LEU B 1 318 ? 7.905 -3.468 55.318 1.00 10.40 319 LEU B N 1
ATOM 6145 C CA . LEU B 1 318 ? 6.571 -3.835 54.902 1.00 10.54 319 LEU B CA 1
ATOM 6146 C C . LEU B 1 318 ? 6.201 -3.083 53.631 1.00 10.24 319 LEU B C 1
ATOM 6147 O O . LEU B 1 318 ? 6.259 -1.858 53.595 1.00 9.77 319 LEU B O 1
ATOM 6152 N N . VAL B 1 319 ? 5.817 -3.839 52.604 1.00 10.09 320 VAL B N 1
ATOM 6153 C CA . VAL B 1 319 ? 5.350 -3.262 51.350 1.00 10.50 320 VAL B CA 1
ATOM 6154 C C . VAL B 1 319 ? 3.852 -3.439 51.317 1.00 10.80 320 VAL B C 1
ATOM 6155 O O . VAL B 1 319 ? 3.321 -4.536 51.118 1.00 11.47 320 VAL B O 1
ATOM 6159 N N . ARG B 1 320 ? 3.167 -2.342 51.542 1.00 10.84 321 ARG B N 1
ATOM 6160 C CA . ARG B 1 320 ? 1.737 -2.377 51.540 1.00 12.09 321 ARG B CA 1
ATOM 6161 C C . ARG B 1 320 ? 1.237 -1.986 50.151 1.00 11.59 321 ARG B C 1
ATOM 6162 O O . ARG B 1 320 ? 1.532 -0.892 49.660 1.00 10.32 321 ARG B O 1
ATOM 6170 N N . MET B 1 321 ? 0.508 -2.891 49.508 1.00 11.65 322 MET B N 1
ATOM 6171 C CA . MET B 1 321 ? 0.018 -2.634 48.156 1.00 12.41 322 MET B CA 1
ATOM 6172 C C . MET B 1 321 ? -1.492 -2.734 48.131 1.00 12.84 322 MET B C 1
ATOM 6173 O O . MET B 1 321 ? -2.071 -3.659 48.705 1.00 13.67 322 MET B O 1
ATOM 6178 N N . ASN B 1 322 ? -2.119 -1.773 47.462 1.00 12.11 323 ASN B N 1
ATOM 6179 C CA . ASN B 1 322 ? -3.571 -1.683 47.401 1.00 12.60 323 ASN B CA 1
ATOM 6180 C C . ASN B 1 322 ? -4.019 -2.098 46.005 1.00 12.77 323 ASN B C 1
ATOM 6181 O O . ASN B 1 322 ? -3.815 -1.346 45.053 1.00 12.10 323 ASN B O 1
ATOM 6186 N N . PRO B 1 323 ? -4.596 -3.309 45.878 1.00 13.30 324 PRO B N 1
ATOM 6187 C CA . PRO B 1 323 ? -4.931 -3.846 44.556 1.00 13.66 324 PRO B CA 1
ATOM 6188 C C . PRO B 1 323 ? -5.890 -2.941 43.799 1.00 13.63 324 PRO B C 1
ATOM 6189 O O . PRO B 1 323 ? -6.940 -2.539 44.335 1.00 13.52 324 PRO B O 1
ATOM 6193 N N . ASN B 1 324 ? -5.516 -2.613 42.563 1.00 13.15 325 ASN B N 1
ATOM 6194 C CA . ASN B 1 324 ? -6.295 -1.703 41.738 1.00 13.39 325 ASN B CA 1
ATOM 6195 C C . ASN B 1 324 ? -5.924 -1.871 40.274 1.00 13.16 325 ASN B C 1
ATOM 6196 O O . ASN B 1 324 ? -4.746 -1.830 39.927 1.00 11.93 325 ASN B O 1
ATOM 6201 N N . ARG B 1 325 ? -6.931 -2.094 39.427 1.00 13.70 326 ARG B N 1
ATOM 6202 C CA . ARG B 1 325 ? -6.729 -2.229 37.977 1.00 14.17 326 ARG B CA 1
ATOM 6203 C C . ARG B 1 325 ? -5.585 -3.189 37.656 1.00 13.51 326 ARG B C 1
ATOM 6204 O O . ARG B 1 325 ? -4.753 -2.910 36.809 1.00 12.64 326 ARG B O 1
ATOM 6212 N N . LEU B 1 326 ? -5.567 -4.334 38.327 1.00 14.05 327 LEU B N 1
ATOM 6213 C CA . LEU B 1 326 ? -4.536 -5.344 38.073 1.00 15.46 327 LEU B CA 1
ATOM 6214 C C . LEU B 1 326 ? -4.605 -5.957 36.662 1.00 15.87 327 LEU B C 1
ATOM 6215 O O . LEU B 1 326 ? -3.653 -6.593 36.204 1.00 17.01 327 LEU B O 1
ATOM 6220 N N . TYR B 1 327 ? -5.721 -5.759 35.973 1.00 16.07 328 TYR B N 1
ATOM 6221 C CA . TYR B 1 327 ? -5.862 -6.228 34.595 1.00 16.12 328 TYR B CA 1
ATOM 6222 C C . TYR B 1 327 ? -5.029 -5.416 33.594 1.00 15.47 328 TYR B C 1
ATOM 6223 O O . TYR B 1 327 ? -4.833 -5.837 32.450 1.00 16.19 328 TYR B O 1
ATOM 6232 N N . VAL B 1 328 ? -4.554 -4.242 34.011 1.00 13.39 329 VAL B N 1
ATOM 6233 C CA . VAL B 1 328 ? -3.694 -3.445 33.159 1.00 12.71 329 VAL B CA 1
ATOM 6234 C C . VAL B 1 328 ? -2.314 -4.097 33.160 1.00 12.46 329 VAL B C 1
ATOM 6235 O O . VAL B 1 328 ? -1.747 -4.316 34.228 1.00 11.37 329 VAL B O 1
ATOM 6239 N N . PRO B 1 329 ? -1.779 -4.426 31.968 1.00 12.16 330 PRO B N 1
ATOM 6240 C CA . PRO B 1 329 ? -0.501 -5.142 31.906 1.00 11.85 330 PRO B CA 1
ATOM 6241 C C . PRO B 1 329 ? 0.629 -4.503 32.723 1.00 11.11 330 PRO B C 1
ATOM 6242 O O . PRO B 1 329 ? 1.357 -5.214 33.416 1.00 10.93 330 PRO B O 1
ATOM 6246 N N . ALA B 1 330 ? 0.767 -3.182 32.660 1.00 10.71 331 ALA B N 1
ATOM 6247 C CA . ALA B 1 330 ? 1.822 -2.509 33.429 1.00 9.67 331 ALA B CA 1
ATOM 6248 C C . ALA B 1 330 ? 1.664 -2.683 34.941 1.00 9.37 331 ALA B C 1
ATOM 6249 O O . ALA B 1 330 ? 2.652 -2.697 35.675 1.00 9.39 331 ALA B O 1
ATOM 6251 N N . ASN B 1 331 ? 0.422 -2.755 35.407 1.00 8.77 332 ASN B N 1
ATOM 6252 C CA . ASN B 1 331 ? 0.168 -2.900 36.833 1.00 8.64 332 ASN B CA 1
ATOM 6253 C C . ASN B 1 331 ? 0.502 -4.325 37.272 1.00 9.04 332 ASN B C 1
ATOM 6254 O O . ASN B 1 331 ? 1.120 -4.531 38.308 1.00 9.12 332 ASN B O 1
ATOM 6259 N N . ALA B 1 332 ? 0.096 -5.311 36.470 1.00 9.38 333 ALA B N 1
ATOM 6260 C CA . ALA B 1 332 ? 0.441 -6.702 36.768 1.00 9.94 333 ALA B CA 1
ATOM 6261 C C . ALA B 1 332 ? 1.949 -6.916 36.746 1.00 9.85 333 ALA B C 1
ATOM 6262 O O . ALA B 1 332 ? 2.503 -7.600 37.620 1.00 10.17 333 ALA B O 1
ATOM 6264 N N . ASP B 1 333 ? 2.613 -6.296 35.771 1.00 10.26 334 ASP B N 1
ATOM 6265 C CA . ASP B 1 333 ? 4.077 -6.371 35.653 1.00 10.17 334 ASP B CA 1
ATOM 6266 C C . ASP B 1 333 ? 4.742 -5.771 36.879 1.00 9.85 334 ASP B C 1
ATOM 6267 O O . ASP B 1 333 ? 5.674 -6.347 37.429 1.00 10.61 334 ASP B O 1
ATOM 6272 N N . TYR B 1 334 ? 4.250 -4.617 37.319 1.00 9.15 335 TYR B N 1
ATOM 6273 C CA . TYR B 1 334 ? 4.755 -3.991 38.555 1.00 8.38 335 TYR B CA 1
ATOM 6274 C C . TYR B 1 334 ? 4.663 -4.901 39.767 1.00 8.84 335 TYR B C 1
ATOM 6275 O O . TYR B 1 334 ? 5.637 -5.057 40.481 1.00 8.58 335 TYR B O 1
ATOM 6284 N N . VAL B 1 335 ? 3.500 -5.509 39.992 1.00 9.08 336 VAL B N 1
ATOM 6285 C CA . VAL B 1 335 ? 3.361 -6.422 41.125 1.00 9.77 336 VAL B CA 1
ATOM 6286 C C . VAL B 1 335 ? 4.389 -7.552 41.000 1.00 9.65 336 VAL B C 1
ATOM 6287 O O . VAL B 1 335 ? 5.060 -7.897 41.982 1.00 9.57 336 VAL B O 1
ATOM 6291 N N . HIS B 1 336 ? 4.541 -8.099 39.795 1.00 10.06 337 HIS B N 1
ATOM 6292 C CA . HIS B 1 336 ? 5.537 -9.152 39.572 1.00 11.31 337 HIS B CA 1
ATOM 6293 C C . HIS B 1 336 ? 6.953 -8.677 39.912 1.00 11.00 337 HIS B C 1
ATOM 6294 O O . HIS B 1 336 ? 7.726 -9.400 40.544 1.00 10.91 337 HIS B O 1
ATOM 6301 N N . ARG B 1 337 ? 7.281 -7.450 39.513 1.00 10.45 338 ARG B N 1
ATOM 6302 C CA . ARG B 1 337 ? 8.620 -6.933 39.752 1.00 10.47 338 ARG B CA 1
ATOM 6303 C C . ARG B 1 337 ? 8.831 -6.699 41.233 1.00 10.17 338 ARG B C 1
ATOM 6304 O O . ARG B 1 337 ? 9.931 -6.901 41.725 1.00 10.01 338 ARG B O 1
ATOM 6312 N N . VAL B 1 338 ? 7.780 -6.262 41.934 1.00 9.58 339 VAL B N 1
ATOM 6313 C CA . VAL B 1 338 ? 7.869 -6.042 43.394 1.00 9.38 339 VAL B CA 1
ATOM 6314 C C . VAL B 1 338 ? 8.044 -7.382 44.124 1.00 9.85 339 VAL B C 1
ATOM 6315 O O . VAL B 1 338 ? 8.903 -7.516 44.994 1.00 10.54 339 VAL B O 1
ATOM 6319 N N . GLU B 1 339 ? 7.233 -8.370 43.774 1.00 10.43 340 GLU B N 1
ATOM 6320 C CA . GLU B 1 339 ? 7.381 -9.721 44.361 1.00 11.59 340 GLU B CA 1
ATOM 6321 C C . GLU B 1 339 ? 8.791 -10.280 44.156 1.00 11.77 340 GLU B C 1
ATOM 6322 O O . GLU B 1 339 ? 9.366 -10.890 45.066 1.00 12.51 340 GLU B O 1
ATOM 6328 N N . THR B 1 340 ? 9.337 -10.078 42.956 1.00 11.61 341 THR B N 1
ATOM 6329 C CA . THR B 1 340 ? 10.690 -10.522 42.629 1.00 11.50 341 THR B CA 1
ATOM 6330 C C . THR B 1 340 ? 11.746 -9.849 43.514 1.00 11.30 341 THR B C 1
ATOM 6331 O O . THR B 1 340 ? 12.613 -10.526 44.084 1.00 11.12 341 THR B O 1
ATOM 6335 N N . ALA B 1 341 ? 11.666 -8.523 43.645 1.00 10.12 342 ALA B N 1
ATOM 6336 C CA . ALA B 1 341 ? 12.612 -7.793 44.482 1.00 10.24 342 ALA B CA 1
ATOM 6337 C C . ALA B 1 341 ? 12.507 -8.204 45.946 1.00 10.44 342 ALA B C 1
ATOM 6338 O O . ALA B 1 341 ? 13.517 -8.295 46.646 1.00 11.36 342 ALA B O 1
ATOM 6340 N N . VAL B 1 342 ? 11.288 -8.451 46.412 1.00 10.73 343 VAL B N 1
ATOM 6341 C CA . VAL B 1 342 ? 11.088 -8.888 47.788 1.00 11.04 343 VAL B CA 1
ATOM 6342 C C . VAL B 1 342 ? 11.733 -10.261 48.025 1.00 11.57 343 VAL B C 1
ATOM 6343 O O . VAL B 1 342 ? 12.418 -10.471 49.036 1.00 12.21 343 VAL B O 1
ATOM 6347 N N . ALA B 1 343 ? 11.516 -11.186 47.096 1.00 12.37 344 ALA B N 1
ATOM 6348 C CA . ALA B 1 343 ? 12.163 -12.506 47.172 1.00 13.34 344 ALA B CA 1
ATOM 6349 C C . ALA B 1 343 ? 13.690 -12.398 47.169 1.00 13.94 344 ALA B C 1
ATOM 6350 O O . ALA B 1 343 ? 14.363 -13.097 47.942 1.00 13.81 344 ALA B O 1
ATOM 6352 N N . GLU B 1 344 ? 14.239 -11.512 46.324 1.00 13.18 345 GLU B N 1
ATOM 6353 C CA . GLU B 1 344 ? 15.687 -11.296 46.293 1.00 13.78 345 GLU B CA 1
ATOM 6354 C C . GLU B 1 344 ? 16.191 -10.706 47.603 1.00 13.20 345 GLU B C 1
ATOM 6355 O O . GLU B 1 344 ? 17.273 -11.067 48.069 1.00 13.23 345 GLU B O 1
ATOM 6361 N N . ALA B 1 345 ? 15.426 -9.771 48.162 1.00 12.76 346 ALA B N 1
ATOM 6362 C CA . ALA B 1 345 ? 15.761 -9.172 49.458 1.00 12.98 346 ALA B CA 1
ATOM 6363 C C . ALA B 1 345 ? 15.820 -10.213 50.575 1.00 13.81 346 ALA B C 1
ATOM 6364 O O . ALA B 1 345 ? 16.773 -10.250 51.378 1.00 13.27 346 ALA B O 1
ATOM 6366 N N . ASN B 1 346 ? 14.805 -11.068 50.618 1.00 14.09 347 ASN B N 1
ATOM 6367 C CA . ASN B 1 346 ? 14.760 -12.126 51.613 1.00 15.82 347 ASN B CA 1
ATOM 6368 C C . ASN B 1 346 ? 15.872 -13.160 51.448 1.00 16.70 347 ASN B C 1
ATOM 6369 O O . ASN B 1 346 ? 16.364 -13.688 52.437 1.00 17.29 347 ASN B O 1
ATOM 6374 N N . ALA B 1 347 ? 16.282 -13.405 50.207 1.00 17.29 348 ALA B N 1
ATOM 6375 C CA . ALA B 1 347 ? 17.374 -14.337 49.916 1.00 18.89 348 ALA B CA 1
ATOM 6376 C C . ALA B 1 347 ? 18.692 -13.761 50.390 1.00 19.48 348 ALA B C 1
ATOM 6377 O O . ALA B 1 347 ? 19.587 -14.491 50.821 1.00 20.12 348 ALA B O 1
ATOM 6379 N N . GLU B 1 348 ? 18.800 -12.441 50.309 1.00 19.62 349 GLU B N 1
ATOM 6380 C CA . GLU B 1 348 ? 20.029 -11.766 50.666 1.00 20.71 349 GLU B CA 1
ATOM 6381 C C . GLU B 1 348 ? 20.133 -11.378 52.142 1.00 20.45 349 GLU B C 1
ATOM 6382 O O . GLU B 1 348 ? 21.209 -11.480 52.728 1.00 20.91 349 GLU B O 1
ATOM 6388 N N . LEU B 1 349 ? 19.035 -10.939 52.743 1.00 20.23 350 LEU B N 1
ATOM 6389 C CA . LEU B 1 349 ? 19.079 -10.410 54.116 1.00 20.55 350 LEU B CA 1
ATOM 6390 C C . LEU B 1 349 ? 18.583 -11.388 55.172 1.00 21.42 350 LEU B C 1
ATOM 6391 O O . LEU B 1 349 ? 18.809 -11.189 56.376 1.00 22.06 350 LEU B O 1
ATOM 6396 N N . GLY B 1 350 ? 17.918 -12.447 54.722 1.00 21.78 351 GLY B N 1
ATOM 6397 C CA . GLY B 1 350 ? 17.339 -13.441 55.621 1.00 21.99 351 GLY B CA 1
ATOM 6398 C C . GLY B 1 350 ? 15.838 -13.517 55.455 1.00 21.95 351 GLY B C 1
ATOM 6399 O O . GLY B 1 350 ? 15.176 -12.496 55.209 1.00 21.07 351 GLY B O 1
ATOM 6400 N N . SER B 1 351 ? 15.292 -14.726 55.586 1.00 22.56 352 SER B N 1
ATOM 6401 C CA . SER B 1 351 ? 13.866 -14.935 55.372 1.00 22.60 352 SER B CA 1
ATOM 6402 C C . SER B 1 351 ? 13.055 -13.997 56.257 1.00 22.42 352 SER B C 1
ATOM 6403 O O . SER B 1 351 ? 13.446 -13.695 57.388 1.00 22.48 352 SER B O 1
ATOM 6406 N N . ASP B 1 352 ? 11.943 -13.515 55.710 1.00 21.36 353 ASP B N 1
ATOM 6407 C CA . ASP B 1 352 ? 10.977 -12.699 56.441 1.00 21.05 353 ASP B CA 1
ATOM 6408 C C . ASP B 1 352 ? 11.485 -11.305 56.845 1.00 19.48 353 ASP B C 1
ATOM 6409 O O . ASP B 1 352 ? 10.908 -10.670 57.727 1.00 19.08 353 ASP B O 1
ATOM 6414 N N . THR B 1 353 ? 12.545 -10.826 56.193 1.00 17.88 354 THR B N 1
ATOM 6415 C CA . THR B 1 353 ? 12.996 -9.440 56.396 1.00 16.31 354 THR B CA 1
ATOM 6416 C C . THR B 1 353 ? 12.008 -8.476 55.752 1.00 15.45 354 THR B C 1
ATOM 6417 O O . THR B 1 353 ? 11.739 -7.411 56.295 1.00 14.39 354 THR B O 1
ATOM 6421 N N . VAL B 1 354 ? 11.471 -8.867 54.598 1.00 14.31 355 VAL B N 1
ATOM 6422 C CA . VAL B 1 354 ? 10.546 -8.014 53.840 1.00 13.93 355 VAL B CA 1
ATOM 6423 C C . VAL B 1 354 ? 9.257 -8.764 53.547 1.00 14.17 355 VAL B C 1
ATOM 6424 O O . VAL B 1 354 ? 9.275 -9.933 53.136 1.00 14.69 355 VAL B O 1
ATOM 6428 N N . ARG B 1 355 ? 8.134 -8.090 53.774 1.00 14.11 356 ARG B N 1
ATOM 6429 C CA . ARG B 1 355 ? 6.820 -8.679 53.545 1.00 15.23 356 ARG B CA 1
ATOM 6430 C C . ARG B 1 355 ? 5.957 -7.770 52.697 1.00 14.88 356 ARG B C 1
ATOM 6431 O O . ARG B 1 355 ? 6.002 -6.546 52.838 1.00 14.56 356 ARG B O 1
ATOM 6439 N N . ILE B 1 356 ? 5.172 -8.391 51.824 1.00 15.58 357 ILE B N 1
ATOM 6440 C CA . ILE B 1 356 ? 4.119 -7.706 51.090 1.00 15.89 357 ILE B CA 1
ATOM 6441 C C . ILE B 1 356 ? 2.793 -7.968 51.797 1.00 16.71 357 ILE B C 1
ATOM 6442 O O . ILE B 1 356 ? 2.502 -9.104 52.197 1.00 16.67 357 ILE B O 1
ATOM 6447 N N . ASP B 1 357 ? 1.997 -6.918 51.961 1.00 16.70 358 ASP B N 1
ATOM 6448 C CA . ASP B 1 357 ? 0.666 -7.066 52.526 1.00 18.02 358 ASP B CA 1
ATOM 6449 C C . ASP B 1 357 ? -0.300 -6.290 51.672 1.00 18.26 358 ASP B C 1
ATOM 6450 O O . ASP B 1 357 ? -0.183 -5.066 51.556 1.00 17.53 358 ASP B O 1
ATOM 6455 N N . ASN B 1 358 ? -1.245 -7.011 51.069 1.00 19.02 359 ASN B N 1
ATOM 6456 C CA . ASN B 1 358 ? -2.109 -6.449 50.049 1.00 20.12 359 ASN B CA 1
ATOM 6457 C C . ASN B 1 358 ? -3.587 -6.477 50.401 1.00 20.10 359 ASN B C 1
ATOM 6458 O O . ASN B 1 358 ? -4.168 -7.545 50.620 1.00 20.76 359 ASN B O 1
ATOM 6463 N N . ASP B 1 359 ? -4.176 -5.287 50.484 1.00 19.56 360 ASP B N 1
ATOM 6464 C CA . ASP B 1 359 ? -5.629 -5.113 50.551 1.00 19.53 360 ASP B CA 1
ATOM 6465 C C . ASP B 1 359 ? -5.984 -3.645 50.359 1.00 19.30 360 ASP B C 1
ATOM 6466 O O . ASP B 1 359 ? -5.100 -2.804 50.199 1.00 18.98 360 ASP B O 1
ATOM 6471 N N . ASN B 1 360 ? -7.277 -3.350 50.375 1.00 19.52 361 ASN B N 1
ATOM 6472 C CA . ASN B 1 360 ? -7.782 -1.986 50.249 1.00 19.80 361 ASN B CA 1
ATOM 6473 C C . ASN B 1 360 ? -8.470 -1.480 51.518 1.00 20.09 361 ASN B C 1
ATOM 6474 O O . ASN B 1 360 ? -9.322 -0.582 51.462 1.00 20.52 361 ASN B O 1
ATOM 6479 N N . ASP B 1 361 ? -8.082 -2.048 52.660 1.00 20.02 362 ASP B N 1
ATOM 6480 C CA . ASP B 1 361 ? -8.668 -1.697 53.953 1.00 20.62 362 ASP B CA 1
ATOM 6481 C C . ASP B 1 361 ? -7.994 -0.453 54.534 1.00 20.09 362 ASP B C 1
ATOM 6482 O O . ASP B 1 361 ? -6.827 -0.502 54.920 1.00 19.88 362 ASP B O 1
ATOM 6487 N N . VAL B 1 362 ? -8.745 0.643 54.607 1.00 20.13 363 VAL B N 1
ATOM 6488 C CA . VAL B 1 362 ? -8.230 1.922 55.119 1.00 19.92 363 VAL B CA 1
ATOM 6489 C C . VAL B 1 362 ? -7.707 1.816 56.547 1.00 19.90 363 VAL B C 1
ATOM 6490 O O . VAL B 1 362 ? -6.676 2.414 56.888 1.00 19.15 363 VAL B O 1
ATOM 6494 N N . ASN B 1 363 ? -8.417 1.063 57.385 1.00 19.97 364 ASN B N 1
ATOM 6495 C CA . ASN B 1 363 ? -7.984 0.865 58.761 1.00 20.19 364 ASN B CA 1
ATOM 6496 C C . ASN B 1 363 ? -6.603 0.217 58.846 1.00 19.14 364 ASN B C 1
ATOM 6497 O O . ASN B 1 363 ? -5.778 0.630 59.660 1.00 19.02 364 ASN B O 1
ATOM 6502 N N . HIS B 1 364 ? -6.355 -0.779 57.997 1.00 18.16 365 HIS B N 1
ATOM 6503 C CA . HIS B 1 364 ? -5.036 -1.393 57.906 1.00 17.08 365 HIS B CA 1
ATOM 6504 C C . HIS B 1 364 ? -3.973 -0.396 57.431 1.00 16.43 365 HIS B C 1
ATOM 6505 O O . HIS B 1 364 ? -2.860 -0.382 57.962 1.00 15.86 365 HIS B O 1
ATOM 6512 N N . THR B 1 365 ? -4.324 0.433 56.449 1.00 15.51 366 THR B N 1
ATOM 6513 C CA . THR B 1 365 ? -3.403 1.466 55.944 1.00 14.97 366 THR B CA 1
ATOM 6514 C C . THR B 1 365 ? -2.997 2.438 57.053 1.00 15.07 366 THR B C 1
ATOM 6515 O O . THR B 1 365 ? -1.800 2.713 57.251 1.00 14.04 366 THR B O 1
ATOM 6519 N N . ILE B 1 366 ? -3.994 2.956 57.770 1.00 14.94 367 ILE B N 1
ATOM 6520 C CA . ILE B 1 366 ? -3.730 3.877 58.875 1.00 15.53 367 ILE B CA 1
ATOM 6521 C C . ILE B 1 366 ? -2.890 3.229 59.973 1.00 15.37 367 ILE B C 1
ATOM 6522 O O . ILE B 1 366 ? -1.968 3.856 60.502 1.00 15.49 367 ILE B O 1
ATOM 6527 N N . ALA B 1 367 ? -3.207 1.978 60.317 1.00 15.48 368 ALA B N 1
ATOM 6528 C CA . ALA B 1 367 ? -2.432 1.246 61.304 1.00 15.29 368 ALA B CA 1
ATOM 6529 C C . ALA B 1 367 ? -0.976 1.123 60.868 1.00 14.81 368 ALA B C 1
ATOM 6530 O O . ALA B 1 367 ? -0.068 1.292 61.687 1.00 14.87 368 ALA B O 1
ATOM 6532 N N . CYS B 1 368 ? -0.758 0.842 59.581 1.00 13.93 369 CYS B N 1
ATOM 6533 C CA . CYS B 1 368 ? 0.603 0.709 59.072 1.00 13.66 369 CYS B CA 1
ATOM 6534 C C . CYS B 1 368 ? 1.326 2.055 59.102 1.00 12.79 369 CYS B C 1
ATOM 6535 O O . CYS B 1 368 ? 2.508 2.094 59.446 1.00 12.22 369 CYS B O 1
ATOM 6538 N N . PHE B 1 369 ? 0.611 3.137 58.777 1.00 13.04 370 PHE B N 1
ATOM 6539 C CA . PHE B 1 369 ? 1.170 4.495 58.907 1.00 12.90 370 PHE B CA 1
ATOM 6540 C C . PHE B 1 369 ? 1.563 4.804 60.361 1.00 13.79 370 PHE B C 1
ATOM 6541 O O . PHE B 1 369 ? 2.594 5.417 60.601 1.00 13.99 370 PHE B O 1
ATOM 6549 N N . ARG B 1 370 ? 0.733 4.380 61.314 1.00 14.48 371 ARG B N 1
ATOM 6550 C CA . ARG B 1 370 ? 1.011 4.577 62.743 1.00 15.70 371 ARG B CA 1
ATOM 6551 C C . ARG B 1 370 ? 2.221 3.796 63.263 1.00 15.22 371 ARG B C 1
ATOM 6552 O O . ARG B 1 370 ? 2.977 4.304 64.092 1.00 15.91 371 ARG B O 1
ATOM 6560 N N . ARG B 1 371 ? 2.401 2.577 62.761 1.00 14.58 372 ARG B N 1
ATOM 6561 C CA . ARG B 1 371 ? 3.455 1.674 63.235 1.00 14.71 372 ARG B CA 1
ATOM 6562 C C . ARG B 1 371 ? 4.826 1.987 62.643 1.00 13.95 372 ARG B C 1
ATOM 6563 O O . ARG B 1 371 ? 5.857 1.681 63.243 1.00 14.11 372 ARG B O 1
ATOM 6571 N N . ALA B 1 372 ? 4.839 2.616 61.470 1.00 12.53 373 ALA B N 1
ATOM 6572 C CA . ALA B 1 372 ? 6.098 2.858 60.768 1.00 11.66 373 ALA B CA 1
ATOM 6573 C C . ALA B 1 372 ? 7.138 3.608 61.584 1.00 11.65 373 ALA B C 1
ATOM 6574 O O . ALA B 1 372 ? 6.821 4.570 62.279 1.00 12.58 373 ALA B O 1
ATOM 6576 N N . ASP B 1 373 ? 8.382 3.152 61.485 1.00 11.16 374 ASP B N 1
ATOM 6577 C CA . ASP B 1 373 ? 9.518 3.910 61.989 1.00 11.79 374 ASP B CA 1
ATOM 6578 C C . ASP B 1 373 ? 10.154 4.750 60.884 1.00 11.29 374 ASP B C 1
ATOM 6579 O O . ASP B 1 373 ? 10.869 5.712 61.159 1.00 11.80 374 ASP B O 1
ATOM 6584 N N . LEU B 1 374 ? 9.866 4.384 59.636 1.00 10.52 375 LEU B N 1
ATOM 6585 C CA . LEU B 1 374 ? 10.291 5.138 58.460 1.00 9.39 375 LEU B CA 1
ATOM 6586 C C . LEU B 1 374 ? 9.214 4.939 57.395 1.00 9.02 375 LEU B C 1
ATOM 6587 O O . LEU B 1 374 ? 8.784 3.809 57.166 1.00 9.25 375 LEU B O 1
ATOM 6592 N N . LEU B 1 375 ? 8.792 6.028 56.757 1.00 7.90 376 LEU B N 1
ATOM 6593 C CA . LEU B 1 375 ? 7.776 5.987 55.701 1.00 7.92 376 LEU B CA 1
ATOM 6594 C C . LEU B 1 375 ? 8.429 6.307 54.360 1.00 7.86 376 LEU B C 1
ATOM 6595 O O . LEU B 1 375 ? 9.219 7.244 54.273 1.00 8.56 376 LEU B O 1
ATOM 6600 N N . ILE B 1 376 ? 8.121 5.521 53.332 1.00 7.86 377 ILE B N 1
ATOM 6601 C CA . ILE B 1 376 ? 8.669 5.772 51.997 1.00 7.70 377 ILE B CA 1
ATOM 6602 C C . ILE B 1 376 ? 7.548 6.026 51.007 1.00 7.61 377 ILE B C 1
ATOM 6603 O O . ILE B 1 376 ? 6.711 5.141 50.778 1.00 8.07 377 ILE B O 1
ATOM 6608 N N . PHE B 1 377 ? 7.553 7.223 50.418 1.00 6.53 378 PHE B N 1
ATOM 6609 C CA . PHE B 1 377 ? 6.623 7.586 49.346 1.00 6.21 378 PHE B CA 1
ATOM 6610 C C . PHE B 1 377 ? 7.471 8.103 48.191 1.00 5.99 378 PHE B C 1
ATOM 6611 O O . PHE B 1 377 ? 7.568 9.318 47.976 1.00 6.73 378 PHE B O 1
ATOM 6619 N N . ASN B 1 378 ? 8.110 7.158 47.499 1.00 5.39 379 ASN B N 1
ATOM 6620 C CA . ASN B 1 378 ? 9.160 7.454 46.514 1.00 5.11 379 ASN B CA 1
ATOM 6621 C C . ASN B 1 378 ? 8.686 7.336 45.053 1.00 5.20 379 ASN B C 1
ATOM 6622 O O . ASN B 1 378 ? 9.398 6.809 44.203 1.00 5.44 379 ASN B O 1
ATOM 6627 N N . SER B 1 379 ? 7.493 7.845 44.765 1.00 4.93 380 SER B N 1
ATOM 6628 C CA . SER B 1 379 ? 6.881 7.675 43.443 1.00 5.22 380 SER B CA 1
ATOM 6629 C C . SER B 1 379 ? 7.778 8.125 42.302 1.00 5.24 380 SER B C 1
ATOM 6630 O O . SER B 1 379 ? 8.490 9.154 42.402 1.00 5.41 380 SER B O 1
ATOM 6633 N N . THR B 1 380 ? 7.748 7.376 41.201 1.00 4.95 381 THR B N 1
ATOM 6634 C CA . THR B 1 380 ? 8.443 7.845 39.987 1.00 4.76 381 THR B CA 1
ATOM 6635 C C . THR B 1 380 ? 7.929 9.218 39.552 1.00 4.90 381 THR B C 1
ATOM 6636 O O . THR B 1 380 ? 8.712 10.073 39.136 1.00 5.11 381 THR B O 1
ATOM 6640 N N . VAL B 1 381 ? 6.610 9.384 39.638 1.00 4.53 382 VAL B N 1
ATOM 6641 C CA . VAL B 1 381 ? 5.913 10.670 39.534 1.00 4.97 382 VAL B CA 1
ATOM 6642 C C . VAL B 1 381 ? 4.573 10.516 40.267 1.00 4.69 382 VAL B C 1
ATOM 6643 O O . VAL B 1 381 ? 4.093 9.402 40.476 1.00 5.52 382 VAL B O 1
ATOM 6647 N N . ASP B 1 382 ? 3.950 11.624 40.663 1.00 5.41 383 ASP B N 1
ATOM 6648 C CA . ASP B 1 382 ? 2.640 11.525 41.302 1.00 6.03 383 ASP B CA 1
ATOM 6649 C C . ASP B 1 382 ? 1.962 12.863 41.149 1.00 6.32 383 ASP B C 1
ATOM 6650 O O . ASP B 1 382 ? 2.566 13.902 41.464 1.00 6.54 383 ASP B O 1
ATOM 6655 N N . GLY B 1 383 ? 0.718 12.852 40.658 1.00 5.64 384 GLY B N 1
ATOM 6656 C CA . GLY B 1 383 ? -0.081 14.091 40.562 1.00 4.97 384 GLY B CA 1
ATOM 6657 C C . GLY B 1 383 ? 0.054 14.880 41.859 1.00 5.76 384 GLY B C 1
ATOM 6658 O O . GLY B 1 383 ? 0.390 16.065 41.833 1.00 5.00 384 GLY B O 1
ATOM 6659 N N . GLN B 1 384 ? -0.144 14.205 42.991 1.00 5.75 385 GLN B N 1
ATOM 6660 C CA . GLN B 1 384 ? 0.135 14.830 44.286 1.00 6.87 385 GLN B CA 1
ATOM 6661 C C . GLN B 1 384 ? 0.777 13.857 45.266 1.00 7.73 385 GLN B C 1
ATOM 6662 O O . GLN B 1 384 ? 1.916 14.057 45.685 1.00 8.07 385 GLN B O 1
ATOM 6668 N N . ASN B 1 385 ? 0.037 12.791 45.567 1.00 8.47 386 ASN B N 1
ATOM 6669 C CA . ASN B 1 385 ? 0.316 11.826 46.641 1.00 9.29 386 ASN B CA 1
ATOM 6670 C C . ASN B 1 385 ? -0.202 12.372 47.969 1.00 9.47 386 ASN B C 1
ATOM 6671 O O . ASN B 1 385 ? 0.395 13.275 48.585 1.00 9.81 386 ASN B O 1
ATOM 6676 N N . LEU B 1 386 ? -1.354 11.854 48.382 1.00 9.86 387 LEU B N 1
ATOM 6677 C CA . LEU B 1 386 ? -1.948 12.285 49.640 1.00 9.30 387 LEU B CA 1
ATOM 6678 C C . LEU B 1 386 ? -1.432 11.518 50.852 1.00 9.71 387 LEU B C 1
ATOM 6679 O O . LEU B 1 386 ? -1.493 12.020 51.984 1.00 9.59 387 LEU B O 1
ATOM 6684 N N . SER B 1 387 ? -0.919 10.310 50.615 1.00 9.62 388 SER B N 1
ATOM 6685 C CA . SER B 1 387 ? -0.388 9.479 51.695 1.00 10.13 388 SER B CA 1
ATOM 6686 C C . SER B 1 387 ? 0.724 10.201 52.437 1.00 9.73 388 SER B C 1
ATOM 6687 O O . SER B 1 387 ? 0.869 10.042 53.647 1.00 9.65 388 SER B O 1
ATOM 6690 N N . THR B 1 388 ? 1.507 11.005 51.721 1.00 9.26 389 THR B N 1
ATOM 6691 C CA . THR B 1 388 ? 2.620 11.698 52.370 1.00 9.95 389 THR B CA 1
ATOM 6692 C C . THR B 1 388 ? 2.199 12.837 53.308 1.00 9.63 389 THR B C 1
ATOM 6693 O O . THR B 1 388 ? 3.023 13.365 54.050 1.00 9.41 389 THR B O 1
ATOM 6697 N N . PHE B 1 389 ? 0.928 13.223 53.257 1.00 9.18 390 PHE B N 1
ATOM 6698 C CA . PHE B 1 389 ? 0.362 14.129 54.266 1.00 9.30 390 PHE B CA 1
ATOM 6699 C C . PHE B 1 389 ? -0.283 13.346 55.406 1.00 9.34 390 PHE B C 1
ATOM 6700 O O . PHE B 1 389 ? -0.054 13.643 56.576 1.00 10.29 390 PHE B O 1
ATOM 6708 N N . GLU B 1 390 ? -1.109 12.362 55.059 1.00 9.70 391 GLU B N 1
ATOM 6709 C CA . GLU B 1 390 ? -1.848 11.559 56.036 1.00 10.21 391 GLU B CA 1
ATOM 6710 C C . GLU B 1 390 ? -0.920 10.832 57.006 1.00 9.94 391 GLU B C 1
ATOM 6711 O O . GLU B 1 390 ? -1.121 10.868 58.224 1.00 9.02 391 GLU B O 1
ATOM 6717 N N . ALA B 1 391 ? 0.098 10.179 56.453 1.00 9.12 392 ALA B N 1
ATOM 6718 C CA . ALA B 1 391 ? 0.956 9.301 57.248 1.00 9.10 392 ALA B CA 1
ATOM 6719 C C . ALA B 1 391 ? 1.672 10.032 58.394 1.00 9.74 392 ALA B C 1
ATOM 6720 O O . ALA B 1 391 ? 1.554 9.618 59.551 1.00 10.13 392 ALA B O 1
ATOM 6722 N N . PRO B 1 392 ? 2.381 11.141 58.095 1.00 9.74 393 PRO B N 1
ATOM 6723 C CA . PRO B 1 392 ? 3.021 11.858 59.213 1.00 10.35 393 PRO B CA 1
ATOM 6724 C C . PRO B 1 392 ? 2.011 12.429 60.207 1.00 10.78 393 PRO B C 1
ATOM 6725 O O . PRO B 1 392 ? 2.303 12.540 61.410 1.00 11.02 393 PRO B O 1
ATOM 6729 N N . LEU B 1 393 ? 0.820 12.767 59.725 1.00 10.98 394 LEU B N 1
ATOM 6730 C CA . LEU B 1 393 ? -0.186 13.324 60.611 1.00 12.27 394 LEU B CA 1
ATOM 6731 C C . LEU B 1 393 ? -0.727 12.308 61.607 1.00 13.04 394 LEU B C 1
ATOM 6732 O O . LEU B 1 393 ? -1.150 12.688 62.694 1.00 14.44 394 LEU B O 1
ATOM 6737 N N . VAL B 1 394 ? -0.699 11.024 61.248 1.00 13.13 395 VAL B N 1
ATOM 6738 C CA . VAL B 1 394 ? -1.163 9.961 62.164 1.00 14.18 395 VAL B CA 1
ATOM 6739 C C . VAL B 1 394 ? -0.021 9.195 62.850 1.00 14.75 395 VAL B C 1
ATOM 6740 O O . VAL B 1 394 ? -0.237 8.516 63.856 1.00 14.74 395 VAL B O 1
ATOM 6744 N N . ASN B 1 395 ? 1.189 9.307 62.314 1.00 15.01 396 ASN B N 1
ATOM 6745 C CA . ASN B 1 395 ? 2.313 8.538 62.853 1.00 16.03 396 ASN B CA 1
ATOM 6746 C C . ASN B 1 395 ? 2.660 8.963 64.269 1.00 17.62 396 ASN B C 1
ATOM 6747 O O . ASN B 1 395 ? 2.719 10.154 64.569 1.00 17.67 396 ASN B O 1
ATOM 6752 N N . GLU B 1 396 ? 2.901 7.959 65.111 1.00 19.13 397 GLU B N 1
ATOM 6753 C CA . GLU B 1 396 ? 3.075 8.131 66.545 1.00 21.10 397 GLU B CA 1
ATOM 6754 C C . GLU B 1 396 ? 4.518 7.938 66.988 1.00 20.72 397 GLU B C 1
ATOM 6755 O O . GLU B 1 396 ? 4.845 8.090 68.177 1.00 22.21 397 GLU B O 1
ATOM 6761 N N . ARG B 1 397 ? 5.378 7.593 66.038 1.00 19.47 398 ARG B N 1
ATOM 6762 C CA . ARG B 1 397 ? 6.732 7.164 66.354 1.00 18.94 398 ARG B CA 1
ATOM 6763 C C . ARG B 1 397 ? 7.780 8.147 65.853 1.00 17.50 398 ARG B C 1
ATOM 6764 O O . ARG B 1 397 ? 8.960 7.822 65.834 1.00 17.23 398 ARG B O 1
ATOM 6772 N N . ASP B 1 398 ? 7.345 9.344 65.455 1.00 16.35 399 ASP B N 1
ATOM 6773 C CA . ASP B 1 398 ? 8.245 10.338 64.852 1.00 15.69 399 ASP B CA 1
ATOM 6774 C C . ASP B 1 398 ? 9.026 9.751 63.687 1.00 14.47 399 ASP B C 1
ATOM 6775 O O . ASP B 1 398 ? 10.220 10.009 63.528 1.00 13.64 399 ASP B O 1
ATOM 6780 N N . ALA B 1 399 ? 8.350 8.940 62.885 1.00 13.93 400 ALA B N 1
ATOM 6781 C CA . ALA B 1 399 ? 8.963 8.402 61.678 1.00 12.88 400 ALA B CA 1
ATOM 6782 C C . ALA B 1 399 ? 9.414 9.513 60.733 1.00 12.71 400 ALA B C 1
ATOM 6783 O O . ALA B 1 399 ? 8.701 10.505 60.538 1.00 12.56 400 ALA B O 1
ATOM 6785 N N . ASP B 1 400 ? 10.596 9.347 60.147 1.00 11.84 401 ASP B N 1
ATOM 6786 C CA . ASP B 1 400 ? 10.998 10.202 59.041 1.00 12.02 401 ASP B CA 1
ATOM 6787 C C . ASP B 1 400 ? 10.208 9.773 57.809 1.00 11.13 401 ASP B C 1
ATOM 6788 O O . ASP B 1 400 ? 9.590 8.688 57.785 1.00 10.73 401 ASP B O 1
ATOM 6793 N N . VAL B 1 401 ? 10.229 10.636 56.799 1.00 10.41 402 VAL B N 1
ATOM 6794 C CA . VAL B 1 401 ? 9.536 10.392 55.548 1.00 10.04 402 VAL B CA 1
ATOM 6795 C C . VAL B 1 401 ? 10.515 10.626 54.405 1.00 9.06 402 VAL B C 1
ATOM 6796 O O . VAL B 1 401 ? 11.145 11.687 54.313 1.00 10.07 402 VAL B O 1
ATOM 6800 N N . ILE B 1 402 ? 10.683 9.600 53.581 1.00 8.62 403 ILE B N 1
ATOM 6801 C CA . ILE B 1 402 ? 11.412 9.730 52.322 1.00 8.01 403 ILE B CA 1
ATOM 6802 C C . ILE B 1 402 ? 10.360 9.988 51.239 1.00 7.44 403 ILE B C 1
ATOM 6803 O O . ILE B 1 402 ? 9.438 9.197 51.056 1.00 7.43 403 ILE B O 1
ATOM 6808 N N . LEU B 1 403 ? 10.489 11.123 50.557 1.00 6.29 404 LEU B N 1
ATOM 6809 C CA . LEU B 1 403 ? 9.483 11.567 49.600 1.00 6.10 404 LEU B CA 1
ATOM 6810 C C . LEU B 1 403 ? 10.170 11.837 48.282 1.00 6.41 404 LEU B C 1
ATOM 6811 O O . LEU B 1 403 ? 11.171 12.555 48.237 1.00 6.83 404 LEU B O 1
ATOM 6816 N N . SER B 1 404 ? 9.646 11.266 47.202 1.00 5.26 405 SER B N 1
ATOM 6817 C CA . SER B 1 404 ? 10.173 11.590 45.892 1.00 5.82 405 SER B CA 1
ATOM 6818 C C . SER B 1 404 ? 9.929 13.044 45.533 1.00 5.53 405 SER B C 1
ATOM 6819 O O . SER B 1 404 ? 8.816 13.586 45.704 1.00 5.40 405 SER B O 1
ATOM 6822 N N . GLU B 1 405 ? 10.972 13.651 44.984 1.00 6.17 406 GLU B N 1
ATOM 6823 C CA . GLU B 1 405 ? 10.925 15.023 44.487 1.00 5.99 406 GLU B CA 1
ATOM 6824 C C . GLU B 1 405 ? 9.951 15.213 43.327 1.00 5.84 406 GLU B C 1
ATOM 6825 O O . GLU B 1 405 ? 9.617 16.345 42.975 1.00 6.08 406 GLU B O 1
ATOM 6831 N N . THR B 1 406 ? 9.521 14.107 42.726 1.00 6.25 407 THR B N 1
ATOM 6832 C CA . THR B 1 406 ? 8.612 14.135 41.565 1.00 6.28 407 THR B CA 1
ATOM 6833 C C . THR B 1 406 ? 7.139 14.007 41.934 1.00 6.55 407 THR B C 1
ATOM 6834 O O . THR B 1 406 ? 6.289 13.955 41.036 1.00 6.33 407 THR B O 1
ATOM 6838 N N . CYS B 1 407 ? 6.838 13.941 43.231 1.00 6.32 408 CYS B N 1
ATOM 6839 C CA . CYS B 1 407 ? 5.435 13.985 43.688 1.00 6.75 408 CYS B CA 1
ATOM 6840 C C . CYS B 1 407 ? 4.997 15.432 43.754 1.00 6.43 408 CYS B C 1
ATOM 6841 O O . CYS B 1 407 ? 5.773 16.289 44.184 1.00 6.61 408 CYS B O 1
ATOM 6844 N N . GLY B 1 408 ? 3.766 15.718 43.327 1.00 5.99 409 GLY B N 1
ATOM 6845 C CA . GLY B 1 408 ? 3.228 17.067 43.499 1.00 6.22 409 GLY B CA 1
ATOM 6846 C C . GLY B 1 408 ? 3.412 17.537 44.934 1.00 6.29 409 GLY B C 1
ATOM 6847 O O . GLY B 1 408 ? 3.705 18.714 45.177 1.00 7.03 409 GLY B O 1
ATOM 6848 N N . ALA B 1 409 ? 3.251 16.616 45.882 1.00 5.92 410 ALA B N 1
ATOM 6849 C CA . ALA B 1 409 ? 3.339 16.946 47.318 1.00 6.13 410 ALA B CA 1
ATOM 6850 C C . ALA B 1 409 ? 4.683 17.542 47.713 1.00 6.14 410 ALA B C 1
ATOM 6851 O O . ALA B 1 409 ? 4.766 18.273 48.711 1.00 6.42 410 ALA B O 1
ATOM 6853 N N . ALA B 1 410 ? 5.729 17.239 46.944 1.00 6.46 411 ALA B N 1
ATOM 6854 C CA . ALA B 1 410 ? 7.072 17.709 47.302 1.00 6.63 411 ALA B CA 1
ATOM 6855 C C . ALA B 1 410 ? 7.198 19.237 47.228 1.00 7.10 411 ALA B C 1
ATOM 6856 O O . ALA B 1 410 ? 8.028 19.826 47.918 1.00 7.37 411 ALA B O 1
ATOM 6858 N N . GLU B 1 411 ? 6.330 19.882 46.449 1.00 7.42 412 GLU B N 1
ATOM 6859 C CA . GLU B 1 411 ? 6.326 21.350 46.374 1.00 8.21 412 GLU B CA 1
ATOM 6860 C C . GLU B 1 411 ? 5.926 22.000 47.698 1.00 9.01 412 GLU B C 1
ATOM 6861 O O . GLU B 1 411 ? 6.280 23.152 47.961 1.00 10.06 412 GLU B O 1
ATOM 6867 N N . VAL B 1 412 ? 5.186 21.258 48.517 1.00 9.23 413 VAL B N 1
ATOM 6868 C CA . VAL B 1 412 ? 4.729 21.736 49.815 1.00 9.63 413 VAL B CA 1
ATOM 6869 C C . VAL B 1 412 ? 5.541 21.100 50.945 1.00 9.71 413 VAL B C 1
ATOM 6870 O O . VAL B 1 412 ? 5.869 21.764 51.940 1.00 9.80 413 VAL B O 1
ATOM 6874 N N . LEU B 1 413 ? 5.858 19.814 50.801 1.00 8.84 414 LEU B N 1
ATOM 6875 C CA . LEU B 1 413 ? 6.465 19.053 51.903 1.00 9.23 414 LEU B CA 1
ATOM 6876 C C . LEU B 1 413 ? 7.934 18.664 51.712 1.00 9.51 414 LEU B C 1
ATOM 6877 O O . LEU B 1 413 ? 8.556 18.137 52.633 1.00 9.23 414 LEU B O 1
ATOM 6882 N N . GLY B 1 414 ? 8.485 18.903 50.527 1.00 9.58 415 GLY B N 1
ATOM 6883 C CA . GLY B 1 414 ? 9.834 18.404 50.208 1.00 10.42 415 GLY B CA 1
ATOM 6884 C C . GLY B 1 414 ? 10.901 18.843 51.189 1.00 11.18 415 GLY B C 1
ATOM 6885 O O . GLY B 1 414 ? 11.778 18.058 51.542 1.00 11.17 415 GLY B O 1
ATOM 6886 N N . GLU B 1 415 ? 10.816 20.088 51.650 1.00 11.75 416 GLU B N 1
ATOM 6887 C CA . GLU B 1 415 ? 11.847 20.627 52.541 1.00 13.07 416 GLU B CA 1
ATOM 6888 C C . GLU B 1 415 ? 11.710 20.101 53.959 1.00 12.27 416 GLU B C 1
ATOM 6889 O O . GLU B 1 415 ? 12.603 20.292 54.792 1.00 13.41 416 GLU B O 1
ATOM 6895 N N . TYR B 1 416 ? 10.608 19.403 54.213 1.00 11.05 417 TYR B N 1
ATOM 6896 C CA . TYR B 1 416 ? 10.345 18.822 55.524 1.00 10.62 417 TYR B CA 1
ATOM 6897 C C . TYR B 1 416 ? 10.514 17.318 55.562 1.00 10.49 417 TYR B C 1
ATOM 6898 O O . TYR B 1 416 ? 10.262 16.703 56.586 1.00 10.25 417 TYR B O 1
ATOM 6907 N N . CYS B 1 417 ? 10.923 16.732 54.436 1.00 9.33 418 CYS B N 1
ATOM 6908 C CA . CYS B 1 417 ? 11.119 15.295 54.341 1.00 10.04 418 CYS B CA 1
ATOM 6909 C C . CYS B 1 417 ? 12.520 15.057 53.810 1.00 9.42 418 CYS B C 1
ATOM 6910 O O . CYS B 1 417 ? 13.258 16.009 53.543 1.00 10.29 418 CYS B O 1
ATOM 6913 N N . ARG B 1 418 ? 12.912 13.793 53.692 1.00 8.90 419 ARG B N 1
ATOM 6914 C CA . ARG B 1 418 ? 14.126 13.475 52.958 1.00 9.26 419 ARG B CA 1
ATOM 6915 C C . ARG B 1 418 ? 13.735 13.358 51.485 1.00 8.62 419 ARG B C 1
ATOM 6916 O O . ARG B 1 418 ? 13.216 12.326 51.050 1.00 8.06 419 ARG B O 1
ATOM 6924 N N . SER B 1 419 ? 13.941 14.451 50.740 1.00 8.21 420 SER B N 1
ATOM 6925 C CA . SER B 1 419 ? 13.558 14.514 49.330 1.00 7.98 420 SER B CA 1
ATOM 6926 C C . SER B 1 419 ? 14.578 13.765 48.485 1.00 7.28 420 SER B C 1
ATOM 6927 O O . SER B 1 419 ? 15.780 14.005 48.603 1.00 7.99 420 SER B O 1
ATOM 6930 N N . VAL B 1 420 ? 14.095 12.864 47.635 1.00 6.56 421 VAL B N 1
ATOM 6931 C CA . VAL B 1 420 ? 14.993 12.007 46.861 1.00 6.38 421 VAL B CA 1
ATOM 6932 C C . VAL B 1 420 ? 14.673 11.980 45.374 1.00 5.56 421 VAL B C 1
ATOM 6933 O O . VAL B 1 420 ? 13.534 12.206 44.963 1.00 5.79 421 VAL B O 1
ATOM 6937 N N . ASN B 1 421 ? 15.694 11.683 44.578 1.00 5.29 422 ASN B N 1
ATOM 6938 C CA . ASN B 1 421 ? 15.505 11.269 43.196 1.00 5.14 422 ASN B CA 1
ATOM 6939 C C . ASN B 1 421 ? 15.014 9.805 43.219 1.00 4.91 422 ASN B C 1
ATOM 6940 O O . ASN B 1 421 ? 15.741 8.922 43.707 1.00 5.02 422 ASN B O 1
ATOM 6945 N N . PRO B 1 422 ? 13.783 9.541 42.714 1.00 4.80 423 PRO B N 1
ATOM 6946 C CA . PRO B 1 422 ? 13.189 8.204 42.827 1.00 4.81 423 PRO B CA 1
ATOM 6947 C C . PRO B 1 422 ? 13.870 7.152 41.939 1.00 4.92 423 PRO B C 1
ATOM 6948 O O . PRO B 1 422 ? 13.579 5.954 42.074 1.00 5.44 423 PRO B O 1
ATOM 6952 N N . PHE B 1 423 ? 14.778 7.586 41.064 1.00 4.95 424 PHE B N 1
ATOM 6953 C CA . PHE B 1 423 ? 15.500 6.654 40.188 1.00 5.29 424 PHE B CA 1
ATOM 6954 C C . PHE B 1 423 ? 16.875 6.253 40.718 1.00 6.11 424 PHE B C 1
ATOM 6955 O O . PHE B 1 423 ? 17.514 5.347 40.173 1.00 6.75 424 PHE B O 1
ATOM 6963 N N . ASP B 1 424 ? 17.312 6.901 41.793 1.00 6.13 425 ASP B N 1
ATOM 6964 C CA . ASP B 1 424 ? 18.678 6.707 42.279 1.00 6.01 425 ASP B CA 1
ATOM 6965 C C . ASP B 1 424 ? 18.645 5.803 43.496 1.00 5.62 425 ASP B C 1
ATOM 6966 O O . ASP B 1 424 ? 18.276 6.239 44.583 1.00 5.44 425 ASP B O 1
ATOM 6971 N N . LEU B 1 425 ? 18.993 4.533 43.304 1.00 5.92 426 LEU B N 1
ATOM 6972 C CA . LEU B 1 425 ? 18.949 3.590 44.399 1.00 6.83 426 LEU B CA 1
ATOM 6973 C C . LEU B 1 425 ? 19.936 3.924 45.506 1.00 7.54 426 LEU B C 1
ATOM 6974 O O . LEU B 1 425 ? 19.635 3.665 46.672 1.00 8.31 426 LEU B O 1
ATOM 6979 N N . VAL B 1 426 ? 21.096 4.500 45.154 1.00 7.26 427 VAL B N 1
ATOM 6980 C CA . VAL B 1 426 ? 22.102 4.825 46.170 1.00 8.31 427 VAL B CA 1
ATOM 6981 C C . VAL B 1 426 ? 21.650 5.982 47.043 1.00 8.34 427 VAL B C 1
ATOM 6982 O O . VAL B 1 426 ? 21.793 5.925 48.274 1.00 8.83 427 VAL B O 1
ATOM 6986 N N . GLU B 1 427 ? 21.098 7.028 46.419 1.00 7.78 428 GLU B N 1
ATOM 6987 C CA . GLU B 1 427 ? 20.582 8.145 47.197 1.00 7.75 428 GLU B CA 1
ATOM 6988 C C . GLU B 1 427 ? 19.506 7.656 48.161 1.00 7.51 428 GLU B C 1
ATOM 6989 O O . GLU B 1 427 ? 19.470 8.060 49.336 1.00 7.75 428 GLU B O 1
ATOM 6995 N N . GLN B 1 428 ? 18.621 6.811 47.650 1.00 7.18 429 GLN B N 1
ATOM 6996 C CA . GLN B 1 428 ? 17.521 6.293 48.457 1.00 6.89 429 GLN B CA 1
ATOM 6997 C C . GLN B 1 428 ? 18.025 5.409 49.583 1.00 6.77 429 GLN B C 1
ATOM 6998 O O . GLN B 1 428 ? 17.534 5.512 50.710 1.00 7.25 429 GLN B O 1
ATOM 7004 N N . ALA B 1 429 ? 19.026 4.570 49.296 1.00 7.19 430 ALA B N 1
ATOM 7005 C CA . ALA B 1 429 ? 19.622 3.713 50.333 1.00 7.98 430 ALA B CA 1
ATOM 7006 C C . ALA B 1 429 ? 20.270 4.560 51.443 1.00 8.26 430 ALA B C 1
ATOM 7007 O O . ALA B 1 429 ? 20.101 4.297 52.640 1.00 9.30 430 ALA B O 1
ATOM 7009 N N . GLU B 1 430 ? 20.997 5.591 51.038 1.00 8.56 431 GLU B N 1
ATOM 7010 C CA . GLU B 1 430 ? 21.640 6.479 51.998 1.00 9.42 431 GLU B CA 1
ATOM 7011 C C . GLU B 1 430 ? 20.629 7.244 52.842 1.00 9.62 431 GLU B C 1
ATOM 7012 O O . GLU B 1 430 ? 20.876 7.487 54.016 1.00 10.07 431 GLU B O 1
ATOM 7018 N N . ALA B 1 431 ? 19.483 7.579 52.249 1.00 8.89 432 ALA B N 1
ATOM 7019 C CA . ALA B 1 431 ? 18.414 8.264 52.985 1.00 9.10 432 ALA B CA 1
ATOM 7020 C C . ALA B 1 431 ? 17.769 7.307 53.978 1.00 9.14 432 ALA B C 1
ATOM 7021 O O . ALA B 1 431 ? 17.465 7.690 55.107 1.00 9.58 432 ALA B O 1
ATOM 7023 N N . ILE B 1 432 ? 17.560 6.059 53.559 1.00 8.46 433 ILE B N 1
ATOM 7024 C CA . ILE B 1 432 ? 17.030 5.037 54.458 1.00 9.10 433 ILE B CA 1
ATOM 7025 C C . ILE B 1 432 ? 17.960 4.852 55.653 1.00 10.71 433 ILE B C 1
ATOM 7026 O O . ILE B 1 432 ? 17.512 4.876 56.798 1.00 11.43 433 ILE B O 1
ATOM 7031 N N . SER B 1 433 ? 19.252 4.686 55.383 1.00 11.47 434 SER B N 1
ATOM 7032 C CA . SER B 1 433 ? 20.242 4.528 56.458 1.00 13.27 434 SER B CA 1
ATOM 7033 C C . SER B 1 433 ? 20.250 5.694 57.437 1.00 13.24 434 SER B C 1
ATOM 7034 O O . SER B 1 433 ? 20.244 5.483 58.666 1.00 14.47 434 SER B O 1
ATOM 7037 N N . ALA B 1 434 ? 20.291 6.909 56.893 1.00 13.14 435 ALA B N 1
ATOM 7038 C CA . ALA B 1 434 ? 20.346 8.137 57.691 1.00 13.62 435 ALA B CA 1
ATOM 7039 C C . ALA B 1 434 ? 19.079 8.329 58.523 1.00 14.33 435 ALA B C 1
ATOM 7040 O O . ALA B 1 434 ? 19.152 8.683 59.698 1.00 14.73 435 ALA B O 1
ATOM 7042 N N . ALA B 1 435 ? 17.922 8.080 57.914 1.00 14.24 436 ALA B N 1
ATOM 7043 C CA . ALA B 1 435 ? 16.658 8.232 58.623 1.00 14.68 436 ALA B CA 1
ATOM 7044 C C . ALA B 1 435 ? 16.593 7.301 59.838 1.00 15.56 436 ALA B C 1
ATOM 7045 O O . ALA B 1 435 ? 16.137 7.710 60.916 1.00 16.18 436 ALA B O 1
ATOM 7047 N N . LEU B 1 436 ? 17.060 6.066 59.669 1.00 15.77 437 LEU B N 1
ATOM 7048 C CA . LEU B 1 436 ? 17.012 5.065 60.737 1.00 16.88 437 LEU B CA 1
ATOM 7049 C C . LEU B 1 436 ? 18.124 5.268 61.778 1.00 17.95 437 LEU B C 1
ATOM 7050 O O . LEU B 1 436 ? 17.980 4.856 62.930 1.00 18.94 437 LEU B O 1
ATOM 7055 N N . ALA B 1 437 ? 19.217 5.918 61.383 1.00 17.69 438 ALA B N 1
ATOM 7056 C CA . ALA B 1 437 ? 20.315 6.202 62.314 1.00 18.51 438 ALA B CA 1
ATOM 7057 C C . ALA B 1 437 ? 20.042 7.424 63.197 1.00 18.45 438 ALA B C 1
ATOM 7058 O O . ALA B 1 437 ? 20.575 7.514 64.306 1.00 18.80 438 ALA B O 1
ATOM 7060 N N . ALA B 1 438 ? 19.203 8.341 62.711 1.00 17.38 439 ALA B N 1
ATOM 7061 C CA . ALA B 1 438 ? 18.891 9.587 63.424 1.00 17.03 439 ALA B CA 1
ATOM 7062 C C . ALA B 1 438 ? 18.334 9.317 64.812 1.00 16.82 439 ALA B C 1
ATOM 7063 O O . ALA B 1 438 ? 17.467 8.456 64.989 1.00 16.32 439 ALA B O 1
ATOM 7065 N N . GLY B 1 439 ? 18.838 10.055 65.798 1.00 16.32 440 GLY B N 1
ATOM 7066 C CA . GLY B 1 439 ? 18.348 9.924 67.161 1.00 16.20 440 GLY B CA 1
ATOM 7067 C C . GLY B 1 439 ? 16.941 10.462 67.351 1.00 16.15 440 GLY B C 1
ATOM 7068 O O . GLY B 1 439 ? 16.431 11.223 66.514 1.00 15.65 440 GLY B O 1
ATOM 7069 N N . PRO B 1 440 ? 16.311 10.101 68.475 1.00 16.13 441 PRO B N 1
ATOM 7070 C CA . PRO B 1 440 ? 14.906 10.429 68.716 1.00 16.52 441 PRO B CA 1
ATOM 7071 C C . PRO B 1 440 ? 14.607 11.925 68.842 1.00 17.08 441 PRO B C 1
ATOM 7072 O O . PRO B 1 440 ? 13.534 12.360 68.450 1.00 17.02 441 PRO B O 1
ATOM 7076 N N . ARG B 1 441 ? 15.538 12.711 69.375 1.00 18.30 442 ARG B N 1
ATOM 7077 C CA . ARG B 1 441 ? 15.277 14.149 69.498 1.00 19.53 442 ARG B CA 1
ATOM 7078 C C . ARG B 1 441 ? 15.256 14.838 68.129 1.00 19.17 442 ARG B C 1
ATOM 7079 O O . ARG B 1 441 ? 14.378 15.667 67.863 1.00 18.73 442 ARG B O 1
ATOM 7087 N N . GLN B 1 442 ? 16.192 14.470 67.256 1.00 18.62 443 GLN B N 1
ATOM 7088 C CA . GLN B 1 442 ? 16.222 15.006 65.880 1.00 19.23 443 GLN B CA 1
ATOM 7089 C C . GLN B 1 442 ? 14.945 14.632 65.152 1.00 18.30 443 GLN B C 1
ATOM 7090 O O . GLN B 1 442 ? 14.330 15.469 64.491 1.00 17.89 443 GLN B O 1
ATOM 7096 N N . ARG B 1 443 ? 14.553 13.369 65.267 1.00 17.28 444 ARG B N 1
ATOM 7097 C CA . ARG B 1 443 ? 13.360 12.916 64.563 1.00 16.64 444 ARG B CA 1
ATOM 7098 C C . ARG B 1 443 ? 12.092 13.535 65.125 1.00 16.12 444 ARG B C 1
ATOM 7099 O O . ARG B 1 443 ? 11.153 13.807 64.373 1.00 14.35 444 ARG B O 1
ATOM 7107 N N . ALA B 1 444 ? 12.066 13.773 66.437 1.00 15.67 445 ALA B N 1
ATOM 7108 C CA . ALA B 1 444 ? 10.894 14.400 67.061 1.00 16.15 445 ALA B CA 1
ATOM 7109 C C . ALA B 1 444 ? 10.676 15.808 66.532 1.00 16.12 445 ALA B C 1
ATOM 7110 O O . ALA B 1 444 ? 9.552 16.173 66.169 1.00 16.23 445 ALA B O 1
ATOM 7112 N N . GLU B 1 445 ? 11.748 16.592 66.482 1.00 15.94 446 GLU B N 1
ATOM 7113 C CA . GLU B 1 445 ? 11.645 17.979 66.016 1.00 16.71 446 GLU B CA 1
ATOM 7114 C C . GLU B 1 445 ? 11.307 18.021 64.525 1.00 15.25 446 GLU B C 1
ATOM 7115 O O . GLU B 1 445 ? 10.449 18.813 64.106 1.00 14.67 446 GLU B O 1
ATOM 7121 N N . ALA B 1 446 ? 11.949 17.153 63.741 1.00 14.20 447 ALA B N 1
ATOM 7122 C CA . ALA B 1 446 ? 11.661 17.084 62.305 1.00 12.85 447 ALA B CA 1
ATOM 7123 C C . ALA B 1 446 ? 10.201 16.707 62.039 1.00 12.42 447 ALA B C 1
ATOM 7124 O O . ALA B 1 446 ? 9.563 17.280 61.151 1.00 11.56 447 ALA B O 1
ATOM 7126 N N . ALA B 1 447 ? 9.677 15.758 62.814 1.00 11.43 448 ALA B N 1
ATOM 7127 C CA . ALA B 1 447 ? 8.298 15.308 62.622 1.00 11.57 448 ALA B CA 1
ATOM 7128 C C . ALA B 1 447 ? 7.302 16.401 62.998 1.00 11.26 448 ALA B C 1
ATOM 7129 O O . ALA B 1 447 ? 6.264 16.551 62.356 1.00 11.28 448 ALA B O 1
ATOM 7131 N N . ALA B 1 448 ? 7.621 17.171 64.030 1.00 11.14 449 ALA B N 1
ATOM 7132 C CA . ALA B 1 448 ? 6.726 18.244 64.464 1.00 11.56 449 ALA B CA 1
ATOM 7133 C C . ALA B 1 448 ? 6.643 19.314 63.377 1.00 11.23 449 ALA B C 1
ATOM 7134 O O . ALA B 1 448 ? 5.562 19.793 63.063 1.00 11.55 449 ALA B O 1
ATOM 7136 N N . ARG B 1 449 ? 7.783 19.657 62.788 1.00 11.33 450 ARG B N 1
ATOM 7137 C CA . ARG B 1 449 ? 7.812 20.627 61.693 1.00 11.62 450 ARG B CA 1
ATOM 7138 C C . ARG B 1 449 ? 7.060 20.091 60.474 1.00 10.61 450 ARG B C 1
ATOM 7139 O O . ARG B 1 449 ? 6.350 20.845 59.787 1.00 10.28 450 ARG B O 1
ATOM 7147 N N . ARG B 1 450 ? 7.238 18.795 60.206 1.00 9.46 451 ARG B N 1
ATOM 7148 C CA . ARG B 1 450 ? 6.587 18.130 59.066 1.00 9.60 451 ARG B CA 1
ATOM 7149 C C . ARG B 1 450 ? 5.063 18.102 59.239 1.00 9.30 451 ARG B C 1
ATOM 7150 O O . ARG B 1 450 ? 4.338 18.417 58.299 1.00 9.42 451 ARG B O 1
ATOM 7158 N N . ARG B 1 451 ? 4.584 17.749 60.434 1.00 9.37 452 ARG B N 1
ATOM 7159 C CA . ARG B 1 451 ? 3.132 17.825 60.726 1.00 9.48 452 ARG B CA 1
ATOM 7160 C C . ARG B 1 451 ? 2.585 19.254 60.563 1.00 10.12 452 ARG B C 1
ATOM 7161 O O . ARG B 1 451 ? 1.517 19.468 59.979 1.00 9.01 452 ARG B O 1
ATOM 7169 N N . ASP B 1 452 ? 3.342 20.230 61.050 1.00 10.17 453 ASP B N 1
ATOM 7170 C CA . ASP B 1 452 ? 2.942 21.629 60.918 1.00 11.73 453 ASP B CA 1
ATOM 7171 C C . ASP B 1 452 ? 2.841 22.046 59.449 1.00 10.75 453 ASP B C 1
ATOM 7172 O O . ASP B 1 452 ? 1.951 22.809 59.088 1.00 10.65 453 ASP B O 1
ATOM 7177 N N . ALA B 1 453 ? 3.740 21.531 58.610 1.00 10.02 454 ALA B N 1
ATOM 7178 C CA . ALA B 1 453 ? 3.736 21.855 57.191 1.00 9.44 454 ALA B CA 1
ATOM 7179 C C . ALA B 1 453 ? 2.576 21.168 56.465 1.00 9.26 454 ALA B C 1
ATOM 7180 O O . ALA B 1 453 ? 2.009 21.731 55.524 1.00 9.15 454 ALA B O 1
ATOM 7182 N N . ALA B 1 454 ? 2.242 19.952 56.901 1.00 8.64 455 ALA B N 1
ATOM 7183 C CA . ALA B 1 454 ? 1.159 19.167 56.285 1.00 8.86 455 ALA B CA 1
ATOM 7184 C C . ALA B 1 454 ? -0.249 19.623 56.685 1.00 9.09 455 ALA B C 1
ATOM 7185 O O . ALA B 1 454 ? -1.173 19.610 55.864 1.00 8.84 455 ALA B O 1
ATOM 7187 N N . ARG B 1 455 ? -0.398 20.018 57.947 1.00 9.41 456 ARG B N 1
ATOM 7188 C CA . ARG B 1 455 ? -1.712 20.236 58.540 1.00 9.89 456 ARG B CA 1
ATOM 7189 C C . ARG B 1 455 ? -2.672 21.180 57.783 1.00 9.42 456 ARG B C 1
ATOM 7190 O O . ARG B 1 455 ? -3.860 20.874 57.688 1.00 10.49 456 ARG B O 1
ATOM 7198 N N . PRO B 1 456 ? -2.179 22.308 57.232 1.00 10.20 457 PRO B N 1
ATOM 7199 C CA . PRO B 1 456 ? -3.116 23.269 56.627 1.00 10.20 457 PRO B CA 1
ATOM 7200 C C . PRO B 1 456 ? -3.782 22.813 55.329 1.00 9.53 457 PRO B C 1
ATOM 7201 O O . PRO B 1 456 ? -4.782 23.407 54.905 1.00 10.01 457 PRO B O 1
ATOM 7205 N N . TRP B 1 457 ? -3.237 21.771 54.711 1.00 9.45 458 TRP B N 1
ATOM 7206 C CA . TRP B 1 457 ? -3.609 21.391 53.352 1.00 8.84 458 TRP B CA 1
ATOM 7207 C C . TRP B 1 457 ? -4.792 20.440 53.331 1.00 8.64 458 TRP B C 1
ATOM 7208 O O . TRP B 1 457 ? -4.711 19.291 52.890 1.00 8.22 458 TRP B O 1
ATOM 7219 N N . THR B 1 458 ? -5.914 20.944 53.821 1.00 8.70 459 THR B N 1
ATOM 7220 C CA . THR B 1 458 ? -7.097 20.111 53.977 1.00 8.42 459 THR B CA 1
ATOM 7221 C C . THR B 1 458 ? -7.964 20.085 52.722 1.00 8.34 459 THR B C 1
ATOM 7222 O O . THR B 1 458 ? -7.868 20.959 51.852 1.00 7.56 459 THR B O 1
ATOM 7226 N N . LEU B 1 459 ? -8.824 19.076 52.654 1.00 8.32 460 LEU B N 1
ATOM 7227 C CA . LEU B 1 459 ? -9.769 18.970 51.559 1.00 9.15 460 LEU B CA 1
ATOM 7228 C C . LEU B 1 459 ? -10.685 20.199 51.505 1.00 9.33 460 LEU B C 1
ATOM 7229 O O . LEU B 1 459 ? -10.889 20.773 50.443 1.00 9.47 460 LEU B O 1
ATOM 7234 N N . GLU B 1 460 ? -11.202 20.633 52.652 1.00 9.70 461 GLU B N 1
ATOM 7235 C CA . GLU B 1 460 ? -12.047 21.828 52.651 1.00 11.62 461 GLU B CA 1
ATOM 7236 C C . GLU B 1 460 ? -11.314 23.079 52.145 1.00 10.51 461 GLU B C 1
ATOM 7237 O O . GLU B 1 460 ? -11.899 23.898 51.420 1.00 11.10 461 GLU B O 1
ATOM 7243 N N . ALA B 1 461 ? -10.050 23.233 52.533 1.00 10.18 462 ALA B N 1
ATOM 7244 C CA . ALA B 1 461 ? -9.264 24.390 52.095 1.00 9.78 462 ALA B CA 1
ATOM 7245 C C . ALA B 1 461 ? -9.074 24.346 50.585 1.00 9.28 462 ALA B C 1
ATOM 7246 O O . ALA B 1 461 ? -9.119 25.371 49.914 1.00 9.64 462 ALA B O 1
ATOM 7248 N N . TRP B 1 462 ? -8.877 23.138 50.061 1.00 8.71 463 TRP B N 1
ATOM 7249 C CA . TRP B 1 462 ? -8.688 22.923 48.635 1.00 7.92 463 TRP B CA 1
ATOM 7250 C C . TRP B 1 462 ? -9.963 23.228 47.862 1.00 8.41 463 TRP B C 1
ATOM 7251 O O . TRP B 1 462 ? -9.903 23.813 46.777 1.00 7.87 463 TRP B O 1
ATOM 7262 N N . VAL B 1 463 ? -11.109 22.836 48.418 1.00 8.14 464 VAL B N 1
ATOM 7263 C CA . VAL B 1 463 ? -12.399 23.163 47.803 1.00 9.15 464 VAL B CA 1
ATOM 7264 C C . VAL B 1 463 ? -12.583 24.677 47.777 1.00 9.58 464 VAL B C 1
ATOM 7265 O O . VAL B 1 463 ? -12.997 25.236 46.756 1.00 9.09 464 VAL B O 1
ATOM 7269 N N . GLN B 1 464 ? -12.241 25.343 48.878 1.00 10.53 465 GLN B N 1
ATOM 7270 C CA . GLN B 1 464 ? -12.317 26.812 48.912 1.00 11.91 465 GLN B CA 1
ATOM 7271 C C . GLN B 1 464 ? -11.406 27.453 47.857 1.00 11.44 465 GLN B C 1
ATOM 7272 O O . GLN B 1 464 ? -11.807 28.422 47.213 1.00 11.37 465 GLN B O 1
ATOM 7278 N N . ALA B 1 465 ? -10.205 26.890 47.674 1.00 10.52 466 ALA B N 1
ATOM 7279 C CA . ALA B 1 465 ? -9.258 27.343 46.647 1.00 9.81 466 ALA B CA 1
ATOM 7280 C C . ALA B 1 465 ? -9.836 27.240 45.243 1.00 9.04 466 ALA B C 1
ATOM 7281 O O . ALA B 1 465 ? -9.635 28.142 44.425 1.00 8.92 466 ALA B O 1
ATOM 7283 N N . GLN B 1 466 ? -10.547 26.147 44.970 1.00 8.23 467 GLN B N 1
ATOM 7284 C CA . GLN B 1 466 ? -11.237 25.987 43.693 1.00 8.07 467 GLN B CA 1
ATOM 7285 C C . GLN B 1 466 ? -12.214 27.124 43.451 1.00 8.44 467 GLN B C 1
ATOM 7286 O O . GLN B 1 466 ? -12.206 27.754 42.378 1.00 8.87 467 GLN B O 1
ATOM 7292 N N . LEU B 1 467 ? -13.038 27.408 44.456 1.00 9.27 468 LEU B N 1
ATOM 7293 C CA . LEU B 1 467 ? -14.075 28.426 44.291 1.00 9.90 468 LEU B CA 1
ATOM 7294 C C . LEU B 1 467 ? -13.495 29.839 44.209 1.00 10.59 468 LEU B C 1
ATOM 7295 O O . LEU B 1 467 ? -13.920 30.635 43.373 1.00 10.72 468 LEU B O 1
ATOM 7300 N N . ASP B 1 468 ? -12.529 30.142 45.073 1.00 11.01 469 ASP B N 1
ATOM 7301 C CA . ASP B 1 468 ? -11.895 31.452 45.071 1.00 11.62 469 ASP B CA 1
ATOM 7302 C C . ASP B 1 468 ? -11.196 31.708 43.756 1.00 11.27 469 ASP B C 1
ATOM 7303 O O . ASP B 1 468 ? -11.329 32.796 43.182 1.00 11.38 469 ASP B O 1
ATOM 7308 N N . GLY B 1 469 ? -10.450 30.706 43.283 1.00 9.70 470 GLY B N 1
ATOM 7309 C CA . GLY B 1 469 ? -9.712 30.835 42.030 1.00 9.43 470 GLY B CA 1
ATOM 7310 C C . GLY B 1 469 ? -10.649 31.029 40.856 1.00 9.22 470 GLY B C 1
ATOM 7311 O O . GLY B 1 469 ? -10.492 31.968 40.067 1.00 9.95 470 GLY B O 1
ATOM 7312 N N . LEU B 1 470 ? -11.628 30.135 40.746 1.00 8.40 471 LEU B N 1
ATOM 7313 C CA . LEU B 1 470 ? -12.613 30.196 39.662 1.00 7.90 471 LEU B CA 1
ATOM 7314 C C . LEU B 1 470 ? -13.365 31.523 39.643 1.00 8.37 471 LEU B C 1
ATOM 7315 O O . LEU B 1 470 ? -13.548 32.101 38.580 1.00 8.05 471 LEU B O 1
ATOM 7320 N N . ALA B 1 471 ? -13.780 32.001 40.815 1.00 8.72 472 ALA B N 1
ATOM 7321 C CA . ALA B 1 471 ? -14.466 33.292 40.914 1.00 9.47 472 ALA B CA 1
ATOM 7322 C C . ALA B 1 471 ? -13.601 34.450 40.396 1.00 9.57 472 ALA B C 1
ATOM 7323 O O . ALA B 1 471 ? -14.082 35.302 39.633 1.00 10.19 472 ALA B O 1
ATOM 7325 N N . ALA B 1 472 ? -12.340 34.484 40.813 1.00 9.71 473 ALA B N 1
ATOM 7326 C CA . ALA B 1 472 ? -11.419 35.544 40.368 1.00 10.33 473 ALA B CA 1
ATOM 7327 C C . ALA B 1 472 ? -11.194 35.472 38.862 1.00 10.31 473 ALA B C 1
ATOM 7328 O O . ALA B 1 472 ? -11.195 36.496 38.171 1.00 9.91 473 ALA B O 1
ATOM 7330 N N . ASP B 1 473 ? -11.007 34.258 38.357 1.00 9.71 474 ASP B N 1
ATOM 7331 C CA . ASP B 1 473 ? -10.750 34.048 36.938 1.00 10.11 474 ASP B CA 1
ATOM 7332 C C . ASP B 1 473 ? -11.970 34.368 36.090 1.00 10.53 474 ASP B C 1
ATOM 7333 O O . ASP B 1 473 ? -11.839 34.884 34.977 1.00 10.92 474 ASP B O 1
ATOM 7338 N N . HIS B 1 474 ? -13.153 34.080 36.623 1.00 10.65 475 HIS B N 1
ATOM 7339 C CA . HIS B 1 474 ? -14.391 34.391 35.928 1.00 12.02 475 HIS B CA 1
ATOM 7340 C C . HIS B 1 474 ? -14.506 35.915 35.784 1.00 12.92 475 HIS B C 1
ATOM 7341 O O . HIS B 1 474 ? -14.857 36.425 34.711 1.00 12.58 475 HIS B O 1
ATOM 7348 N N . ALA B 1 475 ? -14.183 36.629 36.854 1.00 13.72 476 ALA B N 1
ATOM 7349 C CA . ALA B 1 475 ? -14.227 38.102 36.833 1.00 15.14 476 ALA B CA 1
ATOM 7350 C C . ALA B 1 475 ? -13.239 38.669 35.798 1.00 15.83 476 ALA B C 1
ATOM 7351 O O . ALA B 1 475 ? -13.592 39.574 35.026 1.00 16.45 476 ALA B O 1
ATOM 7353 N N . ALA B 1 476 ? -12.019 38.120 35.785 1.00 16.01 477 ALA B N 1
ATOM 7354 C CA . ALA B 1 476 ? -10.966 38.506 34.829 1.00 16.89 477 ALA B CA 1
ATOM 7355 C C . ALA B 1 476 ? -11.350 38.209 33.381 1.00 17.54 477 ALA B C 1
ATOM 7356 O O . ALA B 1 476 ? -11.105 39.016 32.485 1.00 17.75 477 ALA B O 1
ATOM 7358 N N . ARG B 1 477 ? -11.957 37.046 33.159 1.00 17.88 478 ARG B N 1
ATOM 7359 C CA . ARG B 1 477 ? -12.440 36.679 31.835 1.00 19.58 478 ARG B CA 1
ATOM 7360 C C . ARG B 1 477 ? -13.475 37.695 31.330 1.00 20.34 478 ARG B C 1
ATOM 7361 O O . ARG B 1 477 ? -13.438 38.102 30.160 1.00 21.42 478 ARG B O 1
ATOM 7369 N N . THR B 1 478 ? -14.384 38.101 32.214 1.00 20.60 479 THR B N 1
ATOM 7370 C CA . THR B 1 478 ? -15.385 39.119 31.897 1.00 21.82 479 THR B CA 1
ATOM 7371 C C . THR B 1 478 ? -14.748 40.485 31.597 1.00 22.18 479 THR B C 1
ATOM 7372 O O . THR B 1 478 ? -15.140 41.159 30.643 1.00 22.41 479 THR B O 1
ATOM 7376 N N . ALA B 1 479 ? -13.764 40.880 32.402 1.00 22.31 480 ALA B N 1
ATOM 7377 C CA . ALA B 1 479 ? -13.140 42.197 32.246 1.00 23.39 480 ALA B CA 1
ATOM 7378 C C . ALA B 1 479 ? -12.314 42.289 30.966 1.00 23.91 480 ALA B C 1
ATOM 7379 O O . ALA B 1 479 ? -12.012 43.387 30.493 1.00 24.49 480 ALA B O 1
ATOM 7381 N N . THR B 1 480 ? -11.949 41.136 30.412 1.00 24.62 481 THR B N 1
ATOM 7382 C CA . THR B 1 480 ? -11.154 41.084 29.194 1.00 25.40 481 THR B CA 1
ATOM 7383 C C . THR B 1 480 ? -12.015 40.697 27.996 1.00 25.87 481 THR B C 1
ATOM 7384 O O . THR B 1 480 ? -11.561 40.783 26.854 1.00 26.92 481 THR B O 1
#

Foldseek 3Di:
DEAAEDADWDWDWDADPPPRHIAIETFPDDPNLLSVVLCQLVVHEYEYAQQDVVSVVQLVVCVVFHWYAYPLGDTHGYRHQDADNVLNVLLVCCCDCNNDCCLFLVPDPVVPDDDDDVSLVVNVVSLVSVLVSVLCVRCVVCVPPPAYEYEYEADSNLQNLLSNCVVVVQYAYEYEHLWAADALVSLVVDPLCVSVSSVSRHQLHLEYEFQAPNRLQRNQNNCVVNPVQWDADSVQSWIQHPNRIYHYYHQHFAEAPSLQADAPPPVCVLCPPAAEEEQEEELAVQQLLLLLLLLQLVLVVVDPRLRYAYEYEYEYDPCVPVRSVVSVVSNVVSQVVSCVPNHHSRYDYDYHSDSNNVLNCLQRHQAYERLGQATSADNCLLSSLLRHDQLHAYEHEPRHSNCVQQVVLGNYDPSPDSNSSSVRVNVRSVDHRVVSVVSSVVNNVSSPVRHSSSSSVVSVVVSVVSSVVD/DADEAAEEEDWQWDWDADPVPRDIAIETFDDDPNLLSVVLCQLVVHEYEYADFDPVSLVQCVVCVVFHWYAYLLRTTHGYHHQDPPCVLCVGSPDQPLLVVVVCLQLVPDPVVVDDDDDVVLVVSVVVLVVVLVSSLVVSCVVCVVTPAYEYEYEADSNLQNLLVNCVVVVQYAYEYEHLTAADALVSLVVRDLCSSVNSVSRHQLHLEYEFQAPNRLQRNQNNCVVRPVQWDADNVQSWIDHPLGIYHYYHQHFAEAPSSAADAPPPPCVLLPPAAEEEQEDELACQQQLLLLLLLQLVLVVVPDRLRHAYEYEYEYDPCVPVRSVVSVVSNVVSQVVSCVRNHHSRYYYDYHSDVNNVLNRLQRHQAYERLGQAGSADNCLLSSLLSHDNLYAYEHECRHSNCVQQVVLGNYDPSVDSNSSSVSVNVRVPDDRVVSVVSSVVNNVSSVVRHSSVSSVVSVVVSVVSSVVSVVD

Radius of gyration: 30.07 Å; Cα contacts (8 Å, |Δi|>4): 1961; chains: 2; bounding box: 90×57×82 Å

Nearest PDB structures (foldseek):
  3t5t-assembly1_B  TM=9.905E-01  e=1.253E-81  Streptomyces hygroscopicus subsp. limoneus
  4f9f-assembly1_B  TM=9.971E-01  e=5.239E-77  Streptomyces hygroscopicus subsp. limoneus
  8iye-assembly1_B  TM=9.509E-01  e=2.505E-78  Streptomyces hygroscopicus subsp. limoneus
  8iyf-assembly1_B  TM=9.490E-01  e=2.635E-78  Streptomyces hygroscopicus subsp. limoneus
  3vdn-assembly1_B-2  TM=9.487E-01  e=6.639E-74  Streptomyces hygroscopicus subsp. limoneus

Sequence (945 aa):
EIFLASKRAAITYDTDPATGEPRAWLAPGGTGNVVAEQAGVLNISWIASADSEDDRRASALNPDGVTMELHSGREILVRLIRHDPAVFRNVQNFMTANLMWAANNYGWDRWTQPSFGSDAREGWADFGRFTRDFADAILKSSAQSADPVYLVHDYQLVGVPALLREQRPDAPILLFVHIPWPSADYWRILPKEIRTGILHGMLPATTIGFFADRWCRNFLESVADLLPDARIDREAMTVEWRGHRTRLRTMPLGYSPLTLPQLPEGIEEWADGHRLVVHSGRTDPIKNAERAVRAFVLAARGGGLEKTRMLVRMNPNRLYVPANADYVHRVETAVAEANAELGSDTVRIDNDNDVNHTIACFRRADLLIFNSTVDGQNLSTFEAPLVNERDADVILSETCGAAEVLGEYCRSVNPFDLVEQAEAISAALAAGPRQRAEAAARRRDAARPWTLEAWVQAQLDGLAADHAARGSEIFLASKRAAITYDTDPATGEPRAWLAPGGTGNVVAEQAGVLNISWIASADSEDDRRASALNPDGVTMELHSGREILVRLIRHDPAVFRNVQNFMTANLMWAANNYGWDRWTQPSFGSDAREGWADFGRFTRDFADAILKSSAQSADPVYLVHDYQLVGVPALLREQRPDAPILLFVHIPWPSADYWRILPKEIRTGILHGMLPATTIGFFADRWCRNFLESVADLLPDARIDREAMTVEWRGHRTRLRTMPLGYSPLTLPQLPEGIEEWADGHRLVVHSGRTDPIKNAERAVRAFVLAARGGGLEKTRMLVRMNPNRLYVPANADYVHRVETAVAEANAELGSDTVRIDNDNDVNHTIACFRRADLLIFNSTVDGQNLSTFEAPLVNERDADVILSETCGAAEVLGEYCRSVNPFDLVEQAEAISAALAAGPRQRAEAAARRRDAARPWTLEAWVQAQLDGLAADHAARTAT